Protein 9EYG (pdb70)

Nearest PDB structures (foldseek):
  6sh2-assembly1_AAA  TM=7.013E-01  e=3.018E-40  Homo sapiens
  5v48-assembly1_B  TM=6.958E-01  e=1.040E-39  Oryctolagus cuniculus
  6svy-assembly1_A  TM=6.920E-01  e=9.519E-40  Homo sapiens
  4iuw-assembly1_A  TM=7.191E-01  e=6.473E-34  Lacticaseibacillus rhamnosus HN001
  7k1v-assembly1_A  TM=8.567E-01  e=4.303E-32  Mycobacterium tuberculosis H37Rv

Solvent-accessible surface area: 55045 Å² total; per-residue (Å²): 117,56,14,2,10,100,102,114,24,17,36,90,130,20,80,27,2,69,29,0,8,58,22,4,0,6,10,6,49,169,83,50,97,40,115,49,160,99,46,49,30,7,1,86,47,40,2,26,66,68,7,144,98,30,15,56,44,6,0,68,92,13,11,64,127,151,36,58,116,39,24,26,5,9,7,0,3,18,0,18,51,4,2,66,62,33,110,60,13,72,86,44,20,40,62,27,1,122,95,24,37,66,84,1,71,100,6,127,76,65,64,84,0,2,49,12,4,0,52,0,26,25,1,32,8,44,4,2,10,34,4,110,4,84,34,1,45,109,59,16,104,65,15,10,1,10,0,85,26,12,5,20,17,12,37,84,61,59,50,7,46,86,126,73,128,79,19,59,124,33,25,80,49,0,67,68,2,0,10,96,0,0,74,53,21,61,39,76,32,134,61,0,91,148,22,9,81,10,0,10,100,0,0,27,45,0,0,111,6,14,62,65,113,83,125,33,165,63,67,88,68,18,38,66,86,24,50,24,86,94,0,36,147,50,0,74,53,0,50,0,96,111,4,8,68,31,0,81,7,120,35,175,77,0,1,0,3,8,57,94,3,1,50,31,1,21,95,1,2,57,108,11,69,28,56,0,1,63,6,0,0,17,0,18,0,2,34,46,0,0,47,42,6,10,49,118,4,34,43,36,20,15,79,3,45,6,90,42,44,67,59,120,120,146,65,82,65,53,85,88,44,1,18,44,10,0,50,111,37,0,10,7,0,0,0,49,44,0,8,63,91,75,7,54,26,92,1,30,50,45,0,28,52,5,0,67,60,0,17,82,0,0,5,62,57,0,133,129,12,92,2,10,38,121,74,1,32,65,100,0,23,71,6,0,97,33,15,75,39,13,3,0,10,2,78,66,71,72,79,14,106,97,2,69,1,92,107,59,12,13,5,22,0,2,36,56,1,27,65,28,43,33,67,50,15,1,63,50,13,73,93,100,31,45,28,48,48,20,117,26,36,0,6,45,23,68,19,67,9,36,21,62,19,0,3,0,6,0,0,1,0,9,4,31,75,6,5,3,32,69,107,0,18,38,4,5,0,6,0,0,0,0,2,21,0,0,8,29,0,0,28,0,0,11,82,111,0,39,71,23,37,82,37,7,34,102,93,76,12,16,64,82,52,0,23,124,78,6,128,109,37,3,122,61,0,5,50,49,1,51,112,14,97,20,23,131,68,40,99,16,68,0,156,97,11,37,41,26,2,8,0,3,6,0,0,0,23,0,0,31,43,1,1,76,77,26,29,69,90,116,136,117,105,93,34,81,67,20,44,14,21,35,4,0,0,5,2,0,0,18,2,52,6,4,26,32,93,115,97,15,28,64,100,91,28,121,87,19,63,81,12,26,7,69,46,18,0,9,0,0,0,3,2,0,61,16,0,18,146,12,30,56,17,71,132,130,20,96,20,72,20,24,115,147,122,22,3,70,0,5,187,55,67,70,27,9,13,110,103,109,19,16,38,84,132,21,76,28,1,70,33,0,13,61,22,3,1,5,10,16,50,173,83,53,104,45,175,82,70,52,0,5,75,44,76,2,32,70,53,9,144,100,33,22,57,42,5,2,66,110,12,11,59,157,125,38,40,115,40,41,27,16,8,7,0,2,15,0,17,53,13,2,64,59,36,114,61,12,68,89,41,20,42,61,27,0,121,94,23,37,65,78,1,71,94,4,115,71,60,66,75,0,3,50,12,4,0,53,0,22,26,2,30,5,38,5,2,10,31,4,81,9,83,41,3,57,94,36,26,104,99,21,16,1,7,0,70,24,11,6,22,19,13,61,78,53,44,58,7,39,83,129,72,131,81,18,64,121,29,24,73,52,0,69,70,2,0,11,94,0,0,74,51,20,63,42,83,32,112,54,0,95,120,22,9,84,14,0,13,101,0,0,39,57,1,0,144,25,18,26,62,108,99,112,27,161,66,74,115,55,12,37,64,84,20,56,24,80,90,0,45,155,49,0,76,56,0,54,0,96,110,4,8,68,27,0,85,8,115,35,178,77,0,1,0,1,1,48,107,3,2,46,32,1,21,90,1,2,59,111,9,72,27,71,0,0,68,4,0,0,16,0,18,0,1,34,44,0,0,49,41,6,10,59,117,4,33,39,33,19,16,73,3,47,4,89,42,43,72,57,103,123,146,71,80,66,51,82,92,44,2,16,45,12,0,42,110,39,0,10,17,0,0,0,40,41,1,8,74,89,66,4,42,71,102,1,27,63,38,0,31,81,6,0,91,30,0,19,79,0,0,7,57,53,0,134,123,12,86,3,15,38,122,76,2,32,65,99,0,26,70,6,0,101,34,15,55,43,15,3,0,26,4,77,57,74,62,57,12,71,52,2,70,1,96,126,57,11,14,4,23,0,2,34,62,2,26,67,31,44,34,72,53,34,2,39,52,12,73,51,89,30,61,105,59,60,33,126,23,38,0,6,41,25,73,22,58,10,37,20,60,38,0,2,0,2,0,0,2,0,8,6,27,61,8,6,5,36,55,84,0,14,41,3,4,0,10,0,0,0,0,2,24,0,0,8,29,0,0,15,0,3,11,74,96,0,31,70,25,40,83,62,2,38,122,99,69,14,14,66,84,60,1,16,113,88,6,98,104,45,5,121,58,0,5,59,45,1,48,120,15,103,18,25,133,70,48,87,11,58,0,149,108,9,32,42,25,2,8,1,3,5,0,0,0,21,0,0,28,44,0,1,84,67,28,22,68,90,122,129,120,96,100,30,91,71,16,47,10,28,34,5,0,0,4,2,2,0,18,2,44,2,13,21,56,111,117,118,13,27,74,108,81,11,154,77,23,63,76,10,28,14,82,54,18,0,7,0,0,0,3,2,0,63,16,0,15,158,12,31,56,18,73,137,143,19,98,20,65,35,24,108,144,138,25,2,66,0,6

Sequence (1299 aa):
DDVGIRIENLDTTANPGTDFYQYACGGWIKNHPLTGEYSRRFGSFDKLSEDNREQLKSLIEEIAGKEHEHGTVAQKIGDLYNIAMDSTKLNADGTSPLKPWLDKIATLNDKAELSTFLAEMKLSGMSPFFSVYVDADVMDSKKNIFSTYQGGLSLGQRDYYLEEDESTMKIRNEFKNHVVKMFELFGIPGEQQAQRQMEDVMRIETRLAKSHFDKVKTRDPYANYHKMTVDELQKLVPNIDWTKFLAALNVQIKELSVSQEEPMVEVNKLIAEEPLNAIRSYLSWKAIDHAASYLSDEIYAQNFEFYGKVLSGKTEMQPRWKRAQASVNDCLGEAVGQLYVAKYFPPEAKERMVNLVHNNLQNAYAERIRNLDWMGDSTKAKAIDKLNAFYVKIGYPDKWKDYTSLEIKKDSYFANIERAVQQFAMREMLDKAAKPVDRDEWYMTPQTVNAYYNPTTNEICCFPAGILQYPFFDMNADDAFNYGAIGVVIGHEMMTHGFDDQGRQFDKDGNLKDWWTASDAEKFQERAKVMSDFFDNIEVAPGVHANGKFTLGETLADYGGLQISYQAFKNAIAGKTLENKLGFTPDQRFFLAYAGVWAGNIRDEEILRRTKTDPHALLGKWRVDGELPHIDAWYQAFGITENSPMYIAKEKRVTIWWLTDDVGIRIENLDTTANPGTDFYQYACGGWIKNHPLTSRFGSFDKLSEDNREQLKSLIEEIAGKEHEHGTVAQKIGDLYNIAMDSSTKLNADGTSPLKPWLDKIATLNDKAELSTFLAEMKLSGMSPFFSVYVDADVMDSKKNIFSTYQGGLSLGQRDYYLEEDESTMKIRNEFKNHVVKMFELFGIPGEQAQRQMEDVMRIETRLAKSHFDKVKTRDPYANYHKMTVDELQKLVPNIDWTKFLAALNVQIKELSVSQEEPMVEVNKLIAEEPLNAIRSYLSWKAIDHAASYLSDEIYAQNFEFYGKVLSGKTEMQPRWKRAQASVNDCCLGEAVGQLYVAKYFPPEAKERMVNLVHNLQNAYAERIRNLDWMGDSTKAKAIDKLNAFYVKIGYPDKWKDYTSLEIKKDSYFANIERAVQQFAMREMMLDKAAKPVDRDEWYMTPQTVNAYYNPTTNEICCFPAGILQYPFFDMNADDAFNYGAIGVVIGHEMTHGFDDQGRQFDKDGNLKDWWTASDAEKFQERAKVMSDFFDNIEVAPGVHANGKFTLGETTLADDYGGLQISYQAFKNAIAGKTLENKLGFTPDQRFFLAYAGVWAGNIRDEEILRRTKTDPHALGKWRVDGELPHIDAWYQAFGITENSPMYIAKEKRVTIWW

InterPro domains:
  IPR000718 Peptidase M13 [PS51885] (16-677)
  IPR000718 Peptidase M13 [PTHR11733] (34-668)
  IPR000718 Peptidase M13 [cd08662] (41-675)
  IPR008753 Peptidase M13, N-terminal domain [PF05649] (43-421)
  IPR018497 Peptidase M13, C-terminal domain [PF01431] (473-674)
  IPR018497 Peptidase M13, C-terminal domain [PR00786] (465-477)
  IPR018497 Peptidase M13, C-terminal domain [PR00786] (483-495)
  IPR018497 Peptidase M13, C-terminal domain [PR00786] (504-520)
  IPR018497 Peptidase M13, C-terminal domain [PR00786] (575-586)
  IPR024079 Metallopeptidase, catalytic domain superfamily [G3DSA:3.40.390.10] (38-677)
  IPR042089 Peptidase M13, domain 2 [G3DSA:1.10.1380.10] (69-460)

B-factor: mean 35.59, std 12.57, range [16.6, 119.97]

Structure (mmCIF, N/CA/C/O backbone):
data_9EYG
#
_entry.id   9EYG
#
_cell.length_a   95.414
_cell.length_b   95.414
_cell.length_c   301.900
_cell.angle_alpha   90.000
_cell.angle_beta   90.000
_cell.angle_gamma   120.000
#
_symmetry.space_group_name_H-M   'P 32 2 1'
#
loop_
_entity.id
_entity.type
_entity.pdbx_description
1 polymer 'Peptidase family M13'
2 non-polymer 1,2-ETHANEDIOL
3 non-polymer DI(HYDROXYETHYL)ETHER
4 non-polymer IMIDAZOLE
5 non-polymer '2-(N-MORPHOLINO)-ETHANESULFONIC ACID'
6 non-polymer 'ZINC ION'
7 water water
#
loop_
_atom_site.group_PDB
_atom_site.id
_atom_site.type_symbol
_atom_site.label_atom_id
_atom_site.label_alt_id
_atom_site.label_comp_id
_atom_site.label_asym_id
_atom_site.label_entity_id
_atom_site.label_seq_id
_atom_site.pdbx_PDB_ins_code
_atom_site.Cartn_x
_atom_site.Cartn_y
_atom_site.Cartn_z
_atom_site.occupancy
_atom_site.B_iso_or_equiv
_atom_site.auth_seq_id
_atom_site.auth_comp_id
_atom_site.auth_asym_id
_atom_site.auth_atom_id
_atom_site.pdbx_PDB_model_num
ATOM 1 N N . ASP A 1 3 ? 72.41218 -8.09856 -6.47714 1.000 59.86190 28 ASP A N 1
ATOM 2 C CA . ASP A 1 3 ? 71.09422 -7.56003 -6.15486 1.000 52.52503 28 ASP A CA 1
ATOM 3 C C . ASP A 1 3 ? 70.97907 -7.29180 -4.64365 1.000 46.80308 28 ASP A C 1
ATOM 4 O O . ASP A 1 3 ? 71.81652 -7.74346 -3.85443 1.000 46.42545 28 ASP A O 1
ATOM 9 N N . ASP A 1 4 ? 69.93143 -6.56684 -4.25695 1.000 41.31452 29 ASP A N 1
ATOM 10 C CA . ASP A 1 4 ? 69.70424 -6.21721 -2.85928 1.000 41.60119 29 ASP A CA 1
ATOM 11 C C . ASP A 1 4 ? 69.36728 -7.43739 -2.00432 1.000 38.46038 29 ASP A C 1
ATOM 12 O O . ASP A 1 4 ? 68.79612 -8.42012 -2.48002 1.000 34.12397 29 ASP A O 1
ATOM 17 N N . VAL A 1 5 ? 69.69726 -7.34355 -0.71090 1.000 33.04809 30 VAL A N 1
ATOM 18 C CA . VAL A 1 5 ? 69.46448 -8.44976 0.20927 1.000 33.78705 30 VAL A CA 1
ATOM 19 C C . VAL A 1 5 ? 67.96774 -8.66147 0.47829 1.000 29.65932 30 VAL A C 1
ATOM 20 O O . VAL A 1 5 ? 67.54498 -9.77944 0.83589 1.000 30.62746 30 VAL A O 1
ATOM 24 N N . GLY A 1 6 ? 67.15564 -7.62755 0.30505 1.000 31.35022 31 GLY A N 1
ATOM 25 C CA . GLY A 1 6 ? 65.70217 -7.76468 0.48190 1.000 29.44840 31 GLY A CA 1
ATOM 26 C C . GLY A 1 6 ? 65.29291 -7.73564 1.93513 1.000 29.89141 31 GLY A C 1
ATOM 27 O O . GLY A 1 6 ? 64.43291 -6.93165 2.32667 1.000 28.38789 31 GLY A O 1
ATOM 28 N N . ILE A 1 7 ? 65.89044 -8.59220 2.77156 1.000 28.17819 32 ILE A N 1
ATOM 29 C CA . ILE A 1 7 ? 65.49804 -8.54647 4.17582 1.000 30.53505 32 ILE A CA 1
ATOM 30 C C . ILE A 1 7 ? 66.06890 -7.27844 4.83110 1.000 29.86965 32 ILE A C 1
ATOM 31 O O . ILE A 1 7 ? 66.99314 -6.62790 4.32589 1.000 31.74862 32 ILE A O 1
ATOM 36 N N . ARG A 1 8 ? 65.46207 -6.89002 5.94383 1.000 28.98019 33 ARG A N 1
ATOM 37 C CA . ARG A 1 8 ? 65.80352 -5.62948 6.60039 1.000 31.56416 33 ARG A CA 1
ATOM 38 C C . ARG A 1 8 ? 66.04589 -5.83019 8.08432 1.000 30.06176 33 ARG A C 1
ATOM 39 O O . ARG A 1 8 ? 65.27808 -6.52817 8.75092 1.000 29.78040 33 ARG A O 1
ATOM 47 N N . ILE A 1 9 ? 67.12205 -5.22382 8.59902 1.000 30.80001 34 ILE A N 1
ATOM 48 C CA . ILE A 1 9 ? 67.46619 -5.38211 10.01165 1.000 31.27625 34 ILE A CA 1
ATOM 49 C C . ILE A 1 9 ? 66.31895 -4.93178 10.91666 1.000 31.43075 34 ILE A C 1
ATOM 50 O O . ILE A 1 9 ? 66.04097 -5.56289 11.95153 1.000 31.47830 34 ILE A O 1
ATOM 55 N N . GLU A 1 10 ? 65.58236 -3.88970 10.50761 1.000 31.53277 35 GLU A N 1
ATOM 56 C CA . GLU A 1 10 ? 64.48819 -3.40542 11.34055 1.000 31.80981 35 GLU A CA 1
ATOM 57 C C . GLU A 1 10 ? 63.44703 -4.49337 11.62594 1.000 31.22426 35 GLU A C 1
ATOM 58 O O . GLU A 1 10 ? 62.74010 -4.39636 12.63409 1.000 31.61364 35 GLU A O 1
ATOM 64 N N . ASN A 1 11 ? 63.34373 -5.52401 10.77146 1.000 30.42208 36 ASN A N 1
ATOM 65 C CA . ASN A 1 11 ? 62.36614 -6.60388 10.97219 1.000 29.94791 36 ASN A CA 1
ATOM 66 C C . ASN A 1 11 ? 62.79819 -7.64413 12.01089 1.000 30.09712 36 ASN A C 1
ATOM 67 O O . ASN A 1 11 ? 61.94518 -8.33081 12.58708 1.000 30.03902 36 ASN A O 1
ATOM 72 N N . LEU A 1 12 ? 64.09315 -7.75554 12.28341 1.000 30.36091 37 LEU A N 1
ATOM 73 C CA . LEU A 1 12 ? 64.63528 -8.82685 13.09642 1.000 30.41432 37 LEU A CA 1
ATOM 74 C C . LEU A 1 12 ? 64.49451 -8.51604 14.58487 1.000 31.14824 37 LEU A C 1
ATOM 75 O O . LEU A 1 12 ? 64.29796 -7.36732 14.99478 1.000 32.55756 37 LEU A O 1
ATOM 80 N N . ASP A 1 13 ? 64.58901 -9.57147 15.40288 1.000 33.06042 38 ASP A N 1
ATOM 81 C CA . ASP A 1 13 ? 64.83183 -9.45862 16.84768 1.000 35.10331 38 ASP A CA 1
ATOM 82 C C . ASP A 1 13 ? 65.99527 -10.40248 17.12216 1.000 38.62503 38 ASP A C 1
ATOM 83 O O . ASP A 1 13 ? 65.77681 -11.56502 17.48076 1.000 36.14997 38 ASP A O 1
ATOM 88 N N . THR A 1 14 ? 67.21919 -9.89270 16.99081 1.000 39.61944 39 THR A N 1
ATOM 89 C CA . THR A 1 14 ? 68.39789 -10.74541 17.08901 1.000 47.23866 39 THR A CA 1
ATOM 90 C C . THR A 1 14 ? 68.75906 -11.12008 18.52901 1.000 45.46448 39 THR A C 1
ATOM 91 O O . THR A 1 14 ? 69.78338 -11.77578 18.74249 1.000 47.47967 39 THR A O 1
ATOM 95 N N . THR A 1 15 ? 67.96023 -10.72476 19.52128 1.000 41.54329 40 THR A N 1
ATOM 96 C CA . THR A 1 15 ? 68.13280 -11.29736 20.85145 1.000 42.52055 40 THR A CA 1
ATOM 97 C C . THR A 1 15 ? 67.47468 -12.65810 20.97616 1.000 44.16639 40 THR A C 1
ATOM 98 O O . THR A 1 15 ? 67.73907 -13.37688 21.94686 1.000 42.50112 40 THR A O 1
ATOM 102 N N . ALA A 1 16 ? 66.59142 -12.99269 20.04750 1.000 42.46059 41 ALA A N 1
ATOM 103 C CA . ALA A 1 16 ? 65.99736 -14.31118 19.99162 1.000 40.84614 41 ALA A CA 1
ATOM 104 C C . ALA A 1 16 ? 67.02403 -15.29413 19.43421 1.000 43.15940 41 ALA A C 1
ATOM 105 O O . ALA A 1 16 ? 67.92764 -14.92140 18.67970 1.000 42.73561 41 ALA A O 1
ATOM 107 N N . ASN A 1 17 ? 66.91221 -16.53092 19.85366 1.000 42.98713 42 ASN A N 1
ATOM 108 C CA . ASN A 1 17 ? 67.72844 -17.62110 19.32642 1.000 42.92775 42 ASN A CA 1
ATOM 109 C C . ASN A 1 17 ? 67.00394 -18.23686 18.13044 1.000 40.12740 42 ASN A C 1
ATOM 110 O O . ASN A 1 17 ? 65.82750 -18.59246 18.25325 1.000 36.34633 42 ASN A O 1
ATOM 115 N N . PRO A 1 18 ? 67.63303 -18.34788 16.95645 1.000 40.55822 43 PRO A N 1
ATOM 116 C CA . PRO A 1 18 ? 66.90204 -18.92170 15.80667 1.000 37.91495 43 PRO A CA 1
ATOM 117 C C . PRO A 1 18 ? 66.36031 -20.30825 16.07198 1.000 36.76366 43 PRO A C 1
ATOM 118 O O . PRO A 1 18 ? 65.28476 -20.65574 15.56058 1.000 34.33059 43 PRO A O 1
ATOM 122 N N . GLY A 1 19 ? 67.05564 -21.10964 16.87192 1.000 37.72154 44 GLY A N 1
ATOM 123 C CA . GLY A 1 19 ? 66.56550 -22.43793 17.18057 1.000 38.02489 44 GLY A CA 1
ATOM 124 C C . GLY A 1 19 ? 65.54980 -22.50793 18.29402 1.000 38.27402 44 GLY A C 1
ATOM 125 O O . GLY A 1 19 ? 65.07314 -23.59849 18.60909 1.000 35.70845 44 GLY A O 1
ATOM 126 N N . THR A 1 20 ? 65.20456 -21.37765 18.91106 1.000 38.48432 45 THR A N 1
ATOM 127 C CA . THR A 1 20 ? 64.17488 -21.33754 19.94221 1.000 38.90172 45 THR A CA 1
ATOM 128 C C . THR A 1 20 ? 62.86090 -20.74531 19.44914 1.000 34.15623 45 THR A C 1
ATOM 129 O O . THR A 1 20 ? 61.79301 -21.33764 19.65272 1.000 33.84289 45 THR A O 1
ATOM 133 N N . ASP A 1 21 ? 62.90569 -19.57235 18.81002 1.000 34.83623 46 ASP A N 1
ATOM 134 C CA . ASP A 1 21 ? 61.69762 -18.97435 18.22916 1.000 30.64961 46 ASP A CA 1
ATOM 135 C C . ASP A 1 21 ? 62.15018 -18.25679 16.94481 1.000 31.32354 46 ASP A C 1
ATOM 136 O O . ASP A 1 21 ? 62.56069 -17.10120 16.98434 1.000 30.43181 46 ASP A O 1
ATOM 141 N N . PHE A 1 22 ? 62.12542 -19.00009 15.83027 1.000 31.78926 47 PHE A N 1
ATOM 142 C CA . PHE A 1 22 ? 62.68164 -18.44307 14.59665 1.000 29.06912 47 PHE A CA 1
ATOM 143 C C . PHE A 1 22 ? 61.83406 -17.28303 14.10848 1.000 28.99880 47 PHE A C 1
ATOM 144 O O . PHE A 1 22 ? 62.36432 -16.27398 13.61795 1.000 28.87813 47 PHE A O 1
ATOM 152 N N . TYR A 1 23 ? 60.51493 -17.38769 14.27181 1.000 29.15508 48 TYR A N 1
ATOM 153 C CA . TYR A 1 23 ? 59.63444 -16.28813 13.89720 1.000 29.14922 48 TYR A CA 1
ATOM 154 C C . TYR A 1 23 ? 59.99907 -15.01032 14.64106 1.000 29.55532 48 TYR A C 1
ATOM 155 O O . TYR A 1 23 ? 60.06338 -13.92508 14.05180 1.000 29.42325 48 TYR A O 1
ATOM 164 N N . GLN A 1 24 ? 60.23258 -15.12405 15.94852 1.000 30.13192 49 GLN A N 1
ATOM 165 C CA . GLN A 1 24 ? 60.65210 -13.95395 16.71411 1.000 30.65636 49 GLN A CA 1
ATOM 166 C C . GLN A 1 24 ? 61.98356 -13.42087 16.20118 1.000 30.74009 49 GLN A C 1
ATOM 167 O O . GLN A 1 24 ? 62.18297 -12.19864 16.08782 1.000 30.63006 49 GLN A O 1
ATOM 173 N N . TYR A 1 25 ? 62.90656 -14.32166 15.87737 1.000 30.06154 50 TYR A N 1
ATOM 174 C CA . TYR A 1 25 ? 64.19232 -13.89814 15.35465 1.000 31.42713 50 TYR A CA 1
ATOM 175 C C . TYR A 1 25 ? 64.01405 -13.11038 14.05684 1.000 29.56631 50 TYR A C 1
ATOM 176 O O . TYR A 1 25 ? 64.60051 -12.03727 13.87481 1.000 30.08589 50 TYR A O 1
ATOM 185 N N . ALA A 1 26 ? 63.20441 -13.62998 13.14735 1.000 29.07354 51 ALA A N 1
ATOM 186 C CA . ALA A 1 26 ? 63.10705 -13.03492 11.82644 1.000 28.69708 51 ALA A CA 1
ATOM 187 C C . ALA A 1 26 ? 62.11434 -11.88071 11.74366 1.000 29.71925 51 ALA A C 1
ATOM 188 O O . ALA A 1 26 ? 62.16837 -11.10771 10.78190 1.000 28.61775 51 ALA A O 1
ATOM 190 N N . CYS A 1 27 ? 61.17143 -11.77915 12.67764 1.000 29.16489 52 CYS A N 1
ATOM 191 C CA . CYS A 1 27 ? 60.06756 -10.84263 12.49772 1.000 29.26679 52 CYS A CA 1
ATOM 192 C C . CYS A 1 27 ? 59.73697 -10.03298 13.73708 1.000 30.04034 52 CYS A C 1
ATOM 193 O O . CYS A 1 27 ? 58.83574 -9.18766 13.66434 1.000 30.87797 52 CYS A O 1
ATOM 196 N N . GLY A 1 28 ? 60.40111 -10.27402 14.86644 1.000 30.53682 53 GLY A N 1
ATOM 197 C CA . GLY A 1 28 ? 60.05339 -9.57871 16.09540 1.000 31.40635 53 GLY A CA 1
ATOM 198 C C . GLY A 1 28 ? 60.19781 -8.06897 16.00241 1.000 34.19414 53 GLY A C 1
ATOM 199 O O . GLY A 1 28 ? 59.44977 -7.32318 16.64551 1.000 35.12725 53 GLY A O 1
ATOM 200 N N . GLY A 1 29 ? 61.16825 -7.59667 15.22438 1.000 31.55262 54 GLY A N 1
ATOM 201 C CA . GLY A 1 29 ? 61.28950 -6.16267 15.01105 1.000 31.97657 54 GLY A CA 1
ATOM 202 C C . GLY A 1 29 ? 60.11279 -5.59849 14.23802 1.000 32.55592 54 GLY A C 1
ATOM 203 O O . GLY A 1 29 ? 59.64582 -4.48999 14.52556 1.000 35.52900 54 GLY A O 1
ATOM 204 N N . TRP A 1 30 ? 59.65484 -6.32778 13.21332 1.000 32.59423 55 TRP A N 1
ATOM 205 C CA . TRP A 1 30 ? 58.46291 -5.92197 12.47575 1.000 35.83416 55 TRP A CA 1
ATOM 206 C C . TRP A 1 30 ? 57.28949 -5.74193 13.42695 1.000 36.15930 55 TRP A C 1
ATOM 207 O O . TRP A 1 30 ? 56.58150 -4.72638 13.37949 1.000 37.74427 55 TRP A O 1
ATOM 218 N N . ILE A 1 31 ? 57.09771 -6.70845 14.32213 1.000 34.31011 56 ILE A N 1
ATOM 219 C CA . ILE A 1 31 ? 56.03928 -6.63166 15.32311 1.000 39.82650 56 ILE A CA 1
ATOM 220 C C . ILE A 1 31 ? 56.18747 -5.36660 16.15322 1.000 40.44724 56 ILE A C 1
ATOM 221 O O . ILE A 1 31 ? 55.23784 -4.58958 16.30812 1.000 43.57443 56 ILE A O 1
ATOM 226 N N . LYS A 1 32 ? 57.39427 -5.12239 16.67331 1.000 38.38787 57 LYS A N 1
ATOM 227 C CA . LYS A 1 32 ? 57.61071 -3.94335 17.50506 1.000 40.16007 57 LYS A CA 1
ATOM 228 C C . LYS A 1 32 ? 57.36062 -2.64112 16.74395 1.000 39.97338 57 LYS A C 1
ATOM 229 O O . LYS A 1 32 ? 56.84931 -1.67503 17.31710 1.000 38.36940 57 LYS A O 1
ATOM 235 N N . ASN A 1 33 ? 57.68878 -2.59675 15.45580 1.000 36.07525 58 ASN A N 1
ATOM 236 C CA . ASN A 1 33 ? 57.62037 -1.37216 14.66218 1.000 41.83005 58 ASN A CA 1
ATOM 237 C C . ASN A 1 33 ? 56.26384 -1.13800 14.01257 1.000 46.48401 58 ASN A C 1
ATOM 238 O O . ASN A 1 33 ? 56.06489 -0.08443 13.39400 1.000 42.72259 58 ASN A O 1
ATOM 243 N N . HIS A 1 34 ? 55.32810 -2.07557 14.14693 1.000 45.28139 59 HIS A N 1
ATOM 244 C CA . HIS A 1 34 ? 54.00441 -1.96919 13.53657 1.000 49.59114 59 HIS A CA 1
ATOM 245 C C . HIS A 1 34 ? 52.95522 -2.28008 14.59211 1.000 51.76257 59 HIS A C 1
ATOM 246 O O . HIS A 1 34 ? 52.25738 -3.30156 14.51730 1.000 53.67631 59 HIS A O 1
ATOM 253 N N . PRO A 1 35 ? 52.80984 -1.41848 15.59749 1.000 55.22801 60 PRO A N 1
ATOM 254 C CA . PRO A 1 35 ? 51.76212 -1.63638 16.59821 1.000 59.64282 60 PRO A CA 1
ATOM 255 C C . PRO A 1 35 ? 50.38183 -1.54657 15.96155 1.000 61.13145 60 PRO A C 1
ATOM 256 O O . PRO A 1 35 ? 50.17991 -0.85831 14.95551 1.000 58.27757 60 PRO A O 1
ATOM 260 N N . LEU A 1 36 ? 49.43556 -2.28873 16.53242 1.000 62.03205 61 LEU A N 1
ATOM 261 C CA . LEU A 1 36 ? 48.05624 -2.20072 16.06908 1.000 68.59149 61 LEU A CA 1
ATOM 262 C C . LEU A 1 36 ? 47.47300 -0.83849 16.43285 1.000 70.35773 61 LEU A C 1
ATOM 263 O O . LEU A 1 36 ? 47.70959 -0.31578 17.52826 1.000 65.38893 61 LEU A O 1
ATOM 268 N N . THR A 1 37 ? 46.65550 -0.29169 15.52498 1.000 79.62167 62 THR A N 1
ATOM 269 C CA . THR A 1 37 ? 46.13573 1.06085 15.70795 1.000 83.28628 62 THR A CA 1
ATOM 270 C C . THR A 1 37 ? 44.91413 1.07523 16.61826 1.000 93.20047 62 THR A C 1
ATOM 271 O O . THR A 1 37 ? 44.74289 2.00497 17.41702 1.000 98.32147 62 THR A O 1
ATOM 275 N N . GLY A 1 38 ? 44.07404 0.04887 16.53554 1.000 90.85440 63 GLY A N 1
ATOM 276 C CA . GLY A 1 38 ? 42.88190 -0.01123 17.35503 1.000 91.64439 63 GLY A CA 1
ATOM 277 C C . GLY A 1 38 ? 41.69986 -0.49631 16.54886 1.000 96.16105 63 GLY A C 1
ATOM 278 O O . GLY A 1 38 ? 40.82410 -1.19494 17.06793 1.000 96.57695 63 GLY A O 1
ATOM 279 N N . GLU A 1 39 ? 41.67580 -0.13119 15.26562 1.000 96.95467 64 GLU A N 1
ATOM 280 C CA . GLU A 1 39 ? 40.61313 -0.54989 14.36200 1.000 101.16893 64 GLU A CA 1
ATOM 281 C C . GLU A 1 39 ? 40.83738 -1.94284 13.78591 1.000 98.86075 64 GLU A C 1
ATOM 282 O O . GLU A 1 39 ? 39.92269 -2.48787 13.15753 1.000 94.18147 64 GLU A O 1
ATOM 288 N N . TYR A 1 40 ? 42.01691 -2.53007 13.98361 1.000 96.34635 65 TYR A N 1
ATOM 289 C CA . TYR A 1 40 ? 42.34960 -3.83863 13.43721 1.000 89.52038 65 TYR A CA 1
ATOM 290 C C . TYR A 1 40 ? 42.65453 -4.81681 14.56515 1.000 78.94653 65 TYR A C 1
ATOM 291 O O . TYR A 1 40 ? 43.24945 -4.44121 15.58223 1.000 73.29391 65 TYR A O 1
ATOM 300 N N . SER A 1 41 ? 42.22448 -6.07236 14.38036 1.000 69.05577 66 SER A N 1
ATOM 301 C CA . SER A 1 41 ? 42.59265 -7.17487 15.26606 1.000 62.56292 66 SER A CA 1
ATOM 302 C C . SER A 1 41 ? 43.85073 -7.90936 14.80449 1.000 56.05978 66 SER A C 1
ATOM 303 O O . SER A 1 41 ? 44.52500 -8.54747 15.62618 1.000 53.47673 66 SER A O 1
ATOM 306 N N . ARG A 1 42 ? 44.15917 -7.85020 13.51038 1.000 55.35600 67 ARG A N 1
ATOM 307 C CA A ARG A 1 42 ? 45.35821 -8.45444 12.93812 0.716 51.57153 67 ARG A CA 1
ATOM 308 C CA B ARG A 1 42 ? 45.36190 -8.43967 12.95246 0.284 51.57273 67 ARG A CA 1
ATOM 309 C C . ARG A 1 42 ? 45.88378 -7.51896 11.86093 1.000 52.92651 67 ARG A C 1
ATOM 310 O O . ARG A 1 42 ? 45.10565 -6.98057 11.06755 1.000 53.38315 67 ARG A O 1
ATOM 325 N N . PHE A 1 43 ? 47.19996 -7.32539 11.83544 1.000 50.32555 68 PHE A N 1
ATOM 326 C CA . PHE A 1 43 ? 47.83455 -6.52098 10.79289 1.000 55.63408 68 PHE A CA 1
ATOM 327 C C . PHE A 1 43 ? 49.19615 -7.12729 10.48246 1.000 51.12392 68 PHE A C 1
ATOM 328 O O . PHE A 1 43 ? 50.09246 -7.10926 11.33370 1.000 49.18592 68 PHE A O 1
ATOM 336 N N . GLY A 1 44 ? 49.35178 -7.64709 9.26145 1.000 47.16675 69 GLY A N 1
ATOM 337 C CA . GLY A 1 44 ? 50.59928 -8.23807 8.82736 1.000 47.84575 69 GLY A CA 1
ATOM 338 C C . GLY A 1 44 ? 51.08412 -7.61733 7.52967 1.000 47.74207 69 GLY A C 1
ATOM 339 O O . GLY A 1 44 ? 50.44788 -6.72135 6.96451 1.000 46.26127 69 GLY A O 1
ATOM 340 N N . SER A 1 45 ? 52.20002 -8.15807 7.03725 1.000 44.57027 70 SER A N 1
ATOM 341 C CA . SER A 1 45 ? 52.79020 -7.57881 5.83546 1.000 47.83313 70 SER A CA 1
ATOM 342 C C . SER A 1 45 ? 51.88440 -7.72590 4.60978 1.000 44.30518 70 SER A C 1
ATOM 343 O O . SER A 1 45 ? 51.94748 -6.87462 3.71294 1.000 44.68556 70 SER A O 1
ATOM 346 N N . PHE A 1 46 ? 50.97397 -8.71223 4.58689 1.000 42.96768 71 PHE A N 1
ATOM 347 C CA . PHE A 1 46 ? 49.97957 -8.72806 3.51425 1.000 47.62738 71 PHE A CA 1
ATOM 348 C C . PHE A 1 46 ? 49.03765 -7.53060 3.61120 1.000 48.18100 71 PHE A C 1
ATOM 349 O O . PHE A 1 46 ? 48.67838 -6.93909 2.58641 1.000 45.47506 71 PHE A O 1
ATOM 357 N N . ASP A 1 47 ? 48.62258 -7.16447 4.83017 1.000 47.80862 72 ASP A N 1
ATOM 358 C CA . ASP A 1 47 ? 47.74993 -6.00550 5.00232 1.000 49.13969 72 ASP A CA 1
ATOM 359 C C . ASP A 1 47 ? 48.47453 -4.70910 4.65203 1.000 48.66566 72 ASP A C 1
ATOM 360 O O . ASP A 1 47 ? 47.88874 -3.81020 4.03043 1.000 49.68187 72 ASP A O 1
ATOM 365 N N . LYS A 1 48 ? 49.75499 -4.60477 5.02977 1.000 47.62693 73 LYS A N 1
ATOM 366 C CA . LYS A 1 48 ? 50.54383 -3.42233 4.69126 1.000 48.13836 73 LYS A CA 1
ATOM 367 C C . LYS A 1 48 ? 50.65989 -3.25693 3.18610 1.000 49.36573 73 LYS A C 1
ATOM 368 O O . LYS A 1 48 ? 50.57318 -2.13627 2.66827 1.000 48.59772 73 LYS A O 1
ATOM 374 N N . LEU A 1 49 ? 50.86560 -4.35978 2.46631 1.000 45.62276 74 LEU A N 1
ATOM 375 C CA . LEU A 1 49 ? 50.93428 -4.28171 1.01122 1.000 47.35285 74 LEU A CA 1
ATOM 376 C C . LEU A 1 49 ? 49.59830 -3.83431 0.42044 1.000 46.77309 74 LEU A C 1
ATOM 377 O O . LEU A 1 49 ? 49.56101 -2.97017 -0.46188 1.000 45.63246 74 LEU A O 1
ATOM 382 N N . SER A 1 50 ? 48.48548 -4.41036 0.89772 1.000 45.00880 75 SER A N 1
ATOM 383 C CA . SER A 1 50 ? 47.17213 -4.00908 0.38939 1.000 44.52731 75 SER A CA 1
ATOM 384 C C . SER A 1 50 ? 46.94855 -2.50710 0.54251 1.000 47.65407 75 SER A C 1
ATOM 385 O O . SER A 1 50 ? 46.41010 -1.85382 -0.35915 1.000 44.32511 75 SER A O 1
ATOM 388 N N . GLU A 1 51 ? 47.35625 -1.93969 1.67810 1.000 47.57560 76 GLU A N 1
ATOM 389 C CA . GLU A 1 51 ? 47.21763 -0.49636 1.87059 1.000 50.55660 76 GLU A CA 1
ATOM 390 C C . GLU A 1 51 ? 48.11113 0.26625 0.89673 1.000 46.78470 76 GLU A C 1
ATOM 391 O O . GLU A 1 51 ? 47.66799 1.22331 0.24999 1.000 43.39886 76 GLU A O 1
ATOM 397 N N . ASP A 1 52 ? 49.39220 -0.12381 0.81069 1.000 46.94497 77 ASP A N 1
ATOM 398 C CA . ASP A 1 52 ? 50.31279 0.49046 -0.14619 1.000 47.26963 77 ASP A CA 1
ATOM 399 C C . ASP A 1 52 ? 49.74590 0.45151 -1.56036 1.000 45.91461 77 ASP A C 1
ATOM 400 O O . ASP A 1 52 ? 49.89909 1.40621 -2.33253 1.000 41.79838 77 ASP A O 1
ATOM 405 N N . ASN A 1 53 ? 49.08981 -0.65598 -1.91600 1.000 45.94451 78 ASN A N 1
ATOM 406 C CA . ASN A 1 53 ? 48.58584 -0.82207 -3.27229 1.000 43.03694 78 ASN A CA 1
ATOM 407 C C . ASN A 1 53 ? 47.43703 0.13987 -3.56471 1.000 41.15501 78 ASN A C 1
ATOM 408 O O . ASN A 1 53 ? 47.39180 0.74993 -4.64208 1.000 37.84050 78 ASN A O 1
ATOM 413 N N . ARG A 1 54 ? 46.52798 0.34314 -2.60556 1.000 41.31508 79 ARG A N 1
ATOM 414 C CA . ARG A 1 54 ? 45.43971 1.29196 -2.84323 1.000 40.48772 79 ARG A CA 1
ATOM 415 C C . ARG A 1 54 ? 45.94444 2.72797 -3.01406 1.000 36.64163 79 ARG A C 1
ATOM 416 O O . ARG A 1 54 ? 45.35128 3.50231 -3.77558 1.000 32.57510 79 ARG A O 1
ATOM 424 N N . GLU A 1 55 ? 47.02216 3.11235 -2.32556 1.000 35.51938 80 GLU A N 1
ATOM 425 C CA . GLU A 1 55 ? 47.57522 4.44298 -2.57116 1.000 37.52254 80 GLU A CA 1
ATOM 426 C C . GLU A 1 55 ? 48.23454 4.52431 -3.94999 1.000 36.04600 80 GLU A C 1
ATOM 427 O O . GLU A 1 55 ? 48.21246 5.58246 -4.59761 1.000 31.07090 80 GLU A O 1
ATOM 433 N N . GLN A 1 56 ? 48.83649 3.42786 -4.41188 1.000 32.10370 81 GLN A N 1
ATOM 434 C CA . GLN A 1 56 ? 49.42113 3.41073 -5.75243 1.000 35.10453 81 GLN A CA 1
ATOM 435 C C . GLN A 1 56 ? 48.36906 3.70272 -6.82079 1.000 33.69037 81 GLN A C 1
ATOM 436 O O . GLN A 1 56 ? 48.58782 4.54376 -7.70203 1.000 31.23965 81 GLN A O 1
ATOM 442 N N . LEU A 1 57 ? 47.20608 3.02743 -6.74689 1.000 32.68187 82 LEU A N 1
ATOM 443 C CA . LEU A 1 57 ? 46.13851 3.27496 -7.72320 1.000 31.12084 82 LEU A CA 1
ATOM 444 C C . LEU A 1 57 ? 45.61305 4.70095 -7.63981 1.000 31.75280 82 LEU A C 1
ATOM 445 O O . LEU A 1 57 ? 45.38533 5.35011 -8.67157 1.000 29.58237 82 LEU A O 1
ATOM 450 N N . LYS A 1 58 ? 45.40664 5.21116 -6.42400 1.000 32.38047 83 LYS A N 1
ATOM 451 C CA . LYS A 1 58 ? 44.92395 6.58133 -6.28775 1.000 33.47848 83 LYS A CA 1
ATOM 452 C C . LYS A 1 58 ? 45.88082 7.54860 -6.96282 1.000 33.41359 83 LYS A C 1
ATOM 453 O O . LYS A 1 58 ? 45.47050 8.38746 -7.78020 1.000 32.11695 83 LYS A O 1
ATOM 459 N N . SER A 1 59 ? 47.17927 7.41124 -6.66888 1.000 30.58615 84 SER A N 1
ATOM 460 C CA . SER A 1 59 ? 48.15144 8.32533 -7.24382 1.000 35.22092 84 SER A CA 1
ATOM 461 C C . SER A 1 59 ? 48.22902 8.14703 -8.74890 1.000 33.10539 84 SER A C 1
ATOM 462 O O . SER A 1 59 ? 48.40986 9.11569 -9.49137 1.000 31.89836 84 SER A O 1
ATOM 465 N N . LEU A 1 60 ? 48.09306 6.90982 -9.20898 1.000 29.23231 85 LEU A N 1
ATOM 466 C CA . LEU A 1 60 ? 48.17123 6.63627 -10.63713 1.000 29.15511 85 LEU A CA 1
ATOM 467 C C . LEU A 1 60 ? 47.03330 7.29953 -11.39887 1.000 27.33054 85 LEU A C 1
ATOM 468 O O . LEU A 1 60 ? 47.25141 7.95081 -12.42365 1.000 29.05755 85 LEU A O 1
ATOM 473 N N . ILE A 1 61 ? 45.79812 7.10099 -10.94081 1.000 28.64322 86 ILE A N 1
ATOM 474 C CA . ILE A 1 61 ? 44.65265 7.63448 -11.66487 1.000 26.97119 86 ILE A CA 1
ATOM 475 C C . ILE A 1 61 ? 44.66002 9.16650 -11.66023 1.000 27.26548 86 ILE A C 1
ATOM 476 O O . ILE A 1 61 ? 44.35131 9.79626 -12.67209 1.000 25.03644 86 ILE A O 1
ATOM 481 N N . GLU A 1 62 ? 45.03048 9.78663 -10.53804 1.000 27.21832 87 GLU A N 1
ATOM 482 C CA . GLU A 1 62 ? 45.11499 11.24820 -10.49357 1.000 28.94671 87 GLU A CA 1
ATOM 483 C C . GLU A 1 62 ? 46.17585 11.76936 -11.45112 1.000 28.66462 87 GLU A C 1
ATOM 484 O O . GLU A 1 62 ? 46.00009 12.81583 -12.07693 1.000 27.67117 87 GLU A O 1
ATOM 490 N N . GLU A 1 63 ? 47.30242 11.06947 -11.54267 1.000 26.29616 88 GLU A N 1
ATOM 491 C CA . GLU A 1 63 ? 48.37588 11.48388 -12.43955 1.000 30.61552 88 GLU A CA 1
ATOM 492 C C . GLU A 1 63 ? 47.93414 11.39104 -13.90077 1.000 28.11788 88 GLU A C 1
ATOM 493 O O . GLU A 1 63 ? 48.16093 12.32240 -14.68854 1.000 29.78009 88 GLU A O 1
ATOM 499 N N . ILE A 1 64 ? 47.23938 10.30795 -14.24981 1.000 29.83678 89 ILE A N 1
ATOM 500 C CA . ILE A 1 64 ? 46.68391 10.15414 -15.59493 1.000 27.43537 89 ILE A CA 1
ATOM 501 C C . ILE A 1 64 ? 45.70009 11.27016 -15.88745 1.000 28.35779 89 ILE A C 1
ATOM 502 O O . ILE A 1 64 ? 45.70795 11.85840 -16.97532 1.000 26.74381 89 ILE A O 1
ATOM 507 N N . ALA A 1 65 ? 44.81667 11.56648 -14.92232 1.000 24.46028 90 ALA A N 1
ATOM 508 C CA . ALA A 1 65 ? 43.77113 12.56595 -15.12967 1.000 26.49807 90 ALA A CA 1
ATOM 509 C C . ALA A 1 65 ? 44.30389 13.98221 -15.15228 1.000 27.85565 90 ALA A C 1
ATOM 510 O O . ALA A 1 65 ? 43.60395 14.87470 -15.63329 1.000 29.36874 90 ALA A O 1
ATOM 512 N N . GLY A 1 66 ? 45.52369 14.20402 -14.65825 1.000 27.01289 91 GLY A N 1
ATOM 513 C CA . GLY A 1 66 ? 46.06528 15.54260 -14.61806 1.000 30.45586 91 GLY A CA 1
ATOM 514 C C . GLY A 1 66 ? 46.55688 16.09649 -15.93832 1.000 34.23472 91 GLY A C 1
ATOM 515 O O . GLY A 1 66 ? 46.94364 17.27125 -16.00657 1.000 30.69989 91 GLY A O 1
ATOM 516 N N . LYS A 1 67 ? 46.54021 15.30845 -17.01028 1.000 28.39766 92 LYS A N 1
ATOM 517 C CA . LYS A 1 67 ? 46.94701 15.84606 -18.29898 1.000 34.66692 92 LYS A CA 1
ATOM 518 C C . LYS A 1 67 ? 46.07633 15.23513 -19.37990 1.000 31.13681 92 LYS A C 1
ATOM 519 O O . LYS A 1 67 ? 45.37763 14.24065 -19.15363 1.000 28.57955 92 LYS A O 1
ATOM 525 N N . GLU A 1 68 ? 46.04185 15.89809 -20.53374 1.000 29.11695 93 GLU A N 1
ATOM 526 C CA . GLU A 1 68 ? 45.27084 15.38864 -21.66359 1.000 31.64990 93 GLU A CA 1
ATOM 527 C C . GLU A 1 68 ? 46.06062 14.32217 -22.40470 1.000 29.55854 93 GLU A C 1
ATOM 528 O O . GLU A 1 68 ? 47.29043 14.38314 -22.46519 1.000 30.98149 93 GLU A O 1
ATOM 534 N N . HIS A 1 69 ? 45.36003 13.29714 -22.88678 1.000 28.43026 94 HIS A N 1
ATOM 535 C CA . HIS A 1 69 ? 46.00066 12.19851 -23.59554 1.000 28.13873 94 HIS A CA 1
ATOM 536 C C . HIS A 1 69 ? 45.39049 12.05481 -24.98464 1.000 26.95343 94 HIS A C 1
ATOM 537 O O . HIS A 1 69 ? 44.26500 12.48736 -25.23226 1.000 26.36683 94 HIS A O 1
ATOM 544 N N . GLU A 1 70 ? 46.12504 11.38478 -25.87515 1.000 27.55045 95 GLU A N 1
ATOM 545 C CA . GLU A 1 70 ? 45.64169 11.15002 -27.23515 1.000 26.44946 95 GLU A CA 1
ATOM 546 C C . GLU A 1 70 ? 44.30844 10.42164 -27.21199 1.000 28.32032 95 GLU A C 1
ATOM 547 O O . GLU A 1 70 ? 44.13817 9.45300 -26.46899 1.000 24.01632 95 GLU A O 1
ATOM 553 N N . HIS A 1 71 ? 43.34994 10.90294 -28.01031 1.000 26.75171 96 HIS A N 1
ATOM 554 C CA . HIS A 1 71 ? 42.02343 10.30200 -27.99194 1.000 28.54141 96 HIS A CA 1
ATOM 555 C C . HIS A 1 71 ? 42.08450 8.83382 -28.39071 1.000 28.24754 96 HIS A C 1
ATOM 556 O O . HIS A 1 71 ? 42.77611 8.45440 -29.34388 1.000 28.71246 96 HIS A O 1
ATOM 563 N N . GLY A 1 72 ? 41.39205 7.99072 -27.62673 1.000 27.04614 97 GLY A N 1
ATOM 564 C CA . GLY A 1 72 ? 41.33449 6.58087 -27.92327 1.000 26.74956 97 GLY A CA 1
ATOM 565 C C . GLY A 1 72 ? 42.33027 5.72159 -27.16924 1.000 24.22450 97 GLY A C 1
ATOM 566 O O . GLY A 1 72 ? 42.19715 4.49000 -27.20102 1.000 25.95558 97 GLY A O 1
ATOM 567 N N . THR A 1 73 ? 43.33725 6.31913 -26.52597 1.000 24.06606 98 THR A N 1
ATOM 568 C CA . THR A 1 73 ? 44.26826 5.54996 -25.69686 1.000 24.92565 98 THR A CA 1
ATOM 569 C C . THR A 1 73 ? 43.62247 5.19694 -24.35968 1.000 23.30180 98 THR A C 1
ATOM 570 O O . THR A 1 73 ? 42.63157 5.80677 -23.94982 1.000 21.07253 98 THR A O 1
ATOM 574 N N . VAL A 1 74 ? 44.15833 4.16306 -23.69039 1.000 23.44171 99 VAL A N 1
ATOM 575 C CA . VAL A 1 74 ? 43.56059 3.83123 -22.39829 1.000 22.06072 99 VAL A CA 1
ATOM 576 C C . VAL A 1 74 ? 43.75618 4.97282 -21.40785 1.000 22.13084 99 VAL A C 1
ATOM 577 O O . VAL A 1 74 ? 42.87422 5.22792 -20.58050 1.000 24.01629 99 VAL A O 1
ATOM 581 N N . ALA A 1 75 ? 44.85895 5.73699 -21.52851 1.000 23.10669 100 ALA A N 1
ATOM 582 C CA . ALA A 1 75 ? 45.04254 6.88225 -20.64459 1.000 21.75101 100 ALA A CA 1
ATOM 583 C C . ALA A 1 75 ? 43.93934 7.92048 -20.83222 1.000 25.11764 100 ALA A C 1
ATOM 584 O O . ALA A 1 75 ? 43.46175 8.50077 -19.85160 1.000 23.70593 100 ALA A O 1
ATOM 586 N N . GLN A 1 76 ? 43.54294 8.18253 -22.08502 1.000 21.33127 101 GLN A N 1
ATOM 587 C CA . GLN A 1 76 ? 42.46346 9.14268 -22.31545 1.000 23.38128 101 GLN A CA 1
ATOM 588 C C . GLN A 1 76 ? 41.15486 8.62742 -21.73513 1.000 22.37624 101 GLN A C 1
ATOM 589 O O . GLN A 1 76 ? 40.37829 9.40446 -21.17326 1.000 23.88639 101 GLN A O 1
ATOM 595 N N . LYS A 1 77 ? 40.88964 7.31913 -21.84288 1.000 20.87347 102 LYS A N 1
ATOM 596 C CA . LYS A 1 77 ? 39.64366 6.79602 -21.30142 1.000 21.10873 102 LYS A CA 1
ATOM 597 C C . LYS A 1 77 ? 39.62198 6.90856 -19.77670 1.000 23.34549 102 LYS A C 1
ATOM 598 O O . LYS A 1 77 ? 38.61667 7.32318 -19.19029 1.000 22.70133 102 LYS A O 1
ATOM 604 N N . ILE A 1 78 ? 40.73860 6.57837 -19.13062 1.000 21.55758 103 ILE A N 1
ATOM 605 C CA . ILE A 1 78 ? 40.83472 6.65023 -17.67557 1.000 21.09308 103 ILE A CA 1
ATOM 606 C C . ILE A 1 78 ? 40.72359 8.08419 -17.20306 1.000 23.53764 103 ILE A C 1
ATOM 607 O O . ILE A 1 78 ? 39.91875 8.40993 -16.32138 1.000 24.39512 103 ILE A O 1
ATOM 612 N N . GLY A 1 79 ? 41.55103 8.97269 -17.77666 1.000 21.27248 104 GLY A N 1
ATOM 613 C CA . GLY A 1 79 ? 41.59170 10.35667 -17.31866 1.000 21.63606 104 GLY A CA 1
ATOM 614 C C . GLY A 1 79 ? 40.25891 11.05627 -17.51685 1.000 25.28676 104 GLY A C 1
ATOM 615 O O . GLY A 1 79 ? 39.76277 11.75040 -16.62169 1.000 24.03646 104 GLY A O 1
ATOM 616 N N . ASP A 1 80 ? 39.66740 10.88201 -18.69935 1.000 22.84005 105 ASP A N 1
ATOM 617 C CA . ASP A 1 80 ? 38.38757 11.53275 -18.99207 1.000 24.63431 105 ASP A CA 1
ATOM 618 C C . ASP A 1 80 ? 37.26541 10.98488 -18.11953 1.000 22.90139 105 ASP A C 1
ATOM 619 O O . ASP A 1 80 ? 36.38966 11.74624 -17.68115 1.000 24.28977 105 ASP A O 1
ATOM 624 N N . LEU A 1 81 ? 37.24840 9.66667 -17.87379 1.000 20.83992 106 LEU A N 1
ATOM 625 C CA . LEU A 1 81 ? 36.19020 9.13811 -17.02269 1.000 21.34172 106 LEU A CA 1
ATOM 626 C C . LEU A 1 81 ? 36.34046 9.67191 -15.60981 1.000 22.13246 106 LEU A C 1
ATOM 627 O O . LEU A 1 81 ? 35.35807 10.09395 -14.99802 1.000 24.26114 106 LEU A O 1
ATOM 632 N N . TYR A 1 82 ? 37.57249 9.72097 -15.09793 1.000 22.07449 107 TYR A N 1
ATOM 633 C CA . TYR A 1 82 ? 37.77938 10.28733 -13.76577 1.000 24.93776 107 TYR A CA 1
ATOM 634 C C . TYR A 1 82 ? 37.33751 11.75348 -13.71659 1.000 25.48593 107 TYR A C 1
ATOM 635 O O . TYR A 1 82 ? 36.58677 12.16339 -12.82165 1.000 24.55197 107 TYR A O 1
ATOM 644 N N . ASN A 1 83 ? 37.77770 12.55368 -14.69154 1.000 23.33348 108 ASN A N 1
ATOM 645 C CA . ASN A 1 83 ? 37.47120 13.97667 -14.61842 1.000 25.14883 108 ASN A CA 1
ATOM 646 C C . ASN A 1 83 ? 35.99265 14.25625 -14.82922 1.000 27.89362 108 ASN A C 1
ATOM 647 O O . ASN A 1 83 ? 35.46341 15.19897 -14.22309 1.000 26.30333 108 ASN A O 1
ATOM 652 N N . ILE A 1 84 ? 35.30582 13.46727 -15.65902 1.000 25.77632 109 ILE A N 1
ATOM 653 C CA . ILE A 1 84 ? 33.87221 13.72075 -15.82266 1.000 29.39898 109 ILE A CA 1
ATOM 654 C C . ILE A 1 84 ? 33.11834 13.23307 -14.59837 1.000 24.70811 109 ILE A C 1
ATOM 655 O O . ILE A 1 84 ? 32.10236 13.82190 -14.20632 1.000 26.84807 109 ILE A O 1
ATOM 660 N N . ALA A 1 85 ? 33.61738 12.19043 -13.93902 1.000 24.11077 110 ALA A N 1
ATOM 661 C CA . ALA A 1 85 ? 33.00967 11.80202 -12.67223 1.000 26.23567 110 ALA A CA 1
ATOM 662 C C . ALA A 1 85 ? 33.15964 12.91094 -11.63316 1.000 28.18912 110 ALA A C 1
ATOM 663 O O . ALA A 1 85 ? 32.27143 13.10521 -10.79322 1.000 27.79107 110 ALA A O 1
ATOM 665 N N . MET A 1 86 ? 34.24115 13.69432 -11.71347 1.000 26.13902 111 MET A N 1
ATOM 666 C CA . MET A 1 86 ? 34.51826 14.73001 -10.71919 1.000 27.04862 111 MET A CA 1
ATOM 667 C C . MET A 1 86 ? 33.87730 16.08172 -11.02654 1.000 29.77813 111 MET A C 1
ATOM 668 O O . MET A 1 86 ? 33.91397 16.98193 -10.16949 1.000 30.20629 111 MET A O 1
ATOM 673 N N . ASP A 1 87 ? 33.33870 16.27565 -12.22886 1.000 30.52411 112 ASP A N 1
ATOM 674 C CA . ASP A 1 87 ? 32.87191 17.59699 -12.65741 1.000 31.37356 112 ASP A CA 1
ATOM 675 C C . ASP A 1 87 ? 31.46828 17.81050 -12.08590 1.000 31.96059 112 ASP A C 1
ATOM 676 O O . ASP A 1 87 ? 30.43888 17.63175 -12.74825 1.000 28.88886 112 ASP A O 1
ATOM 681 N N . SER A 1 88 ? 31.43426 18.19212 -10.80589 1.000 31.91957 113 SER A N 1
ATOM 682 C CA . SER A 1 88 ? 30.15460 18.24422 -10.09783 1.000 34.82796 113 SER A CA 1
ATOM 683 C C . SER A 1 88 ? 29.28205 19.40120 -10.56677 1.000 34.17319 113 SER A C 1
ATOM 684 O O . SER A 1 88 ? 28.05017 19.32159 -10.46929 1.000 33.04732 113 SER A O 1
ATOM 687 N N . THR A 1 89 ? 29.88719 20.48583 -11.06256 1.000 35.87540 114 THR A N 1
ATOM 688 C CA . THR A 1 89 ? 29.08128 21.58238 -11.58374 1.000 36.47149 114 THR A CA 1
ATOM 689 C C . THR A 1 89 ? 28.22722 21.11284 -12.74901 1.000 34.76575 114 THR A C 1
ATOM 690 O O . THR A 1 89 ? 27.02141 21.39018 -12.79824 1.000 31.50132 114 THR A O 1
ATOM 694 N N . LYS A 1 90 ? 28.82420 20.34278 -13.66225 1.000 32.04797 115 LYS A N 1
ATOM 695 C CA . LYS A 1 90 ? 28.07232 19.74346 -14.76497 1.000 33.09161 115 LYS A CA 1
ATOM 696 C C . LYS A 1 90 ? 27.07627 18.69097 -14.26574 1.000 30.55156 115 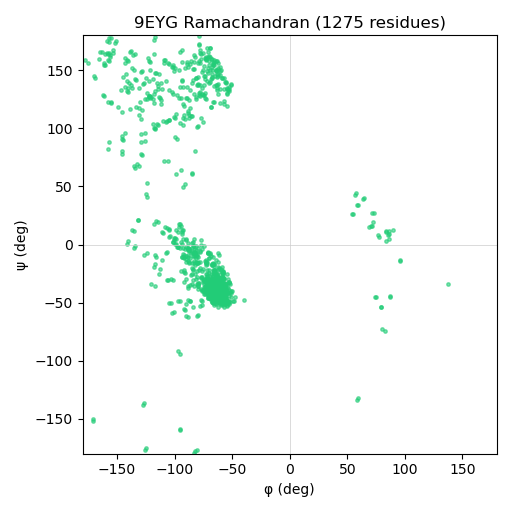LYS A C 1
ATOM 697 O O . LYS A 1 90 ? 25.93756 18.62313 -14.75267 1.000 29.97826 115 LYS A O 1
ATOM 703 N N . LEU A 1 91 ? 27.48176 17.83188 -13.32535 1.000 30.11573 116 LEU A N 1
ATOM 704 C CA . LEU A 1 91 ? 26.53452 16.82187 -12.83989 1.000 27.84026 116 LEU A CA 1
ATOM 705 C C . LEU A 1 91 ? 25.28815 17.47438 -12.26334 1.000 29.52451 116 LEU A C 1
ATOM 706 O O . LEU A 1 91 ? 24.17088 16.96971 -12.43761 1.000 27.56145 116 LEU A O 1
ATOM 711 N N . ASN A 1 92 ? 25.46918 18.57174 -11.54272 1.000 30.39580 117 ASN A N 1
ATOM 712 C CA . ASN A 1 92 ? 24.35125 19.21324 -10.87251 1.000 32.28334 117 ASN A CA 1
ATOM 713 C C . ASN A 1 92 ? 23.51300 20.04532 -11.83900 1.000 35.79704 117 ASN A C 1
ATOM 714 O O . ASN A 1 92 ? 22.29245 20.17317 -11.64324 1.000 33.54078 117 ASN A O 1
ATOM 719 N N . ALA A 1 93 ? 24.15391 20.63830 -12.85887 1.000 31.03949 118 ALA A N 1
ATOM 720 C CA . ALA A 1 93 ? 23.43287 21.37039 -13.89975 1.000 34.55360 118 ALA A CA 1
ATOM 721 C C . ALA A 1 93 ? 22.63137 20.42843 -14.79510 1.000 34.27131 118 ALA A C 1
ATOM 722 O O . ALA A 1 93 ? 21.51700 20.77099 -15.22184 1.000 33.05147 118 ALA A O 1
ATOM 724 N N . ASP A 1 94 ? 23.19316 19.24384 -15.10233 1.000 29.85362 119 ASP A N 1
ATOM 725 C CA . ASP A 1 94 ? 22.50799 18.26023 -15.93625 1.000 31.71520 119 ASP A CA 1
ATOM 726 C C . ASP A 1 94 ? 21.31289 17.63537 -15.21933 1.000 29.35868 119 ASP A C 1
ATOM 727 O O . ASP A 1 94 ? 20.35774 17.20998 -15.87904 1.000 29.71708 119 ASP A O 1
ATOM 732 N N . GLY A 1 95 ? 21.37637 17.50583 -13.89527 1.000 28.83279 120 GLY A N 1
ATOM 733 C CA . GLY A 1 95 ? 20.26838 16.88877 -13.16071 1.000 29.23078 120 GLY A CA 1
ATOM 734 C C . GLY A 1 95 ? 19.99041 15.47422 -13.64742 1.000 29.78936 120 GLY A C 1
ATOM 735 O O . GLY A 1 95 ? 20.90559 14.66744 -13.87806 1.000 24.13247 120 GLY A O 1
ATOM 736 N N . THR A 1 96 ? 18.71183 15.17381 -13.85562 1.000 26.73827 121 THR A N 1
ATOM 737 C CA . THR A 1 96 ? 18.27520 13.85724 -14.29534 1.000 28.01877 121 THR A CA 1
ATOM 738 C C . THR A 1 96 ? 18.27088 13.70151 -15.80630 1.000 28.81660 121 THR A C 1
ATOM 739 O O . THR A 1 96 ? 17.97195 12.60995 -16.29989 1.000 28.62526 121 THR A O 1
ATOM 743 N N . SER A 1 97 ? 18.58013 14.75230 -16.55556 1.000 28.64494 122 SER A N 1
ATOM 744 C CA . SER A 1 97 ? 18.45698 14.69407 -18.00863 1.000 29.45360 122 SER A CA 1
ATOM 745 C C . SER A 1 97 ? 19.21445 13.53894 -18.67349 1.000 28.21841 122 SER A C 1
ATOM 746 O O . SER A 1 97 ? 18.72842 13.02983 -19.68471 1.000 26.64467 122 SER A O 1
ATOM 749 N N . PRO A 1 98 ? 20.38107 13.08415 -18.16868 1.000 25.36971 123 PRO A N 1
ATOM 750 C CA . PRO A 1 98 ? 21.02538 11.94642 -18.85428 1.000 26.63822 123 PRO A CA 1
ATOM 751 C C . PRO A 1 98 ? 20.18586 10.68517 -18.87139 1.000 25.20897 123 PRO A C 1
ATOM 752 O O . PRO A 1 98 ? 20.44617 9.82241 -19.71551 1.000 26.00152 123 PRO A O 1
ATOM 756 N N . LEU A 1 99 ? 19.19883 10.53922 -17.98780 1.000 25.35037 124 LEU A N 1
ATOM 757 C CA . LEU A 1 99 ? 18.37017 9.33118 -17.96008 1.000 25.74991 124 LEU A CA 1
ATOM 758 C C . LEU A 1 99 ? 17.07536 9.50048 -18.74522 1.000 26.27918 124 LEU A C 1
ATOM 759 O O . LEU A 1 99 ? 16.30169 8.54082 -18.87625 1.000 27.81987 124 LEU A O 1
ATOM 764 N N . LYS A 1 100 ? 16.82601 10.68608 -19.28602 1.000 29.58105 125 LYS A N 1
ATOM 765 C CA . LYS A 1 100 ? 15.58649 10.89746 -20.02530 1.000 26.48382 125 LYS A CA 1
ATOM 766 C C . LYS A 1 100 ? 15.40660 9.94944 -21.20567 1.000 29.23159 125 LYS A C 1
ATOM 767 O O . LYS A 1 100 ? 14.27311 9.48186 -21.40397 1.000 28.64215 125 LYS A O 1
ATOM 773 N N . PRO A 1 101 ? 16.43455 9.62368 -22.01149 1.000 29.85142 126 PRO A N 1
ATOM 774 C CA . PRO A 1 101 ? 16.21092 8.63244 -23.08747 1.000 26.70041 126 PRO A CA 1
ATOM 775 C C . PRO A 1 101 ? 15.68341 7.29493 -22.57980 1.000 27.93196 126 PRO A C 1
ATOM 776 O O . PRO A 1 101 ? 14.76176 6.73775 -23.18656 1.000 28.08457 126 PRO A O 1
ATOM 780 N N . TRP A 1 102 ? 16.22870 6.77274 -21.47849 1.000 27.18780 127 TRP A N 1
ATOM 781 C CA . TRP A 1 102 ? 15.73068 5.50576 -20.93471 1.000 26.26175 127 TRP A CA 1
ATOM 782 C C . TRP A 1 102 ? 14.30195 5.63837 -20.42296 1.000 23.74240 127 TRP A C 1
ATOM 783 O O . TRP A 1 102 ? 13.47067 4.75830 -20.65771 1.000 23.46408 127 TRP A O 1
ATOM 794 N N . LEU A 1 103 ? 14.02028 6.69852 -19.66282 1.000 24.36377 128 LEU A N 1
ATOM 795 C CA . LEU A 1 103 ? 12.68007 6.84998 -19.09162 1.000 25.07057 128 LEU A CA 1
ATOM 796 C C . LEU A 1 103 ? 11.64283 7.07908 -20.19343 1.000 27.28604 128 LEU A C 1
ATOM 797 O O . LEU A 1 103 ? 10.52703 6.54131 -20.12736 1.000 25.86732 128 LEU A O 1
ATOM 802 N N . ASP A 1 104 ? 12.00262 7.84194 -21.23702 1.000 25.78884 129 ASP A N 1
ATOM 803 C CA . ASP A 1 104 ? 11.09756 7.99267 -22.37385 1.000 27.63875 129 ASP A CA 1
ATOM 804 C C . ASP A 1 104 ? 10.88380 6.67392 -23.10491 1.000 27.88884 129 ASP A C 1
ATOM 805 O O . ASP A 1 104 ? 9.77426 6.39333 -23.56632 1.000 26.87386 129 ASP A O 1
ATOM 810 N N . LYS A 1 105 ? 11.96420 5.89645 -23.29400 1.000 24.28430 130 LYS A N 1
ATOM 811 C CA . LYS A 1 105 ? 11.86952 4.61381 -23.97834 1.000 27.89818 130 LYS A CA 1
ATOM 812 C C . LYS A 1 105 ? 10.94138 3.65761 -23.23718 1.000 26.50121 130 LYS A C 1
ATOM 813 O O . LYS A 1 105 ? 10.13892 2.94986 -23.85486 1.000 25.80870 130 LYS A O 1
ATOM 819 N N . ILE A 1 106 ? 11.06639 3.59937 -21.91369 1.000 24.53060 131 ILE A N 1
ATOM 820 C CA . ILE A 1 106 ? 10.19259 2.75448 -21.10386 1.000 25.75735 131 ILE A CA 1
ATOM 821 C C . ILE A 1 106 ? 8.74029 3.18656 -21.23890 1.000 26.74825 131 ILE A C 1
ATOM 822 O O . ILE A 1 106 ? 7.82190 2.34819 -21.29743 1.000 25.47048 131 ILE A O 1
ATOM 827 N N . ALA A 1 107 ? 8.50005 4.49722 -21.31474 1.000 23.12490 132 ALA A N 1
ATOM 828 C CA . ALA A 1 107 ? 7.12851 4.96842 -21.44248 1.000 28.45783 132 ALA A CA 1
ATOM 829 C C . ALA A 1 107 ? 6.48282 4.56973 -22.77177 1.000 29.84757 132 ALA A C 1
ATOM 830 O O . ALA A 1 107 ? 5.25093 4.54667 -22.85632 1.000 30.82846 132 ALA A O 1
ATOM 832 N N . THR A 1 108 ? 7.26704 4.26685 -23.81326 1.000 28.29428 133 THR A N 1
ATOM 833 C CA . THR A 1 108 ? 6.66210 3.86321 -25.08407 1.000 30.56780 133 THR A CA 1
ATOM 834 C C . THR A 1 108 ? 6.26170 2.38817 -25.13020 1.000 30.98888 133 THR A C 1
ATOM 835 O O . THR A 1 108 ? 5.61789 1.98290 -26.10256 1.000 30.29571 133 THR A O 1
ATOM 839 N N . LEU A 1 109 ? 6.61400 1.58549 -24.12397 1.000 25.95118 134 LEU A N 1
ATOM 840 C CA . LEU A 1 109 ? 6.18391 0.18067 -24.10164 1.000 29.94249 134 LEU A CA 1
ATOM 841 C C . LEU A 1 109 ? 4.65896 0.11139 -24.16607 1.000 29.91872 134 LEU A C 1
ATOM 842 O O . LEU A 1 109 ? 3.97236 0.77136 -23.38586 1.000 28.79775 134 LEU A O 1
ATOM 847 N N . ASN A 1 110 ? 4.13290 -0.60883 -25.16726 1.000 28.89557 135 ASN A N 1
ATOM 848 C CA . ASN A 1 110 ? 2.69578 -0.70180 -25.38255 1.000 30.54481 135 ASN A CA 1
ATOM 849 C C . ASN A 1 110 ? 2.24834 -2.12662 -25.71115 1.000 28.21009 135 ASN A C 1
ATOM 850 O O . ASN A 1 110 ? 1.13222 -2.31419 -26.21266 1.000 31.23362 135 ASN A O 1
ATOM 855 N N . ASP A 1 111 ? 3.11176 -3.12444 -25.52265 1.000 30.97660 136 ASP A N 1
ATOM 856 C CA . ASP A 1 111 ? 2.79310 -4.52410 -25.82547 1.000 32.36782 136 ASP A CA 1
ATOM 857 C C . ASP A 1 111 ? 3.69447 -5.39414 -24.96363 1.000 31.15604 136 ASP A C 1
ATOM 858 O O . ASP A 1 111 ? 4.92344 -5.24158 -25.00742 1.000 28.67378 136 ASP A O 1
ATOM 863 N N . LYS A 1 112 ? 3.09258 -6.27747 -24.15077 1.000 27.86107 137 LYS A N 1
ATOM 864 C CA . LYS A 1 112 ? 3.89192 -7.12495 -23.26390 1.000 31.25953 137 LYS A CA 1
ATOM 865 C C . LYS A 1 112 ? 4.89372 -7.98271 -24.03182 1.000 31.74308 137 LYS A C 1
ATOM 866 O O . LYS A 1 112 ? 5.93715 -8.37002 -23.47480 1.000 28.76889 137 LYS A O 1
ATOM 872 N N . ALA A 1 113 ? 4.61750 -8.25796 -25.30872 1.000 30.96930 138 ALA A N 1
ATOM 873 C CA . ALA A 1 113 ? 5.56088 -8.99781 -26.14629 1.000 32.60834 138 ALA A CA 1
ATOM 874 C C . ALA A 1 113 ? 6.87173 -8.24252 -26.35899 1.000 31.11237 138 ALA A C 1
ATOM 875 O O . ALA A 1 113 ? 7.92800 -8.87313 -26.48703 1.000 31.94305 138 ALA A O 1
ATOM 877 N N . GLU A 1 114 ? 6.83786 -6.90064 -26.36928 1.000 30.06379 139 GLU A N 1
ATOM 878 C CA . GLU A 1 114 ? 8.05024 -6.11029 -26.55865 1.000 31.35707 139 GLU A CA 1
ATOM 879 C C . GLU A 1 114 ? 9.02495 -6.27323 -25.40021 1.000 30.08278 139 GLU A C 1
ATOM 880 O O . GLU A 1 114 ? 10.19640 -5.91827 -25.53448 1.000 27.52540 139 GLU A O 1
ATOM 886 N N . LEU A 1 115 ? 8.56562 -6.78611 -24.26081 1.000 28.91531 140 LEU A N 1
ATOM 887 C CA . LEU A 1 115 ? 9.44537 -6.93940 -23.11831 1.000 29.30965 140 LEU A CA 1
ATOM 888 C C . LEU A 1 115 ? 10.59686 -7.88852 -23.41978 1.000 27.27512 140 LEU A C 1
ATOM 889 O O . LEU A 1 115 ? 11.65811 -7.77476 -22.80447 1.000 33.89104 140 LEU A O 1
ATOM 894 N N . SER A 1 116 ? 10.40365 -8.83700 -24.34638 1.000 29.05682 141 SER A N 1
ATOM 895 C CA . SER A 1 116 ? 11.44627 -9.82375 -24.63422 1.000 28.97344 141 SER A CA 1
ATOM 896 C C . SER A 1 116 ? 12.70820 -9.13188 -25.13950 1.000 33.23214 141 SER A C 1
ATOM 897 O O . SER A 1 116 ? 13.82293 -9.41516 -24.68277 1.000 32.57450 141 SER A O 1
ATOM 900 N N . THR A 1 117 ? 12.53664 -8.19021 -26.06155 1.000 29.37219 142 THR A N 1
ATOM 901 C CA . THR A 1 117 ? 13.66547 -7.39948 -26.54482 1.000 30.09348 142 THR A CA 1
ATOM 902 C C . THR A 1 117 ? 14.09611 -6.34737 -25.52923 1.000 30.09550 142 THR A C 1
ATOM 903 O O . THR A 1 117 ? 15.30133 -6.09956 -25.34522 1.000 26.73389 142 THR A O 1
ATOM 907 N N . PHE A 1 118 ? 13.12877 -5.72702 -24.85459 1.000 26.24501 143 PHE A N 1
ATOM 908 C CA . PHE A 1 118 ? 13.41936 -4.59894 -23.97566 1.000 28.81973 143 PHE A CA 1
ATOM 909 C C . PHE A 1 118 ? 14.22703 -5.03134 -22.75319 1.000 26.51865 143 PHE A C 1
ATOM 910 O O . PHE A 1 118 ? 15.17341 -4.34275 -22.34232 1.000 24.59494 143 PHE A O 1
ATOM 918 N N . LEU A 1 119 ? 13.86869 -6.16712 -22.15061 1.000 23.30199 144 LEU A N 1
ATOM 919 C CA . LEU A 1 119 ? 14.61069 -6.64993 -20.99016 1.000 24.49175 144 LEU A CA 1
ATOM 920 C C . LEU A 1 119 ? 16.06110 -6.96435 -21.35767 1.000 23.01413 144 LEU A C 1
ATOM 921 O O . LEU A 1 119 ? 16.97637 -6.73249 -20.56125 1.000 19.93002 144 LEU A O 1
ATOM 926 N N . ALA A 1 120 ? 16.28240 -7.47736 -22.56978 1.000 23.41819 145 ALA A N 1
ATOM 927 C CA . ALA A 1 120 ? 17.64295 -7.73201 -23.04716 1.000 21.99101 145 ALA A CA 1
ATOM 928 C C . ALA A 1 120 ? 18.39483 -6.42450 -23.23527 1.000 25.44955 145 ALA A C 1
ATOM 929 O O . ALA A 1 120 ? 19.59041 -6.33591 -22.91147 1.000 25.35675 145 ALA A O 1
ATOM 931 N N . GLU A 1 121 ? 17.71100 -5.39432 -23.73995 1.000 21.57631 146 GLU A N 1
ATOM 932 C CA . GLU A 1 121 ? 18.36569 -4.09426 -23.90308 1.000 26.02430 146 GLU A CA 1
ATOM 933 C C . GLU A 1 121 ? 18.75162 -3.49692 -22.55273 1.000 25.29847 146 GLU A C 1
ATOM 934 O O . GLU A 1 121 ? 19.84374 -2.91661 -22.40351 1.000 24.42500 146 GLU A O 1
ATOM 940 N N . MET A 1 122 ? 17.88837 -3.66198 -21.54298 1.000 21.67451 147 MET A N 1
ATOM 941 C CA . MET A 1 122 ? 18.23572 -3.18488 -20.20940 1.000 22.09347 147 MET A CA 1
ATOM 942 C C . MET A 1 122 ? 19.41467 -3.94609 -19.63163 1.000 24.71361 147 MET A C 1
ATOM 943 O O . MET A 1 122 ? 20.26812 -3.36764 -18.95688 1.000 24.50033 147 MET A O 1
ATOM 948 N N . LYS A 1 123 ? 19.47140 -5.26112 -19.87942 1.000 19.10114 148 LYS A N 1
ATOM 949 C CA . LYS A 1 123 ? 20.59888 -6.06311 -19.42016 1.000 24.22840 148 LYS A CA 1
ATOM 950 C C . LYS A 1 123 ? 21.91368 -5.53828 -19.99175 1.000 25.28141 148 LYS A C 1
ATOM 951 O O . LYS A 1 123 ? 22.90855 -5.40886 -19.26706 1.000 25.84566 148 LYS A O 1
ATOM 957 N N . LEU A 1 124 ? 21.91726 -5.16193 -21.27747 1.000 22.75547 149 LEU A N 1
ATOM 958 C CA . LEU A 1 124 ? 23.15365 -4.69382 -21.90040 1.000 25.60160 149 LEU A CA 1
ATOM 959 C C . LEU A 1 124 ? 23.64347 -3.40259 -21.27253 1.000 25.45964 149 LEU A C 1
ATOM 960 O O . LEU A 1 124 ? 24.84342 -3.10366 -21.32990 1.000 24.27799 149 LEU A O 1
ATOM 965 N N . SER A 1 125 ? 22.73436 -2.61714 -20.68694 1.000 23.57460 150 SER A N 1
ATOM 966 C CA . SER A 1 125 ? 23.11110 -1.38967 -20.00264 1.000 25.86594 150 SER A CA 1
ATOM 967 C C . SER A 1 125 ? 23.26574 -1.58942 -18.50901 1.000 27.39260 150 SER A C 1
ATOM 968 O O . SER A 1 125 ? 23.35248 -0.60589 -17.76367 1.000 30.63907 150 SER A O 1
ATOM 971 N N . GLY A 1 126 ? 23.35537 -2.83148 -18.06674 1.000 23.48972 151 GLY A N 1
ATOM 972 C CA . GLY A 1 126 ? 23.71297 -3.10939 -16.69364 1.000 27.98886 151 GLY A CA 1
ATOM 973 C C . GLY A 1 126 ? 22.57364 -3.19519 -15.72260 1.000 32.23061 151 GLY A C 1
ATOM 974 O O . GLY A 1 126 ? 22.82180 -3.20532 -14.51476 1.000 33.07984 151 GLY A O 1
ATOM 975 N N . MET A 1 127 ? 21.33655 -3.26546 -16.20179 1.000 27.78581 152 MET A N 1
ATOM 976 C CA . MET A 1 127 ? 20.18325 -3.47075 -15.33759 1.000 29.46759 152 MET A CA 1
ATOM 977 C C . MET A 1 127 ? 19.74166 -4.92837 -15.40306 1.000 30.88131 152 MET A C 1
ATOM 978 O O . MET A 1 127 ? 20.00312 -5.63034 -16.37881 1.000 33.33983 152 MET A O 1
ATOM 983 N N . SER A 1 128 ? 19.11601 -5.40686 -14.33621 1.000 31.36277 153 SER A N 1
ATOM 984 C CA . SER A 1 128 ? 18.64133 -6.78536 -14.29929 1.000 28.13712 153 SER A CA 1
ATOM 985 C C . SER A 1 128 ? 17.21492 -6.82502 -13.75164 1.000 29.96548 153 SER A C 1
ATOM 986 O O . SER A 1 128 ? 16.95393 -7.40108 -12.69026 1.000 26.68845 153 SER A O 1
ATOM 989 N N . PRO A 1 129 ? 16.26142 -6.25424 -14.48406 1.000 26.00625 154 PRO A N 1
ATOM 990 C CA . PRO A 1 129 ? 14.86191 -6.42699 -14.06330 1.000 23.69613 154 PRO A CA 1
ATOM 991 C C . PRO A 1 129 ? 14.47854 -7.90259 -14.10793 1.000 23.40461 154 PRO A C 1
ATOM 992 O O . PRO A 1 129 ? 14.85320 -8.63244 -15.02787 1.000 22.95119 154 PRO A O 1
ATOM 996 N N . PHE A 1 130 ? 13.74455 -8.33105 -13.07472 1.000 22.91558 155 PHE A N 1
ATOM 997 C CA . PHE A 1 130 ? 13.12139 -9.65033 -12.94781 1.000 20.85045 155 PHE A CA 1
ATOM 998 C C . PHE A 1 130 ? 14.07190 -10.80581 -12.64654 1.000 24.54197 155 PHE A C 1
ATOM 999 O O . PHE A 1 130 ? 13.73836 -11.65707 -11.80867 1.000 26.33320 155 PHE A O 1
ATOM 1007 N N . PHE A 1 131 ? 15.21056 -10.87241 -13.34457 1.000 23.88109 156 PHE A N 1
ATOM 1008 C CA . PHE A 1 131 ? 16.18005 -11.96713 -13.20907 1.000 24.45067 156 PHE A CA 1
ATOM 1009 C C . PHE A 1 131 ? 17.51171 -11.52847 -13.81341 1.000 25.34319 156 PHE A C 1
ATOM 1010 O O . PHE A 1 131 ? 17.58858 -10.53904 -14.54763 1.000 24.06350 156 PHE A O 1
ATOM 1018 N N . SER A 1 132 ? 18.55923 -12.28847 -13.49975 1.000 23.59461 157 SER A N 1
ATOM 1019 C CA . SER A 1 132 ? 19.91421 -12.04788 -13.99623 1.000 25.32916 157 SER A CA 1
ATOM 1020 C C . SER A 1 132 ? 20.29838 -13.12242 -14.99845 1.000 25.54255 157 SER A C 1
ATOM 1021 O O . SER A 1 132 ? 19.71073 -14.19902 -15.01519 1.000 21.11715 157 SER A O 1
ATOM 1024 N N . VAL A 1 133 ? 21.29016 -12.81763 -15.84869 1.000 24.07185 158 VAL A N 1
ATOM 1025 C CA . VAL A 1 133 ? 21.88206 -13.81371 -16.73398 1.000 25.37639 158 VAL A CA 1
ATOM 1026 C C . VAL A 1 133 ? 23.39032 -13.63289 -16.72064 1.000 27.43838 158 VAL A C 1
ATOM 1027 O O . VAL A 1 133 ? 23.90106 -12.53538 -16.45804 1.000 27.20698 158 VAL A O 1
ATOM 1031 N N . TYR A 1 134 ? 24.11180 -14.72561 -16.96994 1.000 24.85265 159 TYR A N 1
ATOM 1032 C CA . TYR A 1 134 ? 25.56884 -14.68064 -16.98212 1.000 30.48495 159 TYR A CA 1
ATOM 1033 C C . TYR A 1 134 ? 26.09519 -15.83848 -17.82439 1.000 27.50777 159 TYR A C 1
ATOM 1034 O O . TYR A 1 134 ? 25.40941 -16.83764 -18.03662 1.000 27.14829 159 TYR A O 1
ATOM 1043 N N . VAL A 1 135 ? 27.32436 -15.69135 -18.30931 1.000 30.17807 160 VAL A N 1
ATOM 1044 C CA . VAL A 1 135 ? 27.99067 -16.72683 -19.08938 1.000 27.07204 160 VAL A CA 1
ATOM 1045 C C . VAL A 1 135 ? 29.29182 -17.07503 -18.37921 1.000 30.81533 160 VAL A C 1
ATOM 1046 O O . VAL A 1 135 ? 30.08216 -16.18694 -18.04799 1.000 28.58662 160 VAL A O 1
ATOM 1050 N N . ASP A 1 136 ? 29.49684 -18.35423 -18.11970 1.000 29.27253 161 ASP A N 1
ATOM 1051 C CA . ASP A 1 136 ? 30.72581 -18.80212 -17.46645 1.000 31.72730 161 ASP A CA 1
ATOM 1052 C C . ASP A 1 136 ? 30.91678 -20.26250 -17.82083 1.000 31.07132 161 ASP A C 1
ATOM 1053 O O . ASP A 1 136 ? 30.04928 -20.88254 -18.43411 1.000 29.59530 161 ASP A O 1
ATOM 1058 N N . ALA A 1 137 ? 32.06212 -20.80773 -17.40714 1.000 33.61308 162 ALA A N 1
ATOM 1059 C CA . ALA A 1 137 ? 32.36812 -22.21247 -17.63422 1.000 33.09438 162 ALA A CA 1
ATOM 1060 C C . ALA A 1 137 ? 31.24634 -23.09479 -17.09955 1.000 33.72938 162 ALA A C 1
ATOM 1061 O O . ALA A 1 137 ? 30.72242 -22.87008 -16.00367 1.000 33.05724 162 ALA A O 1
ATOM 1063 N N . ASP A 1 138 ? 30.83544 -24.05279 -17.91860 1.000 33.91601 163 ASP A N 1
ATOM 1064 C CA . ASP A 1 138 ? 29.82274 -25.03072 -17.54070 1.000 36.18735 163 ASP A CA 1
ATOM 1065 C C . ASP A 1 138 ? 30.37262 -25.90999 -16.42099 1.000 39.77518 163 ASP A C 1
ATOM 1066 O O . ASP A 1 138 ? 31.41847 -26.54433 -16.58964 1.000 40.22632 163 ASP A O 1
ATOM 1071 N N . VAL A 1 139 ? 29.68626 -25.95272 -15.27429 1.000 38.97347 164 VAL A N 1
ATOM 1072 C CA . VAL A 1 139 ? 30.22658 -26.75894 -14.18207 1.000 42.81366 164 VAL A CA 1
ATOM 1073 C C . VAL A 1 139 ? 30.18764 -28.25198 -14.49681 1.000 43.10391 164 VAL A C 1
ATOM 1074 O O . VAL A 1 139 ? 30.91116 -29.03025 -13.85459 1.000 46.52207 164 VAL A O 1
ATOM 1078 N N . MET A 1 140 ? 29.40380 -28.68067 -15.49704 1.000 42.57921 165 MET A N 1
ATOM 1079 C CA . MET A 1 140 ? 29.39968 -30.08362 -15.91231 1.000 44.98607 165 MET A CA 1
ATOM 1080 C C . MET A 1 140 ? 30.38251 -30.37065 -17.04165 1.000 49.66140 165 MET A C 1
ATOM 1081 O O . MET A 1 140 ? 30.57722 -31.53974 -17.39359 1.000 50.29188 165 MET A O 1
ATOM 1086 N N . ASP A 1 141 ? 30.98660 -29.34108 -17.62980 1.000 46.03013 166 ASP A N 1
ATOM 1087 C CA . ASP A 1 141 ? 31.83249 -29.50512 -18.80988 1.000 45.17239 166 ASP A CA 1
ATOM 1088 C C . ASP A 1 141 ? 32.76557 -28.30638 -18.88132 1.000 46.39528 166 ASP A C 1
ATOM 1089 O O . ASP A 1 141 ? 32.49777 -27.35814 -19.62388 1.000 45.54975 166 ASP A O 1
ATOM 1094 N N . SER A 1 142 ? 33.86664 -28.35182 -18.12241 1.000 46.33155 167 SER A N 1
ATOM 1095 C CA . SER A 1 142 ? 34.68319 -27.16795 -17.86396 1.000 45.17405 167 SER A CA 1
ATOM 1096 C C . SER A 1 142 ? 35.33368 -26.57748 -19.11324 1.000 44.56479 167 SER A C 1
ATOM 1097 O O . SER A 1 142 ? 35.80724 -25.43645 -19.05180 1.000 43.07899 167 SER A O 1
ATOM 1100 N N . LYS A 1 143 ? 35.35502 -27.28443 -20.24268 1.000 42.23563 168 LYS A N 1
ATOM 1101 C CA . LYS A 1 143 ? 35.96515 -26.70171 -21.43347 1.000 45.01638 168 LYS A CA 1
ATOM 1102 C C . LYS A 1 143 ? 34.98595 -25.86897 -22.26043 1.000 43.24662 168 LYS A C 1
ATOM 1103 O O . LYS A 1 143 ? 35.40942 -25.19706 -23.21320 1.000 39.29920 168 LYS A O 1
ATOM 1109 N N . LYS A 1 144 ? 33.70658 -25.85057 -21.88891 1.000 39.75818 169 LYS A N 1
ATOM 1110 C CA . LYS A 1 144 ? 32.67993 -25.10930 -22.61152 1.000 40.52437 169 LYS A CA 1
ATOM 1111 C C . LYS A 1 144 ? 31.99941 -24.09473 -21.69373 1.000 37.90059 169 LYS A C 1
ATOM 1112 O O . LYS A 1 144 ? 31.92567 -24.28222 -20.47412 1.000 35.47903 169 LYS A O 1
ATOM 1118 N N . ASN A 1 145 ? 31.53433 -22.99869 -22.29038 1.000 33.66224 170 ASN A N 1
ATOM 1119 C CA . ASN A 1 145 ? 30.72741 -22.00474 -21.59798 1.000 32.58904 170 ASN A CA 1
ATOM 1120 C C . ASN A 1 145 ? 29.24796 -22.38284 -21.63693 1.000 32.31265 170 ASN A C 1
ATOM 1121 O O . ASN A 1 145 ? 28.78784 -23.08812 -22.53356 1.000 33.83204 170 ASN A O 1
ATOM 1126 N N . ILE A 1 146 ? 28.49317 -21.87990 -20.66456 1.000 29.56541 171 ILE A N 1
ATOM 1127 C CA . ILE A 1 146 ? 27.04167 -22.01877 -20.68686 1.000 30.44719 171 ILE A CA 1
ATOM 1128 C C . ILE A 1 146 ? 26.40614 -20.71208 -20.21701 1.000 27.96842 171 ILE A C 1
ATOM 1129 O O . ILE A 1 146 ? 26.89875 -20.05150 -19.30047 1.000 25.74916 171 ILE A O 1
ATOM 1134 N N . PHE A 1 147 ? 25.32636 -20.33063 -20.89364 1.000 28.76140 172 PHE A N 1
ATOM 1135 C CA . PHE A 1 147 ? 24.48756 -19.19797 -20.52086 1.000 25.51376 172 PHE A CA 1
ATOM 1136 C C . PHE A 1 147 ? 23.53154 -19.64397 -19.41972 1.000 26.90533 172 PHE A C 1
ATOM 1137 O O . PHE A 1 147 ? 22.80564 -20.63567 -19.58640 1.000 27.61641 172 PHE A O 1
ATOM 1145 N N . SER A 1 148 ? 23.52804 -18.92285 -18.29430 1.000 23.51534 173 SER A N 1
ATOM 1146 C CA . SER A 1 148 ? 22.69629 -19.27196 -17.14428 1.000 26.11985 173 SER A CA 1
ATOM 1147 C C . SER A 1 148 ? 21.76845 -18.11985 -16.79362 1.000 26.21129 173 SER A C 1
ATOM 1148 O O . SER A 1 148 ? 22.17243 -16.95697 -16.85974 1.000 25.74844 173 SER A O 1
ATOM 1151 N N . THR A 1 149 ? 20.52708 -18.44263 -16.41819 1.000 20.93892 174 THR A N 1
ATOM 1152 C CA . THR A 1 149 ? 19.70514 -17.46199 -15.71891 1.000 25.23494 174 THR A CA 1
ATOM 1153 C C . THR A 1 149 ? 19.85611 -17.66914 -14.21308 1.000 25.99586 174 THR A C 1
ATOM 1154 O O . THR A 1 149 ? 20.18588 -18.75679 -13.75792 1.000 24.59489 174 THR A O 1
ATOM 1158 N N . TYR A 1 150 ? 19.58567 -16.60881 -13.43907 1.000 23.53609 175 TYR A N 1
ATOM 1159 C CA . TYR A 1 150 ? 19.66776 -16.62285 -11.97783 1.000 25.42976 175 TYR A CA 1
ATOM 1160 C C . TYR A 1 150 ? 18.53342 -15.78403 -11.42334 1.000 25.78216 175 TYR A C 1
ATOM 1161 O O . TYR A 1 150 ? 18.15364 -14.78535 -12.03078 1.000 26.77955 175 TYR A O 1
ATOM 1170 N N . GLN A 1 151 ? 18.01686 -16.18465 -10.26217 1.000 25.28600 176 GLN A N 1
ATOM 1171 C CA . GLN A 1 151 ? 17.00812 -15.37449 -9.59363 1.000 22.70597 176 GLN A CA 1
ATOM 1172 C C . GLN A 1 151 ? 17.55086 -13.97189 -9.35288 1.000 26.46885 176 GLN A C 1
ATOM 1173 O O . GLN A 1 151 ? 18.73868 -13.78950 -9.09655 1.000 26.79106 176 GLN A O 1
ATOM 1179 N N . GLY A 1 152 ? 16.68529 -12.96421 -9.47579 1.000 25.39664 177 GLY A N 1
ATOM 1180 C CA . GLY A 1 152 ? 17.16826 -11.60819 -9.30816 1.000 26.90309 177 GLY A CA 1
ATOM 1181 C C . GLY A 1 152 ? 16.02361 -10.61272 -9.25288 1.000 25.10348 177 GLY A C 1
ATOM 1182 O O . GLY A 1 152 ? 14.91647 -10.96072 -8.81385 1.000 23.34103 177 GLY A O 1
ATOM 1183 N N . GLY A 1 153 ? 16.28244 -9.37501 -9.68150 1.000 25.81193 178 GLY A N 1
ATOM 1184 C CA . GLY A 1 153 ? 15.24304 -8.35384 -9.78226 1.000 21.46193 178 GLY A CA 1
ATOM 1185 C C . GLY A 1 153 ? 14.93012 -7.60609 -8.50211 1.000 23.22900 178 GLY A C 1
ATOM 1186 O O . GLY A 1 153 ? 14.01652 -6.75726 -8.50607 1.000 21.79316 178 GLY A O 1
ATOM 1187 N N . LEU A 1 154 ? 15.64425 -7.87718 -7.40697 1.000 22.74471 179 LEU A N 1
ATOM 1188 C CA . LEU A 1 154 ? 15.36466 -7.23426 -6.11998 1.000 20.07921 179 LEU A CA 1
ATOM 1189 C C . LEU A 1 154 ? 16.30135 -6.05089 -5.90087 1.000 22.90938 179 LEU A C 1
ATOM 1190 O O . LEU A 1 154 ? 17.52769 -6.20207 -5.95581 1.000 22.13994 179 LEU A O 1
ATOM 1195 N N . SER A 1 155 ? 15.72368 -4.89329 -5.58036 1.000 21.53967 180 SER A N 1
ATOM 1196 C CA . SER A 1 155 ? 16.55502 -3.73599 -5.25645 1.000 21.70927 180 SER A CA 1
ATOM 1197 C C . SER A 1 155 ? 17.33316 -3.93648 -3.96967 1.000 24.27251 180 SER A C 1
ATOM 1198 O O . SER A 1 155 ? 18.41497 -3.34885 -3.79496 1.000 24.51766 180 SER A O 1
ATOM 1201 N N . LEU A 1 156 ? 16.78062 -4.70184 -3.03685 1.000 21.13233 181 LEU A N 1
ATOM 1202 C CA . LEU A 1 156 ? 17.41047 -4.87518 -1.74341 1.000 25.19009 181 LEU A CA 1
ATOM 1203 C C . LEU A 1 156 ? 18.32832 -6.08059 -1.73207 1.000 31.50895 181 LEU A C 1
ATOM 1204 O O . LEU A 1 156 ? 19.09520 -6.24571 -0.78071 1.000 31.30747 181 LEU A O 1
ATOM 1209 N N . GLY A 1 157 ? 18.27578 -6.90680 -2.76866 1.000 29.22814 182 GLY A N 1
ATOM 1210 C CA . GLY A 1 157 ? 19.21939 -8.00100 -2.93601 1.000 36.08538 182 GLY A CA 1
ATOM 1211 C C . GLY A 1 157 ? 18.79903 -9.28154 -2.21975 1.000 45.19754 182 GLY A C 1
ATOM 1212 O O . GLY A 1 157 ? 18.87443 -10.36675 -2.79572 1.000 50.21834 182 GLY A O 1
ATOM 1213 N N . GLN A 1 158 ? 18.33934 -9.16995 -0.97975 1.000 38.29944 183 GLN A N 1
ATOM 1214 C CA . GLN A 1 158 ? 18.05537 -10.31462 -0.12331 1.000 42.30356 183 GLN A CA 1
ATOM 1215 C C . GLN A 1 158 ? 16.55544 -10.42816 0.09099 1.000 37.71925 183 GLN A C 1
ATOM 1216 O O . GLN A 1 158 ? 15.90261 -9.43306 0.42328 1.000 35.57482 183 GLN A O 1
ATOM 1222 N N . ARG A 1 159 ? 16.02112 -11.65006 -0.04419 1.000 32.82790 184 ARG A N 1
ATOM 1223 C CA . ARG A 1 159 ? 14.57118 -11.81835 0.02517 1.000 32.22088 184 ARG A CA 1
ATOM 1224 C C . ARG A 1 159 ? 14.01428 -11.47749 1.39978 1.000 32.09551 184 ARG A C 1
ATOM 1225 O O . ARG A 1 159 ? 12.86256 -11.02545 1.49884 1.000 28.18726 184 ARG A O 1
ATOM 1233 N N . ASP A 1 160 ? 14.80323 -11.67160 2.46356 1.000 32.95584 185 ASP A N 1
ATOM 1234 C CA . ASP A 1 160 ? 14.26554 -11.54131 3.81563 1.000 35.81984 185 ASP A CA 1
ATOM 1235 C C . ASP A 1 160 ? 13.74264 -10.14340 4.10997 1.000 33.79414 185 ASP A C 1
ATOM 1236 O O . ASP A 1 160 ? 12.78399 -10.00432 4.87668 1.000 34.26225 185 ASP A O 1
ATOM 1241 N N . TYR A 1 161 ? 14.33753 -9.10062 3.50317 1.000 32.83908 186 TYR A N 1
ATOM 1242 C CA . TYR A 1 161 ? 13.85814 -7.73710 3.72484 1.000 30.37422 186 TYR A CA 1
ATOM 1243 C C . TYR A 1 161 ? 12.40714 -7.56186 3.30313 1.000 30.25214 186 TYR A C 1
ATOM 1244 O O . TYR A 1 161 ? 11.71474 -6.68958 3.82663 1.000 29.55441 186 TYR A O 1
ATOM 1253 N N . TYR A 1 162 ? 11.93819 -8.33613 2.32834 1.000 27.81693 187 TYR A N 1
ATOM 1254 C CA . TYR A 1 162 ? 10.58045 -8.15446 1.83123 1.000 28.37120 187 TYR A CA 1
ATOM 1255 C C . TYR A 1 162 ? 9.54681 -8.96642 2.59178 1.000 31.08650 187 TYR A C 1
ATOM 1256 O O . TYR A 1 162 ? 8.34801 -8.71832 2.41760 1.000 31.25304 187 TYR A O 1
ATOM 1265 N N . LEU A 1 163 ? 9.97235 -9.94094 3.38694 1.000 33.04115 188 LEU A N 1
ATOM 1266 C CA . LEU A 1 163 ? 9.08840 -10.98281 3.90288 1.000 36.64571 188 LEU A CA 1
ATOM 1267 C C . LEU A 1 163 ? 9.01080 -11.06486 5.42611 1.000 42.29427 188 LEU A C 1
ATOM 1268 O O . LEU A 1 163 ? 7.94761 -11.40943 5.95254 1.000 42.89013 188 LEU A O 1
ATOM 1273 N N . GLU A 1 164 ? 10.09882 -10.77894 6.13913 1.000 43.73785 189 GLU A N 1
ATOM 1274 C CA . GLU A 1 164 ? 10.10948 -10.87762 7.59652 1.000 48.02220 189 GLU A CA 1
ATOM 1275 C C . GLU A 1 164 ? 9.24600 -9.78955 8.22751 1.000 51.67250 189 GLU A C 1
ATOM 1276 O O . GLU A 1 164 ? 9.26093 -8.63371 7.79665 1.000 48.41061 189 GLU A O 1
ATOM 1282 N N . GLU A 1 165 ? 8.50248 -10.15748 9.27349 1.000 55.41795 190 GLU A N 1
ATOM 1283 C CA . GLU A 1 165 ? 7.52820 -9.25839 9.87866 1.000 53.50276 190 GLU A CA 1
ATOM 1284 C C . GLU A 1 165 ? 8.00141 -8.60601 11.17478 1.000 54.42064 190 GLU A C 1
ATOM 1285 O O . GLU A 1 165 ? 7.23934 -7.83956 11.77485 1.000 55.49915 190 GLU A O 1
ATOM 1291 N N . ASP A 1 166 ? 9.23116 -8.85943 11.61452 1.000 50.04641 191 ASP A N 1
ATOM 1292 C CA . ASP A 1 166 ? 9.70697 -8.19445 12.81800 1.000 49.20655 191 ASP A CA 1
ATOM 1293 C C . ASP A 1 166 ? 9.77738 -6.68833 12.58490 1.000 49.99722 191 ASP A C 1
ATOM 1294 O O . ASP A 1 166 ? 9.86316 -6.20681 11.45171 1.000 47.32479 191 ASP A O 1
ATOM 1299 N N . GLU A 1 167 ? 9.74435 -5.93919 13.68254 1.000 51.34569 192 GLU A N 1
ATOM 1300 C CA . GLU A 1 167 ? 9.63971 -4.48740 13.58532 1.000 53.20802 192 GLU A CA 1
ATOM 1301 C C . GLU A 1 167 ? 10.88966 -3.86774 12.97163 1.000 47.53868 192 GLU A C 1
ATOM 1302 O O . GLU A 1 167 ? 10.80317 -2.83330 12.29206 1.000 44.28612 192 GLU A O 1
ATOM 1308 N N . SER A 1 168 ? 12.04842 -4.49738 13.15537 1.000 40.80404 193 SER A N 1
ATOM 1309 C CA . SER A 1 168 ? 13.26871 -3.95918 12.56128 1.000 41.05651 193 SER A CA 1
ATOM 1310 C C . SER A 1 168 ? 13.23764 -4.06956 11.03672 1.000 38.66129 193 SER A C 1
ATOM 1311 O O . SER A 1 168 ? 13.57284 -3.11026 10.33256 1.000 36.86560 193 SER A O 1
ATOM 1314 N N . THR A 1 169 ? 12.82851 -5.22859 10.50721 1.000 37.88943 194 THR A N 1
ATOM 1315 C CA . THR A 1 169 ? 12.76288 -5.38345 9.05438 1.000 36.23089 194 THR A CA 1
ATOM 1316 C C . THR A 1 169 ? 11.63248 -4.53566 8.47156 1.000 36.09318 194 THR A C 1
ATOM 1317 O O . THR A 1 169 ? 11.77489 -3.96018 7.38306 1.000 30.72196 194 THR A O 1
ATOM 1321 N N . MET A 1 170 ? 10.50991 -4.42077 9.19156 1.000 35.62477 195 MET A N 1
ATOM 1322 C CA . MET A 1 170 ? 9.41920 -3.58154 8.70159 1.000 36.96536 195 MET A CA 1
ATOM 1323 C C . MET A 1 170 ? 9.88824 -2.14833 8.54831 1.000 32.10845 195 MET A C 1
ATOM 1324 O O . MET A 1 170 ? 9.47880 -1.44510 7.61832 1.000 30.09538 195 MET A O 1
ATOM 1329 N N . LYS A 1 171 ? 10.75048 -1.69271 9.45836 1.000 33.06790 196 LYS A N 1
ATOM 1330 C CA . LYS A 1 171 ? 11.29609 -0.34937 9.33106 1.000 32.55763 196 LYS A CA 1
ATOM 1331 C C . LYS A 1 171 ? 12.11121 -0.21354 8.05395 1.000 30.59947 196 LYS A C 1
ATOM 1332 O O . LYS A 1 171 ? 11.97896 0.77229 7.32131 1.000 28.52947 196 LYS A O 1
ATOM 1338 N N . ILE A 1 172 ? 12.94189 -1.20955 7.75427 1.000 29.42959 197 ILE A N 1
ATOM 1339 C CA . ILE A 1 172 ? 13.72059 -1.16361 6.52073 1.000 29.35037 197 ILE A CA 1
ATOM 1340 C C . ILE A 1 172 ? 12.81211 -1.14770 5.29617 1.000 25.00613 197 ILE A C 1
ATOM 1341 O O . ILE A 1 172 ? 13.08191 -0.43534 4.31665 1.000 24.90869 197 ILE A O 1
ATOM 1346 N N . ARG A 1 173 ? 11.76689 -1.97039 5.29158 1.000 26.65096 198 ARG A N 1
ATOM 1347 C CA . ARG A 1 173 ? 10.83289 -1.96190 4.17361 1.000 26.43416 198 ARG A CA 1
ATOM 1348 C C . ARG A 1 173 ? 10.20652 -0.58603 4.00290 1.000 25.71726 198 ARG A C 1
ATOM 1349 O O . ARG A 1 173 ? 10.10489 -0.07209 2.88769 1.000 24.50569 198 ARG A O 1
ATOM 1357 N N . ASN A 1 174 ? 9.73497 0.00451 5.10442 1.000 26.00212 199 ASN A N 1
ATOM 1358 C CA . ASN A 1 174 ? 9.09861 1.31401 4.99293 1.000 26.04165 199 ASN A CA 1
ATOM 1359 C C . ASN A 1 174 ? 10.10307 2.40488 4.64442 1.000 23.44966 199 ASN A C 1
ATOM 1360 O O . ASN A 1 174 ? 9.73951 3.37386 3.95530 1.000 24.85191 199 ASN A O 1
ATOM 1365 N N . GLU A 1 175 ? 11.36831 2.26316 5.06075 1.000 22.55160 200 GLU A N 1
ATOM 1366 C CA . GLU A 1 175 ? 12.39088 3.19099 4.56358 1.000 25.30071 200 GLU A CA 1
ATOM 1367 C C . GLU A 1 175 ? 12.56551 3.03708 3.06092 1.000 23.20503 200 GLU A C 1
ATOM 1368 O O . GLU A 1 175 ? 12.77748 4.02574 2.34599 1.000 22.78854 200 GLU A O 1
ATOM 1374 N N . PHE A 1 176 ? 12.50003 1.79598 2.56339 1.000 21.44378 201 PHE A N 1
ATOM 1375 C CA . PHE A 1 176 ? 12.62347 1.57513 1.12534 1.000 21.23857 201 PHE A CA 1
ATOM 1376 C C . PHE A 1 176 ? 11.44305 2.18569 0.37714 1.000 19.78094 201 PHE 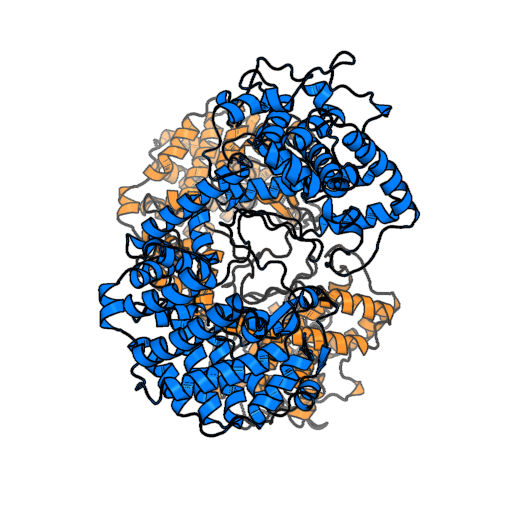A C 1
ATOM 1377 O O . PHE A 1 176 ? 11.62701 2.83328 -0.65861 1.000 23.36792 201 PHE A O 1
ATOM 1385 N N . LYS A 1 177 ? 10.22342 2.00513 0.91051 1.000 23.06867 202 LYS A N 1
ATOM 1386 C CA . LYS A 1 177 ? 9.04096 2.59062 0.28783 1.000 20.90597 202 LYS A CA 1
ATOM 1387 C C . LYS A 1 177 ? 9.18263 4.10231 0.20709 1.000 22.56180 202 LYS A C 1
ATOM 1388 O O . LYS A 1 177 ? 9.04731 4.69543 -0.86743 1.000 21.79501 202 LYS A O 1
ATOM 1394 N N . ASN A 1 178 ? 9.55746 4.73252 1.31865 1.000 20.43497 203 ASN A N 1
ATOM 1395 C CA . ASN A 1 178 ? 9.78184 6.17927 1.29622 1.000 23.29889 203 ASN A CA 1
ATOM 1396 C C . ASN A 1 178 ? 10.89092 6.54438 0.31131 1.000 23.05547 203 ASN A C 1
ATOM 1397 O O . ASN A 1 178 ? 10.78115 7.52931 -0.43116 1.000 22.03537 203 ASN A O 1
ATOM 1402 N N . HIS A 1 179 ? 11.95622 5.73518 0.26366 1.000 19.72514 204 HIS A N 1
ATOM 1403 C CA . HIS A 1 179 ? 13.05312 6.03136 -0.64626 1.000 21.40168 204 HIS A CA 1
ATOM 1404 C C . HIS A 1 179 ? 12.58912 6.00496 -2.09703 1.000 20.83219 204 HIS A C 1
ATOM 1405 O O . HIS A 1 179 ? 12.96505 6.86961 -2.89044 1.000 19.78703 204 HIS A O 1
ATOM 1412 N N . VAL A 1 180 ? 11.78782 5.00453 -2.47064 1.000 18.72871 205 VAL A N 1
ATOM 1413 C CA . VAL A 1 180 ? 11.36405 4.88599 -3.86756 1.000 18.88671 205 VAL A CA 1
ATOM 1414 C C . VAL A 1 180 ? 10.49270 6.07461 -4.25780 1.000 19.20939 205 VAL A C 1
ATOM 1415 O O . VAL A 1 180 ? 10.64811 6.63493 -5.35325 1.000 19.37759 205 VAL A O 1
ATOM 1419 N N . VAL A 1 181 ? 9.58730 6.48947 -3.36328 1.000 21.42955 206 VAL A N 1
ATOM 1420 C CA . VAL A 1 181 ? 8.74531 7.65058 -3.64985 1.000 21.42204 206 VAL A CA 1
ATOM 1421 C C . VAL A 1 181 ? 9.60092 8.89942 -3.81706 1.000 21.75303 206 VAL A C 1
ATOM 1422 O O . VAL A 1 181 ? 9.42354 9.66362 -4.77991 1.000 22.30412 206 VAL A O 1
ATOM 1426 N N . LYS A 1 182 ? 10.53561 9.13778 -2.88295 1.000 20.68447 207 LYS A N 1
ATOM 1427 C CA . LYS A 1 182 ? 11.39294 10.32423 -2.96094 1.000 22.76936 207 LYS A CA 1
ATOM 1428 C C . LYS A 1 182 ? 12.20036 10.34998 -4.26185 1.000 23.74975 207 LYS A C 1
ATOM 1429 O O . LYS A 1 182 ? 12.38306 11.41590 -4.85736 1.000 25.29037 207 LYS A O 1
ATOM 1435 N N . MET A 1 183 ? 12.71215 9.19158 -4.69281 1.000 23.74482 208 MET A N 1
ATOM 1436 C CA . MET A 1 183 ? 13.51234 9.13743 -5.91824 1.000 20.18874 208 MET A CA 1
ATOM 1437 C C . MET A 1 183 ? 12.66619 9.42922 -7.14406 1.000 22.14998 208 MET A C 1
ATOM 1438 O O . MET A 1 183 ? 13.10239 10.16520 -8.04158 1.000 22.49715 208 MET A O 1
ATOM 1443 N N . PHE A 1 184 ? 11.48932 8.82145 -7.23916 1.000 19.56833 209 PHE A N 1
ATOM 1444 C CA . PHE A 1 184 ? 10.60604 9.15776 -8.34900 1.000 21.39091 209 PHE A CA 1
ATOM 1445 C C . PHE A 1 184 ? 10.33036 10.65513 -8.37887 1.000 23.74558 209 PHE A C 1
ATOM 1446 O O . PHE A 1 184 ? 10.29694 11.27381 -9.45292 1.000 21.79545 209 PHE A O 1
ATOM 1454 N N . GLU A 1 185 ? 10.09709 11.24517 -7.20698 1.000 21.99093 210 GLU A N 1
ATOM 1455 C CA . GLU A 1 185 ? 9.81103 12.67379 -7.16668 1.000 23.30604 210 GLU A CA 1
ATOM 1456 C C . GLU A 1 185 ? 11.01715 13.48729 -7.59588 1.000 25.51080 210 GLU A C 1
ATOM 1457 O O . GLU A 1 185 ? 10.85627 14.53395 -8.23438 1.000 24.64578 210 GLU A O 1
ATOM 1463 N N . LEU A 1 186 ? 12.23069 13.01486 -7.27755 1.000 23.41738 211 LEU A N 1
ATOM 1464 C CA . LEU A 1 186 ? 13.43100 13.70303 -7.75800 1.000 23.58313 211 LEU A CA 1
ATOM 1465 C C . LEU A 1 186 ? 13.55651 13.63749 -9.27621 1.000 27.04554 211 LEU A C 1
ATOM 1466 O O . LEU A 1 186 ? 14.18569 14.51488 -9.87345 1.000 26.75432 211 LEU A O 1
ATOM 1471 N N . PHE A 1 187 ? 12.91835 12.66268 -9.91737 1.000 25.17877 212 PHE A N 1
ATOM 1472 C CA . PHE A 1 187 ? 12.91265 12.56214 -11.37116 1.000 24.87323 212 PHE A CA 1
ATOM 1473 C C . PHE A 1 187 ? 11.69222 13.22184 -11.99663 1.000 28.98453 212 PHE A C 1
ATOM 1474 O O . PHE A 1 187 ? 11.41372 12.99797 -13.17929 1.000 30.41178 212 PHE A O 1
ATOM 1482 N N . GLY A 1 188 ? 10.98743 14.05929 -11.23797 1.000 27.37779 213 GLY A N 1
ATOM 1483 C CA . GLY A 1 188 ? 9.89725 14.84377 -11.76595 1.000 30.27546 213 GLY A CA 1
ATOM 1484 C C . GLY A 1 188 ? 8.57772 14.11646 -11.79523 1.000 30.03106 213 GLY A C 1
ATOM 1485 O O . GLY A 1 188 ? 7.62490 14.61672 -12.40386 1.000 28.81047 213 GLY A O 1
ATOM 1486 N N . ILE A 1 189 ? 8.49810 12.93912 -11.19497 1.000 28.45790 214 ILE A N 1
ATOM 1487 C CA . ILE A 1 189 ? 7.20786 12.24784 -11.11391 1.000 28.84185 214 ILE A CA 1
ATOM 1488 C C . ILE A 1 189 ? 6.36275 12.93052 -10.06584 1.000 27.35856 214 ILE A C 1
ATOM 1489 O O . ILE A 1 189 ? 6.83092 13.13485 -8.92568 1.000 29.76734 214 ILE A O 1
ATOM 1494 N N . PRO A 1 190 ? 5.12125 13.30628 -10.37268 1.000 27.82371 215 PRO A N 1
ATOM 1495 C CA . PRO A 1 190 ? 4.25702 13.92799 -9.35980 1.000 29.06851 215 PRO A CA 1
ATOM 1496 C C . PRO A 1 190 ? 3.99568 12.97463 -8.19786 1.000 25.68316 215 PRO A C 1
ATOM 1497 O O . PRO A 1 190 ? 3.95428 11.74634 -8.36086 1.000 25.30559 215 PRO A O 1
ATOM 1501 N N . GLY A 1 191 ? 3.78598 13.56400 -7.01444 1.000 26.39401 216 GLY A N 1
ATOM 1502 C CA . GLY A 1 191 ? 3.61679 12.75552 -5.80917 1.000 27.88760 216 GLY A CA 1
ATOM 1503 C C . GLY A 1 191 ? 2.57593 11.64694 -5.93052 1.000 26.57799 216 GLY A C 1
ATOM 1504 O O . GLY A 1 191 ? 2.81990 10.51101 -5.51442 1.000 26.36886 216 GLY A O 1
ATOM 1505 N N . GLU A 1 192 ? 1.40192 11.94940 -6.50381 1.000 26.55124 217 GLU A N 1
ATOM 1506 C CA . GLU A 1 192 ? 0.38056 10.90536 -6.59586 1.000 26.13595 217 GLU A CA 1
ATOM 1507 C C . GLU A 1 192 ? 0.84136 9.76293 -7.48318 1.000 26.69837 217 GLU A C 1
ATOM 1508 O O . GLU A 1 192 ? 0.53131 8.59159 -7.21645 1.000 28.30877 217 GLU A O 1
ATOM 1514 N N . GLN A 1 193 ? 1.56101 10.07929 -8.55917 1.000 27.00701 218 GLN A N 1
ATOM 1515 C CA A GLN A 1 193 ? 2.08333 9.03713 -9.43348 0.601 26.06897 218 GLN A CA 1
ATOM 1516 C CA B GLN A 1 193 ? 2.06518 9.01540 -9.41307 0.399 26.10021 218 GLN A CA 1
ATOM 1517 C C . GLN A 1 193 ? 3.26723 8.31647 -8.78529 1.000 26.77818 218 GLN A C 1
ATOM 1518 O O . GLN A 1 193 ? 3.43035 7.10380 -8.96134 1.000 23.56700 218 GLN A O 1
ATOM 1529 N N . ALA A 1 194 ? 4.09582 9.05425 -8.02994 1.000 24.89070 219 ALA A N 1
ATOM 1530 C CA . ALA A 1 194 ? 5.21331 8.42008 -7.31827 1.000 24.27359 219 ALA A CA 1
ATOM 1531 C C . ALA A 1 194 ? 4.70153 7.41563 -6.28109 1.000 23.14653 219 ALA A C 1
ATOM 1532 O O . ALA A 1 194 ? 5.26766 6.32165 -6.13906 1.000 23.08759 219 ALA A O 1
ATOM 1534 N N . GLN A 1 195 ? 3.60121 7.74230 -5.57843 1.000 22.44041 220 GLN A N 1
ATOM 1535 C CA . GLN A 1 195 ? 3.01049 6.78028 -4.64617 1.000 23.60553 220 GLN A CA 1
ATOM 1536 C C . GLN A 1 195 ? 2.55282 5.52778 -5.38123 1.000 25.47774 220 GLN A C 1
ATOM 1537 O O . GLN A 1 195 ? 2.81371 4.40004 -4.94506 1.000 23.32729 220 GLN A O 1
ATOM 1543 N N . ARG A 1 196 ? 1.78961 5.71193 -6.46440 1.000 24.01584 221 ARG A N 1
ATOM 1544 C CA . ARG A 1 196 ? 1.25023 4.56327 -7.18211 1.000 24.11330 221 ARG A CA 1
ATOM 1545 C C . ARG A 1 196 ? 2.37428 3.67936 -7.73634 1.000 23.06304 221 ARG A C 1
ATOM 1546 O O . ARG A 1 196 ? 2.28188 2.44298 -7.70072 1.000 24.22133 221 ARG A O 1
ATOM 1554 N N . GLN A 1 197 ? 3.42428 4.30175 -8.26715 1.000 20.73918 222 GLN A N 1
ATOM 1555 C CA . GLN A 1 197 ? 4.52568 3.54340 -8.88554 1.000 21.34086 222 GLN A CA 1
ATOM 1556 C C . GLN A 1 197 ? 5.37703 2.84294 -7.83612 1.000 21.76051 222 GLN A C 1
ATOM 1557 O O . GLN A 1 197 ? 5.86063 1.71327 -8.05913 1.000 22.30336 222 GLN A O 1
ATOM 1563 N N . MET A 1 198 ? 5.57512 3.47888 -6.67551 1.000 19.64752 223 MET A N 1
ATOM 1564 C CA . MET A 1 198 ? 6.22950 2.78774 -5.57196 1.000 20.72652 223 MET A CA 1
ATOM 1565 C C . MET A 1 198 ? 5.45579 1.52349 -5.19037 1.000 22.56370 223 MET A C 1
ATOM 1566 O O . MET A 1 198 ? 6.05251 0.46786 -4.91165 1.000 19.31523 223 MET A O 1
ATOM 1571 N N . GLU A 1 199 ? 4.11354 1.60238 -5.15499 1.000 21.21253 224 GLU A N 1
ATOM 1572 C CA . GLU A 1 199 ? 3.35596 0.41306 -4.77629 1.000 24.11668 224 GLU A CA 1
ATOM 1573 C C . GLU A 1 199 ? 3.53252 -0.70779 -5.79513 1.000 24.04080 224 GLU A C 1
ATOM 1574 O O . GLU A 1 199 ? 3.56502 -1.89377 -5.42235 1.000 23.77747 224 GLU A O 1
ATOM 1580 N N . ASP A 1 200 ? 3.59497 -0.35274 -7.08680 1.000 20.51288 225 ASP A N 1
ATOM 1581 C CA . ASP A 1 200 ? 3.89018 -1.33526 -8.12988 1.000 22.09187 225 ASP A CA 1
ATOM 1582 C C . ASP A 1 200 ? 5.24611 -1.97922 -7.87800 1.000 23.10930 225 ASP A C 1
ATOM 1583 O O . ASP A 1 200 ? 5.39160 -3.21238 -7.94716 1.000 20.03536 225 ASP A O 1
ATOM 1588 N N . VAL A 1 201 ? 6.25685 -1.14974 -7.59654 1.000 20.34673 226 VAL A N 1
ATOM 1589 C CA . VAL A 1 201 ? 7.59546 -1.67638 -7.37086 1.000 19.42228 226 VAL A CA 1
ATOM 1590 C C . VAL A 1 201 ? 7.59138 -2.66243 -6.20760 1.000 23.15334 226 VAL A C 1
ATOM 1591 O O . VAL A 1 201 ? 8.09951 -3.78633 -6.32573 1.000 23.17194 226 VAL A O 1
ATOM 1595 N N . MET A 1 202 ? 7.01062 -2.25017 -5.06784 1.000 21.20384 227 MET A N 1
ATOM 1596 C CA . MET A 1 202 ? 7.01111 -3.10916 -3.88683 1.000 23.80176 227 MET A CA 1
ATOM 1597 C C . MET A 1 202 ? 6.22276 -4.38343 -4.13414 1.000 22.88421 227 MET A C 1
ATOM 1598 O O . MET A 1 202 ? 6.61149 -5.46258 -3.67272 1.000 25.86632 227 MET A O 1
ATOM 1603 N N . ARG A 1 203 ? 5.07892 -4.27068 -4.79801 1.000 23.04359 228 ARG A N 1
ATOM 1604 C CA . ARG A 1 203 ? 4.28571 -5.46593 -5.04830 1.000 24.80392 228 ARG A CA 1
ATOM 1605 C C . ARG A 1 203 ? 5.07693 -6.46095 -5.89367 1.000 23.37718 228 ARG A C 1
ATOM 1606 O O . ARG A 1 203 ? 5.14452 -7.65506 -5.57754 1.000 26.29615 228 ARG A O 1
ATOM 1614 N N . ILE A 1 204 ? 5.68099 -5.96627 -6.97443 1.000 21.62649 229 ILE A N 1
ATOM 1615 C CA . ILE A 1 204 ? 6.41194 -6.84036 -7.88841 1.000 21.92557 229 ILE A CA 1
ATOM 1616 C C . ILE A 1 204 ? 7.63204 -7.42731 -7.20617 1.000 22.33457 229 ILE A C 1
ATOM 1617 O O . ILE A 1 204 ? 7.85784 -8.64472 -7.25709 1.000 21.98185 229 ILE A O 1
ATOM 1622 N N . GLU A 1 205 ? 8.44180 -6.58928 -6.53815 1.000 21.35873 230 GLU A N 1
ATOM 1623 C CA . GLU A 1 205 ? 9.65811 -7.12178 -5.91522 1.000 21.54427 230 GLU A CA 1
ATOM 1624 C C . GLU A 1 205 ? 9.32952 -8.04449 -4.74850 1.000 22.82343 230 GLU A C 1
ATOM 1625 O O . GLU A 1 205 ? 10.05662 -9.00898 -4.50308 1.000 19.14107 230 GLU A O 1
ATOM 1631 N N . THR A 1 206 ? 8.22096 -7.79276 -4.03667 1.000 20.49384 231 THR A N 1
ATOM 1632 C CA . THR A 1 206 ? 7.84734 -8.69749 -2.95580 1.000 24.77147 231 THR A CA 1
ATOM 1633 C C . THR A 1 206 ? 7.46220 -10.06382 -3.50299 1.000 24.56648 231 THR A C 1
ATOM 1634 O O . THR A 1 206 ? 7.87422 -11.08984 -2.94851 1.000 24.65591 231 THR A O 1
ATOM 1638 N N . ARG A 1 207 ? 6.70612 -10.09699 -4.61433 1.000 25.75624 232 ARG A N 1
ATOM 1639 C CA . ARG A 1 207 ? 6.38415 -11.37927 -5.25284 1.000 26.22512 232 ARG A CA 1
ATOM 1640 C C . ARG A 1 207 ? 7.64338 -12.10660 -5.71956 1.000 25.99641 232 ARG A C 1
ATOM 1641 O O . ARG A 1 207 ? 7.75126 -13.33405 -5.56541 1.000 26.64170 232 ARG A O 1
ATOM 1649 N N . LEU A 1 208 ? 8.56922 -11.38405 -6.35078 1.000 25.92380 233 LEU A N 1
ATOM 1650 C CA . LEU A 1 208 ? 9.83637 -12.01456 -6.73933 1.000 22.89678 233 LEU A CA 1
ATOM 1651 C C . LEU A 1 208 ? 10.52993 -12.57824 -5.51334 1.000 24.77834 233 LEU A C 1
ATOM 1652 O O . LEU A 1 208 ? 10.96186 -13.74120 -5.50060 1.000 24.31671 233 LEU A O 1
ATOM 1657 N N . ALA A 1 209 ? 10.63882 -11.76221 -4.45846 1.000 23.26299 234 ALA A N 1
ATOM 1658 C CA . ALA A 1 209 ? 11.34553 -12.19790 -3.25939 1.000 24.99173 234 ALA A CA 1
ATOM 1659 C C . ALA A 1 209 ? 10.74755 -13.49137 -2.70429 1.000 26.61178 234 ALA A C 1
ATOM 1660 O O . ALA A 1 209 ? 11.48946 -14.40859 -2.34616 1.000 25.80570 234 ALA A O 1
ATOM 1662 N N . LYS A 1 210 ? 9.40876 -13.59461 -2.64582 1.000 23.98058 235 LYS A N 1
ATOM 1663 C CA . LYS A 1 210 ? 8.77881 -14.81934 -2.13842 1.000 29.00886 235 LYS A CA 1
ATOM 1664 C C . LYS A 1 210 ? 9.24327 -16.05285 -2.91175 1.000 29.79180 235 LYS A C 1
ATOM 1665 O O . LYS A 1 210 ? 9.41864 -17.13611 -2.33051 1.000 31.87725 235 LYS A O 1
ATOM 1671 N N . SER A 1 211 ? 9.46590 -15.90710 -4.21825 1.000 25.72742 236 SER A N 1
ATOM 1672 C CA . SER A 1 211 ? 9.84798 -17.04879 -5.03512 1.000 29.23504 236 SER A CA 1
ATOM 1673 C C . SER A 1 211 ? 11.34312 -17.35189 -4.97585 1.000 29.43752 236 SER A C 1
ATOM 1674 O O . SER A 1 211 ? 11.74575 -18.41526 -5.44314 1.000 26.95255 236 SER A O 1
ATOM 1677 N N . HIS A 1 212 ? 12.17447 -16.43476 -4.47114 1.000 25.11473 237 HIS A N 1
ATOM 1678 C CA . HIS A 1 212 ? 13.60958 -16.69354 -4.39110 1.000 25.96550 237 HIS A CA 1
ATOM 1679 C C . HIS A 1 212 ? 13.95964 -17.74717 -3.33786 1.000 30.09183 237 HIS A C 1
ATOM 1680 O O . HIS A 1 212 ? 13.21451 -17.99456 -2.37844 1.000 28.54972 237 HIS A O 1
ATOM 1687 N N . PHE A 1 213 ? 15.09908 -18.39963 -3.55713 1.000 28.96922 238 PHE A N 1
ATOM 1688 C CA . PHE A 1 213 ? 15.73715 -19.24467 -2.55493 1.000 32.57556 238 PHE A CA 1
ATOM 1689 C C . PHE A 1 213 ? 16.68639 -18.43061 -1.68516 1.000 32.48514 238 PHE A C 1
ATOM 1690 O O . PHE A 1 213 ? 17.22987 -17.41474 -2.11789 1.000 28.86792 238 PHE A O 1
ATOM 1698 N N . ASP A 1 214 ? 16.88092 -18.89486 -0.45256 1.000 35.71632 239 ASP A N 1
ATOM 1699 C CA . ASP A 1 214 ? 17.85909 -18.28351 0.43322 1.000 43.87147 239 ASP A CA 1
ATOM 1700 C C . ASP A 1 214 ? 19.25935 -18.40877 -0.16837 1.000 46.16954 239 ASP A C 1
ATOM 1701 O O . ASP A 1 214 ? 19.57880 -19.37580 -0.86904 1.000 43.64397 239 ASP A O 1
ATOM 1706 N N . LYS A 1 215 ? 20.12177 -17.44392 0.17989 1.000 47.81933 240 LYS A N 1
ATOM 1707 C CA . LYS A 1 215 ? 21.48806 -17.41635 -0.33378 1.000 50.70311 240 LYS A CA 1
ATOM 1708 C C . LYS A 1 215 ? 22.23820 -18.68545 0.03628 1.000 53.30464 240 LYS A C 1
ATOM 1709 O O . LYS A 1 215 ? 23.16005 -19.10126 -0.67583 1.000 53.14424 240 LYS A O 1
ATOM 1715 N N . VAL A 1 216 ? 21.84213 -19.31689 1.13890 1.000 55.38554 241 VAL A N 1
ATOM 1716 C CA . VAL A 1 216 ? 22.44818 -20.57877 1.54604 1.000 60.84253 241 VAL A CA 1
ATOM 1717 C C . VAL A 1 216 ? 22.23544 -21.63552 0.47075 1.000 57.97443 241 VAL A C 1
ATOM 1718 O O . VAL A 1 216 ? 23.15815 -22.37148 0.10180 1.000 56.48025 241 VAL A O 1
ATOM 1722 N N . LYS A 1 217 ? 21.01820 -21.71694 -0.05949 1.000 50.30243 242 LYS A N 1
ATOM 1723 C CA . LYS A 1 217 ? 20.69908 -22.75908 -1.02170 1.000 45.94952 242 LYS A CA 1
ATOM 1724 C C . LYS A 1 217 ? 21.23529 -22.47677 -2.42599 1.000 42.47706 242 LYS A C 1
ATOM 1725 O O . LYS A 1 217 ? 21.38075 -23.42136 -3.20518 1.000 39.97634 242 LYS A O 1
ATOM 1731 N N . THR A 1 218 ? 21.54623 -21.22050 -2.77586 1.000 40.77002 243 THR A N 1
ATOM 1732 C CA . THR A 1 218 ? 21.95572 -20.92389 -4.14906 1.000 38.96063 243 THR A CA 1
ATOM 1733 C C . THR A 1 218 ? 23.45905 -21.01871 -4.38794 1.000 42.15378 243 THR A C 1
ATOM 1734 O O . THR A 1 218 ? 23.90138 -20.80422 -5.52308 1.000 38.33349 243 THR A O 1
ATOM 1738 N N . ARG A 1 219 ? 24.25550 -21.30693 -3.36148 1.000 42.73368 244 ARG A N 1
ATOM 1739 C CA . ARG A 1 219 ? 25.70304 -21.25677 -3.52818 1.000 48.08471 244 ARG A CA 1
ATOM 1740 C C . ARG A 1 219 ? 26.24753 -22.46984 -4.27976 1.000 45.39018 244 ARG A C 1
ATOM 1741 O O . ARG A 1 219 ? 27.26869 -22.35186 -4.96590 1.000 46.46474 244 ARG A O 1
ATOM 1749 N N . ASP A 1 220 ? 25.57806 -23.62554 -4.20065 1.000 44.69695 245 ASP A N 1
ATOM 1750 C CA . ASP A 1 220 ? 26.06814 -24.81397 -4.89578 1.000 43.22747 245 ASP A CA 1
ATOM 1751 C C . ASP A 1 220 ? 25.75889 -24.74022 -6.38825 1.000 40.64544 245 ASP A C 1
ATOM 1752 O O . ASP A 1 220 ? 24.59361 -24.87743 -6.78940 1.000 37.56578 245 ASP A O 1
ATOM 1757 N N . PRO A 1 221 ? 26.77534 -24.54023 -7.23766 1.000 40.96494 246 PRO A N 1
ATOM 1758 C CA . PRO A 1 221 ? 26.51637 -24.39895 -8.67797 1.000 39.07831 246 PRO A CA 1
ATOM 1759 C C . PRO A 1 221 ? 26.14181 -25.70005 -9.35420 1.000 37.69529 246 PRO A C 1
ATOM 1760 O O . PRO A 1 221 ? 25.67434 -25.66027 -10.50113 1.000 34.70893 246 PRO A O 1
ATOM 1764 N N . TYR A 1 222 ? 26.34612 -26.84950 -8.70019 1.000 37.29356 247 TYR A N 1
ATOM 1765 C CA . TYR A 1 222 ? 25.94954 -28.11032 -9.31225 1.000 37.86044 247 TYR A CA 1
ATOM 1766 C C . TYR A 1 222 ? 24.48101 -28.41066 -9.07080 1.000 34.99931 247 TYR A C 1
ATOM 1767 O O . TYR A 1 222 ? 23.82980 -29.01786 -9.92756 1.000 33.80931 247 TYR A O 1
ATOM 1776 N N . ALA A 1 223 ? 23.93262 -27.95850 -7.93805 1.000 36.26921 248 ALA A N 1
ATOM 1777 C CA . ALA A 1 223 ? 22.50570 -28.13925 -7.68882 1.000 35.74859 248 ALA A CA 1
ATOM 1778 C C . ALA A 1 223 ? 21.67684 -27.02607 -8.30747 1.000 35.88170 248 ALA A C 1
ATOM 1779 O O . ALA A 1 223 ? 20.51566 -27.25410 -8.67327 1.000 35.21001 248 ALA A O 1
ATOM 1781 N N . ASN A 1 224 ? 22.27633 -25.84550 -8.47622 1.000 34.34359 249 ASN A N 1
ATOM 1782 C CA . ASN A 1 224 ? 21.61891 -24.67799 -9.06679 1.000 31.98525 249 ASN A CA 1
ATOM 1783 C C . ASN A 1 224 ? 21.92610 -24.61969 -10.56236 1.000 30.52172 249 ASN A C 1
ATOM 1784 O O . ASN A 1 224 ? 22.57425 -23.70568 -11.08218 1.000 30.62139 249 ASN A O 1
ATOM 1789 N N . TYR A 1 225 ? 21.43875 -25.65470 -11.23952 1.000 29.76987 250 TYR A N 1
ATOM 1790 C CA . TYR A 1 225 ? 21.82052 -25.95872 -12.60909 1.000 30.76961 250 TYR A CA 1
ATOM 1791 C C . TYR A 1 225 ? 20.70803 -26.80380 -13.20385 1.000 30.99850 250 TYR A C 1
ATOM 1792 O O . TYR A 1 225 ? 20.39066 -27.87604 -12.66382 1.000 28.39075 250 TYR A O 1
ATOM 1801 N N . HIS A 1 226 ? 20.12574 -26.33681 -14.30866 1.000 27.63343 251 HIS A N 1
ATOM 1802 C CA . HIS A 1 226 ? 19.05803 -27.05874 -15.00940 1.000 30.72149 251 HIS A CA 1
ATOM 1803 C C . HIS A 1 226 ? 19.27894 -26.82920 -16.49857 1.000 29.38519 251 HIS A C 1
ATOM 1804 O O . HIS A 1 226 ? 18.89584 -25.78832 -17.04138 1.000 28.96578 251 HIS A O 1
ATOM 1811 N N . LYS A 1 227 ? 19.94797 -27.78230 -17.13756 1.000 28.54608 252 LYS A N 1
ATOM 1812 C CA . LYS A 1 227 ? 20.30547 -27.65956 -18.54400 1.000 33.20087 252 LYS A CA 1
ATOM 1813 C C . LYS A 1 227 ? 19.10092 -27.98018 -19.40928 1.000 31.87665 252 LYS A C 1
ATOM 1814 O O . LYS A 1 227 ? 18.44811 -29.00970 -19.21943 1.000 28.66402 252 LYS A O 1
ATOM 1820 N N . MET A 1 228 ? 18.80415 -27.10783 -20.36273 1.000 31.00543 253 MET A N 1
ATOM 1821 C CA . MET A 1 228 ? 17.65593 -27.35132 -21.23159 1.000 31.73458 253 MET A CA 1
ATOM 1822 C C . MET A 1 228 ? 17.83352 -26.57449 -22.53083 1.000 33.73076 253 MET A C 1
ATOM 1823 O O . MET A 1 228 ? 18.65881 -25.66794 -22.62596 1.000 34.75959 253 MET A O 1
ATOM 1828 N N . THR A 1 229 ? 17.05189 -26.94604 -23.53433 1.000 33.51287 254 THR A N 1
ATOM 1829 C CA . THR A 1 229 ? 17.13087 -26.22305 -24.79044 1.000 33.23400 254 THR A CA 1
ATOM 1830 C C . THR A 1 229 ? 16.40235 -24.88722 -24.69157 1.000 34.53581 254 THR A C 1
ATOM 1831 O O . THR A 1 229 ? 15.59445 -24.64338 -23.78397 1.000 31.76852 254 THR A O 1
ATOM 1835 N N . VAL A 1 230 ? 16.68872 -24.01167 -25.65462 1.000 33.45965 255 VAL A N 1
ATOM 1836 C CA . VAL A 1 230 ? 15.94180 -22.76289 -25.73855 1.000 31.96998 255 VAL A CA 1
ATOM 1837 C C . VAL A 1 230 ? 14.45062 -23.04071 -25.87089 1.000 33.79857 255 VAL A C 1
ATOM 1838 O O . VAL A 1 230 ? 13.62752 -22.38608 -25.22570 1.000 32.86045 255 VAL A O 1
ATOM 1842 N N . ASP A 1 231 ? 14.06674 -24.01670 -26.69504 1.000 34.32818 256 ASP A N 1
ATOM 1843 C CA . ASP A 1 231 ? 12.63129 -24.23612 -26.82840 1.000 37.13161 256 ASP A CA 1
ATOM 1844 C C . ASP A 1 231 ? 12.02666 -24.81845 -25.55849 1.000 36.37813 256 ASP A C 1
ATOM 1845 O O . ASP A 1 231 ? 10.85498 -24.55649 -25.26424 1.000 38.20181 256 ASP A O 1
ATOM 1850 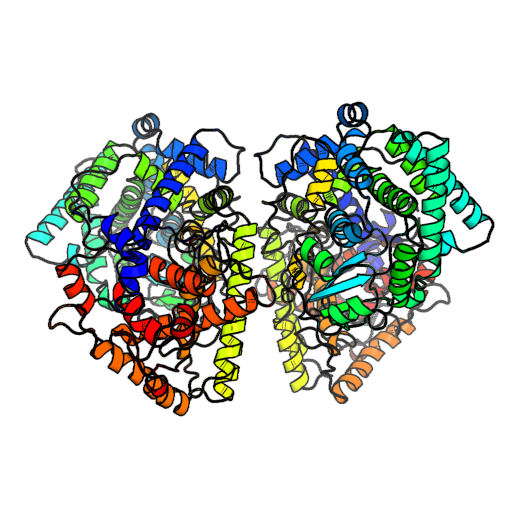N N . GLU A 1 232 ? 12.80356 -25.56658 -24.77252 1.000 35.28861 257 GLU A N 1
ATOM 1851 C CA . GLU A 1 232 ? 12.28420 -26.03165 -23.48773 1.000 36.32131 257 GLU A CA 1
ATOM 1852 C C . GLU A 1 232 ? 12.07257 -24.87387 -22.51470 1.000 31.85991 257 GLU A C 1
ATOM 1853 O O . GLU A 1 232 ? 11.07190 -24.84875 -21.78890 1.000 32.65756 257 GLU A O 1
ATOM 1859 N N . LEU A 1 233 ? 12.99147 -23.90085 -22.48560 1.000 30.39141 258 LEU A N 1
ATOM 1860 C CA . LEU A 1 233 ? 12.74448 -22.70468 -21.68365 1.000 30.96455 258 LEU A CA 1
ATOM 1861 C C . LEU A 1 233 ? 11.52857 -21.94701 -22.19874 1.000 31.20470 258 LEU A C 1
ATOM 1862 O O . LEU A 1 233 ? 10.77835 -21.33578 -21.41532 1.000 26.62114 258 LEU A O 1
ATOM 1867 N N . GLN A 1 234 ? 11.32318 -21.97800 -23.51519 1.000 29.00037 259 GLN A N 1
ATOM 1868 C CA . GLN A 1 234 ? 10.18039 -21.29955 -24.10454 1.000 30.74991 259 GLN A CA 1
ATOM 1869 C C . GLN A 1 234 ? 8.87241 -21.89255 -23.60385 1.000 32.74577 259 GLN A C 1
ATOM 1870 O O . GLN A 1 234 ? 7.88108 -21.17189 -23.46109 1.000 32.88311 259 GLN A O 1
ATOM 1876 N N . LYS A 1 235 ? 8.87259 -23.18843 -23.27221 1.000 33.70392 260 LYS A N 1
ATOM 1877 C CA . LYS A 1 235 ? 7.69783 -23.83468 -22.70352 1.000 35.28366 260 LYS A CA 1
ATOM 1878 C C . LYS A 1 235 ? 7.56469 -23.59432 -21.20214 1.000 33.92807 260 LYS A C 1
ATOM 1879 O O . LYS A 1 235 ? 6.43785 -23.51701 -20.69622 1.000 31.95738 260 LYS A O 1
ATOM 1885 N N . LEU A 1 236 ? 8.68576 -23.41840 -20.50178 1.000 28.97005 261 LEU A N 1
ATOM 1886 C CA . LEU A 1 236 ? 8.70259 -23.14205 -19.06222 1.000 31.21880 261 LEU A CA 1
ATOM 1887 C C . LEU A 1 236 ? 8.28843 -21.70991 -18.75210 1.000 30.34770 261 LEU A C 1
ATOM 1888 O O . LEU A 1 236 ? 7.56972 -21.46251 -17.77470 1.000 32.59607 261 LEU A O 1
ATOM 1893 N N . VAL A 1 237 ? 8.75719 -20.75247 -19.54938 1.000 29.08281 262 VAL A N 1
ATOM 1894 C CA . VAL A 1 237 ? 8.48008 -19.33118 -19.32850 1.000 28.04885 262 VAL A CA 1
ATOM 1895 C C . VAL A 1 237 ? 7.94480 -18.78085 -20.64594 1.000 29.68916 262 VAL A C 1
ATOM 1896 O O . VAL A 1 237 ? 8.68767 -18.12174 -21.38953 1.000 28.13328 262 VAL A O 1
ATOM 1900 N N . PRO A 1 238 ? 6.67898 -19.04538 -20.98126 1.000 28.77075 263 PRO A N 1
ATOM 1901 C CA . PRO A 1 238 ? 6.18658 -18.69414 -22.32481 1.000 30.47144 263 PRO A CA 1
ATOM 1902 C C . PRO A 1 238 ? 5.97311 -17.20972 -22.53754 1.000 32.26685 263 PRO A C 1
ATOM 1903 O O . PRO A 1 238 ? 5.90946 -16.78360 -23.70082 1.000 30.02591 263 PRO A O 1
ATOM 1907 N N . ASN A 1 239 ? 5.92218 -16.40818 -21.47455 1.000 29.22379 264 ASN A N 1
ATOM 1908 C CA . ASN A 1 239 ? 5.61482 -14.98607 -21.62799 1.000 31.42636 264 ASN A CA 1
ATOM 1909 C C . ASN A 1 239 ? 6.83249 -14.13661 -21.97225 1.000 30.04796 264 ASN A C 1
ATOM 1910 O O . ASN A 1 239 ? 6.70889 -12.90978 -22.05779 1.000 31.71557 264 ASN A O 1
ATOM 1915 N N . ILE A 1 240 ? 8.00086 -14.74017 -22.14251 1.000 29.28513 265 ILE A N 1
ATOM 1916 C CA . ILE A 1 240 ? 9.13914 -14.07956 -22.76331 1.000 29.53418 265 ILE A CA 1
ATOM 1917 C C . ILE A 1 240 ? 9.44330 -14.85335 -24.03594 1.000 29.68177 265 ILE A C 1
ATOM 1918 O O . ILE A 1 240 ? 9.42317 -16.08873 -24.02354 1.000 28.79025 265 ILE A O 1
ATOM 1923 N N . ASP A 1 241 ? 9.61804 -14.13964 -25.15078 1.000 30.96777 266 ASP A N 1
ATOM 1924 C CA . ASP A 1 241 ? 10.09583 -14.74949 -26.39857 1.000 31.16193 266 ASP A CA 1
ATOM 1925 C C . ASP A 1 241 ? 11.60954 -14.88950 -26.27593 1.000 31.52497 266 ASP A C 1
ATOM 1926 O O . ASP A 1 241 ? 12.35115 -13.91126 -26.43449 1.000 30.37872 266 ASP A O 1
ATOM 1931 N N . TRP A 1 242 ? 12.06888 -16.10623 -25.97950 1.000 30.14574 267 TRP A N 1
ATOM 1932 C CA . TRP A 1 242 ? 13.48178 -16.30637 -25.68689 1.000 29.95949 267 TRP A CA 1
ATOM 1933 C C . TRP A 1 242 ? 14.32182 -16.19567 -26.94394 1.000 32.03957 267 TRP A C 1
ATOM 1934 O O . TRP A 1 242 ? 15.46697 -15.74567 -26.87856 1.000 31.41905 267 TRP A O 1
ATOM 1945 N N . THR A 1 243 ? 13.75600 -16.53947 -28.10149 1.000 31.11154 268 THR A N 1
ATOM 1946 C CA . THR A 1 243 ? 14.48333 -16.31523 -29.34362 1.000 34.05084 268 THR A CA 1
ATOM 1947 C C . THR A 1 243 ? 14.78521 -14.83679 -29.53964 1.000 32.85916 268 THR A C 1
ATOM 1948 O O . THR A 1 243 ? 15.92344 -14.47314 -29.85271 1.000 35.28821 268 THR A O 1
ATOM 1952 N N . LYS A 1 244 ? 13.80490 -13.95843 -29.30060 1.000 31.06850 269 LYS A N 1
ATOM 1953 C CA . LYS A 1 244 ? 14.08131 -12.52507 -29.42869 1.000 30.95249 269 LYS A CA 1
ATOM 1954 C C . LYS A 1 244 ? 14.99322 -12.02620 -28.31797 1.000 30.73976 269 LYS A C 1
ATOM 1955 O O . LYS A 1 244 ? 15.83942 -11.15113 -28.54810 1.000 32.04970 269 LYS A O 1
ATOM 1961 N N . PHE A 1 245 ? 14.77769 -12.50028 -27.08781 1.000 26.53862 270 PHE A N 1
ATOM 1962 C CA . PHE A 1 245 ? 15.61212 -12.05582 -25.97184 1.000 29.04965 270 PHE A CA 1
ATOM 1963 C C . PHE A 1 245 ? 17.07384 -12.38427 -26.24639 1.000 29.02271 270 PHE A C 1
ATOM 1964 O O . PHE A 1 245 ? 17.96205 -11.53779 -26.07991 1.000 27.00746 270 PHE A O 1
ATOM 1972 N N . LEU A 1 246 ? 17.33078 -13.60984 -26.68999 1.000 28.68419 271 LEU A N 1
ATOM 1973 C CA . LEU A 1 246 ? 18.70612 -14.01673 -26.95470 1.000 29.70043 271 LEU A CA 1
ATOM 1974 C C . LEU A 1 246 ? 19.27325 -13.30661 -28.18042 1.000 30.18426 271 LEU A C 1
ATOM 1975 O O . LEU A 1 246 ? 20.44610 -12.91004 -28.18997 1.000 31.14501 271 LEU A O 1
ATOM 1980 N N . ALA A 1 247 ? 18.45662 -13.09607 -29.20891 1.000 30.02869 272 ALA A N 1
ATOM 1981 C CA . ALA A 1 247 ? 18.94840 -12.35825 -30.36851 1.000 31.72387 272 ALA A CA 1
ATOM 1982 C C . ALA A 1 247 ? 19.32867 -10.92999 -29.98740 1.000 33.76142 272 ALA A C 1
ATOM 1983 O O . ALA A 1 247 ? 20.33760 -10.40237 -30.46493 1.000 33.45980 272 ALA A O 1
ATOM 1985 N N . ALA A 1 248 ? 18.54876 -10.29251 -29.11260 1.000 30.22663 273 ALA A N 1
ATOM 1986 C CA . ALA A 1 248 ? 18.88816 -8.94530 -28.67795 1.000 30.06471 273 ALA A CA 1
ATOM 1987 C C . ALA A 1 248 ? 20.17229 -8.92267 -27.86235 1.000 31.11141 273 ALA A C 1
ATOM 1988 O O . ALA A 1 248 ? 20.86708 -7.90146 -27.83562 1.000 30.17502 273 ALA A O 1
ATOM 1990 N N . LEU A 1 249 ? 20.51340 -10.03294 -27.21257 1.000 29.62882 274 LEU A N 1
ATOM 1991 C CA . LEU A 1 249 ? 21.78193 -10.14962 -26.51447 1.000 30.09885 274 LEU A CA 1
ATOM 1992 C C . LEU A 1 249 ? 22.91063 -10.57647 -27.43589 1.000 31.52587 274 LEU A C 1
ATOM 1993 O O . LEU A 1 249 ? 24.05929 -10.66947 -26.97882 1.000 33.14268 274 LEU A O 1
ATOM 1998 N N . ASN A 1 250 ? 22.61252 -10.84708 -28.70766 1.000 32.18862 275 ASN A N 1
ATOM 1999 C CA . ASN A 1 250 ? 23.59525 -11.37446 -29.65475 1.000 36.04506 275 ASN A CA 1
ATOM 2000 C C . ASN A 1 250 ? 24.20680 -12.67953 -29.13564 1.000 34.68957 275 ASN A C 1
ATOM 2001 O O . ASN A 1 250 ? 25.41282 -12.90712 -29.23745 1.000 36.40517 275 ASN A O 1
ATOM 2006 N N . VAL A 1 251 ? 23.35956 -13.54693 -28.58685 1.000 32.78698 276 VAL A N 1
ATOM 2007 C CA . VAL A 1 251 ? 23.74891 -14.84664 -28.04921 1.000 31.94436 276 VAL A CA 1
ATOM 2008 C C . VAL A 1 251 ? 23.15112 -15.92464 -28.95124 1.000 35.92067 276 VAL A C 1
ATOM 2009 O O . VAL A 1 251 ? 21.92650 -15.99856 -29.09712 1.000 30.82646 276 VAL A O 1
ATOM 2013 N N . GLN A 1 252 ? 23.99861 -16.77417 -29.54361 1.000 32.47781 277 GLN A N 1
ATOM 2014 C CA . GLN A 1 252 ? 23.53897 -17.86587 -30.40798 1.000 38.06736 277 GLN A CA 1
ATOM 2015 C C . GLN A 1 252 ? 23.89786 -19.19215 -29.74390 1.000 38.52316 277 GLN A C 1
ATOM 2016 O O . GLN A 1 252 ? 25.05835 -19.61494 -29.77706 1.000 39.93723 277 GLN A O 1
ATOM 2022 N N . ILE A 1 253 ? 22.89355 -19.85118 -29.15475 1.000 37.47775 278 ILE A N 1
ATOM 2023 C CA . ILE A 1 253 ? 23.08638 -21.05096 -28.34958 1.000 39.31545 278 ILE A CA 1
ATOM 2024 C C . ILE A 1 253 ? 21.95769 -22.03783 -28.62298 1.000 39.25187 278 ILE A C 1
ATOM 2025 O O . ILE A 1 253 ? 20.86900 -21.66804 -29.06409 1.000 40.50057 278 ILE A O 1
ATOM 2030 N N . LYS A 1 254 ? 22.21687 -23.30712 -28.31962 1.000 39.80599 279 LYS A N 1
ATOM 2031 C CA . LYS A 1 254 ? 21.17760 -24.31840 -28.40960 1.000 40.83855 279 LYS A CA 1
ATOM 2032 C C . LYS A 1 254 ? 20.62317 -24.69541 -27.04537 1.000 40.48574 279 LYS A C 1
ATOM 2033 O O . LYS A 1 254 ? 19.45889 -25.11238 -26.94310 1.000 37.22396 279 LYS A O 1
ATOM 2039 N N . GLU A 1 255 ? 21.45036 -24.59119 -26.00475 1.000 36.20231 280 GLU A N 1
ATOM 2040 C CA . GLU A 1 255 ? 21.06544 -24.96054 -24.65185 1.000 35.69732 280 GLU A CA 1
ATOM 2041 C C . GLU A 1 255 ? 21.55909 -23.89746 -23.68844 1.000 34.75636 280 GLU A C 1
ATOM 2042 O O . GLU A 1 255 ? 22.45708 -23.10867 -23.99941 1.000 32.54816 280 GLU A O 1
ATOM 2048 N N . LEU A 1 256 ? 20.98805 -23.92123 -22.49342 1.000 32.89150 281 LEU A N 1
ATOM 2049 C CA . LEU A 1 256 ? 21.31913 -22.96466 -21.44853 1.000 29.62548 281 LEU A CA 1
ATOM 2050 C C . LEU A 1 256 ? 20.98677 -23.62419 -20.11873 1.000 30.12920 281 LEU A C 1
ATOM 2051 O O . LEU A 1 256 ? 20.48379 -24.75192 -20.07797 1.000 30.50433 281 LEU A O 1
ATOM 2056 N N . SER A 1 257 ? 21.26374 -22.92410 -19.02601 1.000 29.66185 282 SER A N 1
ATOM 2057 C CA . SER A 1 257 ? 20.93222 -23.43736 -17.70656 1.000 28.11913 282 SER A CA 1
ATOM 2058 C C . SER A 1 257 ? 20.01262 -22.46480 -16.99658 1.000 25.92539 282 SER A C 1
ATOM 2059 O O . SER A 1 257 ? 20.32209 -21.27366 -16.89841 1.000 30.11989 282 SER A O 1
ATOM 2062 N N . VAL A 1 258 ? 18.88399 -22.95986 -16.49671 1.000 25.57150 283 VAL A N 1
ATOM 2063 C CA . VAL A 1 258 ? 18.03222 -22.17969 -15.60752 1.000 25.36187 283 VAL A CA 1
ATOM 2064 C C . VAL A 1 258 ? 18.43954 -22.57197 -14.19515 1.000 26.10717 283 VAL A C 1
ATOM 2065 O O . VAL A 1 258 ? 18.12967 -23.67508 -13.74215 1.000 27.85110 283 VAL A O 1
ATOM 2069 N N . SER A 1 259 ? 19.18085 -21.69482 -13.50890 1.000 25.20027 284 SER A N 1
ATOM 2070 C CA . SER A 1 259 ? 19.76777 -22.06381 -12.21637 1.000 25.19851 284 SER A CA 1
ATOM 2071 C C . SER A 1 259 ? 18.69287 -22.33982 -11.16789 1.000 25.85901 284 SER A C 1
ATOM 2072 O O . SER A 1 259 ? 18.81768 -23.29094 -10.38010 1.000 29.08917 284 SER A O 1
ATOM 2075 N N . GLN A 1 260 ? 17.65113 -21.50451 -11.11909 1.000 23.39135 285 GLN A N 1
ATOM 2076 C CA . GLN A 1 260 ? 16.50902 -21.73037 -10.23707 1.000 27.18816 285 GLN A CA 1
ATOM 2077 C C . GLN A 1 260 ? 15.23945 -21.58620 -11.06714 1.000 27.48073 285 GLN A C 1
ATOM 2078 O O . GLN A 1 260 ? 14.96003 -20.50205 -11.59310 1.000 24.98923 285 GLN A O 1
ATOM 2084 N N . GLU A 1 261 ? 14.46051 -22.66122 -11.18055 1.000 25.19121 286 GLU A N 1
ATOM 2085 C CA . GLU A 1 261 ? 13.31409 -22.59553 -12.07539 1.000 26.77941 286 GLU A CA 1
ATOM 2086 C C . GLU A 1 261 ? 12.13195 -21.87449 -11.44529 1.000 25.87293 286 GLU A C 1
ATOM 2087 O O . GLU A 1 261 ? 11.38004 -21.20823 -12.15315 1.000 25.85812 286 GLU A O 1
ATOM 2093 N N . GLU A 1 262 ? 11.91086 -22.03421 -10.14049 1.000 24.99219 287 GLU A N 1
ATOM 2094 C CA . GLU A 1 262 ? 10.73801 -21.42274 -9.52424 1.000 27.30328 287 GLU A CA 1
ATOM 2095 C C . GLU A 1 262 ? 10.71325 -19.89220 -9.61465 1.000 27.72487 287 GLU A C 1
ATOM 2096 O O . GLU A 1 262 ? 9.64222 -19.32528 -9.90174 1.000 26.36125 287 GLU A O 1
ATOM 2102 N N . PRO A 1 263 ? 11.81950 -19.18345 -9.38254 1.000 25.34134 288 PRO A N 1
ATOM 2103 C CA . PRO A 1 263 ? 11.77409 -17.73572 -9.60600 1.000 24.47299 288 PRO A CA 1
ATOM 2104 C C . PRO A 1 263 ? 11.47762 -17.38351 -11.04619 1.000 27.14997 288 PRO A C 1
ATOM 2105 O O . PRO A 1 263 ? 10.83140 -16.36105 -11.30261 1.000 25.59077 288 PRO A O 1
ATOM 2109 N N . MET A 1 264 ? 11.92654 -18.18961 -12.00301 1.000 23.67771 289 MET A N 1
ATOM 2110 C CA . MET A 1 264 ? 11.62405 -17.88761 -13.40110 1.000 23.96341 289 MET A CA 1
ATOM 2111 C C . MET A 1 264 ? 10.14784 -18.10266 -13.70077 1.000 27.67844 289 MET A C 1
ATOM 2112 O O . MET A 1 264 ? 9.53003 -17.32810 -14.44567 1.000 24.05492 289 MET A O 1
ATOM 2117 N N . VAL A 1 265 ? 9.56156 -19.15749 -13.11989 1.000 22.45723 290 VAL A N 1
ATOM 2118 C CA . VAL A 1 265 ? 8.11991 -19.34660 -13.27810 1.000 28.07946 290 VAL A CA 1
ATOM 2119 C C . VAL A 1 265 ? 7.34745 -18.18477 -12.66119 1.000 29.12380 290 VAL A C 1
ATOM 2120 O O . VAL A 1 265 ? 6.29066 -17.78424 -13.16502 1.000 27.60582 290 VAL A O 1
ATOM 2124 N N . GLU A 1 266 ? 7.86142 -17.62179 -11.56242 1.000 26.53226 291 GLU A N 1
ATOM 2125 C CA . GLU A 1 266 ? 7.20131 -16.46973 -10.96847 1.000 30.36998 291 GLU A CA 1
ATOM 2126 C C . GLU A 1 266 ? 7.31377 -15.24612 -11.87524 1.000 28.11904 291 GLU A C 1
ATOM 2127 O O . GLU A 1 266 ? 6.37529 -14.44714 -11.96014 1.000 27.76307 291 GLU A O 1
ATOM 2133 N N . VAL A 1 267 ? 8.46489 -15.05985 -12.52670 1.000 24.04743 292 VAL A N 1
ATOM 2134 C CA . VAL A 1 267 ? 8.56793 -13.98288 -13.51723 1.000 26.72706 292 VAL A CA 1
ATOM 2135 C C . VAL A 1 267 ? 7.53079 -14.17353 -14.61531 1.000 26.75880 292 VAL A C 1
ATOM 2136 O O . VAL A 1 267 ? 6.88849 -13.21164 -15.05745 1.000 25.43878 292 VAL A O 1
ATOM 2140 N N . ASN A 1 268 ? 7.33057 -15.42048 -15.06075 1.000 26.34115 293 ASN A N 1
ATOM 2141 C CA . ASN A 1 268 ? 6.33880 -15.67398 -16.10065 1.000 27.17770 293 ASN A CA 1
ATOM 2142 C C . ASN A 1 268 ? 4.95940 -15.23576 -15.63479 1.000 28.46250 293 ASN A C 1
ATOM 2143 O O . ASN A 1 268 ? 4.20435 -14.60335 -16.38580 1.000 27.29185 293 ASN A O 1
ATOM 2148 N N . LYS A 1 269 ? 4.63032 -15.54442 -14.37751 1.000 25.54992 294 LYS A N 1
ATOM 2149 C CA . LYS A 1 269 ? 3.31276 -15.20279 -13.84840 1.000 28.81527 294 LYS A CA 1
ATOM 2150 C C . LYS A 1 269 ? 3.15049 -13.70997 -13.64286 1.000 30.07680 294 LYS A C 1
ATOM 2151 O O . LYS A 1 269 ? 2.05844 -13.16901 -13.87364 1.000 27.18561 294 LYS A O 1
ATOM 2157 N N . LEU A 1 270 ? 4.20596 -13.05510 -13.15231 1.000 26.93420 295 LEU A N 1
ATOM 2158 C CA . LEU A 1 270 ? 4.20323 -11.60458 -12.98375 1.000 30.19608 295 LEU A CA 1
ATOM 2159 C C . LEU A 1 270 ? 3.94731 -10.89648 -14.30688 1.000 28.47969 295 LEU A C 1
ATOM 2160 O O . LEU A 1 270 ? 3.12394 -9.97709 -14.38123 1.000 28.15004 295 LEU A O 1
ATOM 2165 N N . ILE A 1 271 ? 4.66491 -11.29969 -15.36244 1.000 26.91996 296 ILE A N 1
ATOM 2166 C CA . ILE A 1 271 ? 4.45937 -10.68353 -16.67235 1.000 29.69650 296 ILE A CA 1
ATOM 2167 C C . ILE A 1 271 ? 3.02191 -10.90665 -17.14303 1.000 29.23138 296 ILE A C 1
ATOM 2168 O O . ILE A 1 271 ? 2.39332 -10.01500 -17.72170 1.000 29.68083 296 ILE A O 1
ATOM 2173 N N . ALA A 1 272 ? 2.46377 -12.09288 -16.86791 1.000 26.57708 297 ALA A N 1
ATOM 2174 C CA . ALA A 1 272 ? 1.08256 -12.34715 -17.27402 1.000 30.36829 297 ALA A CA 1
ATOM 2175 C C . ALA A 1 272 ? 0.09186 -11.52523 -16.45907 1.000 30.38773 297 ALA A C 1
ATOM 2176 O O . ALA A 1 272 ? -0.85131 -10.96049 -17.01773 1.000 27.29943 297 ALA A O 1
ATOM 2178 N N . GLU A 1 273 ? 0.28582 -11.43871 -15.13692 1.000 28.33518 298 GLU A N 1
ATOM 2179 C CA . GLU A 1 273 ? -0.75412 -10.91136 -14.25866 1.000 29.01499 298 GLU A CA 1
ATOM 2180 C C . GLU A 1 273 ? -0.66389 -9.41308 -14.01326 1.000 28.53541 298 GLU A C 1
ATOM 2181 O O . GLU A 1 273 ? -1.70117 -8.76024 -13.86321 1.000 28.03570 298 GLU A O 1
ATOM 2187 N N . GLU A 1 274 ? 0.50946 -8.85506 -13.99971 1.000 25.80464 299 GLU A N 1
ATOM 2188 C CA . GLU A 1 274 ? 0.60259 -7.41737 -13.75104 1.000 27.74450 299 GLU A CA 1
ATOM 2189 C C . GLU A 1 274 ? 0.23687 -6.65094 -15.01668 1.000 27.72956 299 GLU A C 1
ATOM 2190 O O . GLU A 1 274 ? 0.67557 -7.02397 -16.10723 1.000 25.02078 299 GLU A O 1
ATOM 2196 N N . PRO A 1 275 ? -0.53699 -5.57466 -14.91383 1.000 28.04225 300 PRO A N 1
ATOM 2197 C CA . PRO A 1 275 ? -0.79680 -4.74475 -16.09651 1.000 27.39832 300 PRO A CA 1
ATOM 2198 C C . PRO A 1 275 ? 0.48571 -4.06349 -16.55250 1.000 26.76492 300 PRO A C 1
ATOM 2199 O O . PRO A 1 275 ? 1.41533 -3.84020 -15.77455 1.000 24.13350 300 PRO A O 1
ATOM 2203 N N . LEU A 1 276 ? 0.52349 -3.71501 -17.83890 1.000 24.71946 301 LEU A N 1
ATOM 2204 C CA . LEU A 1 276 ? 1.76087 -3.16885 -18.38141 1.000 25.37305 301 LEU A CA 1
ATOM 2205 C C . LEU A 1 276 ? 2.17326 -1.87945 -17.67566 1.000 22.34486 301 LEU A C 1
ATOM 2206 O O . LEU A 1 276 ? 3.36472 -1.58799 -17.56911 1.000 22.37189 301 LEU A O 1
ATOM 2211 N N . ASN A 1 277 ? 1.21824 -1.07394 -17.19385 1.000 25.58847 302 ASN A N 1
ATOM 2212 C CA . ASN A 1 277 ? 1.64207 0.16076 -16.52188 1.000 26.58818 302 ASN A CA 1
ATOM 2213 C C . ASN A 1 277 ? 2.41866 -0.12533 -15.23458 1.000 24.16485 302 ASN A C 1
ATOM 2214 O O . ASN A 1 277 ? 3.36771 0.59322 -14.92040 1.000 22.73890 302 ASN A O 1
ATOM 2219 N N . ALA A 1 278 ? 2.08089 -1.19062 -14.51660 1.000 22.35189 303 ALA A N 1
ATOM 2220 C CA . ALA A 1 278 ? 2.84722 -1.55907 -13.32228 1.000 23.09416 303 ALA A CA 1
ATOM 2221 C C . ALA A 1 278 ? 4.23575 -2.08616 -13.69852 1.000 22.01685 303 ALA A C 1
ATOM 2222 O O . ALA A 1 278 ? 5.22387 -1.83224 -12.98882 1.000 21.99782 303 ALA A O 1
ATOM 2224 N N . ILE A 1 279 ? 4.32606 -2.81294 -14.81426 1.000 22.62924 304 ILE A N 1
ATOM 2225 C CA . ILE A 1 279 ? 5.63218 -3.25409 -15.30595 1.000 20.04917 304 ILE A CA 1
ATOM 2226 C C . ILE A 1 279 ? 6.48471 -2.04738 -15.67788 1.000 20.72530 304 ILE A C 1
ATOM 2227 O O . ILE A 1 279 ? 7.68328 -1.99372 -15.35687 1.000 19.54011 304 ILE A O 1
ATOM 2232 N N . ARG A 1 280 ? 5.88029 -1.02832 -16.30637 1.000 22.29771 305 ARG A N 1
ATOM 2233 C CA . ARG A 1 280 ? 6.63604 0.19060 -16.62020 1.000 21.18941 305 ARG A CA 1
ATOM 2234 C C . ARG A 1 280 ? 7.15334 0.88898 -15.35580 1.000 23.35446 305 ARG A C 1
ATOM 2235 O O . ARG A 1 280 ? 8.28797 1.39764 -15.34686 1.000 21.99661 305 ARG A O 1
ATOM 2243 N N . SER A 1 281 ? 6.35074 0.91748 -14.27910 1.000 19.44208 306 SER A N 1
ATOM 2244 C CA . SER A 1 281 ? 6.82120 1.44663 -12.99717 1.000 19.49562 306 SER A CA 1
ATOM 2245 C C . SER A 1 281 ? 8.09012 0.73356 -12.54095 1.000 19.75712 306 SER A C 1
ATOM 2246 O O . SER A 1 281 ? 9.05938 1.36204 -12.10026 1.000 18.52949 306 SER A O 1
ATOM 2249 N N . TYR A 1 282 ? 8.06079 -0.59894 -12.58808 1.000 18.27183 307 TYR A N 1
ATOM 2250 C CA . TYR A 1 282 ? 9.18194 -1.40677 -12.14615 1.000 18.26288 307 TYR A CA 1
ATOM 2251 C C . TYR A 1 282 ? 10.41650 -1.17005 -13.01678 1.000 21.21751 307 TYR A C 1
ATOM 2252 O O . TYR A 1 282 ? 11.53333 -1.02867 -12.50156 1.000 21.19274 307 TYR A O 1
ATOM 2261 N N . LEU A 1 283 ? 10.23400 -1.14413 -14.34614 1.000 18.25846 308 LEU A N 1
ATOM 2262 C CA . LEU A 1 283 ? 11.39520 -0.90677 -15.22279 1.000 19.54061 308 LEU A CA 1
ATOM 2263 C C . LEU A 1 283 ? 11.95102 0.50083 -15.02952 1.000 20.95781 308 LEU A C 1
ATOM 2264 O O . LEU A 1 283 ? 13.17343 0.69753 -15.05581 1.000 21.24357 308 LEU A O 1
ATOM 2269 N N . SER A 1 284 ? 11.06495 1.49532 -14.85319 1.000 19.81428 309 SER A N 1
ATOM 2270 C CA . SER A 1 284 ? 11.52988 2.86252 -14.58237 1.000 19.48422 309 SER A CA 1
ATOM 2271 C C . SER A 1 284 ? 12.31992 2.92888 -13.28152 1.000 21.64787 309 SER A C 1
ATOM 2272 O O . SER A 1 284 ? 13.37294 3.59535 -13.20340 1.000 22.30287 309 SER A O 1
ATOM 2275 N N . TRP A 1 285 ? 11.83265 2.24179 -12.24841 1.000 19.12338 310 TRP A N 1
ATOM 2276 C CA . TRP A 1 285 ? 12.58638 2.14679 -11.01496 1.000 20.10763 310 TRP A CA 1
ATOM 2277 C C . TRP A 1 285 ? 13.94745 1.47421 -11.25301 1.000 21.93942 310 TRP A C 1
ATOM 2278 O O . TRP A 1 285 ? 14.96846 1.94623 -10.74294 1.000 19.74983 310 TRP A O 1
ATOM 2289 N N . LYS A 1 286 ? 13.99574 0.38447 -12.03807 1.000 18.68680 311 LYS A N 1
ATOM 2290 C CA . LYS A 1 286 ? 15.30222 -0.25353 -12.25620 1.000 21.99378 311 LYS A CA 1
ATOM 2291 C C . LYS A 1 286 ? 16.27457 0.72054 -12.90811 1.000 21.78988 311 LYS A C 1
ATOM 2292 O O . LYS A 1 286 ? 17.46146 0.76526 -12.55272 1.000 22.25590 311 LYS A O 1
ATOM 2298 N N . ALA A 1 287 ? 15.77770 1.55088 -13.82517 1.000 22.83077 312 ALA A N 1
ATOM 2299 C CA . ALA A 1 287 ? 16.66209 2.50459 -14.49399 1.000 23.14280 312 ALA A CA 1
ATOM 2300 C C . ALA A 1 287 ? 17.13883 3.57906 -13.53431 1.000 22.41685 312 ALA A C 1
ATOM 2301 O O . ALA A 1 287 ? 18.32621 3.91828 -13.51224 1.000 19.95627 312 ALA A O 1
ATOM 2303 N N . ILE A 1 288 ? 16.22305 4.13723 -12.75272 1.000 21.62005 313 ILE A N 1
ATOM 2304 C CA . ILE A 1 288 ? 16.57392 5.18540 -11.78320 1.000 22.05981 313 ILE A CA 1
ATOM 2305 C C . ILE A 1 288 ? 17.54271 4.64579 -10.73669 1.000 23.80092 313 ILE A C 1
ATOM 2306 O O . ILE A 1 288 ? 18.57653 5.26694 -10.43261 1.000 22.02474 313 ILE A O 1
ATOM 2311 N N . ASP A 1 289 ? 17.23437 3.46661 -10.18669 1.000 20.76452 314 ASP A N 1
ATOM 2312 C CA . ASP A 1 289 ? 18.07014 2.89110 -9.14122 1.000 22.12143 314 ASP A CA 1
ATOM 2313 C C . ASP A 1 289 ? 19.47314 2.60851 -9.65521 1.000 24.06038 314 ASP A C 1
ATOM 2314 O O . ASP A 1 289 ? 20.44859 2.76069 -8.91016 1.000 22.98310 314 ASP A O 1
ATOM 2319 N N . HIS A 1 290 ? 19.59880 2.22416 -10.92424 1.000 23.49915 315 HIS A N 1
ATOM 2320 C CA . HIS A 1 290 ? 20.92141 1.95506 -11.48491 1.000 23.40702 315 HIS A CA 1
ATOM 2321 C C . HIS A 1 290 ? 21.69130 3.24119 -11.75635 1.000 24.35881 315 HIS A C 1
ATOM 2322 O O . HIS A 1 290 ? 22.92683 3.27211 -11.63332 1.000 25.16725 315 HIS A O 1
ATOM 2329 N N . ALA A 1 291 ? 20.99145 4.30200 -12.12965 1.000 21.84496 316 ALA A N 1
ATOM 2330 C CA . ALA A 1 291 ? 21.62242 5.56489 -12.49874 1.000 21.07047 316 ALA A CA 1
ATOM 2331 C C . ALA A 1 291 ? 21.93538 6.46405 -11.30278 1.000 21.84898 316 ALA A C 1
ATOM 2332 O O . ALA A 1 291 ? 22.63279 7.48097 -11.48253 1.000 20.82082 316 ALA A O 1
ATOM 2334 N N . ALA A 1 292 ? 21.50047 6.07946 -10.10285 1.000 20.44226 317 ALA A N 1
ATOM 2335 C CA . ALA A 1 292 ? 21.41178 7.00896 -8.97169 1.000 23.42117 317 ALA A CA 1
ATOM 2336 C C . ALA A 1 292 ? 22.76898 7.51838 -8.50362 1.000 23.77194 317 ALA A C 1
ATOM 2337 O O . ALA A 1 292 ? 22.83836 8.59498 -7.90082 1.000 24.15542 317 ALA A O 1
ATOM 2339 N N . SER A 1 293 ? 23.83977 6.75755 -8.73421 1.000 23.71300 318 SER A N 1
ATOM 2340 C CA . SER A 1 293 ? 25.18127 7.18528 -8.34102 1.000 25.51732 318 SER A CA 1
ATOM 2341 C C . SER A 1 293 ? 25.85617 8.09509 -9.35813 1.000 26.60273 318 SER A C 1
ATOM 2342 O O . SER A 1 293 ? 26.91185 8.65575 -9.05097 1.000 24.65504 318 SER A O 1
ATOM 2345 N N . TYR A 1 294 ? 25.28402 8.25619 -10.54741 1.000 23.22181 319 TYR A N 1
ATOM 2346 C CA . TYR A 1 294 ? 26.00286 8.84109 -11.67089 1.000 21.51462 319 TYR A CA 1
ATOM 2347 C C . TYR A 1 294 ? 25.40023 10.16056 -12.13724 1.000 24.17342 319 TYR A C 1
ATOM 2348 O O . TYR A 1 294 ? 25.59052 10.54297 -13.29849 1.000 23.49487 319 TYR A O 1
ATOM 2357 N N . LEU A 1 295 ? 24.62484 10.82359 -11.27671 1.000 22.22280 320 LEU A N 1
ATOM 2358 C CA . LEU A 1 295 ? 23.91078 12.02736 -11.68044 1.000 25.24420 320 LEU A CA 1
ATOM 2359 C C . LEU A 1 295 ? 24.26168 13.12917 -10.69260 1.000 24.76158 320 LEU A C 1
ATOM 2360 O O . LEU A 1 295 ? 25.42738 13.27223 -10.32962 1.000 24.29432 320 LEU A O 1
ATOM 2365 N N . SER A 1 296 ? 23.28603 13.90918 -10.25268 1.000 25.33511 321 SER A N 1
ATOM 2366 C CA . SER A 1 296 ? 23.55376 15.05562 -9.39453 1.000 28.08401 321 SER A CA 1
ATOM 2367 C C . SER A 1 296 ? 23.80510 14.62921 -7.94431 1.000 26.69019 321 SER A C 1
ATOM 2368 O O . SER A 1 296 ? 23.48270 13.50699 -7.52785 1.000 25.13827 321 SER A O 1
ATOM 2371 N N . ASP A 1 297 ? 24.36673 15.57470 -7.16967 1.000 27.85935 322 ASP A N 1
ATOM 2372 C CA . ASP A 1 297 ? 24.62292 15.36318 -5.74130 1.000 28.75590 322 ASP A CA 1
ATOM 2373 C C . ASP A 1 297 ? 23.34327 15.09946 -4.95790 1.000 29.10210 322 ASP A C 1
ATOM 2374 O O . ASP A 1 297 ? 23.34155 14.27409 -4.04104 1.000 27.24918 322 ASP A O 1
ATOM 2379 N N . GLU A 1 298 ? 22.25611 15.81540 -5.28185 1.000 27.10302 323 GLU A N 1
ATOM 2380 C CA . GLU A 1 298 ? 20.98656 15.60046 -4.59802 1.000 31.29647 323 GLU A CA 1
ATOM 2381 C C . GLU A 1 298 ? 20.51064 14.15938 -4.76381 1.000 27.05402 323 GLU A C 1
ATOM 2382 O O . GLU A 1 298 ? 20.00715 13.54794 -3.81405 1.000 25.40574 323 GLU A O 1
ATOM 2388 N N . ILE A 1 299 ? 20.64441 13.61455 -5.97040 1.000 25.65338 324 ILE A N 1
ATOM 2389 C CA . ILE A 1 299 ? 20.20208 12.24969 -6.23289 1.000 25.14571 324 ILE A CA 1
ATOM 2390 C C . ILE A 1 299 ? 21.13001 11.25192 -5.55991 1.000 26.85841 324 ILE A C 1
ATOM 2391 O O . ILE A 1 299 ? 20.68343 10.25890 -4.96728 1.000 22.71952 324 ILE A O 1
ATOM 2396 N N . TYR A 1 300 ? 22.43209 11.50508 -5.60558 1.000 23.28315 325 TYR A N 1
ATOM 2397 C CA . TYR A 1 300 ? 23.34241 10.63755 -4.88030 1.000 25.66584 325 TYR A CA 1
ATOM 2398 C C . TYR A 1 300 ? 23.06089 10.67122 -3.38950 1.000 25.57376 325 TYR A C 1
ATOM 2399 O O . TYR A 1 300 ? 23.09073 9.62754 -2.72635 1.000 27.44877 325 TYR A O 1
ATOM 2408 N N . ALA A 1 301 ? 22.80069 11.86147 -2.83980 1.000 23.60240 326 ALA A N 1
ATOM 2409 C CA . ALA A 1 301 ? 22.58758 11.97507 -1.39801 1.000 24.79042 326 ALA A CA 1
ATOM 2410 C C . ALA A 1 301 ? 21.37762 11.16062 -0.96336 1.000 25.93292 326 ALA A C 1
ATOM 2411 O O . ALA A 1 301 ? 21.39365 10.52115 0.09292 1.000 28.72489 326 ALA A O 1
ATOM 2413 N N . GLN A 1 302 ? 20.31305 11.19082 -1.76432 1.000 23.23541 327 GLN A N 1
ATOM 2414 C CA . GLN A 1 302 ? 19.13065 10.40413 -1.43423 1.000 24.88280 327 GLN A CA 1
ATOM 2415 C C . GLN A 1 302 ? 19.42303 8.91098 -1.54409 1.000 24.84477 327 GLN A C 1
ATOM 2416 O O . GLN A 1 302 ? 19.03670 8.12615 -0.66232 1.000 27.03465 327 GLN A O 1
ATOM 2422 N N . ASN A 1 303 ? 20.12940 8.50771 -2.60282 1.000 23.52119 328 ASN A N 1
ATOM 2423 C CA . ASN A 1 303 ? 20.58324 7.12782 -2.72424 1.000 26.15892 328 ASN A CA 1
ATOM 2424 C C . ASN A 1 303 ? 21.35217 6.68594 -1.48359 1.000 25.69930 328 ASN A C 1
ATOM 2425 O O . ASN A 1 303 ? 21.08734 5.61650 -0.91831 1.000 23.33286 328 ASN A O 1
ATOM 2430 N N . PHE A 1 304 ? 22.31030 7.50082 -1.04599 1.000 25.40429 329 PHE A N 1
ATOM 2431 C CA . PHE A 1 304 ? 23.09752 7.15059 0.12752 1.000 26.54322 329 PHE A CA 1
ATOM 2432 C C . PHE A 1 304 ? 22.24016 7.09996 1.38077 1.000 25.54710 329 PHE A C 1
ATOM 2433 O O . PHE A 1 304 ? 22.50198 6.29780 2.28235 1.000 28.74953 329 PHE A O 1
ATOM 2441 N N . GLU A 1 305 ? 21.25086 7.98851 1.48304 1.000 26.77198 330 GLU A N 1
ATOM 2442 C CA . GLU A 1 305 ? 20.41923 8.00626 2.68073 1.000 28.09599 330 GLU A CA 1
ATOM 2443 C C . GLU A 1 305 ? 19.80191 6.64045 2.91646 1.000 26.31657 330 GLU A C 1
ATOM 2444 O O . GLU A 1 305 ? 19.71585 6.17644 4.06152 1.000 26.67225 330 GLU A O 1
ATOM 2450 N N . PHE A 1 306 ? 19.40768 5.96327 1.84002 1.000 22.83585 331 PHE A N 1
ATOM 2451 C CA . PHE A 1 306 ? 18.81804 4.64545 2.01701 1.000 23.87733 331 PHE A CA 1
ATOM 2452 C C . PHE A 1 306 ? 19.86881 3.53376 2.02204 1.000 23.22144 331 PHE A C 1
ATOM 2453 O O . PHE A 1 306 ? 20.00706 2.80832 3.01152 1.000 26.16193 331 PHE A O 1
ATOM 2461 N N . TYR A 1 307 ? 20.59427 3.35995 0.91632 1.000 22.32493 332 TYR A N 1
ATOM 2462 C CA . TYR A 1 307 ? 21.50414 2.21502 0.83570 1.000 24.73535 332 TYR A CA 1
ATOM 2463 C C . TYR A 1 307 ? 22.69007 2.34203 1.78783 1.000 27.11574 332 TYR A C 1
ATOM 2464 O O . TYR A 1 307 ? 23.16535 1.33034 2.32202 1.000 26.18997 332 TYR A O 1
ATOM 2473 N N . GLY A 1 308 ? 23.18088 3.55553 2.00479 1.000 25.33505 333 GLY A N 1
ATOM 2474 C CA . GLY A 1 308 ? 24.26966 3.78648 2.92662 1.000 27.03075 333 GLY A CA 1
ATOM 2475 C C . GLY A 1 308 ? 23.82995 3.82529 4.37586 1.000 29.11914 333 GLY A C 1
ATOM 2476 O O . GLY A 1 308 ? 24.29201 3.00019 5.16568 1.000 30.94794 333 GLY A O 1
ATOM 2477 N N . LYS A 1 309 ? 22.94468 4.76890 4.74407 1.000 26.05437 334 LYS A N 1
ATOM 2478 C CA . LYS A 1 309 ? 22.60950 4.97406 6.15926 1.000 29.12639 334 LYS A CA 1
ATOM 2479 C C . LYS A 1 309 ? 21.64740 3.90257 6.66459 1.000 30.03121 334 LYS A C 1
ATOM 2480 O O . LYS A 1 309 ? 21.84688 3.34689 7.75318 1.000 30.79274 334 LYS A O 1
ATOM 2486 N N . VAL A 1 310 ? 20.57413 3.62902 5.91907 1.000 26.49977 335 VAL A N 1
ATOM 2487 C CA . VAL A 1 310 ? 19.58563 2.67787 6.42010 1.000 30.37877 335 VAL A CA 1
ATOM 2488 C C . VAL A 1 310 ? 20.07858 1.24427 6.23747 1.000 31.24089 335 VAL A C 1
ATOM 2489 O O . VAL A 1 310 ? 20.12922 0.46163 7.18943 1.000 33.30121 335 VAL A O 1
ATOM 2493 N N . LEU A 1 311 ? 20.48549 0.88255 5.01825 1.000 29.11584 336 LEU A N 1
ATOM 2494 C CA . LEU A 1 311 ? 20.72729 -0.53082 4.74874 1.000 31.90611 336 LEU A CA 1
ATOM 2495 C C . LEU A 1 311 ? 22.09049 -0.98758 5.25621 1.000 37.56219 336 LEU A C 1
ATOM 2496 O O . LEU A 1 311 ? 22.21344 -2.12241 5.72806 1.000 39.24110 336 LEU A O 1
ATOM 2501 N N . SER A 1 312 ? 23.10615 -0.11693 5.21394 1.000 34.97527 337 SER A N 1
ATOM 2502 C CA . SER A 1 312 ? 24.47923 -0.48524 5.54301 1.000 37.55967 337 SER A CA 1
ATOM 2503 C C . SER A 1 312 ? 24.96815 0.05877 6.88190 1.000 37.10809 337 SER A C 1
ATOM 2504 O O . SER A 1 312 ? 26.06917 -0.30414 7.31073 1.000 41.35994 337 SER A O 1
ATOM 2507 N N . GLY A 1 313 ? 24.20126 0.92067 7.54400 1.000 36.65618 338 GLY A N 1
ATOM 2508 C CA . GLY A 1 313 ? 24.62933 1.48585 8.80720 1.000 35.56813 338 GLY A CA 1
ATOM 2509 C C . GLY A 1 313 ? 25.78790 2.45101 8.68945 1.000 37.73113 338 GLY A C 1
ATOM 2510 O O . GLY A 1 313 ? 26.40229 2.79592 9.69941 1.000 39.34194 338 GLY A O 1
ATOM 2511 N N . LYS A 1 314 ? 26.08931 2.91160 7.48547 1.000 34.83531 339 LYS A N 1
ATOM 2512 C CA . LYS A 1 314 ? 27.11173 3.91903 7.29643 1.000 35.81978 339 LYS A CA 1
ATOM 2513 C C . LYS A 1 314 ? 26.61382 5.25703 7.83409 1.000 36.68033 339 LYS A C 1
ATOM 2514 O O . LYS A 1 314 ? 25.41028 5.52058 7.90600 1.000 35.88776 339 LYS A O 1
ATOM 2520 N N . THR A 1 315 ? 27.54517 6.09143 8.26818 1.000 36.27241 340 THR A N 1
ATOM 2521 C CA . THR A 1 315 ? 27.17775 7.40927 8.75603 1.000 36.32010 340 THR A CA 1
ATOM 2522 C C . THR A 1 315 ? 27.53463 8.53099 7.79147 1.000 38.98011 340 THR A C 1
ATOM 2523 O O . THR A 1 315 ? 26.83317 9.54450 7.75592 1.000 37.81198 340 THR A O 1
ATOM 2527 N N . GLU A 1 316 ? 28.58953 8.37664 7.00533 1.000 37.43419 341 GLU A N 1
ATOM 2528 C CA . GLU A 1 316 ? 29.04995 9.43293 6.11493 1.000 36.24750 341 GLU A CA 1
ATOM 2529 C C . GLU A 1 316 ? 29.34610 8.85199 4.74153 1.000 31.12188 341 GLU A C 1
ATOM 2530 O O . GLU A 1 316 ? 29.88332 7.74578 4.63235 1.000 33.09129 341 GLU A O 1
ATOM 2536 N N . MET A 1 317 ? 29.02634 9.60433 3.69909 1.000 30.02275 342 MET A N 1
ATOM 2537 C CA . MET A 1 317 ? 29.34203 9.11500 2.36837 1.000 34.35456 342 MET A CA 1
ATOM 2538 C C . MET A 1 317 ? 30.81642 9.35196 2.06570 1.000 35.15672 342 MET A C 1
ATOM 2539 O O . MET A 1 317 ? 31.47298 10.18761 2.68907 1.000 33.81209 342 MET A O 1
ATOM 2544 N N . GLN A 1 318 ? 31.34489 8.54834 1.14695 1.000 34.87571 343 GLN A N 1
ATOM 2545 C CA . GLN A 1 318 ? 32.71268 8.72827 0.71582 1.000 36.23550 343 GLN A CA 1
ATOM 2546 C C . GLN A 1 318 ? 32.81219 10.00512 -0.11576 1.000 35.08076 343 GLN A C 1
ATOM 2547 O O . GLN A 1 318 ? 31.86797 10.37136 -0.82123 1.000 34.22888 343 GLN A O 1
ATOM 2553 N N . PRO A 1 319 ? 33.94276 10.69880 -0.05982 1.000 34.59815 344 PRO A N 1
ATOM 2554 C CA . PRO A 1 319 ? 34.12599 11.85715 -0.94007 1.000 33.61196 344 PRO A CA 1
ATOM 2555 C C . PRO A 1 319 ? 34.06180 11.45036 -2.40777 1.000 29.55143 344 PRO A C 1
ATOM 2556 O O . PRO A 1 319 ? 34.39142 10.32420 -2.77090 1.000 27.98617 344 PRO A O 1
ATOM 2560 N N . ARG A 1 320 ? 33.66064 12.40150 -3.25463 1.000 27.59332 345 ARG A N 1
ATOM 2561 C CA . ARG A 1 320 ? 33.48812 12.12229 -4.67631 1.000 29.39817 345 ARG A CA 1
ATOM 2562 C C . ARG A 1 320 ? 34.72987 11.49610 -5.29386 1.000 28.76589 345 ARG A C 1
ATOM 2563 O O . ARG A 1 320 ? 34.61232 10.56537 -6.09426 1.000 25.91077 345 ARG A O 1
ATOM 2571 N N . TRP A 1 321 ? 35.93198 11.98395 -4.93877 1.000 30.44372 346 TRP A N 1
ATOM 2572 C CA . TRP A 1 321 ? 37.14094 11.45696 -5.57831 1.000 28.99708 346 TRP A CA 1
ATOM 2573 C C . TRP A 1 321 ? 37.27722 9.96286 -5.35426 1.000 30.06594 346 TRP A C 1
ATOM 2574 O O . TRP A 1 321 ? 37.76440 9.23933 -6.22853 1.000 29.19803 346 TRP A O 1
ATOM 2585 N N . LYS A 1 322 ? 36.87649 9.48157 -4.18460 1.000 31.18303 347 LYS A N 1
ATOM 2586 C CA . LYS A 1 322 ? 36.93455 8.04520 -3.92610 1.000 30.66450 347 LYS A CA 1
ATOM 2587 C C . LYS A 1 322 ? 35.91305 7.30409 -4.76554 1.000 29.90284 347 LYS A C 1
ATOM 2588 O O . LYS A 1 322 ? 36.17385 6.19117 -5.23581 1.000 30.25630 347 LYS A O 1
ATOM 2594 N N . ARG A 1 323 ? 34.73194 7.90071 -4.94689 1.000 26.35074 348 ARG A N 1
ATOM 2595 C CA . ARG A 1 323 ? 33.72415 7.26154 -5.78254 1.000 29.62502 348 ARG A CA 1
ATOM 2596 C C . ARG A 1 323 ? 34.11009 7.32887 -7.26186 1.000 27.31290 348 ARG A C 1
ATOM 2597 O O . ARG A 1 323 ? 33.85160 6.38466 -8.01415 1.000 27.60131 348 ARG A O 1
ATOM 2605 N N . ALA A 1 324 ? 34.74423 8.42248 -7.69057 1.000 24.90545 349 ALA A N 1
ATOM 2606 C CA . ALA A 1 324 ? 35.22162 8.50622 -9.06760 1.000 24.84991 349 ALA A CA 1
ATOM 2607 C C . ALA A 1 324 ? 36.31912 7.47916 -9.33155 1.000 28.44153 349 ALA A C 1
ATOM 2608 O O . ALA A 1 324 ? 36.32392 6.82625 -10.37684 1.000 28.02030 349 ALA A O 1
ATOM 2610 N N . GLN A 1 325 ? 37.25548 7.31760 -8.38999 1.000 25.15665 350 GLN A N 1
ATOM 2611 C CA . GLN A 1 325 ? 38.28250 6.29312 -8.55694 1.000 26.49213 350 GLN A CA 1
ATOM 2612 C C . GLN A 1 325 ? 37.70141 4.89061 -8.59006 1.000 27.80603 350 GLN A C 1
ATOM 2613 O O . GLN A 1 325 ? 38.18063 4.04556 -9.34978 1.000 29.54924 350 GLN A O 1
ATOM 2619 N N . ALA A 1 326 ? 36.69683 4.61411 -7.76545 1.000 28.06947 351 ALA A N 1
ATOM 2620 C CA . ALA A 1 326 ? 36.04786 3.30521 -7.82484 1.000 28.34564 351 ALA A CA 1
ATOM 2621 C C . ALA A 1 326 ? 35.44228 3.06157 -9.19852 1.000 28.43010 351 ALA A C 1
ATOM 2622 O O . ALA A 1 326 ? 35.60461 1.97887 -9.77442 1.000 25.83882 351 ALA A O 1
ATOM 2624 N N . SER A 1 327 ? 34.75479 4.06264 -9.75196 1.000 25.47848 352 SER A N 1
ATOM 2625 C CA . SER A 1 327 ? 34.16420 3.91474 -11.08151 1.000 27.80627 352 SER A CA 1
ATOM 2626 C C . SER A 1 327 ? 35.20751 3.56155 -12.11213 1.000 28.11190 352 SER A C 1
ATOM 2627 O O . SER A 1 327 ? 34.98940 2.67417 -12.94644 1.000 27.25867 352 SER A O 1
ATOM 2630 N N . VAL A 1 328 ? 36.33111 4.29344 -12.09213 1.000 26.61185 353 VAL A N 1
ATOM 2631 C CA . VAL A 1 328 ? 37.38960 4.06041 -13.05632 1.000 24.77577 353 VAL A CA 1
ATOM 2632 C C . VAL A 1 328 ? 37.97365 2.68078 -12.83655 1.000 27.76254 353 VAL A C 1
ATOM 2633 O O . VAL A 1 328 ? 38.08273 1.87915 -13.76915 1.000 23.71903 353 VAL A O 1
ATOM 2637 N N . ASN A 1 329 ? 38.28319 2.34920 -11.58628 1.000 24.00406 354 ASN A N 1
ATOM 2638 C CA . ASN A 1 329 ? 38.92294 1.05798 -11.33209 1.000 29.27372 354 ASN A CA 1
ATOM 2639 C C . ASN A 1 329 ? 37.94993 -0.09815 -11.55450 1.000 28.89884 354 ASN A C 1
ATOM 2640 O O . ASN A 1 329 ? 38.35169 -1.17422 -12.01631 1.000 31.80764 354 ASN A O 1
ATOM 2645 N N . ASP A 1 330 ? 36.67553 0.09624 -11.24672 1.000 30.47960 355 ASP A N 1
ATOM 2646 C CA . ASP A 1 330 ? 35.72342 -1.00238 -11.39661 1.000 32.04475 355 ASP A CA 1
ATOM 2647 C C . ASP A 1 330 ? 35.24522 -1.19387 -12.83786 1.000 37.83481 355 ASP A C 1
ATOM 2648 O O . ASP A 1 330 ? 34.87249 -2.31533 -13.20820 1.000 37.18643 355 ASP A O 1
ATOM 2653 N N . CYS A 1 331 ? 35.22538 -0.13767 -13.66161 1.000 26.15097 356 CYS A N 1
ATOM 2654 C CA . CYS A 1 331 ? 34.66225 -0.25002 -15.00839 1.000 29.18777 356 CYS A CA 1
ATOM 2655 C C . CYS A 1 331 ? 35.69503 -0.15039 -16.12271 1.000 29.12082 356 CYS A C 1
ATOM 2656 O O . CYS A 1 331 ? 35.37355 -0.47340 -17.27694 1.000 30.35212 356 CYS A O 1
ATOM 2659 N N . LEU A 1 332 ? 36.91501 0.28332 -15.82142 1.000 24.58454 357 LEU A N 1
ATOM 2660 C CA . LEU A 1 332 ? 38.04173 0.24438 -16.73833 1.000 23.69091 357 LEU A CA 1
ATOM 2661 C C . LEU A 1 332 ? 39.21566 -0.51148 -16.12135 1.000 25.05553 357 LEU A C 1
ATOM 2662 O O . LEU A 1 332 ? 40.37757 -0.12210 -16.26720 1.000 25.51857 357 LEU A O 1
ATOM 2667 N N . GLY A 1 333 ? 38.90379 -1.62042 -15.43646 1.000 26.93961 358 GLY A N 1
ATOM 2668 C CA . GLY A 1 333 ? 39.88319 -2.26065 -14.56825 1.000 25.56194 358 GLY A CA 1
ATOM 2669 C C . GLY A 1 333 ? 41.15267 -2.66714 -15.28700 1.000 24.55414 358 GLY A C 1
ATOM 2670 O O . GLY A 1 333 ? 42.26123 -2.35131 -14.84283 1.000 23.26131 358 GLY A O 1
ATOM 2671 N N . GLU A 1 334 ? 41.01199 -3.40077 -16.39101 1.000 23.27157 359 GLU A N 1
ATOM 2672 C CA . GLU A 1 334 ? 42.20071 -3.90016 -17.06513 1.000 25.57886 359 GLU A CA 1
ATOM 2673 C C . GLU A 1 334 ? 42.94024 -2.77970 -17.78384 1.000 23.96136 359 GLU A C 1
ATOM 2674 O O . GLU A 1 334 ? 44.16937 -2.83053 -17.90457 1.000 24.14055 359 GLU A O 1
ATOM 2680 N N . ALA A 1 335 ? 42.21843 -1.75603 -18.24784 1.000 23.56678 360 ALA A N 1
ATOM 2681 C CA . ALA A 1 335 ? 42.87809 -0.58400 -18.81916 1.000 23.21451 360 ALA A CA 1
ATOM 2682 C C . ALA A 1 335 ? 43.75061 0.10171 -17.77575 1.000 22.44198 360 ALA A C 1
ATOM 2683 O O . ALA A 1 335 ? 44.86156 0.55048 -18.07777 1.000 23.49084 360 ALA A O 1
ATOM 2685 N N . VAL A 1 336 ? 43.22626 0.27859 -16.55941 1.000 22.04076 361 VAL A N 1
ATOM 2686 C CA . VAL A 1 336 ? 44.06180 0.79580 -15.47412 1.000 24.44137 361 VAL A CA 1
ATOM 2687 C C . VAL A 1 336 ? 45.25633 -0.12503 -15.25467 1.000 22.98361 361 VAL A C 1
ATOM 2688 O O . VAL A 1 336 ? 46.38697 0.33391 -15.02416 1.000 23.12941 361 VAL A O 1
ATOM 2692 N N . GLY A 1 337 ? 45.00823 -1.44226 -15.28347 1.000 21.55674 362 GLY A N 1
ATOM 2693 C CA . GLY A 1 337 ? 46.08887 -2.41246 -15.18174 1.000 23.10555 362 GLY A CA 1
ATOM 2694 C C . GLY A 1 337 ? 47.23886 -2.17229 -16.14639 1.000 23.92318 362 GLY A C 1
ATOM 2695 O O . GLY A 1 337 ? 48.40027 -2.31729 -15.76945 1.000 23.57291 362 GLY A O 1
ATOM 2696 N N . GLN A 1 338 ? 46.93336 -1.78909 -17.39352 1.000 24.12750 363 GLN A N 1
ATOM 2697 C CA . GLN A 1 338 ? 48.00945 -1.48641 -18.34403 1.000 22.70754 363 GLN A CA 1
ATOM 2698 C C . GLN A 1 338 ? 48.91752 -0.37849 -17.81316 1.000 25.15580 363 GLN A C 1
ATOM 2699 O O . GLN A 1 338 ? 50.15226 -0.49346 -17.82560 1.000 24.24114 363 GLN A O 1
ATOM 2705 N N . LEU A 1 339 ? 48.32644 0.71829 -17.34684 1.000 24.22293 364 LEU A N 1
ATOM 2706 C CA . LEU A 1 339 ? 49.15445 1.82329 -16.89222 1.000 23.67886 364 LEU A CA 1
ATOM 2707 C C . LEU A 1 339 ? 49.75439 1.54580 -15.51206 1.000 24.76838 364 LEU A C 1
ATOM 2708 O O . LEU A 1 339 ? 50.85739 2.02869 -15.21314 1.000 24.90101 364 LEU A O 1
ATOM 2713 N N . TYR A 1 340 ? 49.07465 0.73408 -14.69732 1.000 23.37129 365 TYR A N 1
ATOM 2714 C CA . TYR A 1 340 ? 49.63280 0.30752 -13.40925 1.000 24.73068 365 TYR A CA 1
ATOM 2715 C C . TYR A 1 340 ? 50.94585 -0.45326 -13.59482 1.000 24.96696 365 TYR A C 1
ATOM 2716 O O . TYR A 1 340 ? 51.96788 -0.12559 -12.97030 1.000 26.14061 365 TYR A O 1
ATOM 2725 N N . VAL A 1 341 ? 50.94999 -1.47002 -14.46644 1.000 21.38963 366 VAL A N 1
ATOM 2726 C CA . VAL A 1 341 ? 52.16488 -2.25003 -14.63391 1.000 23.67068 366 VAL A CA 1
ATOM 2727 C C . VAL A 1 341 ? 53.21971 -1.45278 -15.40438 1.000 26.55442 366 VAL A C 1
ATOM 2728 O O . VAL A 1 341 ? 54.41775 -1.64616 -15.18787 1.000 25.60838 366 VAL A O 1
ATOM 2732 N N . ALA A 1 342 ? 52.81681 -0.53531 -16.29438 1.000 25.63146 367 ALA A N 1
ATOM 2733 C CA . ALA A 1 342 ? 53.83421 0.27939 -16.95428 1.000 27.45486 367 ALA A CA 1
ATOM 2734 C C . ALA A 1 342 ? 54.63241 1.07533 -15.92665 1.000 28.45319 367 ALA A C 1
ATOM 2735 O O . ALA A 1 342 ? 55.84111 1.29735 -16.09776 1.000 28.06243 367 ALA A O 1
ATOM 2737 N N . LYS A 1 343 ? 53.99663 1.45258 -14.82824 1.000 25.56175 368 LYS A N 1
ATOM 2738 C CA . LYS A 1 343 ? 54.66291 2.24511 -13.79670 1.000 29.90311 368 LYS A CA 1
ATOM 2739 C C . LYS A 1 343 ? 55.37384 1.37515 -12.76777 1.000 30.91867 368 LYS A C 1
ATOM 2740 O O . LYS A 1 343 ? 56.45333 1.73969 -12.29694 1.000 31.49449 368 LYS A O 1
ATOM 2746 N N . TYR A 1 344 ? 54.80352 0.21670 -12.42928 1.000 29.41059 369 TYR A N 1
ATOM 2747 C CA . TYR A 1 344 ? 55.23267 -0.56210 -11.28089 1.000 27.41786 369 TYR A CA 1
ATOM 2748 C C . TYR A 1 344 ? 55.78023 -1.95148 -11.56672 1.000 30.72818 369 TYR A C 1
ATOM 2749 O O . TYR A 1 344 ? 56.44789 -2.51169 -10.69004 1.000 30.90817 369 TYR A O 1
ATOM 2758 N N . PHE A 1 345 ? 55.50913 -2.54790 -12.71964 1.000 25.82993 370 PHE A N 1
ATOM 2759 C CA . PHE A 1 345 ? 55.82358 -3.96098 -12.93462 1.000 24.01433 370 PHE A CA 1
ATOM 2760 C C . PHE A 1 345 ? 56.22978 -4.15009 -14.38366 1.000 26.00041 370 PHE A C 1
ATOM 2761 O O . PHE A 1 345 ? 55.43286 -4.59413 -15.22402 1.000 26.55944 370 PHE A O 1
ATOM 2769 N N . PRO A 1 346 ? 57.48080 -3.82477 -14.71432 1.000 24.73254 371 PRO A N 1
ATOM 2770 C CA . PRO A 1 346 ? 57.94289 -3.84234 -16.11233 1.000 25.38046 371 PRO A CA 1
ATOM 2771 C C . PRO A 1 346 ? 58.06450 -5.25401 -16.65314 1.000 27.13887 371 PRO A C 1
ATOM 2772 O O . PRO A 1 346 ? 58.07330 -6.22951 -15.88504 1.000 22.92475 371 PRO A O 1
ATOM 2776 N N . PRO A 1 347 ? 58.19360 -5.40016 -17.97977 1.000 22.69671 372 PRO A N 1
ATOM 2777 C CA . PRO A 1 347 ? 58.29474 -6.74009 -18.58513 1.000 26.72420 372 PRO A CA 1
ATOM 2778 C C . PRO A 1 347 ? 59.41675 -7.57948 -18.03447 1.000 25.21723 372 PRO A C 1
ATOM 2779 O O . PRO A 1 347 ? 59.29154 -8.81485 -17.99673 1.000 26.35963 372 PRO A O 1
ATOM 2783 N N . GLU A 1 348 ? 60.54495 -6.95235 -17.66485 1.000 25.78492 373 GLU A N 1
ATOM 2784 C CA . GLU A 1 348 ? 61.63803 -7.70921 -17.06133 1.000 27.07916 373 GLU A CA 1
ATOM 2785 C C . GLU A 1 348 ? 61.23874 -8.30454 -15.72158 1.000 27.38504 373 GLU A C 1
ATOM 2786 O O . GLU A 1 348 ? 61.74505 -9.37099 -15.34484 1.000 25.33932 373 GLU A O 1
ATOM 2792 N N . ALA A 1 349 ? 60.35734 -7.63092 -14.97732 1.000 27.05898 374 ALA A N 1
ATOM 2793 C CA . ALA A 1 349 ? 59.87479 -8.21572 -13.73626 1.000 24.12274 374 ALA A CA 1
ATOM 2794 C C . ALA A 1 349 ? 58.93865 -9.37684 -14.02296 1.000 26.02920 374 ALA A C 1
ATOM 2795 O O . ALA A 1 349 ? 59.01038 -10.41022 -13.35575 1.000 26.14359 374 ALA A O 1
ATOM 2797 N N . LYS A 1 350 ? 58.04130 -9.21774 -15.00773 1.000 25.03258 375 LYS A N 1
ATOM 2798 C CA . LYS A 1 350 ? 57.18293 -10.33378 -15.39808 1.000 25.08365 375 LYS A CA 1
ATOM 2799 C C . LYS A 1 350 ? 58.01459 -11.50795 -15.89060 1.000 25.54143 375 LYS A C 1
ATOM 2800 O O . LYS A 1 350 ? 57.76487 -12.65867 -15.51365 1.000 25.62111 375 LYS A O 1
ATOM 2806 N N . GLU A 1 351 ? 59.03122 -11.23464 -16.70835 1.000 24.43515 376 GLU A N 1
ATOM 2807 C CA . GLU A 1 351 ? 59.85909 -12.31684 -17.23473 1.000 27.65771 376 GLU A CA 1
ATOM 2808 C C . GLU A 1 351 ? 60.61082 -13.04838 -16.11458 1.000 28.23520 376 GLU A C 1
ATOM 2809 O O . GLU A 1 351 ? 60.68033 -14.28596 -16.10692 1.000 26.55953 376 GLU A O 1
ATOM 2815 N N . ARG A 1 352 ? 61.16634 -12.30895 -15.14778 1.000 26.34639 377 ARG A N 1
ATOM 2816 C CA . ARG A 1 352 ? 61.80370 -12.97277 -14.00590 1.000 28.92504 377 ARG A CA 1
ATOM 2817 C C . ARG A 1 352 ? 60.82099 -13.85629 -13.23741 1.000 24.22796 377 ARG A C 1
ATOM 2818 O O . ARG A 1 352 ? 61.15437 -14.98770 -12.84375 1.000 24.83031 377 ARG A O 1
ATOM 2826 N N . MET A 1 353 ? 59.60750 -13.36172 -12.99576 1.000 24.41177 378 MET A N 1
ATOM 2827 C CA . MET A 1 353 ? 58.63725 -14.16840 -12.24925 1.000 23.42756 378 MET A CA 1
ATOM 2828 C C . MET A 1 353 ? 58.14291 -15.35377 -13.06749 1.000 27.09870 378 MET A C 1
ATOM 2829 O O . MET A 1 353 ? 57.93892 -16.43787 -12.51832 1.000 24.68016 378 MET A O 1
ATOM 2834 N N . VAL A 1 354 ? 57.94709 -15.18840 -14.37542 1.000 24.60386 379 VAL A N 1
ATOM 2835 C CA . VAL A 1 354 ? 57.53326 -16.34519 -15.17234 1.000 25.28463 379 VAL A CA 1
ATOM 2836 C C . VAL A 1 354 ? 58.62951 -17.41233 -15.15320 1.000 28.90100 379 VAL A C 1
ATOM 2837 O O . VAL A 1 354 ? 58.34722 -18.60910 -15.02915 1.000 24.75379 379 VAL A O 1
ATOM 2841 N N . ASN A 1 355 ? 59.89035 -16.99959 -15.24350 1.000 23.08551 380 ASN A N 1
ATOM 2842 C CA . ASN A 1 355 ? 60.97540 -17.98246 -15.16044 1.000 27.15919 380 ASN A CA 1
ATOM 2843 C C . ASN A 1 355 ? 61.01236 -18.64317 -13.79513 1.000 27.26545 380 ASN A C 1
ATOM 2844 O O . ASN A 1 355 ? 61.29493 -19.85194 -13.68384 1.000 24.35594 380 ASN A O 1
ATOM 2849 N N . LEU A 1 356 ? 60.75124 -17.87114 -12.73553 1.000 25.69213 381 LEU A N 1
ATOM 2850 C CA . LEU A 1 356 ? 60.75203 -18.44524 -11.39091 1.000 25.87130 381 LEU A CA 1
ATOM 2851 C C . LEU A 1 356 ? 59.66075 -19.50049 -11.26032 1.000 25.43678 381 LEU A C 1
ATOM 2852 O O . LEU A 1 356 ? 59.89906 -20.60806 -10.74809 1.000 26.17065 381 LEU A O 1
ATOM 2857 N N . VAL A 1 357 ? 58.45464 -19.18419 -11.74945 1.000 23.52740 382 VAL A N 1
ATOM 2858 C CA . VAL A 1 357 ? 57.37017 -20.16353 -11.69013 1.000 25.67057 382 VAL A CA 1
ATOM 2859 C C . VAL A 1 357 ? 57.74781 -21.42983 -12.45178 1.000 26.13549 382 VAL A C 1
ATOM 2860 O O . VAL A 1 357 ? 57.49361 -22.54457 -11.98302 1.000 24.45621 382 VAL A O 1
ATOM 2864 N N . HIS A 1 358 ? 58.35853 -21.28997 -13.63086 1.000 27.33459 383 HIS A N 1
ATOM 2865 C CA . HIS A 1 358 ? 58.77501 -22.47545 -14.38064 1.000 26.79447 383 HIS A CA 1
ATOM 2866 C C . HIS A 1 358 ? 59.83872 -23.27518 -13.63154 1.000 27.61104 383 HIS A C 1
ATOM 2867 O O . HIS A 1 358 ? 59.85028 -24.51414 -13.69452 1.000 24.30857 383 HIS A O 1
ATOM 2874 N N . ASN A 1 359 ? 60.74824 -22.60122 -12.91945 1.000 26.15298 384 ASN A N 1
ATOM 2875 C CA A ASN A 1 359 ? 61.71937 -23.32680 -12.10072 0.501 27.05363 384 ASN A CA 1
ATOM 2876 C CA B ASN A 1 359 ? 61.71838 -23.32189 -12.10107 0.499 27.06791 384 ASN A CA 1
ATOM 2877 C C . ASN A 1 359 ? 61.03650 -24.06570 -10.95166 1.000 26.87987 384 ASN A C 1
ATOM 2878 O O . ASN A 1 359 ? 61.42607 -25.19483 -10.60607 1.000 23.98674 384 ASN A O 1
ATOM 2887 N N . LEU A 1 360 ? 60.01649 -23.45410 -10.34488 1.000 24.46669 385 LEU A N 1
ATOM 2888 C CA . LEU A 1 360 ? 59.25892 -24.14465 -9.30348 1.000 25.99716 385 LEU A CA 1
ATOM 2889 C C . LEU A 1 360 ? 58.54890 -25.36631 -9.87179 1.000 23.49695 385 LEU A C 1
ATOM 2890 O O . LEU A 1 360 ? 58.47805 -26.41989 -9.21313 1.000 24.10560 385 LEU A O 1
ATOM 2895 N N . GLN A 1 361 ? 57.96986 -25.23123 -11.07183 1.000 24.94647 386 GLN A N 1
ATOM 2896 C CA . GLN A 1 361 ? 57.33559 -26.38644 -11.70667 1.000 25.62844 386 GLN A CA 1
ATOM 2897 C C . GLN A 1 361 ? 58.32716 -27.51075 -11.93252 1.000 26.44233 386 GLN A C 1
ATOM 2898 O O . GLN A 1 361 ? 58.00082 -28.68643 -11.72845 1.000 25.81525 386 GLN A O 1
ATOM 2904 N N . ASN A 1 362 ? 59.53279 -27.17160 -12.40724 1.000 27.63457 387 ASN A N 1
ATOM 2905 C CA . ASN A 1 362 ? 60.53423 -28.20360 -12.64397 1.000 27.42969 387 ASN A CA 1
ATOM 2906 C C . ASN A 1 362 ? 60.98492 -28.85566 -11.33807 1.000 28.67443 387 ASN A C 1
ATOM 2907 O O . ASN A 1 362 ? 61.16914 -30.07840 -11.26915 1.000 30.47363 387 ASN A O 1
ATOM 2912 N N . ALA A 1 363 ? 61.17648 -28.05827 -10.28554 1.000 27.32289 388 ALA A N 1
ATOM 2913 C CA . ALA A 1 363 ? 61.55345 -28.64145 -9.00654 1.000 27.54414 388 ALA A CA 1
ATOM 2914 C C . ALA A 1 363 ? 60.43021 -29.51050 -8.45149 1.000 27.46809 388 ALA A C 1
ATOM 2915 O O . ALA A 1 363 ? 60.68799 -30.59199 -7.92186 1.000 25.88148 388 ALA A O 1
ATOM 2917 N N . TYR A 1 364 ? 59.17282 -29.06413 -8.57949 1.000 22.33794 389 TYR A N 1
ATOM 2918 C CA . TYR A 1 364 ? 58.05471 -29.86198 -8.07034 1.000 24.58339 389 TYR A CA 1
ATOM 2919 C C . TYR A 1 364 ? 57.95469 -31.18867 -8.80637 1.000 25.85986 389 TYR A C 1
ATOM 2920 O O . TYR A 1 364 ? 57.78152 -32.23863 -8.17860 1.000 26.51089 389 TYR A O 1
ATOM 2929 N N . ALA A 1 365 ? 58.11660 -31.16948 -10.13756 1.000 25.32329 390 ALA A N 1
ATOM 2930 C CA . ALA A 1 365 ? 58.11402 -32.41969 -10.89356 1.000 29.37030 390 ALA A CA 1
ATOM 2931 C C . ALA A 1 365 ? 59.19622 -33.37315 -10.39071 1.000 31.30259 390 ALA A C 1
ATOM 2932 O O . ALA A 1 365 ? 58.94345 -34.57129 -10.21755 1.000 30.69325 390 ALA A O 1
ATOM 2934 N N . GLU A 1 366 ? 60.39814 -32.84814 -10.12316 1.000 29.55497 391 GLU A N 1
ATOM 2935 C CA . GLU A 1 366 ? 61.46995 -33.66337 -9.55465 1.000 32.23160 391 GLU A CA 1
ATOM 2936 C C . GLU A 1 366 ? 61.04453 -34.26913 -8.22502 1.000 32.20295 391 GLU A C 1
ATOM 2937 O O . GLU A 1 366 ? 61.30563 -35.45055 -7.96322 1.000 31.38942 391 GLU A O 1
ATOM 2943 N N . ARG A 1 367 ? 60.38585 -33.47955 -7.36267 1.000 27.35311 392 ARG A N 1
ATOM 2944 C CA . ARG A 1 367 ? 59.99639 -34.03273 -6.06490 1.000 28.19213 392 ARG A CA 1
ATOM 2945 C C . ARG A 1 367 ? 58.86318 -35.04057 -6.21018 1.000 29.76195 392 ARG A C 1
ATOM 2946 O O . ARG A 1 367 ? 58.84232 -36.05876 -5.50125 1.000 30.11563 392 ARG A O 1
ATOM 2954 N N . ILE A 1 368 ? 57.93702 -34.80505 -7.14950 1.000 28.28747 393 ILE A N 1
ATOM 2955 C CA . ILE A 1 368 ? 56.85443 -35.77346 -7.37207 1.000 28.93641 393 ILE A CA 1
ATOM 2956 C C . ILE A 1 368 ? 57.42261 -37.13984 -7.74683 1.000 31.09650 393 ILE A C 1
ATOM 2957 O O . ILE A 1 368 ? 56.96955 -38.17399 -7.24076 1.000 29.56982 393 ILE A O 1
ATOM 2962 N N . ARG A 1 369 ? 58.45877 -37.17159 -8.59977 1.000 30.24423 394 ARG A N 1
ATOM 2963 C CA . ARG A 1 369 ? 59.07872 -38.44766 -8.95974 1.000 33.23472 394 ARG A CA 1
ATOM 2964 C C . ARG A 1 369 ? 59.60520 -39.21317 -7.74704 1.000 33.73137 394 ARG A C 1
ATOM 2965 O O . ARG A 1 369 ? 59.71512 -40.44851 -7.78458 1.000 32.15245 394 ARG A O 1
ATOM 2973 N N . ASN A 1 370 ? 59.93405 -38.52138 -6.66119 1.000 32.52017 395 ASN A N 1
ATOM 2974 C CA . ASN A 1 370 ? 60.50285 -39.18536 -5.49344 1.000 34.27429 395 ASN A CA 1
ATOM 2975 C C . ASN A 1 370 ? 59.51766 -39.44566 -4.36534 1.000 33.57776 395 ASN A C 1
ATOM 2976 O O . ASN A 1 370 ? 59.94049 -39.91869 -3.30968 1.000 36.19511 395 ASN A O 1
ATOM 2981 N N . LEU A 1 371 ? 58.23172 -39.17168 -4.55204 1.000 31.02913 396 LEU A N 1
ATOM 2982 C CA . LEU A 1 371 ? 57.28529 -39.38894 -3.46873 1.000 31.35812 396 LEU A CA 1
ATOM 2983 C C . LEU A 1 371 ? 57.19893 -40.87331 -3.14915 1.000 35.67258 396 LEU A C 1
ATOM 2984 O O . LEU A 1 371 ? 57.31958 -41.72369 -4.03718 1.000 34.68412 396 LEU A O 1
ATOM 2989 N N . ASP A 1 372 ? 57.01406 -41.18601 -1.86547 1.000 35.46394 397 ASP A N 1
ATOM 2990 C CA . ASP A 1 372 ? 56.84893 -42.57249 -1.44998 1.000 38.59645 397 ASP A CA 1
ATOM 2991 C C . ASP A 1 372 ? 55.41166 -42.88787 -1.06118 1.000 38.04472 397 ASP A C 1
ATOM 2992 O O . ASP A 1 372 ? 55.15597 -43.92375 -0.43478 1.000 40.35958 397 ASP A O 1
ATOM 2997 N N . TRP A 1 373 ? 54.46357 -42.02531 -1.40807 1.000 33.02813 398 TRP A N 1
ATOM 2998 C CA . TRP A 1 373 ? 53.06541 -42.35783 -1.20082 1.000 34.50818 398 TRP A CA 1
ATOM 2999 C C . TRP A 1 373 ? 52.27666 -42.45711 -2.49657 1.000 33.98225 398 TRP A C 1
ATOM 3000 O O . TRP A 1 373 ? 51.16556 -43.00263 -2.48119 1.000 34.38222 398 TRP A O 1
ATOM 3011 N N . MET A 1 374 ? 52.84895 -42.02890 -3.61991 1.000 35.20279 399 MET A N 1
ATOM 3012 C CA . MET A 1 374 ? 52.20057 -42.02382 -4.92564 1.000 34.42210 399 MET A CA 1
ATOM 3013 C C . MET A 1 374 ? 52.72921 -43.19638 -5.72704 1.000 34.83937 399 MET A C 1
ATOM 3014 O O . MET A 1 374 ? 53.94585 -43.38373 -5.80083 1.000 32.87650 399 MET A O 1
ATOM 3019 N N . GLY A 1 375 ? 51.82172 -43.97178 -6.32946 1.000 35.30065 400 GLY A N 1
ATOM 3020 C CA . GLY A 1 375 ? 52.22536 -44.98281 -7.28634 1.000 36.40334 400 GLY A CA 1
ATOM 3021 C C . GLY A 1 375 ? 52.74699 -44.36528 -8.57609 1.000 36.92899 400 GLY A C 1
ATOM 3022 O O . GLY A 1 375 ? 52.58953 -43.17388 -8.84104 1.000 34.60489 400 GLY A O 1
ATOM 3023 N N . ASP A 1 376 ? 53.35254 -45.21290 -9.42014 1.000 36.38735 401 ASP A N 1
ATOM 3024 C CA . ASP A 1 376 ? 53.98438 -44.71830 -10.64958 1.000 38.60461 401 ASP A CA 1
ATOM 3025 C C . ASP A 1 376 ? 52.97350 -44.10252 -11.61759 1.000 38.08694 401 ASP A C 1
ATOM 3026 O O . ASP A 1 376 ? 53.23488 -43.04617 -12.21171 1.000 37.48490 401 ASP A O 1
ATOM 3031 N N . SER A 1 377 ? 51.81225 -44.74433 -11.79986 1.000 35.99602 402 SER A N 1
ATOM 3032 C CA . SER A 1 377 ? 50.83348 -44.19108 -12.73576 1.000 36.03223 402 SER A CA 1
ATOM 3033 C C . SER A 1 377 ? 50.31196 -42.85220 -12.23821 1.000 36.43662 402 SER A C 1
ATOM 3034 O O . SER A 1 377 ? 50.03809 -41.95136 -13.04354 1.000 32.56771 402 SER A O 1
ATOM 3037 N N . THR A 1 378 ? 50.21539 -42.68748 -10.91463 1.000 35.55925 403 THR A N 1
ATOM 3038 C CA . THR A 1 378 ? 49.75680 -41.42732 -10.36952 1.000 34.07845 403 THR A CA 1
ATOM 3039 C C . THR A 1 378 ? 50.81706 -40.36043 -10.51444 1.000 31.98115 403 THR A C 1
ATOM 3040 O O . THR A 1 378 ? 50.48614 -39.22118 -10.83494 1.000 30.50040 403 THR A O 1
ATOM 3044 N N . LYS A 1 379 ? 52.09058 -40.72048 -10.33526 1.000 30.64206 404 LYS A N 1
ATOM 3045 C CA . LYS A 1 379 ? 53.16282 -39.76565 -10.57358 1.000 31.30268 404 LYS A CA 1
ATOM 3046 C C . LYS A 1 379 ? 53.10794 -39.23795 -11.99663 1.000 33.14519 404 LYS A C 1
ATOM 3047 O O . LYS A 1 379 ? 53.18211 -38.02314 -12.22115 1.000 30.14807 404 LYS A O 1
ATOM 3053 N N . ALA A 1 380 ? 52.91225 -40.12942 -12.96811 1.000 32.54466 405 ALA A N 1
ATOM 3054 C CA . ALA A 1 380 ? 52.82672 -39.68430 -14.35781 1.000 32.20451 405 ALA A CA 1
ATOM 3055 C C . ALA A 1 380 ? 51.64276 -38.73996 -14.56323 1.000 34.64465 405 ALA A C 1
ATOM 3056 O O . ALA A 1 380 ? 51.79704 -37.66522 -15.15843 1.000 31.50970 405 ALA A O 1
ATOM 3058 N N . LYS A 1 381 ? 50.45758 -39.09149 -14.02957 1.000 31.97003 406 LYS A N 1
ATOM 3059 C CA . LYS A 1 381 ? 49.30808 -38.18179 -14.14108 1.000 31.62021 406 LYS A CA 1
ATOM 3060 C C . LYS A 1 381 ? 49.58342 -36.84011 -13.47394 1.000 31.54415 406 LYS A C 1
ATOM 3061 O O . LYS A 1 381 ? 49.17116 -35.78721 -13.98488 1.000 31.03947 406 LYS A O 1
ATOM 3067 N N . ALA A 1 382 ? 50.24450 -36.84847 -12.31223 1.000 30.43811 407 ALA A N 1
ATOM 3068 C CA . ALA A 1 382 ? 50.51187 -35.59491 -11.61481 1.000 30.63107 407 ALA A CA 1
ATOM 3069 C C . ALA A 1 382 ? 51.44030 -34.68973 -12.42500 1.000 28.08224 407 ALA A C 1
ATOM 3070 O O . ALA A 1 382 ? 51.17895 -33.49018 -12.58232 1.000 27.36014 407 ALA A O 1
ATOM 3072 N N . ILE A 1 383 ? 52.54904 -35.25043 -12.92140 1.000 31.50730 408 ILE A N 1
ATOM 3073 C CA . ILE A 1 383 ? 53.50721 -34.46208 -13.70338 1.000 30.53575 408 ILE A CA 1
ATOM 3074 C C . ILE A 1 383 ? 52.84036 -33.87548 -14.94252 1.000 32.59137 408 ILE A C 1
ATOM 3075 O O . ILE A 1 383 ? 53.05421 -32.70560 -15.29481 1.000 31.79954 408 ILE A O 1
ATOM 3080 N N . ASP A 1 384 ? 52.00712 -34.66652 -15.61426 1.000 31.88904 409 ASP A N 1
ATOM 3081 C CA . ASP A 1 384 ? 51.30072 -34.16983 -16.79073 1.000 33.42348 409 ASP A CA 1
ATOM 3082 C C . ASP A 1 384 ? 50.35068 -33.03497 -16.42486 1.000 32.66714 409 ASP A C 1
ATOM 3083 O O . ASP A 1 384 ? 50.26418 -32.03281 -17.14118 1.000 30.22244 409 ASP A O 1
ATOM 3088 N N . LYS A 1 385 ? 49.63145 -33.16694 -15.30884 1.000 29.36755 410 LYS A N 1
ATOM 3089 C CA . LYS A 1 385 ? 48.75388 -32.08505 -14.87671 1.000 30.54132 410 LYS A CA 1
ATOM 3090 C C . LYS A 1 385 ? 49.55596 -30.83894 -14.51021 1.000 29.31916 410 LYS A C 1
ATOM 3091 O O . LYS A 1 385 ? 49.13182 -29.71094 -14.79022 1.000 27.72429 410 LYS A O 1
ATOM 3097 N N . LEU A 1 386 ? 50.70840 -31.02782 -13.85308 1.000 26.93449 411 LEU A N 1
ATOM 3098 C CA . LEU A 1 386 ? 51.51301 -29.87838 -13.43948 1.000 28.74995 411 LEU A CA 1
ATOM 3099 C C . LEU A 1 386 ? 52.05464 -29.13113 -14.65183 1.000 29.82138 411 LEU A C 1
ATOM 3100 O O . LEU A 1 386 ? 52.01136 -27.89082 -14.71973 1.000 29.03929 411 LEU A O 1
ATOM 3105 N N . ASN A 1 387 ? 52.57700 -29.87220 -15.62276 1.000 30.85323 412 ASN A N 1
ATOM 3106 C CA . ASN A 1 387 ? 53.10555 -29.18734 -16.79837 1.000 30.86307 412 ASN A CA 1
ATOM 3107 C C . ASN A 1 387 ? 52.00416 -28.52449 -17.60709 1.000 33.15566 412 ASN A C 1
ATOM 3108 O O . ASN A 1 387 ? 52.29563 -27.60878 -18.38304 1.000 33.26837 412 ASN A O 1
ATOM 3113 N N . ALA A 1 388 ? 50.74430 -28.91081 -17.39322 1.000 32.76281 413 ALA A N 1
ATOM 3114 C CA . ALA A 1 388 ? 49.61835 -28.29102 -18.07703 1.000 33.01446 413 ALA A CA 1
ATOM 3115 C C . ALA A 1 388 ? 49.02945 -27.10158 -17.33164 1.000 29.90982 413 ALA A C 1
ATOM 3116 O O . ALA A 1 388 ? 48.00501 -26.57767 -17.77746 1.000 30.38159 413 ALA A O 1
ATOM 3118 N N . PHE A 1 389 ? 49.62761 -26.67398 -16.21028 1.000 29.08731 414 PHE A N 1
ATOM 3119 C CA . PHE A 1 389 ? 49.18081 -25.46314 -15.51674 1.000 29.24132 414 PHE A CA 1
ATOM 3120 C C . PHE A 1 389 ? 49.08360 -24.29065 -16.48698 1.000 28.98426 414 PHE A C 1
ATOM 3121 O O . PHE A 1 389 ? 49.98027 -24.07712 -17.29900 1.000 31.81959 414 PHE A O 1
ATOM 3129 N N . TYR A 1 390 ? 48.01464 -23.51376 -16.35784 1.000 29.21798 415 TYR A N 1
ATOM 3130 C CA . TYR A 1 390 ? 47.89294 -22.20474 -16.99133 1.000 33.84193 415 TYR A CA 1
ATOM 3131 C C . TYR A 1 390 ? 48.50764 -21.18631 -16.03667 1.000 30.57885 415 TYR A C 1
ATOM 3132 O O . TYR A 1 390 ? 47.98766 -20.95576 -14.94127 1.000 31.24354 415 TYR A O 1
ATOM 3141 N N . VAL A 1 391 ? 49.64228 -20.61856 -16.43367 1.000 30.02485 416 VAL A N 1
ATOM 3142 C CA . VAL A 1 391 ? 50.46483 -19.76789 -15.58656 1.000 28.60913 416 VAL A CA 1
ATOM 3143 C C . VAL A 1 391 ? 50.16039 -18.32641 -15.95761 1.000 29.93191 416 VAL A C 1
ATOM 3144 O O . VAL A 1 391 ? 50.52737 -17.88280 -17.04708 1.000 26.72807 416 VAL A O 1
ATOM 3148 N N . LYS A 1 392 ? 49.49322 -17.60596 -15.06837 1.000 25.44704 417 LYS A N 1
ATOM 3149 C CA . LYS A 1 392 ? 49.07487 -16.21812 -15.28619 1.000 29.92451 417 LYS A CA 1
ATOM 3150 C C . LYS A 1 392 ? 49.78119 -15.36443 -14.24212 1.000 26.08477 417 LYS A C 1
ATOM 3151 O O . LYS A 1 392 ? 49.33087 -15.27133 -13.09319 1.000 27.33415 417 LYS A O 1
ATOM 3157 N N . ILE A 1 393 ? 50.86004 -14.70507 -14.65910 1.000 26.58984 418 ILE A N 1
ATOM 3158 C CA . ILE A 1 393 ? 51.80073 -14.03602 -13.76890 1.000 24.30945 418 ILE A CA 1
ATOM 3159 C C . ILE A 1 393 ? 51.95537 -12.57610 -14.18336 1.000 25.15481 418 ILE A C 1
ATOM 3160 O O . ILE A 1 393 ? 52.33658 -12.29416 -15.32387 1.000 24.23601 418 ILE A O 1
ATOM 3165 N N . GLY A 1 394 ? 51.73560 -11.67144 -13.23742 1.000 22.44717 419 GLY A N 1
ATOM 3166 C CA . GLY A 1 394 ? 52.02247 -10.24996 -13.43534 1.000 24.09854 419 GLY A CA 1
ATOM 3167 C C . GLY A 1 394 ? 50.90736 -9.53236 -14.15827 1.000 24.17244 419 GLY A C 1
ATOM 3168 O O . GLY A 1 394 ? 50.12663 -8.79933 -13.53343 1.000 25.00430 419 GLY A O 1
ATOM 3169 N N . TYR A 1 395 ? 50.78840 -9.76639 -15.46827 1.000 23.57402 420 TYR A N 1
ATOM 3170 C CA . TYR A 1 395 ? 49.72821 -9.15863 -16.24694 1.000 24.32101 420 TYR A CA 1
ATOM 3171 C C . TYR A 1 395 ? 49.49921 -10.02159 -17.50224 1.000 25.70556 420 TYR A C 1
ATOM 3172 O O . TYR A 1 395 ? 50.31799 -10.88858 -17.81344 1.000 26.10271 420 TYR A O 1
ATOM 3181 N N . PRO A 1 396 ? 48.37002 -9.81051 -18.19473 1.000 25.41356 421 PRO A N 1
ATOM 3182 C CA . PRO A 1 396 ? 48.00500 -10.72591 -19.29760 1.000 27.93298 421 PRO A CA 1
ATOM 3183 C C . PRO A 1 396 ? 48.98183 -10.76760 -20.45464 1.000 26.52206 421 PRO A C 1
ATOM 3184 O O . PRO A 1 396 ? 49.59474 -9.77094 -20.81677 1.000 26.92675 421 PRO A O 1
ATOM 3188 N N . ASP A 1 397 ? 49.08756 -11.95704 -21.06394 1.000 25.10166 422 ASP A N 1
ATOM 3189 C CA . ASP A 1 397 ? 49.64477 -12.08210 -22.41525 1.000 28.59293 422 ASP A CA 1
ATOM 3190 C C . ASP A 1 397 ? 48.65008 -11.59560 -23.45711 1.000 28.85125 422 ASP A C 1
ATOM 3191 O O . ASP A 1 397 ? 49.05875 -11.07721 -24.50283 1.000 26.66657 422 ASP A O 1
ATOM 3196 N N . LYS A 1 398 ? 47.34446 -11.75097 -23.17283 1.000 29.87879 423 LYS A N 1
ATOM 3197 C CA . LYS A 1 398 ? 46.23558 -11.31495 -24.02855 1.000 30.62756 423 LYS A CA 1
ATOM 3198 C C . LYS A 1 398 ? 45.43539 -10.25238 -23.26799 1.000 29.95687 423 LYS A C 1
ATOM 3199 O O . LYS A 1 398 ? 44.68020 -10.58760 -22.35209 1.000 31.11233 423 LYS A O 1
ATOM 3205 N N . TRP A 1 399 ? 45.68587 -8.98084 -23.57699 1.000 28.43073 424 TRP A N 1
ATOM 3206 C CA . TRP A 1 399 ? 44.94243 -7.86043 -22.99380 1.000 31.00950 424 TRP A CA 1
ATOM 3207 C C . TRP A 1 399 ? 43.59453 -7.68203 -23.69246 1.000 29.51295 424 TRP A C 1
ATOM 3208 O O . TRP A 1 399 ? 43.48953 -7.85195 -24.91316 1.000 31.74135 424 TRP A O 1
ATOM 3219 N N . LYS A 1 400 ? 42.57128 -7.29755 -22.92510 1.000 27.05476 425 LYS A N 1
ATOM 3220 C CA . LYS A 1 400 ? 41.30753 -6.85727 -23.52656 1.000 30.68613 425 LYS A CA 1
ATOM 3221 C C . LYS A 1 400 ? 41.54656 -5.71316 -24.50524 1.000 30.25105 425 LYS A C 1
ATOM 3222 O O . LYS A 1 400 ? 42.32313 -4.79320 -24.22966 1.000 27.91831 425 LYS A O 1
ATOM 3228 N N . ASP A 1 401 ? 40.85160 -5.75204 -25.64825 1.000 29.36833 426 ASP A N 1
ATOM 3229 C CA . ASP A 1 401 ? 40.89036 -4.67422 -26.63181 1.000 29.69427 426 ASP A CA 1
ATOM 3230 C C . ASP A 1 401 ? 39.80743 -3.63899 -26.29618 1.000 28.83314 426 ASP A C 1
ATOM 3231 O O . ASP A 1 401 ? 38.61241 -3.93758 -26.39774 1.000 25.90739 426 ASP A O 1
ATOM 3236 N N . TYR A 1 402 ? 40.21825 -2.41525 -25.94425 1.000 28.46548 427 TYR A N 1
ATOM 3237 C CA . TYR A 1 402 ? 39.26224 -1.38981 -25.52607 1.000 29.26783 427 TYR A CA 1
ATOM 3238 C C . TYR A 1 402 ? 38.86868 -0.44292 -26.64423 1.000 29.47122 427 TYR A C 1
ATOM 3239 O O . TYR A 1 402 ? 38.21076 0.56037 -26.37177 1.000 26.53428 427 TYR A O 1
ATOM 3248 N N . THR A 1 403 ? 39.22098 -0.74725 -27.89417 1.000 28.05422 428 THR A N 1
ATOM 3249 C CA . THR A 1 403 ? 38.94782 0.20574 -28.97198 1.000 30.52035 428 THR A CA 1
ATOM 3250 C C . THR A 1 403 ? 37.45610 0.52878 -29.08929 1.000 28.82907 428 THR A C 1
ATOM 3251 O O . THR A 1 403 ? 37.09293 1.67391 -29.37814 1.000 28.93147 428 THR A O 1
ATOM 3255 N N . SER A 1 404 ? 36.57252 -0.46349 -28.89793 1.000 29.09669 429 SER A N 1
ATOM 3256 C CA . SER A 1 404 ? 35.14220 -0.21564 -29.10960 1.000 26.88108 429 SER A CA 1
ATOM 3257 C C . SER A 1 404 ? 34.49549 0.52071 -27.95050 1.000 27.52129 429 SER A C 1
ATOM 3258 O O . SER A 1 404 ? 33.31866 0.88385 -28.04915 1.000 29.79578 429 SER A O 1
ATOM 3261 N N . LEU A 1 405 ? 35.21598 0.74588 -26.85672 1.000 26.90476 430 LEU A N 1
ATOM 3262 C CA . LEU A 1 405 ? 34.67724 1.48132 -25.71901 1.000 25.41176 430 LEU A CA 1
ATOM 3263 C C . LEU A 1 405 ? 35.04787 2.95602 -25.87397 1.000 26.59663 430 LEU A C 1
ATOM 3264 O O . LEU A 1 405 ? 36.20506 3.32775 -25.68416 1.000 30.07140 430 LEU A O 1
ATOM 3269 N N . GLU A 1 406 ? 34.06296 3.79660 -26.17134 1.000 25.27837 431 GLU A N 1
ATOM 3270 C CA . GLU A 1 406 ? 34.30437 5.22403 -26.37624 1.000 29.82349 431 GLU A CA 1
ATOM 3271 C C . GLU A 1 406 ? 34.05761 6.00138 -25.08229 1.000 29.50715 431 GLU A C 1
ATOM 3272 O O . GLU A 1 406 ? 32.97039 5.93179 -24.50511 1.000 27.30246 431 GLU A O 1
ATOM 3278 N N . ILE A 1 407 ? 35.03948 6.77722 -24.64212 1.000 23.92436 432 ILE A N 1
ATOM 3279 C CA . ILE A 1 407 ? 34.85819 7.66084 -23.49152 1.000 25.28479 432 ILE A CA 1
ATOM 3280 C C . ILE A 1 407 ? 34.92072 9.08873 -24.01733 1.000 29.49235 432 ILE A C 1
ATOM 3281 O O . ILE A 1 407 ? 35.86153 9.44910 -24.72906 1.000 25.82454 432 ILE A O 1
ATOM 3286 N N . LYS A 1 408 ? 33.90675 9.89391 -23.72201 1.000 27.85053 433 LYS A N 1
ATOM 3287 C CA . LYS A 1 408 ? 33.90904 11.26003 -24.24040 1.000 32.17124 433 LYS A CA 1
ATOM 3288 C C . LYS A 1 408 ? 33.14914 12.15780 -23.27413 1.000 32.80788 433 LYS A C 1
ATOM 3289 O O . LYS A 1 408 ? 32.60648 11.70021 -22.26714 1.000 31.40076 433 LYS A O 1
ATOM 3295 N N . LYS A 1 409 ? 33.14903 13.45810 -23.54794 1.000 33.08557 434 LYS A N 1
ATOM 3296 C CA . LYS A 1 409 ? 32.66795 14.36439 -22.50298 1.000 37.68583 434 LYS A CA 1
ATOM 3297 C C . LYS A 1 409 ? 31.17240 14.67334 -22.64264 1.000 38.26723 434 LYS A C 1
ATOM 3298 O O . LYS A 1 409 ? 30.77695 15.83390 -22.56247 1.000 43.05499 434 LYS A O 1
ATOM 3304 N N . ASP A 1 410 ? 30.30240 13.66687 -22.80173 1.000 32.12311 435 ASP A N 1
ATOM 3305 C CA . ASP A 1 410 ? 28.87151 13.96300 -22.88761 1.000 34.94650 435 ASP A CA 1
ATOM 3306 C C . ASP A 1 410 ? 28.20538 13.92625 -21.51307 1.000 33.78934 435 ASP A C 1
ATOM 3307 O O . ASP A 1 410 ? 27.62377 14.92278 -21.07706 1.000 34.22340 435 ASP A O 1
ATOM 3312 N N . SER A 1 411 ? 28.31714 12.81240 -20.80095 1.000 27.88873 436 SER A N 1
ATOM 3313 C CA . SER A 1 411 ? 27.87786 12.79648 -19.41073 1.000 27.85988 436 SER A CA 1
ATOM 3314 C C . SER A 1 411 ? 28.52523 11.62916 -18.69297 1.000 27.05819 436 SER A C 1
ATOM 3315 O O . SER A 1 411 ? 28.89106 10.62467 -19.30852 1.000 26.51084 436 SER A O 1
ATOM 3318 N N . TYR A 1 412 ? 28.66767 11.77706 -17.37196 1.000 22.03075 437 TYR A N 1
ATOM 3319 C CA . TYR A 1 412 ? 29.19332 10.69346 -16.55695 1.000 25.19894 437 TYR A CA 1
ATOM 3320 C C . TYR A 1 412 ? 28.37819 9.43892 -16.79238 1.000 23.58023 437 TYR A C 1
ATOM 3321 O O . TYR A 1 412 ? 28.92178 8.36255 -17.06515 1.000 21.60909 437 TYR A O 1
ATOM 3330 N N . PHE A 1 413 ? 27.05298 9.57874 -16.72439 1.000 20.88426 438 PHE A N 1
ATOM 3331 C CA . PHE A 1 413 ? 26.16474 8.43073 -16.87115 1.000 20.69727 438 PHE A CA 1
ATOM 3332 C C . PHE A 1 413 ? 26.29853 7.75631 -18.24546 1.000 23.70961 438 PHE A C 1
ATOM 3333 O O . PHE A 1 413 ? 26.35463 6.52616 -18.34161 1.000 22.83851 438 PHE A O 1
ATOM 3341 N N . ALA A 1 414 ? 26.37154 8.54782 -19.32015 1.000 21.53058 439 ALA A N 1
ATOM 3342 C CA . ALA A 1 414 ? 26.51544 7.96809 -20.65329 1.000 23.74234 439 ALA A CA 1
ATOM 3343 C C . ALA A 1 414 ? 27.82574 7.19671 -20.79512 1.000 24.25677 439 ALA A C 1
ATOM 3344 O O . ALA A 1 414 ? 27.85935 6.16501 -21.47951 1.000 24.41713 439 ALA A O 1
ATOM 3346 N N . ASN A 1 415 ? 28.90225 7.65746 -20.14781 1.000 20.42976 440 ASN A N 1
ATOM 3347 C CA . ASN A 1 415 ? 30.16257 6.90910 -20.20686 1.000 23.28003 440 ASN A CA 1
ATOM 3348 C C . ASN A 1 415 ? 30.08805 5.61284 -19.40854 1.000 22.35152 440 ASN A C 1
ATOM 3349 O O . ASN A 1 415 ? 30.57344 4.56615 -19.86302 1.000 22.23924 440 ASN A O 1
ATOM 3354 N N . ILE A 1 416 ? 29.55156 5.67010 -18.18540 1.000 21.22987 441 ILE A N 1
ATOM 3355 C CA . ILE A 1 416 ? 29.32834 4.45553 -17.40548 1.000 23.31940 441 ILE A CA 1
ATOM 3356 C C . ILE A 1 416 ? 28.51942 3.45741 -18.21856 1.000 23.82615 441 ILE A C 1
ATOM 3357 O O . ILE A 1 416 ? 28.78559 2.24647 -18.21135 1.000 22.99687 441 ILE A O 1
ATOM 3362 N N . GLU A 1 417 ? 27.51898 3.95679 -18.93096 1.000 22.46255 442 GLU A N 1
ATOM 3363 C CA . GLU A 1 417 ? 26.67777 3.07529 -19.72762 1.000 24.53784 442 GLU A CA 1
ATOM 3364 C C . GLU A 1 417 ? 27.46858 2.39642 -20.83959 1.000 23.15388 442 GLU A C 1
ATOM 3365 O O . GLU A 1 417 ? 27.30419 1.18914 -21.08803 1.000 21.13397 442 GLU A O 1
ATOM 3371 N N . ARG A 1 418 ? 28.30005 3.16586 -21.55767 1.000 20.72042 443 ARG A N 1
ATOM 3372 C CA . ARG A 1 418 ? 29.11938 2.57704 -22.60860 1.000 21.33332 443 ARG A CA 1
ATOM 3373 C C . ARG A 1 418 ? 30.09768 1.55994 -22.02428 1.000 22.30559 443 ARG A C 1
ATOM 3374 O O . ARG A 1 418 ? 30.37190 0.51612 -22.63762 1.000 21.07854 443 ARG A O 1
ATOM 3382 N N . ALA A 1 419 ? 30.60377 1.82112 -20.80982 1.000 20.81924 444 ALA A N 1
ATOM 3383 C CA . ALA A 1 419 ? 31.57020 0.89798 -20.22434 1.000 21.78298 444 ALA A CA 1
ATOM 3384 C C . ALA A 1 419 ? 30.88745 -0.40346 -19.82259 1.000 21.62208 444 ALA A C 1
ATOM 3385 O O . ALA A 1 419 ? 31.45441 -1.49573 -20.00517 1.000 21.78665 444 ALA A O 1
ATOM 3387 N N . VAL A 1 420 ? 29.66699 -0.31171 -19.28721 1.000 20.93131 445 VAL A N 1
ATOM 3388 C CA . VAL A 1 420 ? 28.92886 -1.52239 -18.93376 1.000 21.42619 445 VAL A CA 1
ATOM 3389 C C . VAL A 1 420 ? 28.53140 -2.29130 -20.18591 1.000 21.41170 445 VAL A C 1
ATOM 3390 O O . VAL A 1 420 ? 28.60972 -3.52591 -20.20946 1.000 23.55906 445 VAL A O 1
ATOM 3394 N N . GLN A 1 421 ? 28.09578 -1.58265 -21.24338 1.000 21.29250 446 GLN A N 1
ATOM 3395 C CA A GLN A 1 421 ? 27.76014 -2.25072 -22.50028 0.558 22.80677 446 GLN A CA 1
ATOM 3396 C CA B GLN A 1 421 ? 27.75589 -2.26478 -22.48845 0.442 22.83575 446 GLN A CA 1
ATOM 3397 C C . GLN A 1 421 ? 28.95727 -3.00837 -23.04842 1.000 23.60956 446 GLN A C 1
ATOM 3398 O O . GLN A 1 421 ? 28.81743 -4.13076 -23.56140 1.000 22.75350 446 GLN A O 1
ATOM 3409 N N . PHE A 1 422 ? 30.13386 -2.39630 -22.96155 1.000 21.47598 447 PHE A N 1
ATOM 3410 C CA . PHE A 1 422 ? 31.36399 -3.04814 -23.38656 1.000 21.83296 447 PHE A CA 1
ATOM 3411 C C . PHE A 1 422 ? 31.60085 -4.33208 -22.59729 1.000 25.08551 447 PHE A C 1
ATOM 3412 O O . PHE A 1 422 ? 31.92940 -5.38512 -23.16256 1.000 24.07977 447 PHE A O 1
ATOM 3420 N N . ALA A 1 423 ? 31.48006 -4.24756 -21.27542 1.000 22.19298 448 ALA A N 1
ATOM 3421 C CA . ALA A 1 423 ? 31.70965 -5.41472 -20.42993 1.000 23.33733 448 ALA A CA 1
ATOM 3422 C C . ALA A 1 423 ? 30.65102 -6.48595 -20.66915 1.000 24.57566 448 ALA A C 1
ATOM 3423 O O . ALA A 1 423 ? 30.95714 -7.68757 -20.65466 1.000 21.94712 448 ALA A O 1
ATOM 3425 N N . MET A 1 424 ? 29.38214 -6.07716 -20.85717 1.000 21.87364 449 MET A N 1
ATOM 3426 C CA . MET A 1 424 ? 28.35270 -7.09063 -21.07052 1.000 22.23400 449 MET A CA 1
ATOM 3427 C C . MET A 1 424 ? 28.53849 -7.79451 -22.40953 1.000 24.72542 449 MET A C 1
ATOM 3428 O O . MET A 1 424 ? 28.40474 -9.02958 -22.49372 1.000 25.36364 449 MET A O 1
ATOM 3433 N N . ARG A 1 425 ? 28.85758 -7.02610 -23.46322 1.000 23.70027 450 ARG A N 1
ATOM 3434 C CA . ARG A 1 425 ? 29.11066 -7.61294 -24.77520 1.000 28.66111 450 ARG A CA 1
ATOM 3435 C C . ARG A 1 425 ? 30.24659 -8.62488 -24.70352 1.000 29.06119 450 ARG A C 1
ATOM 3436 O O . ARG A 1 425 ? 30.14760 -9.73281 -25.25244 1.000 26.58942 450 ARG A O 1
ATOM 3444 N N . GLU A 1 426 ? 31.30642 -8.28456 -23.97436 1.000 26.45313 451 GLU A N 1
ATOM 3445 C CA . GLU A 1 426 ? 32.46049 -9.17700 -23.87192 1.000 29.25008 451 GLU A CA 1
ATOM 3446 C C . GLU A 1 426 ? 32.10032 -10.47223 -23.14397 1.000 31.22509 451 GLU A C 1
ATOM 3447 O O . GLU A 1 426 ? 32.57400 -11.55689 -23.51038 1.000 30.70054 451 GLU A O 1
ATOM 3453 N N . MET A 1 427 ? 31.26328 -10.37472 -22.11200 1.000 26.16007 452 MET A N 1
ATOM 3454 C CA . MET A 1 427 ? 30.82970 -11.56555 -21.39438 1.000 27.55244 452 MET A CA 1
ATOM 3455 C C . MET A 1 427 ? 29.92517 -12.43107 -22.26561 1.000 29.06093 452 MET A C 1
ATOM 3456 O O . MET A 1 427 ? 30.11130 -13.65903 -22.35502 1.000 25.47694 452 MET A O 1
ATOM 3461 N N . LEU A 1 428 ? 28.93515 -11.81547 -22.91616 1.000 26.88858 453 LEU A N 1
ATOM 3462 C CA . LEU A 1 428 ? 27.93220 -12.58432 -23.64703 1.000 27.96918 453 LEU A CA 1
ATOM 3463 C C . LEU A 1 428 ? 28.52134 -13.21921 -24.89888 1.000 29.15380 453 LEU A C 1
ATOM 3464 O O . LEU A 1 428 ? 28.05288 -14.28046 -25.33408 1.000 25.53355 453 LEU A O 1
ATOM 3469 N N . ASP A 1 429 ? 29.53159 -12.57735 -25.49169 1.000 28.70506 454 ASP A N 1
ATOM 3470 C CA . ASP A 1 429 ? 30.21654 -13.15603 -26.64734 1.000 31.73363 454 ASP A CA 1
ATOM 3471 C C . ASP A 1 429 ? 30.80359 -14.53048 -26.33485 1.000 31.36068 454 ASP A C 1
ATOM 3472 O O . ASP A 1 429 ? 31.03002 -15.31885 -27.25461 1.000 33.62900 454 ASP A O 1
ATOM 3477 N N . LYS A 1 430 ? 31.06782 -14.83564 -25.06842 1.000 29.19298 455 LYS A N 1
ATOM 3478 C CA . LYS A 1 430 ? 31.69650 -16.11650 -24.74665 1.000 32.15419 455 LYS A CA 1
ATOM 3479 C C . LYS A 1 430 ? 30.73611 -17.28835 -24.90826 1.000 32.73633 455 LYS A C 1
ATOM 3480 O O . LYS A 1 430 ? 31.18213 -18.44236 -24.91320 1.000 33.20765 455 LYS A O 1
ATOM 3486 N N . ALA A 1 431 ? 29.42433 -17.02684 -24.98735 1.000 27.86438 456 ALA A N 1
ATOM 3487 C CA . ALA A 1 431 ? 28.46792 -18.12993 -24.99435 1.000 32.02439 456 ALA A CA 1
ATOM 3488 C C . ALA A 1 431 ? 28.73167 -19.06898 -26.16652 1.000 37.35179 456 ALA A C 1
ATOM 3489 O O . ALA A 1 431 ? 28.58920 -20.29211 -26.03732 1.000 39.97667 456 ALA A O 1
ATOM 3491 N N . ALA A 1 432 ? 29.14467 -18.51086 -27.31063 1.000 35.70074 457 ALA A N 1
ATOM 3492 C CA . ALA A 1 432 ? 29.36990 -19.29905 -28.51828 1.000 51.62440 457 ALA A CA 1
ATOM 3493 C C . ALA A 1 432 ? 30.70644 -20.03838 -28.51099 1.000 49.57624 457 ALA A C 1
ATOM 3494 O O . ALA A 1 432 ? 30.90183 -20.94731 -29.32437 1.000 53.01680 457 ALA A O 1
ATOM 3496 N N . LYS A 1 433 ? 31.62889 -19.66646 -27.63805 1.000 42.52524 458 LYS A N 1
ATOM 3497 C CA . LYS A 1 433 ? 33.00924 -20.10243 -27.75431 1.000 38.17675 458 LYS A CA 1
ATOM 3498 C C . LYS A 1 433 ? 33.41129 -21.09850 -26.67734 1.000 40.21905 458 LYS A C 1
ATOM 3499 O O . LYS A 1 433 ? 32.80896 -21.15302 -25.59890 1.000 34.63689 458 LYS A O 1
ATOM 3505 N N . PRO A 1 434 ? 34.43529 -21.91062 -26.93273 1.000 37.20017 459 PRO A N 1
ATOM 3506 C CA . PRO A 1 434 ? 35.02330 -22.70945 -25.85561 1.000 37.42114 459 PRO A CA 1
ATOM 3507 C C . PRO A 1 434 ? 35.71265 -21.81273 -24.84096 1.000 37.05652 459 PRO A C 1
ATOM 3508 O O . PRO A 1 434 ? 36.04678 -20.66067 -25.11468 1.000 36.31489 459 PRO A O 1
ATOM 3512 N N . VAL A 1 435 ? 35.90248 -22.35612 -23.63875 1.000 37.01172 460 VAL A N 1
ATOM 3513 C CA . VAL A 1 435 ? 36.52493 -21.59500 -22.56950 1.000 38.67547 460 VAL A CA 1
ATOM 3514 C C . VAL A 1 435 ? 37.94826 -21.21688 -22.96424 1.000 41.76745 460 VAL A C 1
ATOM 3515 O O . VAL A 1 435 ? 38.71988 -22.05324 -23.44575 1.000 42.83299 460 VAL A O 1
ATOM 3519 N N . ASP A 1 436 ? 38.27921 -19.93303 -22.81868 1.000 45.43380 461 ASP A N 1
ATOM 3520 C CA . ASP A 1 436 ? 39.60829 -19.40991 -23.13035 1.000 48.98310 461 ASP A CA 1
ATOM 3521 C C . ASP A 1 436 ? 40.36069 -19.14263 -21.82679 1.000 50.30187 461 ASP A C 1
ATOM 3522 O O . ASP A 1 436 ? 40.10038 -18.14242 -21.15197 1.000 48.75897 461 ASP A O 1
ATOM 3527 N N . ARG A 1 437 ? 41.34516 -19.98267 -21.51041 1.000 51.84379 462 ARG A N 1
ATOM 3528 C CA . ARG A 1 437 ? 42.04393 -19.81555 -20.23794 1.000 58.04741 462 ARG A CA 1
ATOM 3529 C C . ARG A 1 437 ? 43.16055 -18.77494 -20.28743 1.000 56.07448 462 ARG A C 1
ATOM 3530 O O . ARG A 1 437 ? 43.88230 -18.62696 -19.30022 1.000 57.80241 462 ARG A O 1
ATOM 3538 N N . ASP A 1 438 ? 43.34007 -18.06388 -21.40015 1.000 55.67975 463 ASP A N 1
ATOM 3539 C CA . ASP A 1 438 ? 44.25274 -16.92299 -21.42103 1.000 56.35407 463 ASP A CA 1
ATOM 3540 C C . ASP A 1 438 ? 43.57756 -15.61790 -21.02070 1.000 53.21433 463 ASP A C 1
ATOM 3541 O O . ASP A 1 438 ? 44.26860 -14.60212 -20.86955 1.000 47.42515 463 ASP A O 1
ATOM 3546 N N . GLU A 1 439 ? 42.25202 -15.60976 -20.88858 1.000 50.45407 464 GLU A N 1
ATOM 3547 C CA . GLU A 1 439 ? 41.54363 -14.43761 -20.39578 1.000 49.08881 464 GLU A CA 1
ATOM 3548 C C . GLU A 1 439 ? 41.72911 -14.35017 -18.88551 1.000 45.42352 464 GLU A C 1
ATOM 3549 O O . GLU A 1 439 ? 41.62211 -15.35974 -18.18339 1.000 47.50768 464 GLU A O 1
ATOM 3555 N N . TRP A 1 440 ? 42.04067 -13.15452 -18.39001 1.000 42.01619 465 TRP A N 1
ATOM 3556 C CA . TRP A 1 440 ? 42.20777 -12.95032 -16.95552 1.000 41.93361 465 TRP A CA 1
ATOM 3557 C C . TRP A 1 440 ? 40.87514 -12.58764 -16.32196 1.000 46.52088 465 TRP A C 1
ATOM 3558 O O . TRP A 1 440 ? 40.14566 -11.74245 -16.84309 1.000 45.09151 465 TRP A O 1
ATOM 3569 N N . TYR A 1 441 ? 40.57883 -13.20528 -15.17849 1.000 50.25419 466 TYR A N 1
ATOM 3570 C CA . TYR A 1 441 ? 39.40429 -12.81347 -14.41521 1.000 54.02048 466 TYR A CA 1
ATOM 3571 C C . TYR A 1 441 ? 39.73868 -11.75366 -13.37307 1.000 47.95281 466 TYR A C 1
ATOM 3572 O O . TYR A 1 441 ? 38.85742 -10.97796 -12.98608 1.000 54.64422 466 TYR A O 1
ATOM 3581 N N . MET A 1 442 ? 40.99092 -11.67436 -12.94958 1.000 42.61962 467 MET A N 1
ATOM 3582 C CA . MET A 1 442 ? 41.46228 -10.60606 -12.08269 1.000 39.62840 467 MET A CA 1
ATOM 3583 C C . MET A 1 442 ? 42.22695 -9.55997 -12.88497 1.000 34.59101 467 MET A C 1
ATOM 3584 O O . MET A 1 442 ? 42.80483 -9.84591 -13.92801 1.000 34.26248 467 MET A O 1
ATOM 3589 N N . THR A 1 443 ? 42.24957 -8.34926 -12.36650 1.000 30.60050 468 THR A N 1
ATOM 3590 C CA . THR A 1 443 ? 43.06986 -7.31132 -12.97691 1.000 27.22052 468 THR A CA 1
ATOM 3591 C C . THR A 1 443 ? 44.49023 -7.37500 -12.44520 1.000 28.27235 468 THR A C 1
ATOM 3592 O O . THR A 1 443 ? 44.73129 -7.86566 -11.33151 1.000 26.63674 468 THR A O 1
ATOM 3596 N N . PRO A 1 444 ? 45.44574 -6.82223 -13.19642 1.000 23.52458 469 PRO A N 1
ATOM 3597 C CA . PRO A 1 444 ? 46.84765 -6.85919 -12.75856 1.000 25.40552 469 PRO A CA 1
ATOM 3598 C C . PRO A 1 444 ? 47.10277 -6.16276 -11.43816 1.000 26.42730 469 PRO A C 1
ATOM 3599 O O . PRO A 1 444 ? 48.03063 -6.55782 -10.73056 1.000 28.72664 469 PRO A O 1
ATOM 3603 N N . GLN A 1 445 ? 46.33397 -5.12181 -11.09724 1.000 24.69552 470 GLN A N 1
ATOM 3604 C CA . GLN A 1 445 ? 46.60480 -4.36324 -9.87915 1.000 27.04457 470 GLN A CA 1
ATOM 3605 C C . GLN A 1 445 ? 46.01562 -5.00876 -8.62722 1.000 28.24301 470 GLN A C 1
ATOM 3606 O O . GLN A 1 445 ? 46.26319 -4.50688 -7.52591 1.000 28.43696 470 GLN A O 1
ATOM 3612 N N . THR A 1 446 ? 45.27780 -6.10778 -8.76994 1.000 27.51148 471 THR A N 1
ATOM 3613 C CA . THR A 1 446 ? 44.66797 -6.78836 -7.63215 1.000 31.48099 471 THR A CA 1
ATOM 3614 C C . THR A 1 446 ? 45.72589 -7.41225 -6.71825 1.000 32.90978 471 THR A C 1
ATOM 3615 O O . THR A 1 446 ? 46.74937 -7.93595 -7.17935 1.000 28.21605 471 THR A O 1
ATOM 3619 N N . VAL A 1 447 ? 45.45957 -7.36951 -5.40561 1.000 34.07421 472 VAL A N 1
ATOM 3620 C CA . VAL A 1 447 ? 46.35526 -7.94452 -4.40127 1.000 36.91254 472 VAL A CA 1
ATOM 3621 C C . VAL A 1 447 ? 45.73237 -9.22599 -3.88498 1.000 48.25614 472 VAL A C 1
ATOM 3622 O O . VAL A 1 447 ? 45.24674 -9.29202 -2.74944 1.000 50.08807 472 VAL A O 1
ATOM 3626 N N . ASN A 1 448 ? 45.73879 -10.24304 -4.72090 1.000 40.85642 473 ASN A N 1
ATOM 3627 C CA . ASN A 1 448 ? 45.20139 -11.54407 -4.39672 1.000 44.98955 473 ASN A CA 1
ATOM 3628 C C . ASN A 1 448 ? 45.96962 -12.49786 -5.28485 1.000 47.23038 473 ASN A C 1
ATOM 3629 O O . ASN A 1 448 ? 46.65762 -12.06827 -6.20858 1.000 45.91808 473 ASN A O 1
ATOM 3634 N N . ALA A 1 449 ? 45.89028 -13.78235 -4.97591 1.000 39.49998 474 ALA A N 1
ATOM 3635 C CA . ALA A 1 449 ? 46.61328 -14.76200 -5.76589 1.000 34.60480 474 ALA A CA 1
ATOM 3636 C C . ALA A 1 449 ? 46.11770 -16.13077 -5.35300 1.000 36.25079 474 ALA A C 1
ATOM 3637 O O . ALA A 1 449 ? 45.81369 -16.33890 -4.17808 1.000 36.24720 474 ALA A O 1
ATOM 3639 N N . TYR A 1 450 ? 46.01750 -17.04639 -6.31133 1.000 28.25448 475 TYR A N 1
ATOM 3640 C CA . TYR A 1 450 ? 45.57521 -18.39628 -5.96489 1.000 31.99403 475 TYR A CA 1
ATOM 3641 C C . TYR A 1 450 ? 45.87264 -19.34436 -7.10645 1.000 29.24403 475 TYR A C 1
ATOM 3642 O O . TYR A 1 450 ? 45.99707 -18.94036 -8.26464 1.000 29.54682 475 TYR A O 1
ATOM 3651 N N . TYR A 1 451 ? 45.92047 -20.62086 -6.76389 1.000 28.47073 476 TYR A N 1
ATOM 3652 C CA . TYR A 1 451 ? 45.70637 -21.68314 -7.71946 1.000 27.38000 476 TYR A CA 1
ATOM 3653 C C . TYR A 1 451 ? 44.22584 -22.04308 -7.69162 1.000 29.91241 476 TYR A C 1
ATOM 3654 O O . TYR A 1 451 ? 43.62500 -22.15834 -6.61251 1.000 27.62280 476 TYR A O 1
ATOM 3663 N N . ASN A 1 452 ? 43.63615 -22.20170 -8.87833 1.000 27.67785 477 ASN A N 1
ATOM 3664 C CA . ASN A 1 452 ? 42.21462 -22.53176 -9.01994 1.000 32.97983 477 ASN A CA 1
ATOM 3665 C C . ASN A 1 452 ? 42.05059 -23.99426 -9.41592 1.000 29.12700 477 ASN A C 1
ATOM 3666 O O . ASN A 1 452 ? 42.33711 -24.35518 -10.57116 1.000 32.90102 477 ASN A O 1
ATOM 3671 N N . PRO A 1 453 ? 41.59345 -24.85948 -8.50866 1.000 30.56062 478 PRO A N 1
ATOM 3672 C CA . PRO A 1 453 ? 41.45335 -26.28129 -8.85365 1.000 33.84153 478 PRO A CA 1
ATOM 3673 C C . PRO A 1 453 ? 40.50104 -26.54594 -10.00514 1.000 33.56249 478 PRO A C 1
ATOM 3674 O O . PRO A 1 453 ? 40.69530 -27.51447 -10.74944 1.000 37.71474 478 PRO A O 1
ATOM 3678 N N . THR A 1 454 ? 39.46980 -25.71684 -10.18187 1.000 34.97840 479 THR A N 1
ATOM 3679 C CA . THR A 1 454 ? 38.48493 -25.97778 -11.22399 1.000 39.47411 479 THR A CA 1
ATOM 3680 C C . THR A 1 454 ? 38.94548 -25.52751 -12.60650 1.000 39.28350 479 THR A C 1
ATOM 3681 O O . THR A 1 454 ? 38.23829 -25.77698 -13.58493 1.000 41.33998 479 THR A O 1
ATOM 3685 N N . THR A 1 455 ? 40.07349 -24.82080 -12.71613 1.000 35.16402 480 THR A N 1
ATOM 3686 C CA . THR A 1 455 ? 40.59819 -24.43995 -14.01679 1.000 35.36519 480 THR A CA 1
ATOM 3687 C C . THR A 1 455 ? 42.04656 -24.84612 -14.24899 1.000 35.10786 480 THR A C 1
ATOM 3688 O O . THR A 1 455 ? 42.52782 -24.71078 -15.38097 1.000 35.13263 480 THR A O 1
ATOM 3692 N N . ASN A 1 456 ? 42.74989 -25.33532 -13.22703 1.000 30.78094 481 ASN A N 1
ATOM 3693 C CA . ASN A 1 456 ? 44.17286 -25.68216 -13.31693 1.000 30.03031 481 ASN A CA 1
ATOM 3694 C C . ASN A 1 456 ? 45.02456 -24.48096 -13.70079 1.000 30.87219 481 ASN A C 1
ATOM 3695 O O . ASN A 1 456 ? 46.01957 -24.61149 -14.41578 1.000 30.10528 481 ASN A O 1
ATOM 3700 N N . GLU A 1 457 ? 44.63553 -23.30458 -13.24339 1.000 29.89983 482 GLU A N 1
ATOM 3701 C CA . GLU A 1 457 ? 45.40254 -22.10271 -13.49258 1.000 32.81218 482 GLU A CA 1
ATOM 3702 C C . GLU A 1 457 ? 45.92588 -21.53244 -12.17991 1.000 31.01033 482 GLU A C 1
ATOM 3703 O O . GLU A 1 457 ? 45.31352 -21.66439 -11.11865 1.000 28.81464 482 GLU A O 1
ATOM 3709 N N . ILE A 1 458 ? 47.09717 -20.92621 -12.25583 1.000 28.93479 483 ILE A N 1
ATOM 3710 C CA . ILE A 1 458 ? 47.69150 -20.26546 -11.10902 1.000 27.59158 483 ILE A CA 1
ATOM 3711 C C . ILE A 1 458 ? 47.84221 -18.79582 -11.47370 1.000 27.49876 483 ILE A C 1
ATOM 3712 O O . ILE A 1 458 ? 48.41024 -18.47109 -12.52095 1.000 28.32336 483 ILE A O 1
ATOM 3717 N N . CYS A 1 459 ? 47.28749 -17.91095 -10.65030 1.000 24.52380 484 CYS A N 1
ATOM 3718 C CA A CYS A 1 459 ? 47.20463 -16.50068 -11.00213 0.532 29.46013 484 CYS A CA 1
ATOM 3719 C CA B CYS A 1 459 ? 47.15843 -16.49705 -10.98717 0.468 29.52146 484 CYS A CA 1
ATOM 3720 C C . CYS A 1 459 ? 47.82579 -15.66251 -9.89546 1.000 25.95790 484 CYS A C 1
ATOM 3721 O O . CYS A 1 459 ? 47.33307 -15.65908 -8.76366 1.000 27.07473 484 CYS A O 1
ATOM 3726 N N . PHE A 1 460 ? 48.90294 -14.98107 -10.24323 1.000 26.37849 485 PHE A N 1
ATOM 3727 C CA . PHE A 1 460 ? 49.62664 -14.11486 -9.31348 1.000 26.77932 485 PHE A CA 1
ATOM 3728 C C . PHE A 1 460 ? 49.77539 -12.78077 -10.01866 1.000 23.37493 485 PHE A C 1
ATOM 3729 O O . PHE A 1 460 ? 50.69107 -12.58903 -10.82588 1.000 23.55757 485 PHE A O 1
ATOM 3737 N N . PRO A 1 461 ? 48.86070 -11.84206 -9.76121 1.000 23.69709 486 PRO A N 1
ATOM 3738 C CA . PRO A 1 461 ? 48.91792 -10.52979 -10.42326 1.000 23.08001 486 PRO A CA 1
ATOM 3739 C C . PRO A 1 461 ? 50.02686 -9.64453 -9.89164 1.000 21.67357 486 PRO A C 1
ATOM 3740 O O . PRO A 1 461 ? 50.48996 -9.79295 -8.75651 1.000 23.84624 486 PRO A O 1
ATOM 3744 N N . ALA A 1 462 ? 50.38614 -8.64609 -10.70742 1.000 21.90136 487 ALA A N 1
ATOM 3745 C CA . ALA A 1 462 ? 51.42496 -7.70026 -10.30182 1.000 24.92203 487 ALA A CA 1
ATOM 3746 C C . ALA A 1 462 ? 51.13875 -7.08573 -8.93691 1.000 25.20762 487 ALA A C 1
ATOM 3747 O O . ALA A 1 462 ? 52.07720 -6.75526 -8.20063 1.000 24.88809 487 ALA A O 1
ATOM 3749 N N . GLY A 1 463 ? 49.85612 -6.90562 -8.59365 1.000 23.18823 488 GLY A N 1
ATOM 3750 C CA . GLY A 1 463 ? 49.52808 -6.24966 -7.33287 1.000 27.66210 488 GLY A CA 1
ATOM 3751 C C . GLY A 1 463 ? 50.12950 -6.94098 -6.11951 1.000 30.58934 488 GLY A C 1
ATOM 3752 O O . GLY A 1 463 ? 50.56552 -6.28014 -5.17229 1.000 30.36099 488 GLY A O 1
ATOM 3753 N N . ILE A 1 464 ? 50.17667 -8.28026 -6.12957 1.000 26.07988 489 ILE A N 1
ATOM 3754 C CA . ILE A 1 464 ? 50.77947 -8.99161 -4.99524 1.000 29.04624 489 ILE A CA 1
ATOM 3755 C C . ILE A 1 464 ? 52.28185 -9.17081 -5.16092 1.000 27.88504 489 ILE A C 1
ATOM 3756 O O . ILE A 1 464 ? 52.98001 -9.48421 -4.17696 1.000 28.86709 489 ILE A O 1
ATOM 3761 N N . LEU A 1 465 ? 52.81807 -8.97119 -6.36841 1.000 24.53416 490 LEU A N 1
ATOM 3762 C CA . LEU A 1 465 ? 54.24948 -9.18541 -6.61413 1.000 27.15232 490 LEU A CA 1
ATOM 3763 C C . LEU A 1 465 ? 55.06795 -7.94293 -6.24346 1.000 28.42067 490 LEU A C 1
ATOM 3764 O O . LEU A 1 465 ? 55.77445 -7.35449 -7.06019 1.000 26.36856 490 LEU A O 1
ATOM 3769 N N . GLN A 1 466 ? 54.98316 -7.57622 -4.96063 1.000 25.49130 491 GLN A N 1
ATOM 3770 C CA . GLN A 1 466 ? 55.68925 -6.43818 -4.39844 1.000 31.04530 491 GLN A CA 1
ATOM 3771 C C . GLN A 1 466 ? 56.23668 -6.82570 -3.03488 1.000 30.05267 491 GLN A C 1
ATOM 3772 O O . GLN A 1 466 ? 55.84561 -7.84319 -2.45392 1.000 31.09389 491 GLN A O 1
ATOM 3778 N N . TYR A 1 467 ? 57.14917 -5.99380 -2.53115 1.000 30.17874 492 TYR A N 1
ATOM 3779 C CA . TYR A 1 467 ? 57.70671 -6.19799 -1.20718 1.000 32.46401 492 TYR A CA 1
ATOM 3780 C C . TYR A 1 467 ? 56.59148 -6.33596 -0.18553 1.000 33.97910 492 TYR A C 1
ATOM 3781 O O . TYR A 1 467 ? 55.65310 -5.51355 -0.18608 1.000 32.81647 492 TYR A O 1
ATOM 3790 N N . PRO A 1 468 ? 56.63656 -7.32592 0.74079 1.000 33.70080 493 PRO A N 1
ATOM 3791 C CA . PRO A 1 468 ? 57.72327 -8.26956 1.04976 1.000 33.17299 493 PRO A CA 1
ATOM 3792 C C . PRO A 1 468 ? 57.63547 -9.61466 0.32567 1.000 30.63894 493 PRO A C 1
ATOM 3793 O O . PRO A 1 468 ? 58.35024 -10.54433 0.70427 1.000 28.22538 493 PRO A O 1
ATOM 3797 N N . PHE A 1 469 ? 56.78472 -9.76057 -0.68851 1.000 27.61574 494 PHE A N 1
ATOM 3798 C CA . PHE A 1 469 ? 56.65957 -11.02793 -1.40131 1.000 27.44196 494 PHE A CA 1
ATOM 3799 C C . PHE A 1 469 ? 57.66938 -11.14170 -2.53822 1.000 27.24541 494 PHE A C 1
ATOM 3800 O O . PHE A 1 469 ? 58.33850 -12.16549 -2.68299 1.000 23.87949 494 PHE A O 1
ATOM 3808 N N . PHE A 1 470 ? 57.76086 -10.11317 -3.36762 1.000 25.69272 495 PHE A N 1
ATOM 3809 C CA . PHE A 1 470 ? 58.63162 -10.10393 -4.53236 1.000 27.28603 495 PHE A CA 1
ATOM 3810 C C . PHE A 1 470 ? 59.24341 -8.72237 -4.65603 1.000 29.77702 495 PHE A C 1
ATOM 3811 O O . PHE A 1 470 ? 58.52490 -7.73110 -4.57686 1.000 26.36106 495 PHE A O 1
ATOM 3819 N N . ASP A 1 471 ? 60.55715 -8.65221 -4.83932 1.000 28.59355 496 ASP A N 1
ATOM 3820 C CA . ASP A 1 471 ? 61.23688 -7.38340 -5.06664 1.000 33.41445 496 ASP A CA 1
ATOM 3821 C C . ASP A 1 471 ? 62.13138 -7.58243 -6.27649 1.000 32.94374 496 ASP A C 1
ATOM 3822 O O . ASP A 1 471 ? 63.09641 -8.36107 -6.20866 1.000 32.56516 496 ASP A O 1
ATOM 3827 N N . MET A 1 472 ? 61.79164 -6.91528 -7.38918 1.000 33.95116 497 MET A N 1
ATOM 3828 C CA . MET A 1 472 ? 62.59093 -7.05351 -8.59836 1.000 34.84138 497 MET A CA 1
ATOM 3829 C C . MET A 1 472 ? 64.04626 -6.67857 -8.34458 1.000 36.71405 497 MET A C 1
ATOM 3830 O O . MET A 1 472 ? 64.95799 -7.25239 -8.95608 1.000 36.55751 497 MET A O 1
ATOM 3835 N N . ASN A 1 473 ? 64.28491 -5.77333 -7.39523 1.000 38.96580 498 ASN A N 1
ATOM 3836 C CA . ASN A 1 473 ? 65.63019 -5.33619 -7.03991 1.000 40.64152 498 ASN A CA 1
ATOM 3837 C C . ASN A 1 473 ? 66.35174 -6.29642 -6.10844 1.000 44.82906 498 ASN A C 1
ATOM 3838 O O . ASN A 1 473 ? 67.54228 -6.09016 -5.85668 1.000 41.22024 498 ASN A O 1
ATOM 3843 N N . ALA A 1 474 ? 65.66614 -7.29856 -5.55250 1.000 34.59406 499 ALA A N 1
ATOM 3844 C CA . ALA A 1 474 ? 66.29413 -8.20425 -4.60026 1.000 35.61310 499 ALA A CA 1
ATOM 3845 C C . ALA A 1 474 ? 66.80185 -9.45781 -5.30715 1.000 33.44989 499 ALA A C 1
ATOM 3846 O O . ALA A 1 474 ? 66.39837 -9.76753 -6.43576 1.000 33.77265 499 ALA A O 1
ATOM 3848 N N . ASP A 1 475 ? 67.65179 -10.21447 -4.60364 1.000 31.13536 500 ASP A N 1
ATOM 3849 C CA . ASP A 1 475 ? 68.31342 -11.38049 -5.16645 1.000 32.88564 500 ASP A CA 1
ATOM 3850 C C . ASP A 1 475 ? 67.40436 -12.61385 -5.09478 1.000 30.44491 500 ASP A C 1
ATOM 3851 O O . ASP A 1 475 ? 66.26304 -12.56152 -4.61545 1.000 28.47754 500 ASP A O 1
ATOM 3856 N N . ASP A 1 476 ? 67.92215 -13.74553 -5.58051 1.000 31.46816 501 ASP A N 1
ATOM 3857 C CA . ASP A 1 476 ? 67.10127 -14.95377 -5.67229 1.000 29.10991 501 ASP A CA 1
ATOM 3858 C C . ASP A 1 476 ? 66.79617 -15.55745 -4.30951 1.000 27.92880 501 ASP A C 1
ATOM 3859 O O . ASP A 1 476 ? 65.72717 -16.15797 -4.12364 1.000 28.07079 501 ASP A O 1
ATOM 3864 N N . ALA A 1 477 ? 67.72024 -15.44106 -3.35965 1.000 28.38569 502 ALA A N 1
ATOM 3865 C CA . ALA A 1 477 ? 67.44645 -15.90476 -2.01172 1.000 26.50078 502 ALA A CA 1
ATOM 3866 C C . ALA A 1 477 ? 66.19060 -15.25300 -1.46530 1.000 24.26569 502 ALA A C 1
ATOM 3867 O O . ALA A 1 477 ? 65.32713 -15.92896 -0.89878 1.000 24.77129 502 ALA A O 1
ATOM 3869 N N . PHE A 1 478 ? 66.07327 -13.93958 -1.62261 1.000 24.75889 503 PHE A N 1
ATOM 3870 C CA . PHE A 1 478 ? 64.89290 -13.26392 -1.08777 1.000 25.09277 503 PHE A CA 1
ATOM 3871 C C . PHE A 1 478 ? 63.63883 -13.70946 -1.82154 1.000 26.87086 503 PHE A C 1
ATOM 3872 O O . PHE A 1 478 ? 62.63294 -14.07807 -1.20065 1.000 25.47509 503 PHE A O 1
ATOM 3880 N N . ASN A 1 479 ? 63.68027 -13.68707 -3.15360 1.000 23.96436 504 ASN A N 1
ATOM 3881 C CA . ASN A 1 479 ? 62.45435 -13.89009 -3.91186 1.000 25.47154 504 ASN A CA 1
ATOM 3882 C C . ASN A 1 479 ? 61.99175 -15.34971 -3.87131 1.000 23.71396 504 ASN A C 1
ATOM 3883 O O . ASN A 1 479 ? 60.77862 -15.61685 -3.82213 1.000 23.24598 504 ASN A O 1
ATOM 3888 N N . TYR A 1 480 ? 62.91929 -16.31490 -3.86895 1.000 23.23933 505 TYR A N 1
ATOM 3889 C CA . TYR A 1 480 ? 62.47725 -17.70124 -3.72778 1.000 22.23436 505 TYR A CA 1
ATOM 3890 C C . TYR A 1 480 ? 61.94423 -17.95483 -2.33078 1.000 22.23583 505 TYR A C 1
ATOM 3891 O O . TYR A 1 480 ? 60.95526 -18.67329 -2.15648 1.000 22.46886 505 TYR A O 1
ATOM 3900 N N . GLY A 1 481 ? 62.58208 -17.36867 -1.31839 1.000 22.96152 506 GLY A N 1
ATOM 3901 C CA . GLY A 1 481 ? 62.12998 -17.59877 0.03950 1.000 22.47198 506 GLY A CA 1
ATOM 3902 C C . GLY A 1 481 ? 60.76547 -16.99955 0.30698 1.000 24.23812 506 GLY A C 1
ATOM 3903 O O . GLY A 1 481 ? 60.00006 -17.53372 1.11230 1.000 23.16576 506 GLY A O 1
ATOM 3904 N N . ALA A 1 482 ? 60.44324 -15.90146 -0.36861 1.000 22.63097 507 ALA A N 1
ATOM 3905 C CA . ALA A 1 482 ? 59.17758 -15.21481 -0.14933 1.000 23.44108 507 ALA A CA 1
ATOM 3906 C C . ALA A 1 482 ? 58.14975 -15.68244 -1.18427 1.000 22.16770 507 ALA A C 1
ATOM 3907 O O . ALA A 1 482 ? 57.52393 -16.72649 -0.98994 1.000 21.80415 507 ALA A O 1
ATOM 3909 N N . ILE A 1 483 ? 57.99825 -14.96744 -2.31053 1.000 22.22276 508 ILE A N 1
ATOM 3910 C CA . ILE A 1 483 ? 56.96105 -15.34902 -3.28701 1.000 21.85256 508 ILE A CA 1
ATOM 3911 C C . ILE A 1 483 ? 57.15576 -16.77804 -3.78926 1.000 21.80002 508 ILE A C 1
ATOM 3912 O O . ILE A 1 483 ? 56.17848 -17.48392 -4.08404 1.000 21.18652 508 ILE A O 1
ATOM 3917 N N . GLY A 1 484 ? 58.39162 -17.25148 -3.87789 1.000 21.56267 509 GLY A N 1
ATOM 3918 C CA . GLY A 1 484 ? 58.59543 -18.61721 -4.35907 1.000 21.82547 509 GLY A CA 1
ATOM 3919 C C . GLY A 1 484 ? 57.90396 -19.67349 -3.50109 1.000 22.22392 509 GLY A C 1
ATOM 3920 O O . GLY A 1 484 ? 57.26049 -20.58809 -4.02648 1.000 20.74747 509 GLY A O 1
ATOM 3921 N N . VAL A 1 485 ? 57.99830 -19.54590 -2.16911 1.000 21.05503 510 VAL A N 1
ATOM 3922 C CA . VAL A 1 485 ? 57.29983 -20.48129 -1.27800 1.000 20.84377 510 VAL A CA 1
ATOM 3923 C C . VAL A 1 485 ? 55.78002 -20.31552 -1.40312 1.000 21.98963 510 VAL A C 1
ATOM 3924 O O . VAL A 1 485 ? 55.03435 -21.30316 -1.41764 1.000 20.53930 510 VAL A O 1
ATOM 3928 N N . VAL A 1 486 ? 55.29706 -19.06627 -1.48536 1.000 20.96590 511 VAL A N 1
ATOM 3929 C CA . VAL A 1 486 ? 53.86073 -18.79340 -1.59944 1.000 20.91957 511 VAL A CA 1
ATOM 3930 C C . VAL A 1 486 ? 53.29489 -19.44734 -2.85849 1.000 22.23837 511 VAL A C 1
ATOM 3931 O O . VAL A 1 486 ? 52.24551 -20.11952 -2.82565 1.000 21.78312 511 VAL A O 1
ATOM 3935 N N . ILE A 1 487 ? 53.99522 -19.30203 -3.98547 1.000 20.65988 512 ILE A N 1
ATOM 3936 C CA . ILE A 1 487 ? 53.52700 -19.92774 -5.21538 1.000 20.74674 512 ILE A CA 1
ATOM 3937 C C . ILE A 1 487 ? 53.61454 -21.44870 -5.10931 1.000 21.87535 512 ILE A C 1
ATOM 3938 O O . ILE A 1 487 ? 52.67835 -22.16742 -5.48645 1.000 21.10174 512 ILE A O 1
ATOM 3943 N N . GLY A 1 488 ? 54.73559 -21.98319 -4.61406 1.000 22.60646 513 GLY A N 1
ATOM 3944 C CA . GLY A 1 488 ? 54.81925 -23.43795 -4.46513 1.000 20.16021 513 GLY A CA 1
ATOM 3945 C C . GLY A 1 488 ? 53.73768 -24.01303 -3.57252 1.000 20.03649 513 GLY A C 1
ATOM 3946 O O . GLY A 1 488 ? 53.21941 -25.10389 -3.82490 1.000 23.71923 513 GLY A O 1
ATOM 3947 N N . HIS A 1 489 ? 53.39845 -23.30284 -2.49026 1.000 20.97440 514 HIS A N 1
ATOM 3948 C CA . HIS A 1 489 ? 52.25932 -23.69421 -1.66655 1.000 20.87345 514 HIS A CA 1
ATOM 3949 C C . HIS A 1 489 ? 50.98823 -23.81680 -2.51003 1.000 24.76034 514 HIS A C 1
ATOM 3950 O O . HIS A 1 489 ? 50.28614 -24.83639 -2.45694 1.000 22.85586 514 HIS A O 1
ATOM 3957 N N . GLU A 1 490 ? 50.66682 -22.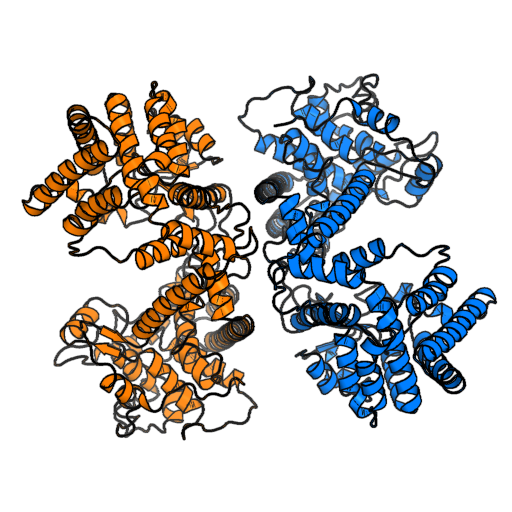77779 -3.29175 1.000 23.64261 515 GLU A N 1
ATOM 3958 C CA . GLU A 1 490 ? 49.47265 -22.84106 -4.14231 1.000 25.28050 515 GLU A CA 1
ATOM 3959 C C . GLU A 1 490 ? 49.55653 -23.98932 -5.13516 1.000 23.87467 515 GLU A C 1
ATOM 3960 O O . GLU A 1 490 ? 48.54159 -24.63524 -5.43226 1.000 22.09866 515 GLU A O 1
ATOM 3966 N N . MET A 1 491 ? 50.76168 -24.26621 -5.65501 1.000 21.49677 516 MET A N 1
ATOM 3967 C CA A MET A 1 491 ? 50.91732 -25.33452 -6.62993 0.266 23.58704 516 MET A CA 1
ATOM 3968 C CA B MET A 1 491 ? 50.94090 -25.34355 -6.62228 0.734 23.54319 516 MET A CA 1
ATOM 3969 C C . MET A 1 491 ? 50.47963 -26.68352 -6.06169 1.000 23.64641 516 MET A C 1
ATOM 3970 O O . MET A 1 491 ? 49.94185 -27.51228 -6.79738 1.000 23.06676 516 MET A O 1
ATOM 3979 N N . THR A 1 492 ? 50.71593 -26.92544 -4.76149 1.000 21.44914 517 THR A N 1
ATOM 3980 C CA . THR A 1 492 ? 50.36885 -28.23758 -4.20973 1.000 20.44110 517 THR A CA 1
ATOM 3981 C C . THR A 1 492 ? 48.86125 -28.45596 -4.18502 1.000 23.44920 517 THR A C 1
ATOM 3982 O O . THR A 1 492 ? 48.41447 -29.60296 -4.08917 1.000 24.26491 517 THR A O 1
ATOM 3986 N N . HIS A 1 493 ? 48.06225 -27.38863 -4.29486 1.000 22.17220 518 HIS A N 1
ATOM 3987 C CA . HIS A 1 493 ? 46.62365 -27.59366 -4.33151 1.000 24.57369 518 HIS A CA 1
ATOM 3988 C C . HIS A 1 493 ? 46.13602 -28.22426 -5.62579 1.000 23.55952 518 HIS A C 1
ATOM 3989 O O . HIS A 1 493 ? 44.94853 -28.53306 -5.72443 1.000 26.32887 518 HIS A O 1
ATOM 3996 N N . GLY A 1 494 ? 47.00133 -28.39892 -6.61747 1.000 24.42524 519 GLY A N 1
ATOM 3997 C CA . GLY A 1 494 ? 46.58385 -29.19242 -7.74861 1.000 23.77327 519 GLY A CA 1
ATOM 3998 C C . GLY A 1 494 ? 46.69885 -30.68392 -7.51449 1.000 24.53478 519 GLY A C 1
ATOM 3999 O O . GLY A 1 494 ? 46.27488 -31.47395 -8.35345 1.000 23.94697 519 GLY A O 1
ATOM 4000 N N . PHE A 1 495 ? 47.24466 -31.08822 -6.35872 1.000 23.90153 520 PHE A N 1
ATOM 4001 C CA . PHE A 1 495 ? 47.71459 -32.45387 -6.17840 1.000 25.54268 520 PHE A CA 1
ATOM 4002 C C . PHE A 1 495 ? 47.44479 -33.02279 -4.80188 1.000 26.07609 520 PHE A C 1
ATOM 4003 O O . PHE A 1 495 ? 47.83401 -34.17167 -4.55190 1.000 23.94498 520 PHE A O 1
ATOM 4011 N N . ASP A 1 496 ? 46.82451 -32.26167 -3.90772 1.000 24.50704 521 ASP A N 1
ATOM 4012 C CA . ASP A 1 496 ? 46.58852 -32.66232 -2.54038 1.000 26.67225 521 ASP A CA 1
ATOM 4013 C C . ASP A 1 496 ? 45.18078 -33.25530 -2.43537 1.000 30.31837 521 ASP A C 1
ATOM 4014 O O . ASP A 1 496 ? 44.59364 -33.67616 -3.44009 1.000 29.29566 521 ASP A O 1
ATOM 4019 N N . ASP A 1 497 ? 44.62812 -33.27657 -1.22468 1.000 33.21930 522 ASP A N 1
ATOM 4020 C CA . ASP A 1 497 ? 43.32451 -33.90938 -1.02856 1.000 35.82103 522 ASP A CA 1
ATOM 4021 C C . ASP A 1 497 ? 42.21249 -33.16273 -1.76646 1.000 37.08780 522 ASP A C 1
ATOM 4022 O O . ASP A 1 497 ? 41.20131 -33.77275 -2.12892 1.000 40.17331 522 ASP A O 1
ATOM 4027 N N . GLN A 1 498 ? 42.38638 -31.87270 -2.03531 1.000 34.62978 523 GLN A N 1
ATOM 4028 C CA . GLN A 1 498 ? 41.43819 -31.15527 -2.87639 1.000 36.51951 523 GLN A CA 1
ATOM 4029 C C . GLN A 1 498 ? 41.78244 -31.29404 -4.36398 1.000 35.77777 523 GLN A C 1
ATOM 4030 O O . GLN A 1 498 ? 40.91228 -31.61679 -5.17694 1.000 33.24647 523 GLN A O 1
ATOM 4036 N N . GLY A 1 499 ? 43.04349 -31.07074 -4.74307 1.000 26.38543 524 GLY A N 1
ATOM 4037 C CA . GLY A 1 499 ? 43.37287 -31.09633 -6.16353 1.000 29.19795 524 GLY A CA 1
ATOM 4038 C C . GLY A 1 499 ? 43.20088 -32.44751 -6.83261 1.000 30.71310 524 GLY A C 1
ATOM 4039 O O . GLY A 1 499 ? 43.01552 -32.50661 -8.05194 1.000 27.83819 524 GLY A O 1
ATOM 4040 N N . ARG A 1 500 ? 43.23985 -33.53671 -6.06471 1.000 27.93308 525 ARG A N 1
ATOM 4041 C CA . ARG A 1 500 ? 43.08375 -34.86941 -6.63373 1.000 31.58159 525 ARG A CA 1
ATOM 4042 C C . ARG A 1 500 ? 41.67793 -35.15246 -7.14269 1.000 33.80764 525 ARG A C 1
ATOM 4043 O O . ARG A 1 500 ? 41.46288 -36.21259 -7.74245 1.000 34.19046 525 ARG A O 1
ATOM 4051 N N . GLN A 1 501 ? 40.71711 -34.26004 -6.89589 1.000 33.18195 526 GLN A N 1
ATOM 4052 C CA . GLN A 1 501 ? 39.35874 -34.42593 -7.39182 1.000 35.46733 526 GLN A CA 1
ATOM 4053 C C . GLN A 1 501 ? 39.15237 -33.83602 -8.78145 1.000 35.75031 526 GLN A C 1
ATOM 4054 O O . GLN A 1 501 ? 38.05423 -33.97157 -9.32163 1.000 34.51196 526 GLN A O 1
ATOM 4060 N N . PHE A 1 502 ? 40.17012 -33.18814 -9.36618 1.000 33.45145 527 PHE A N 1
ATOM 4061 C CA . PHE A 1 502 ? 40.05494 -32.49383 -10.64814 1.000 34.24685 527 PHE A CA 1
ATOM 4062 C C . PHE A 1 502 ? 41.15179 -32.96950 -11.59393 1.000 33.77717 527 PHE A C 1
ATOM 4063 O O . PHE A 1 502 ? 42.30681 -33.12587 -11.17814 1.000 32.64933 527 PHE A O 1
ATOM 4071 N N . ASP A 1 503 ? 40.79858 -33.18520 -12.86984 1.000 36.01662 528 ASP A N 1
ATOM 4072 C CA . ASP A 1 503 ? 41.81349 -33.46630 -13.88334 1.000 35.90735 528 ASP A CA 1
ATOM 4073 C C . ASP A 1 503 ? 42.44944 -32.16042 -14.34750 1.000 35.59510 528 ASP A C 1
ATOM 4074 O O . ASP A 1 503 ? 42.10645 -31.07756 -13.87823 1.000 37.71838 528 ASP A O 1
ATOM 4079 N N . LYS A 1 504 ? 43.35930 -32.25305 -15.32064 1.000 36.00372 529 LYS A N 1
ATOM 4080 C CA . LYS A 1 504 ? 44.08040 -31.06328 -15.77151 1.000 35.87915 529 LYS A CA 1
ATOM 4081 C C . LYS A 1 504 ? 43.20915 -30.07781 -16.53732 1.000 39.53121 529 LYS A C 1
ATOM 4082 O O . LYS A 1 504 ? 43.64884 -28.94780 -16.76656 1.000 39.91601 529 LYS A O 1
ATOM 4088 N N . ASP A 1 505 ? 41.99401 -30.45268 -16.93014 1.000 41.97197 530 ASP A N 1
ATOM 4089 C CA . ASP A 1 505 ? 41.07688 -29.49422 -17.53502 1.000 43.81000 530 ASP A CA 1
ATOM 4090 C C . ASP A 1 505 ? 40.13488 -28.84148 -16.53347 1.000 48.69149 530 ASP A C 1
ATOM 4091 O O . ASP A 1 505 ? 39.33388 -27.98754 -16.92765 1.000 47.59147 530 ASP A O 1
ATOM 4096 N N . GLY A 1 506 ? 40.22915 -29.18482 -15.25397 1.000 48.02311 531 GLY A N 1
ATOM 4097 C CA . GLY A 1 506 ? 39.30753 -28.64413 -14.27749 1.000 52.52226 531 GLY A CA 1
ATOM 4098 C C . GLY A 1 506 ? 37.99324 -29.38788 -14.18546 1.000 51.06770 531 GLY A C 1
ATOM 4099 O O . GLY A 1 506 ? 37.05574 -28.89605 -13.53993 1.000 49.62331 531 GLY A O 1
ATOM 4100 N N . ASN A 1 507 ? 37.89764 -30.56305 -14.79395 1.000 43.52095 532 ASN A N 1
ATOM 4101 C CA . ASN A 1 507 ? 36.69939 -31.37169 -14.69023 1.000 43.18733 532 ASN A CA 1
ATOM 4102 C C . ASN A 1 507 ? 36.80733 -32.33025 -13.51240 1.000 42.23033 532 ASN A C 1
ATOM 4103 O O . ASN A 1 507 ? 37.90412 -32.70645 -13.08182 1.000 40.33071 532 ASN A O 1
ATOM 4108 N N . LEU A 1 508 ? 35.65035 -32.68322 -12.95882 1.000 42.25504 533 LEU A N 1
ATOM 4109 C CA . LEU A 1 508 ? 35.61332 -33.55148 -11.78952 1.000 43.42344 533 LEU A CA 1
ATOM 4110 C C . LEU A 1 508 ? 36.07749 -34.94338 -12.17480 1.000 43.02719 533 LEU A C 1
ATOM 4111 O O . LEU A 1 508 ? 35.45635 -35.59295 -13.02192 1.000 44.15135 533 LEU A O 1
ATOM 4116 N N . LYS A 1 509 ? 37.16690 -35.39840 -11.56211 1.000 41.18731 534 LYS A N 1
ATOM 4117 C CA . LYS A 1 509 ? 37.63434 -36.76771 -11.73030 1.000 41.60387 534 LYS A CA 1
ATOM 4118 C C . LYS A 1 509 ? 38.56393 -37.08318 -10.57485 1.000 44.36616 534 LYS A C 1
ATOM 4119 O O . LYS A 1 509 ? 39.51154 -36.33167 -10.33662 1.000 39.71807 534 LYS A O 1
ATOM 4125 N N . ASP A 1 510 ? 38.31294 -38.18087 -9.86576 1.000 42.30096 535 ASP A N 1
ATOM 4126 C CA . ASP A 1 510 ? 39.20650 -38.59906 -8.78657 1.000 43.02829 535 ASP A CA 1
ATOM 4127 C C . ASP A 1 510 ? 40.30813 -39.46282 -9.39403 1.000 41.11282 535 ASP A C 1
ATOM 4128 O O . ASP A 1 510 ? 40.05479 -40.60342 -9.78941 1.000 42.04160 535 ASP A O 1
ATOM 4133 N N . TRP A 1 511 ? 41.53054 -38.93948 -9.45760 1.000 36.98950 536 TRP A N 1
ATOM 4134 C CA . TRP A 1 511 ? 42.62611 -39.65471 -10.10575 1.000 39.47266 536 TRP A CA 1
ATOM 4135 C C . TRP A 1 511 ? 43.63233 -40.27079 -9.12679 1.000 36.64878 536 TRP A C 1
ATOM 4136 O O . TRP A 1 511 ? 44.66050 -40.80673 -9.56273 1.000 36.30665 536 TRP A O 1
ATOM 4147 N N . TRP A 1 512 ? 43.36352 -40.22142 -7.82301 1.000 35.18247 537 TRP A N 1
ATOM 4148 C CA . TRP A 1 512 ? 44.14790 -40.99049 -6.87116 1.000 34.75365 537 TRP A CA 1
ATOM 4149 C C . TRP A 1 512 ? 43.66482 -42.43201 -6.82764 1.000 31.91680 537 TRP A C 1
ATOM 4150 O O . TRP A 1 512 ? 42.46736 -42.69885 -6.93948 1.000 36.10029 537 TRP A O 1
ATOM 4161 N N . THR A 1 513 ? 44.60255 -43.35815 -6.66254 1.000 29.94771 538 THR A N 1
ATOM 4162 C CA . THR A 1 513 ? 44.22878 -44.73476 -6.36269 1.000 32.95259 538 THR A CA 1
ATOM 4163 C C . THR A 1 513 ? 43.87130 -44.86325 -4.87942 1.000 34.81092 538 THR A C 1
ATOM 4164 O O . THR A 1 513 ? 44.07708 -43.94366 -4.09146 1.000 33.03594 538 THR A O 1
ATOM 4168 N N . ALA A 1 514 ? 43.34772 -46.03187 -4.49108 1.000 36.29181 539 ALA A N 1
ATOM 4169 C CA . ALA A 1 514 ? 43.08729 -46.26085 -3.06754 1.000 36.42715 539 ALA A CA 1
ATOM 4170 C C . ALA A 1 514 ? 44.38630 -46.26861 -2.27034 1.000 36.97964 539 ALA A C 1
ATOM 4171 O O . ALA A 1 514 ? 44.42828 -45.80135 -1.12632 1.000 36.04329 539 ALA A O 1
ATOM 4173 N N . SER A 1 515 ? 45.45343 -46.82213 -2.84817 1.000 37.33215 540 SER A N 1
ATOM 4174 C CA . SER A 1 515 ? 46.75375 -46.78629 -2.19026 1.000 36.59774 540 SER A CA 1
ATOM 4175 C C . SER A 1 515 ? 47.24165 -45.35386 -2.01944 1.000 33.34606 540 SER A C 1
ATOM 4176 O O . SER A 1 515 ? 47.72442 -44.98744 -0.94213 1.000 31.42337 540 SER A O 1
ATOM 4179 N N . ASP A 1 516 ? 47.12439 -44.53261 -3.06625 1.000 31.48188 541 ASP A N 1
ATOM 4180 C CA . ASP A 1 516 ? 47.51513 -43.12797 -2.95116 1.000 31.25220 541 ASP A CA 1
ATOM 4181 C C . ASP A 1 516 ? 46.81341 -42.46275 -1.76139 1.000 30.60646 541 ASP A C 1
ATOM 4182 O O . ASP A 1 516 ? 47.42803 -41.73895 -0.97128 1.000 29.35459 541 ASP A O 1
ATOM 4187 N N . ALA A 1 517 ? 45.49989 -42.65610 -1.67596 1.000 28.82210 542 ALA A N 1
ATOM 4188 C CA . ALA A 1 517 ? 44.71791 -42.02002 -0.63028 1.000 32.39364 542 ALA A CA 1
ATOM 4189 C C . ALA A 1 517 ? 45.15334 -42.49027 0.76022 1.000 34.03378 542 ALA A C 1
ATOM 4190 O O . ALA A 1 517 ? 45.36927 -41.66512 1.65329 1.000 35.31525 542 ALA A O 1
ATOM 4192 N N . GLU A 1 518 ? 45.34123 -43.80382 0.95058 1.000 32.90555 543 GLU A N 1
ATOM 4193 C CA . GLU A 1 518 ? 45.74326 -44.30776 2.27210 1.000 33.28956 543 GLU A CA 1
ATOM 4194 C C . GLU A 1 518 ? 47.09945 -43.77277 2.67972 1.000 31.62818 543 GLU A C 1
ATOM 4195 O O . GLU A 1 518 ? 47.31145 -43.41580 3.84564 1.000 32.75242 543 GLU A O 1
ATOM 4201 N N . LYS A 1 519 ? 48.06461 -43.82047 1.76406 1.000 30.86924 544 LYS A N 1
ATOM 4202 C CA . LYS A 1 519 ? 49.41928 -43.42275 2.11608 1.000 30.88697 544 LYS A CA 1
ATOM 4203 C C . LYS A 1 519 ? 49.52170 -41.91871 2.29323 1.000 29.37924 544 LYS A C 1
ATOM 4204 O O . LYS A 1 519 ? 50.27351 -41.45760 3.15670 1.000 30.43623 544 LYS A O 1
ATOM 4210 N N . PHE A 1 520 ? 48.75298 -41.14812 1.51865 1.000 27.11559 545 PHE A N 1
ATOM 4211 C CA . PHE A 1 520 ? 48.73182 -39.69686 1.73857 1.000 29.46224 545 PHE A CA 1
ATOM 4212 C C . PHE A 1 520 ? 48.27957 -39.38008 3.15569 1.000 28.51833 545 PHE A C 1
ATOM 4213 O O . PHE A 1 520 ? 48.89675 -38.56195 3.84477 1.000 27.02816 545 PHE A O 1
ATOM 4221 N N . GLN A 1 521 ? 47.18825 -40.00906 3.60153 1.000 28.93097 546 GLN A N 1
ATOM 4222 C CA . GLN A 1 521 ? 46.70348 -39.72627 4.94850 1.000 30.49196 546 GLN A CA 1
ATOM 4223 C C . GLN A 1 521 ? 47.69679 -40.17719 6.00984 1.000 29.34244 546 GLN A C 1
ATOM 4224 O O . GLN A 1 521 ? 47.80936 -39.53441 7.06506 1.000 29.41679 546 GLN A O 1
ATOM 4230 N N . GLU A 1 522 ? 48.40477 -41.28212 5.75580 1.000 30.55958 547 GLU A N 1
ATOM 4231 C CA . GLU A 1 522 ? 49.47769 -41.71374 6.64799 1.000 31.36415 547 GLU A CA 1
ATOM 4232 C C . GLU A 1 522 ? 50.54171 -40.62454 6.80641 1.000 30.40268 547 GLU A C 1
ATOM 4233 O O . GLU A 1 522 ? 50.94819 -40.29676 7.93201 1.000 30.25347 547 GLU A O 1
ATOM 4239 N N . ARG A 1 523 ? 51.02613 -40.06885 5.68783 1.000 26.89715 548 ARG A N 1
ATOM 4240 C CA . ARG A 1 523 ? 51.99559 -38.97252 5.76089 1.000 29.74316 548 ARG A CA 1
ATOM 4241 C C . ARG A 1 523 ? 51.38766 -37.72706 6.38277 1.000 26.58924 548 ARG A C 1
ATOM 4242 O O . ARG A 1 523 ? 52.06163 -37.01099 7.13070 1.000 28.10030 548 ARG A O 1
ATOM 4250 N N . ALA A 1 524 ? 50.13232 -37.42718 6.04143 1.000 26.43151 549 ALA A N 1
ATOM 4251 C CA . ALA A 1 524 ? 49.51149 -36.19679 6.53192 1.000 26.38755 549 ALA A CA 1
ATOM 4252 C C . ALA A 1 524 ? 49.30554 -36.24526 8.04110 1.000 27.43981 549 ALA A C 1
ATOM 4253 O O . ALA A 1 524 ? 49.39494 -35.20991 8.71194 1.000 26.01720 549 ALA A O 1
ATOM 4255 N N . LYS A 1 525 ? 49.04092 -37.42943 8.58531 1.000 26.03126 550 LYS A N 1
ATOM 4256 C CA . LYS A 1 525 ? 48.84454 -37.55568 10.03016 1.000 29.28651 550 LYS A CA 1
ATOM 4257 C C . LYS A 1 525 ? 50.07074 -37.10858 10.82490 1.000 27.62015 550 LYS A C 1
ATOM 4258 O O . LYS A 1 525 ? 49.93293 -36.58371 11.94307 1.000 28.56643 550 LYS A O 1
ATOM 4264 N N . VAL A 1 526 ? 51.27155 -37.29031 10.27086 1.000 27.28297 551 VAL A N 1
ATOM 4265 C CA . VAL A 1 526 ? 52.47498 -36.78640 10.92898 1.000 26.53059 551 VAL A CA 1
ATOM 4266 C C . VAL A 1 526 ? 52.35339 -35.28636 11.16515 1.000 28.44306 551 VAL A C 1
ATOM 4267 O O . VAL A 1 526 ? 52.71090 -34.78079 12.24011 1.000 25.45248 551 VAL A O 1
ATOM 4271 N N . MET A 1 527 ? 51.82762 -34.55728 10.17275 1.000 24.86644 552 MET A N 1
ATOM 4272 C CA . MET A 1 527 ? 51.70321 -33.10219 10.30295 1.000 25.95222 552 MET A CA 1
ATOM 4273 C C . MET A 1 527 ? 50.57034 -32.71434 11.24757 1.000 28.52027 552 MET A C 1
ATOM 4274 O O . MET A 1 527 ? 50.72131 -31.78087 12.04554 1.000 25.95227 552 MET A O 1
ATOM 4279 N N . SER A 1 528 ? 49.41747 -33.39125 11.15595 1.000 25.72309 553 SER A N 1
ATOM 4280 C CA . SER A 1 528 ? 48.28858 -33.00884 11.99589 1.000 26.93048 553 SER A CA 1
ATOM 4281 C C . SER A 1 528 ? 48.58048 -33.29955 13.45772 1.000 29.22336 553 SER A C 1
ATOM 4282 O O . SER A 1 528 ? 48.22113 -32.50460 14.33382 1.000 30.18780 553 SER A O 1
ATOM 4285 N N . ASP A 1 529 ? 49.24254 -34.42579 13.74522 1.000 28.94224 554 ASP A N 1
ATOM 4286 C CA . ASP A 1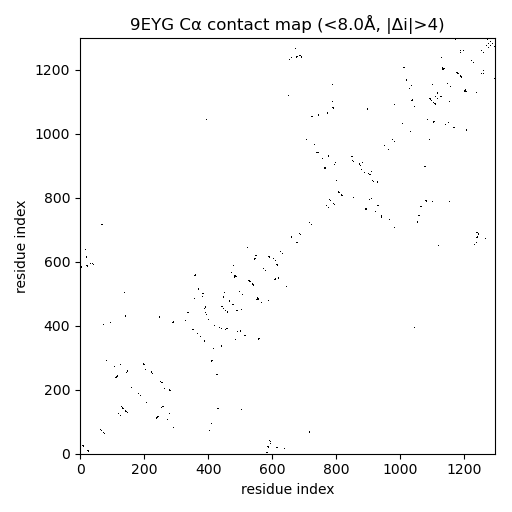 529 ? 49.64900 -34.70756 15.12431 1.000 31.55704 554 ASP A CA 1
ATOM 4287 C C . ASP A 1 529 ? 50.61170 -33.64372 15.64595 1.000 32.84200 554 ASP A C 1
ATOM 4288 O O . ASP A 1 529 ? 50.51795 -33.21215 16.80713 1.000 32.74738 554 ASP A O 1
ATOM 4293 N N . PHE A 1 530 ? 51.56563 -33.24173 14.80733 1.000 28.52948 555 PHE A N 1
ATOM 4294 C CA . PHE A 1 530 ? 52.54599 -32.24222 15.20761 1.000 30.33263 555 PHE A CA 1
ATOM 4295 C C . PHE A 1 530 ? 51.86765 -30.93285 15.57846 1.000 31.10683 555 PHE A C 1
ATOM 4296 O O . PHE A 1 530 ? 52.13321 -30.36286 16.64203 1.000 30.32516 555 PHE A O 1
ATOM 4304 N N . PHE A 1 531 ? 50.97846 -30.44615 14.71743 1.000 27.33546 556 PHE A N 1
ATOM 4305 C CA . PHE A 1 531 ? 50.32011 -29.17836 15.01264 1.000 27.78585 556 PHE A CA 1
ATOM 4306 C C . PHE A 1 531 ? 49.35961 -29.30492 16.18860 1.000 31.33010 556 PHE A C 1
ATOM 4307 O O . PHE A 1 531 ? 49.20440 -28.34581 16.95029 1.000 28.66358 556 PHE A O 1
ATOM 4315 N N . ASP A 1 532 ? 48.73503 -30.48050 16.37327 1.000 30.06538 557 ASP A N 1
ATOM 4316 C CA . ASP A 1 532 ? 47.92347 -30.69665 17.57031 1.000 32.65474 557 ASP A CA 1
ATOM 4317 C C . ASP A 1 532 ? 48.68870 -30.35706 18.84097 1.000 35.61701 557 ASP A C 1
ATOM 4318 O O . ASP A 1 532 ? 48.10213 -29.87204 19.81216 1.000 34.42421 557 ASP A O 1
ATOM 4323 N N . ASN A 1 533 ? 49.99212 -30.58863 18.85593 1.000 34.39989 558 ASN A N 1
ATOM 4324 C CA . ASN A 1 533 ? 50.75537 -30.43468 20.08671 1.000 35.91124 558 ASN A CA 1
ATOM 4325 C C . ASN A 1 533 ? 51.37090 -29.04757 20.26620 1.000 35.84664 558 ASN A C 1
ATOM 4326 O O . ASN A 1 533 ? 52.05379 -28.81472 21.26018 1.000 35.43050 558 ASN A O 1
ATOM 4331 N N . ILE A 1 534 ? 51.08297 -28.11577 19.37375 1.000 33.57818 559 ILE A N 1
ATOM 4332 C CA . ILE A 1 534 ? 51.56706 -26.74532 19.49174 1.000 32.79332 559 ILE A CA 1
ATOM 4333 C C . ILE A 1 534 ? 50.62612 -25.98412 20.41679 1.000 34.50029 559 ILE A C 1
ATOM 4334 O O . ILE A 1 534 ? 49.40264 -26.03455 20.23952 1.000 34.31138 559 ILE A O 1
ATOM 4339 N N . GLU A 1 535 ? 51.17665 -25.29696 21.42563 1.000 34.61059 560 GLU A N 1
ATOM 4340 C CA . GLU A 1 535 ? 50.37896 -24.35020 22.20634 1.000 35.41798 560 GLU A CA 1
ATOM 4341 C C . GLU A 1 535 ? 50.47719 -22.96648 21.57117 1.000 35.32007 560 GLU A C 1
ATOM 4342 O O . GLU A 1 535 ? 51.48357 -22.27005 21.74059 1.000 35.74218 560 GLU A O 1
ATOM 4348 N N . VAL A 1 536 ? 49.39658 -22.51897 20.93503 1.000 34.57972 561 VAL A N 1
ATOM 4349 C CA . VAL A 1 536 ? 49.39247 -21.19301 20.32971 1.000 35.43544 561 VAL A CA 1
ATOM 4350 C C . VAL A 1 536 ? 49.20351 -20.11339 21.37383 1.000 36.25589 561 VAL A C 1
ATOM 4351 O O . VAL A 1 536 ? 49.41757 -18.92556 21.09440 1.000 35.18527 561 VAL A O 1
ATOM 4355 N N . ALA A 1 537 ? 48.76573 -20.51075 22.55527 1.000 34.84191 562 ALA A N 1
ATOM 4356 C CA . ALA A 1 537 ? 48.63133 -19.65951 23.72292 1.000 35.80752 562 ALA A CA 1
ATOM 4357 C C . ALA A 1 537 ? 48.68497 -20.57986 24.92256 1.000 33.62283 562 ALA A C 1
ATOM 4358 O O . ALA A 1 537 ? 48.53592 -21.79737 24.76629 1.000 36.63630 562 ALA A O 1
ATOM 4360 N N . PRO A 1 538 ? 48.96323 -20.05451 26.11425 1.000 35.02300 563 PRO A N 1
ATOM 4361 C CA . PRO A 1 538 ? 49.08595 -20.94470 27.27282 1.000 36.51065 563 PRO A CA 1
ATOM 4362 C C . PRO A 1 538 ? 47.81828 -21.75833 27.45107 1.000 37.67264 563 PRO A C 1
ATOM 4363 O O . PRO A 1 538 ? 46.72616 -21.20804 27.59545 1.000 38.78559 563 PRO A O 1
ATOM 4367 N N . GLY A 1 539 ? 47.96935 -23.08139 27.41412 1.000 37.54420 564 GLY A N 1
ATOM 4368 C CA . GLY A 1 539 ? 46.81465 -23.94546 27.58977 1.000 38.78812 564 GLY A CA 1
ATOM 4369 C C . GLY A 1 539 ? 45.85696 -23.98263 26.42031 1.000 37.90358 564 GLY A C 1
ATOM 4370 O O . GLY A 1 539 ? 44.68965 -24.33240 26.60974 1.000 39.68428 564 GLY A O 1
ATOM 4371 N N . VAL A 1 540 ? 46.29690 -23.58030 25.22938 1.000 37.47780 565 VAL A N 1
ATOM 4372 C CA . VAL A 1 540 ? 45.46648 -23.58174 24.02430 1.000 38.45560 565 VAL A CA 1
ATOM 4373 C C . VAL A 1 540 ? 46.26289 -24.20155 22.88033 1.000 36.85162 565 VAL A C 1
ATOM 4374 O O . VAL A 1 540 ? 47.29433 -23.65405 22.47997 1.000 35.26545 565 VAL A O 1
ATOM 4378 N N . HIS A 1 541 ? 45.76477 -25.31553 22.32953 1.000 35.16459 566 HIS A N 1
ATOM 4379 C CA . HIS A 1 541 ? 46.46919 -26.03668 21.27517 1.000 35.14153 566 HIS A CA 1
ATOM 4380 C C . HIS A 1 541 ? 45.88326 -25.71852 19.90722 1.000 36.32155 566 HIS A C 1
ATOM 4381 O O . HIS A 1 541 ? 44.68376 -25.45951 19.76740 1.000 33.47761 566 HIS A O 1
ATOM 4388 N N . ALA A 1 542 ? 46.75159 -25.76638 18.89561 1.000 31.11967 567 ALA A N 1
ATOM 4389 C CA . ALA A 1 542 ? 46.36110 -25.63509 17.49926 1.000 33.19186 567 ALA A CA 1
ATOM 4390 C C . ALA A 1 542 ? 45.49359 -26.81813 17.07558 1.000 33.05843 567 ALA A C 1
ATOM 4391 O O . ALA A 1 542 ? 45.48862 -27.88205 17.70177 1.000 31.75783 567 ALA A O 1
ATOM 4393 N N . ASN A 1 543 ? 44.72960 -26.59632 16.01437 1.000 33.68466 568 ASN A N 1
ATOM 4394 C CA . ASN A 1 543 ? 43.83192 -27.60434 15.46471 1.000 35.72746 568 ASN A CA 1
ATOM 4395 C C . ASN A 1 543 ? 44.54047 -28.21461 14.26449 1.000 30.12590 568 ASN A C 1
ATOM 4396 O O . ASN A 1 543 ? 44.46721 -27.70099 13.14824 1.000 29.97966 568 ASN A O 1
ATOM 4401 N N . GLY A 1 544 ? 45.27053 -29.30390 14.51109 1.000 32.15386 569 GLY A N 1
ATOM 4402 C CA . GLY A 1 544 ? 46.11322 -29.86392 13.47097 1.000 28.28429 569 GLY A CA 1
ATOM 4403 C C . GLY A 1 544 ? 45.31458 -30.43604 12.31734 1.000 31.60794 569 GLY A C 1
ATOM 4404 O O . GLY A 1 544 ? 45.74717 -30.37583 11.16782 1.000 27.74455 569 GLY A O 1
ATOM 4405 N N . LYS A 1 545 ? 44.14421 -31.01474 12.59744 1.000 31.39886 570 LYS A N 1
ATOM 4406 C CA . LYS A 1 545 ? 43.35219 -31.54403 11.49352 1.000 34.77535 570 LYS A CA 1
ATOM 4407 C C . LYS A 1 545 ? 42.68050 -30.42602 10.69569 1.000 32.53198 570 LYS A C 1
ATOM 4408 O O . LYS A 1 545 ? 42.64516 -30.48348 9.45618 1.000 30.97229 570 LYS A O 1
ATOM 4414 N N . PHE A 1 546 ? 42.17119 -29.38471 11.37211 1.000 33.71603 571 PHE A N 1
ATOM 4415 C CA . PHE A 1 546 ? 41.45279 -28.32662 10.65596 1.000 33.33307 571 PHE A CA 1
ATOM 4416 C C . PHE A 1 546 ? 42.37111 -27.51585 9.74520 1.000 34.65009 571 PHE A C 1
ATOM 4417 O O . PHE A 1 546 ? 41.95654 -27.09670 8.65588 1.000 32.67563 571 PHE A O 1
ATOM 4425 N N . THR A 1 547 ? 43.61492 -27.28105 10.15605 1.000 28.33333 572 THR A N 1
ATOM 4426 C CA . THR A 1 547 ? 44.52659 -26.50676 9.33925 1.000 30.51769 572 THR A CA 1
ATOM 4427 C C . THR A 1 547 ? 45.39388 -27.37647 8.42766 1.000 27.66761 572 THR A C 1
ATOM 4428 O O . THR A 1 547 ? 46.31611 -26.85553 7.80172 1.000 26.37808 572 THR A O 1
ATOM 4432 N N . LEU A 1 548 ? 45.09273 -28.67508 8.30474 1.000 26.82004 573 LEU A N 1
ATOM 4433 C CA . LEU A 1 548 ? 45.99441 -29.58732 7.60333 1.000 27.18390 573 LEU A CA 1
ATOM 4434 C C . LEU A 1 548 ? 46.17791 -29.21066 6.13096 1.000 22.74565 573 LEU A C 1
ATOM 4435 O O . LEU A 1 548 ? 47.28603 -29.29840 5.59901 1.000 24.28847 573 LEU A O 1
ATOM 4440 N N . GLY A 1 549 ? 45.10585 -28.82477 5.44457 1.000 25.76796 574 GLY A N 1
ATOM 4441 C CA . GLY A 1 549 ? 45.25043 -28.45782 4.04498 1.000 25.50535 574 GLY A CA 1
ATOM 4442 C C . GLY A 1 549 ? 46.28197 -27.35736 3.85470 1.000 25.86283 574 GLY A C 1
ATOM 4443 O O . GLY A 1 549 ? 47.07512 -27.39112 2.91448 1.000 25.77546 574 GLY A O 1
ATOM 4444 N N . GLU A 1 550 ? 46.33718 -26.41822 4.79618 1.000 25.12396 575 GLU A N 1
ATOM 4445 C CA . GLU A 1 550 ? 47.26544 -25.29805 4.66487 1.000 24.51123 575 GLU A CA 1
ATOM 4446 C C . GLU A 1 550 ? 48.66985 -25.62482 5.17989 1.000 24.82981 575 GLU A C 1
ATOM 4447 O O . GLU A 1 550 ? 49.65691 -25.12097 4.61942 1.000 23.06130 575 GLU A O 1
ATOM 4453 N N . THR A 1 551 ? 48.79434 -26.45493 6.23259 1.000 23.66101 576 THR A N 1
ATOM 4454 C CA . THR A 1 551 ? 50.13190 -26.75532 6.74607 1.000 21.20460 576 THR A CA 1
ATOM 4455 C C . THR A 1 551 ? 50.87982 -27.71168 5.80763 1.000 21.64116 576 THR A C 1
ATOM 4456 O O . THR A 1 551 ? 52.10498 -27.59268 5.64244 1.000 21.91958 576 THR A O 1
ATOM 4460 N N . LEU A 1 552 ? 50.17469 -28.67148 5.18939 1.000 21.78784 577 LEU A N 1
ATOM 4461 C CA . LEU A 1 552 ? 50.82858 -29.50898 4.18864 1.000 19.52918 577 LEU A CA 1
ATOM 4462 C C . LEU A 1 552 ? 51.29497 -28.67476 3.00541 1.000 22.10005 577 LEU A C 1
ATOM 4463 O O . LEU A 1 552 ? 52.38260 -28.90724 2.45067 1.000 20.11535 577 LEU A O 1
ATOM 4468 N N . ALA A 1 553 ? 50.48648 -27.68413 2.61213 1.000 20.99710 578 ALA A N 1
ATOM 4469 C CA . ALA A 1 553 ? 50.84225 -26.85540 1.45771 1.000 21.14755 578 ALA A CA 1
ATOM 4470 C C . ALA A 1 553 ? 52.02959 -25.93827 1.76231 1.000 21.50507 578 ALA A C 1
ATOM 4471 O O . ALA A 1 553 ? 52.87788 -25.71810 0.88955 1.000 20.00119 578 ALA A O 1
ATOM 4473 N N . ASP A 1 554 ? 52.12701 -25.39343 2.99135 1.000 20.55337 579 ASP A N 1
ATOM 4474 C CA . ASP A 1 554 ? 53.32078 -24.59357 3.31089 1.000 20.46501 579 ASP A CA 1
ATOM 4475 C C . ASP A 1 554 ? 54.55825 -25.46360 3.29695 1.000 22.27656 579 ASP A C 1
ATOM 4476 O O . ASP A 1 554 ? 55.63213 -25.03068 2.84841 1.000 20.83847 579 ASP A O 1
ATOM 4481 N N . TYR A 1 555 ? 54.43106 -26.67276 3.85211 1.000 19.25981 580 TYR A N 1
ATOM 4482 C CA . TYR A 1 555 ? 55.52296 -27.62972 3.81625 1.000 20.13292 580 TYR A CA 1
ATOM 4483 C C . TYR A 1 555 ? 55.97804 -27.85678 2.38205 1.000 20.43766 580 TYR A C 1
ATOM 4484 O O . TYR A 1 555 ? 57.17416 -27.78512 2.06839 1.000 22.11870 580 TYR A O 1
ATOM 4493 N N . GLY A 1 556 ? 55.02079 -28.11984 1.49559 1.000 20.66872 581 GLY A N 1
ATOM 4494 C CA . GLY A 1 556 ? 55.34538 -28.33773 0.09624 1.000 17.83541 581 GLY A CA 1
ATOM 4495 C C . GLY A 1 556 ? 55.98683 -27.12333 -0.53859 1.000 20.73209 581 GLY A C 1
ATOM 4496 O O . GLY A 1 556 ? 56.98796 -27.23914 -1.25243 1.000 22.85607 581 GLY A O 1
ATOM 4497 N N . GLY A 1 557 ? 55.42439 -25.93607 -0.29900 1.000 18.36044 582 GLY A N 1
ATOM 4498 C CA . GLY A 1 557 ? 56.01157 -24.73581 -0.87556 1.000 21.08914 582 GLY A CA 1
ATOM 4499 C C . GLY A 1 557 ? 57.44647 -24.51674 -0.43776 1.000 19.09900 582 GLY A C 1
ATOM 4500 O O . GLY A 1 557 ? 58.29604 -24.09689 -1.23154 1.000 21.59506 582 GLY A O 1
ATOM 4501 N N . LEU A 1 558 ? 57.72314 -24.74441 0.84948 1.000 19.76826 583 LEU A N 1
ATOM 4502 C CA . LEU A 1 558 ? 59.09338 -24.65619 1.35405 1.000 20.39597 583 LEU A CA 1
ATOM 4503 C C . LEU A 1 558 ? 60.03121 -25.61947 0.62022 1.000 23.18212 583 LEU A C 1
ATOM 4504 O O . LEU A 1 558 ? 61.11153 -25.21440 0.17228 1.000 19.84173 583 LEU A O 1
ATOM 4509 N N . GLN A 1 559 ? 59.65229 -26.90409 0.49884 1.000 19.42953 584 GLN A N 1
ATOM 4510 C CA . GLN A 1 559 ? 60.57350 -27.86199 -0.13207 1.000 20.13051 584 GLN A CA 1
ATOM 4511 C C . GLN A 1 559 ? 60.70300 -27.58085 -1.62197 1.000 21.26282 584 GLN A C 1
ATOM 4512 O O . GLN A 1 559 ? 61.79177 -27.71585 -2.19567 1.000 23.96623 584 GLN A O 1
ATOM 4518 N N . ILE A 1 560 ? 59.59540 -27.17725 -2.26932 1.000 20.04348 585 ILE A N 1
ATOM 4519 C CA . ILE A 1 560 ? 59.63542 -26.92186 -3.70987 1.000 19.36015 585 ILE A CA 1
ATOM 4520 C C . ILE A 1 560 ? 60.48988 -25.70782 -4.00404 1.000 21.04612 585 ILE A C 1
ATOM 4521 O O . ILE A 1 560 ? 61.37891 -25.73291 -4.87739 1.000 21.51626 585 ILE A O 1
ATOM 4526 N N . SER A 1 561 ? 60.22708 -24.60586 -3.28911 1.000 20.06553 586 SER A N 1
ATOM 4527 C CA . SER A 1 561 ? 60.94927 -23.38775 -3.62682 1.000 20.75485 586 SER A CA 1
ATOM 4528 C C . SER A 1 561 ? 62.41694 -23.49455 -3.24089 1.000 21.52361 586 SER A C 1
ATOM 4529 O O . SER A 1 561 ? 63.28564 -23.05266 -3.98809 1.000 24.59576 586 SER A O 1
ATOM 4532 N N . TYR A 1 562 ? 62.70994 -24.07689 -2.08317 1.000 21.95238 587 TYR A N 1
ATOM 4533 C CA . TYR A 1 562 ? 64.11207 -24.25270 -1.71000 1.000 24.61657 587 TYR A CA 1
ATOM 4534 C C . TYR A 1 562 ? 64.86610 -25.06705 -2.75519 1.000 26.02511 587 TYR A C 1
ATOM 4535 O O . TYR A 1 562 ? 65.98329 -24.71107 -3.13849 1.000 25.46330 587 TYR A O 1
ATOM 4544 N N . GLN A 1 563 ? 64.26337 -26.15213 -3.25019 1.000 21.83630 588 GLN A N 1
ATOM 4545 C CA . GLN A 1 563 ? 64.94206 -26.95897 -4.25497 1.000 25.89911 588 GLN A CA 1
ATOM 4546 C C . GLN A 1 563 ? 65.15810 -26.17843 -5.55016 1.000 28.85692 588 GLN A C 1
ATOM 4547 O O . GLN A 1 563 ? 66.24838 -26.21208 -6.13488 1.000 25.45109 588 GLN A O 1
ATOM 4553 N N . ALA A 1 564 ? 64.13736 -25.44969 -5.99855 1.000 25.15846 589 ALA A N 1
ATOM 4554 C CA . ALA A 1 564 ? 64.28331 -24.60781 -7.17738 1.000 25.46910 589 ALA A CA 1
ATOM 4555 C C . ALA A 1 564 ? 65.35131 -23.53423 -6.97009 1.000 27.32569 589 ALA A C 1
ATOM 4556 O O . ALA A 1 564 ? 66.09428 -23.18333 -7.90249 1.000 25.36241 589 ALA A O 1
ATOM 4558 N N . PHE A 1 565 ? 65.40690 -22.97231 -5.75994 1.000 24.55113 590 PHE A N 1
ATOM 4559 C CA . PHE A 1 565 ? 66.38252 -21.93549 -5.43351 1.000 26.58028 590 PHE A CA 1
ATOM 4560 C C . PHE A 1 565 ? 67.79591 -22.45725 -5.58093 1.000 29.80904 590 PHE A C 1
ATOM 4561 O O . PHE A 1 565 ? 68.64119 -21.82196 -6.22272 1.000 28.56827 590 PHE A O 1
ATOM 4569 N N . LYS A 1 566 ? 68.06480 -23.62953 -4.98888 1.000 28.11632 591 LYS A N 1
ATOM 4570 C CA . LYS A 1 566 ? 69.39178 -24.23418 -5.08914 1.000 31.37771 591 LYS A CA 1
ATOM 4571 C C . LYS A 1 566 ? 69.73413 -24.57585 -6.53365 1.000 32.90997 591 LYS A C 1
ATOM 4572 O O . LYS A 1 566 ? 70.90576 -24.48680 -6.93250 1.000 33.30529 591 LYS A O 1
ATOM 4578 N N . ASN A 1 567 ? 68.74008 -24.98947 -7.32924 1.000 28.92290 592 ASN A N 1
ATOM 4579 C CA . ASN A 1 567 ? 68.97636 -25.19662 -8.75871 1.000 33.41935 592 ASN A CA 1
ATOM 4580 C C . ASN A 1 567 ? 69.29408 -23.88676 -9.47140 1.000 33.57358 592 ASN A C 1
ATOM 4581 O O . ASN A 1 567 ? 70.17815 -23.84420 -10.32997 1.000 33.91016 592 ASN A O 1
ATOM 4586 N N . ALA A 1 568 ? 68.58711 -22.80745 -9.13083 1.000 29.08946 593 ALA A N 1
ATOM 4587 C CA . ALA A 1 568 ? 68.79020 -21.53844 -9.82398 1.000 32.22173 593 ALA A CA 1
ATOM 4588 C C . ALA A 1 568 ? 70.15120 -20.91676 -9.51979 1.000 36.43248 593 ALA A C 1
ATOM 4589 O O . ALA A 1 568 ? 70.70447 -20.21704 -10.37156 1.000 36.31457 593 ALA A O 1
ATOM 4591 N N . ILE A 1 569 ? 70.69290 -21.11087 -8.31733 1.000 35.58452 594 ILE A N 1
ATOM 4592 C CA . ILE A 1 569 ? 71.97446 -20.50388 -7.96204 1.000 39.03836 594 ILE A CA 1
ATOM 4593 C C . ILE A 1 569 ? 73.13123 -21.48245 -8.09345 1.000 43.81746 594 ILE A C 1
ATOM 4594 O O . ILE A 1 569 ? 74.26466 -21.14528 -7.72424 1.000 45.29064 594 ILE A O 1
ATOM 4599 N N . ALA A 1 570 ? 72.87701 -22.68475 -8.60559 1.000 39.00090 595 ALA A N 1
ATOM 4600 C CA . ALA A 1 570 ? 73.93278 -23.66759 -8.79136 1.000 47.74073 595 ALA A CA 1
ATOM 4601 C C . ALA A 1 570 ? 75.08014 -23.06234 -9.59243 1.000 52.15603 595 ALA A C 1
ATOM 4602 O O . ALA A 1 570 ? 74.86136 -22.36797 -10.58995 1.000 50.00521 595 ALA A O 1
ATOM 4604 N N . GLY A 1 571 ? 76.29771 -23.26108 -9.09724 1.000 55.22426 596 GLY A N 1
ATOM 4605 C CA . GLY A 1 571 ? 77.47631 -22.79847 -9.80403 1.000 60.72195 596 GLY A CA 1
ATOM 4606 C C . GLY A 1 571 ? 77.66470 -21.29960 -9.79845 1.000 65.74088 596 GLY A C 1
ATOM 4607 O O . GLY A 1 571 ? 78.27336 -20.75804 -10.72498 1.000 73.02325 596 GLY A O 1
ATOM 4608 N N . LYS A 1 572 ? 77.15503 -20.60692 -8.78400 1.000 63.27549 597 LYS A N 1
ATOM 4609 C CA . LYS A 1 572 ? 77.41378 -19.18539 -8.62157 1.000 64.99390 597 LYS A CA 1
ATOM 4610 C C . LYS A 1 572 ? 78.06170 -18.92253 -7.27130 1.000 67.04415 597 LYS A C 1
ATOM 4611 O O . LYS A 1 572 ? 77.96835 -19.72750 -6.34069 1.000 67.66013 597 LYS A O 1
ATOM 4617 N N . THR A 1 573 ? 78.74865 -17.78749 -7.18717 1.000 71.76497 598 THR A N 1
ATOM 4618 C CA . THR A 1 573 ? 79.47054 -17.44941 -5.97053 1.000 73.97021 598 THR A CA 1
ATOM 4619 C C . THR A 1 573 ? 78.50057 -17.02318 -4.87448 1.000 76.95935 598 THR A C 1
ATOM 4620 O O . THR A 1 573 ? 77.66761 -16.13244 -5.06818 1.000 72.02682 598 THR A O 1
ATOM 4624 N N . LEU A 1 574 ? 78.60122 -17.68394 -3.72835 1.000 87.76846 599 LEU A N 1
ATOM 4625 C CA . LEU A 1 574 ? 77.84739 -17.28465 -2.55071 1.000 81.63089 599 LEU A CA 1
ATOM 4626 C C . LEU A 1 574 ? 78.45358 -16.02296 -1.94716 1.000 80.71452 599 LEU A C 1
ATOM 4627 O O . LEU A 1 574 ? 79.66313 -15.96799 -1.70133 1.000 86.63255 599 LEU A O 1
ATOM 4632 N N . GLU A 1 575 ? 77.62929 -15.00377 -1.70836 1.000 67.50075 600 GLU A N 1
ATOM 4633 C CA . GLU A 1 575 ? 78.06926 -13.84438 -0.93842 1.000 65.00708 600 GLU A CA 1
ATOM 4634 C C . GLU A 1 575 ? 77.12527 -13.66788 0.24090 1.000 51.74205 600 GLU A C 1
ATOM 4635 O O . GLU A 1 575 ? 75.90119 -13.73593 0.08147 1.000 49.41800 600 GLU A O 1
ATOM 4641 N N . ASN A 1 576 ? 77.69630 -13.51307 1.42651 1.000 44.83866 601 ASN A N 1
ATOM 4642 C CA . ASN A 1 576 ? 76.89358 -13.19058 2.59133 1.000 41.97719 601 ASN A CA 1
ATOM 4643 C C . ASN A 1 576 ? 76.44825 -11.73842 2.49659 1.000 41.56292 601 ASN A C 1
ATOM 4644 O O . ASN A 1 576 ? 77.17572 -10.88388 1.97975 1.000 39.74642 601 ASN A O 1
ATOM 4649 N N . LYS A 1 577 ? 75.23964 -11.46006 2.98093 1.000 36.10318 602 LYS A N 1
ATOM 4650 C CA . LYS A 1 577 ? 74.70825 -10.09911 3.01010 1.000 37.33116 602 LYS A CA 1
ATOM 4651 C C . LYS A 1 577 ? 74.03964 -9.87781 4.35405 1.000 36.09725 602 LYS A C 1
ATOM 4652 O O . LYS A 1 577 ? 73.28569 -10.74221 4.81215 1.000 32.83225 602 LYS A O 1
ATOM 4658 N N . LEU A 1 578 ? 74.30691 -8.72217 4.97859 1.000 38.16465 603 LEU A N 1
ATOM 4659 C CA . LEU A 1 578 ? 73.90539 -8.47934 6.36768 1.000 38.22471 603 LEU A CA 1
ATOM 4660 C C . LEU A 1 578 ? 74.44041 -9.56720 7.30405 1.000 39.58193 603 LEU A C 1
ATOM 4661 O O . LEU A 1 578 ? 73.83604 -9.85546 8.33848 1.000 39.06253 603 LEU A O 1
ATOM 4666 N N . GLY A 1 579 ? 75.55665 -10.20667 6.93406 1.000 38.25832 604 GLY A N 1
ATOM 4667 C CA . GLY A 1 579 ? 76.11713 -11.31361 7.69816 1.000 37.27858 604 GLY A CA 1
ATOM 4668 C C . GLY A 1 579 ? 75.42312 -12.65310 7.53898 1.000 36.64405 604 GLY A C 1
ATOM 4669 O O . GLY A 1 579 ? 75.80209 -13.61386 8.22670 1.000 34.89440 604 GLY A O 1
ATOM 4670 N N . PHE A 1 580 ? 74.44977 -12.77000 6.62952 1.000 33.24420 605 PHE A N 1
ATOM 4671 C CA . PHE A 1 580 ? 73.68660 -13.99033 6.43482 1.000 33.13268 605 PHE A CA 1
ATOM 4672 C C . PHE A 1 580 ? 74.07338 -14.68350 5.13414 1.000 33.55514 605 PHE A C 1
ATOM 4673 O O . PHE A 1 580 ? 74.26469 -14.02945 4.10885 1.000 34.18335 605 PHE A O 1
ATOM 4681 N N . THR A 1 581 ? 74.14955 -16.01510 5.16717 1.000 31.27118 606 THR A N 1
ATOM 4682 C CA . THR A 1 581 ? 74.35604 -16.77110 3.93817 1.000 35.05969 606 THR A CA 1
ATOM 4683 C C . THR A 1 581 ? 73.09345 -16.73899 3.07419 1.000 33.42057 606 THR A C 1
ATOM 4684 O O . THR A 1 581 ? 72.00889 -16.43696 3.56766 1.000 31.58063 606 THR A O 1
ATOM 4688 N N . PRO A 1 582 ? 73.21089 -17.04460 1.77326 1.000 33.22984 607 PRO A N 1
ATOM 4689 C CA . PRO A 1 582 ? 71.99670 -17.08476 0.93260 1.000 33.80094 607 PRO A CA 1
ATOM 4690 C C . PRO A 1 582 ? 70.93490 -18.03702 1.46719 1.000 33.12786 607 PRO A C 1
ATOM 4691 O O . PRO A 1 582 ? 69.73730 -17.72028 1.41649 1.000 30.00678 607 PRO A O 1
ATOM 4695 N N . ASP A 1 583 ? 71.33347 -19.20436 1.98001 1.000 31.19993 608 ASP A N 1
ATOM 4696 C CA . ASP A 1 583 ? 70.34991 -20.12635 2.54209 1.000 31.46039 608 ASP A CA 1
ATOM 4697 C C . ASP A 1 583 ? 69.63919 -19.53093 3.75529 1.000 29.81989 608 ASP A C 1
ATOM 4698 O O . ASP A 1 583 ? 68.43592 -19.75913 3.95530 1.000 25.14784 608 ASP A O 1
ATOM 4703 N N . GLN A 1 584 ? 70.37588 -18.81450 4.61017 1.000 29.67464 609 GLN A N 1
ATOM 4704 C CA . GLN A 1 584 ? 69.74474 -18.16358 5.75856 1.000 28.66982 609 GLN A CA 1
ATOM 4705 C C . GLN A 1 584 ? 68.77070 -17.07451 5.30868 1.000 27.61633 609 GLN A C 1
ATOM 4706 O O . GLN A 1 584 ? 67.68373 -16.91908 5.89354 1.000 26.26180 609 GLN A O 1
ATOM 4712 N N . ARG A 1 585 ? 69.14074 -16.29941 4.27824 1.000 26.13149 610 ARG A N 1
ATOM 4713 C CA . ARG A 1 585 ? 68.23547 -15.25563 3.81213 1.000 27.43693 610 ARG A CA 1
ATOM 4714 C C . ARG A 1 585 ? 66.94150 -15.84464 3.25598 1.000 27.09386 610 ARG A C 1
ATOM 4715 O O . ARG A 1 585 ? 65.87467 -15.25104 3.42103 1.000 24.27869 610 ARG A O 1
ATOM 4723 N N . PHE A 1 586 ? 67.03109 -17.00131 2.57697 1.000 21.89776 611 PHE A N 1
ATOM 4724 C CA . PHE A 1 586 ? 65.83319 -17.67967 2.07448 1.000 24.19001 611 PHE A CA 1
ATOM 4725 C C . PHE A 1 586 ? 64.82408 -17.86504 3.19735 1.000 24.47655 611 PHE A C 1
ATOM 4726 O O . PHE A 1 586 ? 63.63581 -17.57837 3.03552 1.000 21.77406 611 PHE A O 1
ATOM 4734 N N . PHE A 1 587 ? 65.27490 -18.39315 4.34322 1.000 24.39889 612 PHE A N 1
ATOM 4735 C CA . PHE A 1 587 ? 64.32607 -18.64546 5.42426 1.000 23.39231 612 PHE A CA 1
ATOM 4736 C C . PHE A 1 587 ? 63.91243 -17.36635 6.14499 1.000 24.88647 612 PHE A C 1
ATOM 4737 O O . PHE A 1 587 ? 62.76631 -17.26383 6.59858 1.000 22.85935 612 PHE A O 1
ATOM 4745 N N . LEU A 1 588 ? 64.78999 -16.36111 6.22029 1.000 20.71310 613 LEU A N 1
ATOM 4746 C CA . LEU A 1 588 ? 64.35175 -15.07530 6.76599 1.000 23.61869 613 LEU A CA 1
ATOM 4747 C C . LEU A 1 588 ? 63.30091 -14.41108 5.87315 1.000 23.53187 613 LEU A C 1
ATOM 4748 O O . LEU A 1 588 ? 62.34979 -13.79298 6.38007 1.000 25.57340 613 LEU A O 1
ATOM 4753 N N . ALA A 1 589 ? 63.42871 -14.54857 4.53756 1.000 20.85104 614 ALA A N 1
ATOM 4754 C CA . ALA A 1 589 ? 62.44388 -13.94419 3.63911 1.000 24.36522 614 ALA A CA 1
ATOM 4755 C C . ALA A 1 589 ? 61.10495 -14.67213 3.72878 1.000 24.11696 614 ALA A C 1
ATOM 4756 O O . ALA A 1 589 ? 60.04066 -14.03937 3.74361 1.000 23.02699 614 ALA A O 1
ATOM 4758 N N . TYR A 1 590 ? 61.15128 -16.00093 3.83128 1.000 21.40020 615 TYR A N 1
ATOM 4759 C CA . TYR A 1 590 ? 59.94217 -16.79278 4.06910 1.000 20.92243 615 TYR A CA 1
ATOM 4760 C C . TYR A 1 590 ? 59.20417 -16.30930 5.30447 1.000 24.79493 615 TYR A C 1
ATOM 4761 O O . TYR A 1 590 ? 57.98875 -16.07073 5.26386 1.000 24.83651 615 TYR A O 1
ATOM 4770 N N . ALA A 1 591 ? 59.91826 -16.15626 6.42344 1.000 22.39289 616 ALA A N 1
ATOM 4771 C CA . ALA A 1 591 ? 59.24524 -15.75064 7.65200 1.000 25.02711 616 ALA A CA 1
ATOM 4772 C C . ALA A 1 591 ? 58.58869 -14.39050 7.48996 1.000 27.12134 616 ALA A C 1
ATOM 4773 O O . ALA A 1 591 ? 57.48944 -14.15913 8.01123 1.000 29.05793 616 ALA A O 1
ATOM 4775 N N . GLY A 1 592 ? 59.23844 -13.49068 6.73589 1.000 28.32969 617 GLY A N 1
ATOM 4776 C CA . GLY A 1 592 ? 58.72552 -12.14670 6.54002 1.000 31.04993 617 GLY A CA 1
ATOM 4777 C C . GLY A 1 592 ? 57.40666 -12.09104 5.79068 1.000 32.24175 617 GLY A C 1
ATOM 4778 O O . GLY A 1 592 ? 56.65262 -11.13523 5.94186 1.000 34.07252 617 GLY A O 1
ATOM 4779 N N . VAL A 1 593 ? 57.11529 -13.10285 4.97179 1.000 30.61213 618 VAL A N 1
ATOM 4780 C CA . VAL A 1 593 ? 55.82897 -13.14341 4.28077 1.000 34.96607 618 VAL A CA 1
ATOM 4781 C C . VAL A 1 593 ? 54.69687 -13.22556 5.28224 1.000 39.97274 618 VAL A C 1
ATOM 4782 O O . VAL A 1 593 ? 53.60801 -12.68496 5.05204 1.000 37.61244 618 VAL A O 1
ATOM 4786 N N . TRP A 1 594 ? 54.95447 -13.84583 6.42809 1.000 38.29724 619 TRP A N 1
ATOM 4787 C CA . TRP A 1 594 ? 53.96524 -14.04543 7.47029 1.000 42.32460 619 TRP A CA 1
ATOM 4788 C C . TRP A 1 594 ? 54.15068 -13.11176 8.65208 1.000 43.44417 619 TRP A C 1
ATOM 4789 O O . TRP A 1 594 ? 53.55879 -13.34931 9.71132 1.000 47.29748 619 TRP A O 1
ATOM 4800 N N . ALA A 1 595 ? 54.97487 -12.07464 8.51494 1.000 41.84727 620 ALA A N 1
ATOM 4801 C CA . ALA A 1 595 ? 55.07275 -11.09149 9.58134 1.000 43.70083 620 ALA A CA 1
ATOM 4802 C C . ALA A 1 595 ? 53.68360 -10.55034 9.87963 1.000 47.18114 620 ALA A C 1
ATOM 4803 O O . ALA A 1 595 ? 52.87329 -10.35485 8.97370 1.000 44.28913 620 ALA A O 1
ATOM 4805 N N . GLY A 1 596 ? 53.39357 -10.36070 11.16196 1.000 49.92794 621 GLY A N 1
ATOM 4806 C CA . GLY A 1 596 ? 52.08206 -9.89370 11.54067 1.000 49.40245 621 GLY A CA 1
ATOM 4807 C C . GLY A 1 596 ? 51.99290 -9.62912 13.03945 1.000 54.28523 621 GLY A C 1
ATOM 4808 O O . GLY A 1 596 ? 52.74124 -10.19258 13.83366 1.000 49.82433 621 GLY A O 1
ATOM 4809 N N . ASN A 1 597 ? 51.05174 -8.76091 13.36645 1.000 48.42871 622 ASN A N 1
ATOM 4810 C CA . ASN A 1 597 ? 50.65342 -8.45376 14.73250 1.000 53.09844 622 ASN A CA 1
ATOM 4811 C C . ASN A 1 597 ? 49.21532 -8.92959 14.88525 1.000 54.46878 622 ASN A C 1
ATOM 4812 O O . ASN A 1 597 ? 48.39911 -8.74334 13.97723 1.000 53.26340 622 ASN A O 1
ATOM 4817 N N . ILE A 1 598 ? 48.90841 -9.57579 16.00830 1.000 52.74629 623 ILE A N 1
ATOM 4818 C CA . ILE A 1 598 ? 47.58271 -10.14958 16.22834 1.000 50.77488 623 ILE A CA 1
ATOM 4819 C C . ILE A 1 598 ? 47.19541 -9.98128 17.69447 1.000 52.11776 623 ILE A C 1
ATOM 4820 O O . ILE A 1 598 ? 48.01070 -10.19819 18.59860 1.000 51.71522 623 ILE A O 1
ATOM 4825 N N . ARG A 1 599 ? 45.95184 -9.57295 17.92730 1.000 52.45767 624 ARG A N 1
ATOM 4826 C CA . ARG A 1 599 ? 45.47120 -9.43947 19.29050 1.000 54.30827 624 ARG A CA 1
ATOM 4827 C C . ARG A 1 599 ? 45.24963 -10.81601 19.91498 1.000 53.10748 624 ARG A C 1
ATOM 4828 O O . ARG A 1 599 ? 45.07088 -11.82646 19.22322 1.000 52.65618 624 ARG A O 1
ATOM 4836 N N . ASP A 1 600 ? 45.25231 -10.83436 21.25291 1.000 56.02406 625 ASP A N 1
ATOM 4837 C CA . ASP A 1 600 ? 45.06488 -12.07751 21.99457 1.000 54.30860 625 ASP A CA 1
ATOM 4838 C C . ASP A 1 600 ? 43.71755 -12.70691 21.66921 1.000 53.86341 625 ASP A C 1
ATOM 4839 O O . ASP A 1 600 ? 43.63737 -13.89895 21.34577 1.000 51.23258 625 ASP A O 1
ATOM 4844 N N . GLU A 1 601 ? 42.64227 -11.91542 21.74057 1.000 52.55254 626 GLU A N 1
ATOM 4845 C CA . GLU A 1 601 ? 41.33749 -12.44955 21.37765 1.000 56.01022 626 GLU A CA 1
ATOM 4846 C C . GLU A 1 601 ? 41.30786 -12.88115 19.91387 1.000 57.50763 626 GLU A C 1
ATOM 4847 O O . GLU A 1 601 ? 40.63891 -13.86495 19.56869 1.000 57.10846 626 GLU A O 1
ATOM 4853 N N . GLU A 1 602 ? 42.07145 -12.20555 19.04551 1.000 56.64427 627 GLU A N 1
ATOM 4854 C CA . GLU A 1 602 ? 42.08791 -12.61504 17.64206 1.000 54.37324 627 GLU A CA 1
ATOM 4855 C C . GLU A 1 602 ? 42.82171 -13.93741 17.46360 1.000 52.18015 627 GLU A C 1
ATOM 4856 O O . GLU A 1 602 ? 42.47624 -14.71876 16.56758 1.000 50.91377 627 GLU A O 1
ATOM 4862 N N . ILE A 1 603 ? 43.80830 -14.22194 18.32299 1.000 51.48631 628 ILE A N 1
ATOM 4863 C CA . ILE A 1 603 ? 44.46559 -15.52721 18.28429 1.000 50.70338 628 ILE A CA 1
ATOM 4864 C C . ILE A 1 603 ? 43.45787 -16.61641 18.59686 1.000 53.03158 628 ILE A C 1
ATOM 4865 O O . ILE A 1 603 ? 43.41241 -17.65465 17.92369 1.000 51.20992 628 ILE A O 1
ATOM 4870 N N . LEU A 1 604 ? 42.60513 -16.38403 19.60038 1.000 51.11346 629 LEU A N 1
ATOM 4871 C CA . LEU A 1 604 ? 41.63817 -17.40428 19.98317 1.000 52.89839 629 LEU A CA 1
ATOM 4872 C C . LEU A 1 604 ? 40.61429 -17.64227 18.87296 1.000 56.23930 629 LEU A C 1
ATOM 4873 O O . LEU A 1 604 ? 40.38718 -18.78343 18.46521 1.000 54.56117 629 LEU A O 1
ATOM 4878 N N . ARG A 1 605 ? 40.02749 -16.57204 18.32721 1.000 57.11312 630 ARG A N 1
ATOM 4879 C CA . ARG A 1 605 ? 38.98944 -16.73589 17.30733 1.000 58.93723 630 ARG A CA 1
ATOM 4880 C C . ARG A 1 605 ? 39.52660 -17.38173 16.03045 1.000 58.95950 630 ARG A C 1
ATOM 4881 O O . ARG A 1 605 ? 38.88492 -18.27482 15.46065 1.000 59.41834 630 ARG A O 1
ATOM 4889 N N . ARG A 1 606 ? 40.70242 -16.95404 15.56276 1.000 53.40250 631 ARG A N 1
ATOM 4890 C CA . ARG A 1 606 ? 41.22397 -17.54195 14.33412 1.000 52.06412 631 ARG A CA 1
ATOM 4891 C C . ARG A 1 606 ? 41.49962 -19.02060 14.52344 1.000 52.58313 631 ARG A C 1
ATOM 4892 O O . ARG A 1 606 ? 41.30257 -19.81783 13.59833 1.000 50.00314 631 ARG A O 1
ATOM 4900 N N . THR A 1 607 ? 41.90938 -19.40297 15.73009 1.000 52.83969 632 THR A N 1
ATOM 4901 C CA . THR A 1 607 ? 42.06526 -20.81530 16.04768 1.000 51.42670 632 THR A CA 1
ATOM 4902 C C . THR A 1 607 ? 40.74449 -21.57116 15.92361 1.000 51.85352 632 THR A C 1
ATOM 4903 O O . THR A 1 607 ? 40.72760 -22.71269 15.44725 1.000 46.95465 632 THR A O 1
ATOM 4907 N N . LYS A 1 608 ? 39.62797 -20.93400 16.27407 1.000 50.99357 633 LYS A N 1
ATOM 4908 C CA . LYS A 1 608 ? 38.31584 -21.56153 16.11910 1.000 54.49277 633 LYS A CA 1
ATOM 4909 C C . LYS A 1 608 ? 37.91278 -21.67511 14.64512 1.000 53.54574 633 LYS A C 1
ATOM 4910 O O . LYS A 1 608 ? 37.38086 -22.70267 14.20125 1.000 52.47148 633 LYS A O 1
ATOM 4916 N N . THR A 1 609 ? 38.13358 -20.59692 13.87681 1.000 55.99548 634 THR A N 1
ATOM 4917 C CA . THR A 1 609 ? 37.44974 -20.37520 12.60636 1.000 57.08163 634 THR A CA 1
ATOM 4918 C C . THR A 1 609 ? 38.32852 -20.40865 11.35513 1.000 57.91634 634 THR A C 1
ATOM 4919 O O . THR A 1 609 ? 37.80634 -20.70615 10.27200 1.000 50.28222 634 THR A O 1
ATOM 4923 N N . ASP A 1 610 ? 39.63408 -20.12790 11.46902 1.000 50.99580 635 ASP A N 1
ATOM 4924 C CA . ASP A 1 610 ? 40.48972 -19.88856 10.30259 1.000 48.97946 635 ASP A CA 1
ATOM 4925 C C . ASP A 1 610 ? 41.17305 -21.17652 9.84384 1.000 47.40848 635 ASP A C 1
ATOM 4926 O O . ASP A 1 610 ? 41.93347 -21.77242 10.62508 1.000 46.24560 635 ASP A O 1
ATOM 4931 N N . PRO A 1 611 ? 40.96202 -21.62464 8.59727 1.000 47.68731 636 PRO A N 1
ATOM 4932 C CA . PRO A 1 611 ? 41.65560 -22.83488 8.10717 1.000 44.84753 636 PRO A CA 1
ATOM 4933 C C . PRO A 1 611 ? 43.15438 -22.65141 7.85074 1.000 41.79213 636 PRO A C 1
ATOM 4934 O O . PRO A 1 611 ? 43.83547 -23.64210 7.53957 1.000 36.07923 636 PRO A O 1
ATOM 4938 N N . HIS A 1 612 ? 43.68016 -21.43040 7.94261 1.000 42.50785 637 HIS A N 1
ATOM 4939 C CA . HIS A 1 612 ? 45.11809 -21.18716 7.84821 1.000 43.79054 637 HIS A CA 1
ATOM 4940 C C . HIS A 1 612 ? 45.73113 -21.17338 9.24096 1.000 41.98436 637 HIS A C 1
ATOM 4941 O O . HIS A 1 612 ? 45.14220 -20.64163 10.18622 1.000 39.90829 637 HIS A O 1
ATOM 4948 N N . ALA A 1 613 ? 46.92355 -21.74021 9.36569 1.000 40.19061 638 ALA A N 1
ATOM 4949 C CA . ALA A 1 613 ? 47.59734 -21.58481 10.64255 1.000 40.49351 638 ALA A CA 1
ATOM 4950 C C . ALA A 1 613 ? 47.96811 -20.11492 10.82913 1.000 38.77314 638 ALA A C 1
ATOM 4951 O O . ALA A 1 613 ? 48.04372 -19.34446 9.86589 1.000 39.01630 638 ALA A O 1
ATOM 4953 N N . LEU A 1 614 ? 48.12302 -19.71037 12.09387 1.000 39.51751 639 LEU A N 1
ATOM 4954 C CA A LEU A 1 614 ? 48.48994 -18.32671 12.32377 0.339 38.71174 639 LEU A CA 1
ATOM 4955 C CA B LEU A 1 614 ? 48.55046 -18.35427 12.43386 0.661 38.67957 639 LEU A CA 1
ATOM 4956 C C . LEU A 1 614 ? 49.91161 -18.06292 11.81525 1.000 39.00876 639 LEU A C 1
ATOM 4957 O O . LEU A 1 614 ? 50.73196 -18.97303 11.64594 1.000 40.43508 639 LEU A O 1
ATOM 4966 N N . GLY A 1 615 ? 50.17657 -16.77974 11.51936 1.000 37.56800 640 GLY A N 1
ATOM 4967 C CA . GLY A 1 615 ? 51.46189 -16.40708 10.92853 1.000 37.81920 640 GLY A CA 1
ATOM 4968 C C . GLY A 1 615 ? 52.65901 -17.01102 11.64896 1.000 38.75517 640 GLY A C 1
ATOM 4969 O O . GLY A 1 615 ? 53.57134 -17.56420 11.02002 1.000 35.09467 640 GLY A O 1
ATOM 4970 N N . LYS A 1 616 ? 52.65504 -16.94596 12.98846 1.000 36.94423 641 LYS A N 1
ATOM 4971 C CA . LYS A 1 616 ? 53.81137 -17.40979 13.75980 1.000 32.63449 641 LYS A CA 1
ATOM 4972 C C . LYS A 1 616 ? 54.04325 -18.90638 13.59539 1.000 30.50144 641 LYS A C 1
ATOM 4973 O O . LYS A 1 616 ? 55.18520 -19.34395 13.45487 1.000 27.55784 641 LYS A O 1
ATOM 4979 N N . TRP A 1 617 ? 52.97788 -19.71823 13.65633 1.000 39.32331 642 TRP A N 1
ATOM 4980 C CA . TRP A 1 617 ? 53.16723 -21.15950 13.53632 1.000 32.40780 642 TRP A CA 1
ATOM 4981 C C . TRP A 1 617 ? 53.27574 -21.62163 12.09690 1.000 32.24532 642 TRP A C 1
ATOM 4982 O O . TRP A 1 617 ? 53.83476 -22.69718 11.85897 1.000 31.91633 642 TRP A O 1
ATOM 4993 N N . ARG A 1 618 ? 52.84013 -20.80839 11.12482 1.000 32.89071 643 ARG A N 1
ATOM 4994 C CA . ARG A 1 618 ? 53.23078 -21.06904 9.74922 1.000 33.18047 643 ARG A CA 1
ATOM 4995 C C . ARG A 1 618 ? 54.73471 -21.03290 9.60199 1.000 31.35038 643 ARG A C 1
ATOM 4996 O O . ARG A 1 618 ? 55.27810 -21.59034 8.63837 1.000 30.97004 643 ARG A O 1
ATOM 5004 N N . VAL A 1 619 ? 55.42514 -20.37504 10.53204 1.000 26.25936 644 VAL A N 1
ATOM 5005 C CA . VAL A 1 619 ? 56.87706 -20.38024 10.48591 1.000 26.26846 644 VAL A CA 1
ATOM 5006 C C . VAL A 1 619 ? 57.39442 -21.39138 11.49583 1.000 25.00221 644 VAL A C 1
ATOM 5007 O O . VAL A 1 619 ? 58.12069 -22.32442 11.13235 1.000 24.73782 644 VAL A O 1
ATOM 5011 N N . ASP A 1 620 ? 57.03914 -21.21612 12.77162 1.000 21.94913 645 ASP A N 1
ATOM 5012 C CA . ASP A 1 620 ? 57.68432 -22.04239 13.79550 1.000 24.60246 645 ASP A CA 1
ATOM 5013 C C . ASP A 1 620 ? 57.22576 -23.50763 13.76097 1.000 23.92583 645 ASP A C 1
ATOM 5014 O O . ASP A 1 620 ? 57.94118 -24.37613 14.26331 1.000 25.34497 645 ASP A O 1
ATOM 5019 N N . GLY A 1 621 ? 56.06519 -23.79954 13.19939 1.000 24.82983 646 GLY A N 1
ATOM 5020 C CA . GLY A 1 621 ? 55.63800 -25.18550 13.09106 1.000 25.99379 646 GLY A CA 1
ATOM 5021 C C . GLY A 1 621 ? 56.03138 -25.86836 11.79149 1.000 24.99073 646 GLY A C 1
ATOM 5022 O O . GLY A 1 621 ? 55.86161 -27.08538 11.65427 1.000 27.20682 646 GLY A O 1
ATOM 5023 N N . GLU A 1 622 ? 56.49068 -25.10587 10.80293 1.000 22.18033 647 GLU A N 1
ATOM 5024 C CA . GLU A 1 622 ? 56.86848 -25.65450 9.50222 1.000 22.05338 647 GLU A CA 1
ATOM 5025 C C . GLU A 1 622 ? 58.36682 -25.90447 9.38581 1.000 22.90689 647 GLU A C 1
ATOM 5026 O O . GLU A 1 622 ? 58.79154 -26.97500 8.94218 1.000 22.09999 647 GLU A O 1
ATOM 5032 N N . LEU A 1 623 ? 59.18383 -24.92067 9.74682 1.000 22.18999 648 LEU A N 1
ATOM 5033 C CA . LEU A 1 623 ? 60.62324 -25.07648 9.54798 1.000 24.04979 648 LEU A CA 1
ATOM 5034 C C . LEU A 1 623 ? 61.24005 -26.29647 10.24580 1.000 25.25659 648 LEU A C 1
ATOM 5035 O O . LEU A 1 623 ? 62.19654 -26.85143 9.68842 1.000 24.91280 648 LEU A O 1
ATOM 5040 N N . PRO A 1 624 ? 60.78459 -26.75377 11.42035 1.000 26.22599 649 PRO A N 1
ATOM 5041 C CA . PRO A 1 624 ? 61.37599 -27.97399 12.00473 1.000 25.72893 649 PRO A CA 1
ATOM 5042 C C . PRO A 1 624 ? 61.19482 -29.22536 11.15779 1.000 25.77170 649 PRO A C 1
ATOM 5043 O O . PRO A 1 624 ? 61.76211 -30.27392 11.50033 1.000 27.51494 649 PRO A O 1
ATOM 5047 N N . HIS A 1 625 ? 60.41771 -29.15422 10.08585 1.000 26.19038 650 HIS A N 1
ATOM 5048 C CA . HIS A 1 625 ? 60.25772 -30.27336 9.17542 1.000 26.53457 650 HIS A CA 1
ATOM 5049 C C . HIS A 1 625 ? 61.12384 -30.15185 7.93217 1.000 25.97819 650 HIS A C 1
ATOM 5050 O O . HIS A 1 625 ? 61.09284 -31.05103 7.09467 1.000 26.45155 650 HIS A O 1
ATOM 5057 N N . ILE A 1 626 ? 61.91627 -29.08820 7.81584 1.000 24.79239 651 ILE A N 1
ATOM 5058 C CA . ILE A 1 626 ? 62.68371 -28.77424 6.61361 1.000 23.43176 651 ILE A CA 1
ATOM 5059 C C . ILE A 1 626 ? 64.16004 -28.99607 6.90919 1.000 27.24782 651 ILE A C 1
ATOM 5060 O O . ILE A 1 626 ? 64.78330 -28.16687 7.57921 1.000 26.32774 651 ILE A O 1
ATOM 5065 N N . ASP A 1 627 ? 64.73961 -30.08062 6.37879 1.000 24.16529 652 ASP A N 1
ATOM 5066 C CA . ASP A 1 627 ? 66.15847 -30.37455 6.63768 1.000 29.25094 652 ASP A CA 1
ATOM 5067 C C . ASP A 1 627 ? 67.06873 -29.18299 6.34319 1.000 30.36762 652 ASP A C 1
ATOM 5068 O O . ASP A 1 627 ? 68.04974 -28.94628 7.05720 1.000 29.97930 652 ASP A O 1
ATOM 5073 N N . ALA A 1 628 ? 66.79456 -28.46734 5.24675 1.000 27.73566 653 ALA A N 1
ATOM 5074 C CA . ALA A 1 628 ? 67.65341 -27.36167 4.82500 1.000 28.73957 653 ALA A CA 1
ATOM 5075 C C . ALA A 1 628 ? 67.70909 -26.24600 5.85551 1.000 30.21426 653 ALA A C 1
ATOM 5076 O O . ALA A 1 628 ? 68.71264 -25.51777 5.93628 1.000 29.83601 653 ALA A O 1
ATOM 5078 N N . TRP A 1 629 ? 66.64184 -26.07369 6.62911 1.000 25.87889 654 TRP A N 1
ATOM 5079 C CA . TRP A 1 629 ? 66.64461 -25.04992 7.66920 1.000 27.84789 654 TRP A CA 1
ATOM 5080 C C . TRP A 1 629 ? 67.62659 -25.39461 8.79043 1.000 29.50953 654 TRP A C 1
ATOM 5081 O O . TRP A 1 629 ? 68.35398 -24.51579 9.27289 1.000 29.62983 654 TRP A O 1
ATOM 5092 N N . TYR A 1 630 ? 67.67381 -26.66569 9.21689 1.000 29.13903 655 TYR A N 1
ATOM 5093 C CA . TYR A 1 630 ? 68.66680 -27.08315 10.21028 1.000 30.57045 655 TYR A CA 1
ATOM 5094 C C . TYR A 1 630 ? 70.08248 -26.75991 9.74931 1.000 32.24480 655 TYR A C 1
ATOM 5095 O O . TYR A 1 630 ? 70.89697 -26.23796 10.52131 1.000 34.36540 655 TYR A O 1
ATOM 5104 N N . GLN A 1 631 ? 70.39473 -27.07871 8.48697 1.000 34.15351 656 GLN A N 1
ATOM 5105 C CA . GLN A 1 631 ? 71.72766 -26.81247 7.94846 1.000 41.73854 656 GLN A CA 1
ATOM 5106 C C . GLN A 1 631 ? 72.00414 -25.32000 7.85233 1.000 37.68380 656 GLN A C 1
ATOM 5107 O O . GLN A 1 631 ? 73.09580 -24.86701 8.20483 1.000 38.39304 656 GLN A O 1
ATOM 5113 N N . ALA A 1 632 ? 71.01187 -24.54206 7.41760 1.000 36.53556 657 ALA A N 1
ATOM 5114 C CA . ALA A 1 632 ? 71.20998 -23.11394 7.20209 1.000 33.99951 657 ALA A CA 1
ATOM 5115 C C . ALA A 1 632 ? 71.54560 -22.38518 8.49850 1.000 33.48739 657 ALA A C 1
ATOM 5116 O O . ALA A 1 632 ? 72.43619 -21.52357 8.51844 1.000 35.82380 657 ALA A O 1
ATOM 5118 N N . PHE A 1 633 ? 70.87876 -22.73429 9.59922 1.000 33.79223 658 PHE A N 1
ATOM 5119 C CA . PHE A 1 633 ? 71.06799 -22.02936 10.86531 1.000 35.81215 658 PHE A CA 1
ATOM 5120 C C . PHE A 1 633 ? 71.77841 -22.85266 11.93366 1.000 37.04671 658 PHE A C 1
ATOM 5121 O O . PHE A 1 633 ? 71.81086 -22.42602 13.09433 1.000 34.46327 658 PHE A O 1
ATOM 5129 N N . GLY A 1 634 ? 72.34435 -24.00522 11.58414 1.000 34.69720 659 GLY A N 1
ATOM 5130 C CA . GLY A 1 634 ? 73.10383 -24.78210 12.55722 1.000 35.33503 659 GLY A CA 1
ATOM 5131 C C . GLY A 1 634 ? 72.27019 -25.28729 13.71271 1.000 38.15874 659 GLY A C 1
ATOM 5132 O O . GLY A 1 634 ? 72.73272 -25.30707 14.86052 1.000 37.85023 659 GLY A O 1
ATOM 5133 N N . ILE A 1 635 ? 71.04782 -25.70973 13.42763 1.000 36.03795 660 ILE A N 1
ATOM 5134 C CA . ILE A 1 635 ? 70.12714 -26.15537 14.45662 1.000 36.71595 660 ILE A CA 1
ATOM 5135 C C . ILE A 1 635 ? 70.51248 -27.56739 14.86261 1.000 38.27168 660 ILE A C 1
ATOM 5136 O O . ILE A 1 635 ? 70.62759 -28.46200 14.01740 1.000 38.07608 660 ILE A O 1
ATOM 5141 N N . THR A 1 636 ? 70.68510 -27.78311 16.15387 1.000 39.71770 661 THR A N 1
ATOM 5142 C CA . THR A 1 636 ? 71.15536 -29.06559 16.63754 1.000 39.90369 661 THR A CA 1
ATOM 5143 C C . THR A 1 636 ? 70.09898 -29.72258 17.50717 1.000 42.78509 661 THR A C 1
ATOM 5144 O O . THR A 1 636 ? 69.04100 -29.15181 17.79173 1.000 40.45393 661 THR A O 1
ATOM 5148 N N . GLU A 1 637 ? 70.45633 -30.92820 17.96542 1.000 43.33699 662 GLU A N 1
ATOM 5149 C CA . GLU A 1 637 ? 69.65544 -31.70123 18.89767 1.000 45.95424 662 GLU A CA 1
ATOM 5150 C C . GLU A 1 637 ? 69.30809 -30.92873 20.15949 1.000 46.54667 662 GLU A C 1
ATOM 5151 O O . GLU A 1 637 ? 68.28475 -31.21512 20.79271 1.000 45.72591 662 GLU A O 1
ATOM 5157 N N . ASN A 1 638 ? 70.11855 -29.93495 20.51991 1.000 46.06974 663 ASN A N 1
ATOM 5158 C CA . ASN A 1 638 ? 69.92754 -29.15312 21.73172 1.000 47.71590 663 ASN A CA 1
ATOM 5159 C C . ASN A 1 638 ? 69.00748 -27.94834 21.55094 1.000 46.87514 663 ASN A C 1
ATOM 5160 O O . ASN A 1 638 ? 68.72723 -27.25747 22.53192 1.000 46.24006 663 ASN A O 1
ATOM 5165 N N . SER A 1 639 ? 68.53846 -27.67358 20.32422 1.000 42.62390 664 SER A N 1
ATOM 5166 C CA . SER A 1 639 ? 67.64556 -26.55611 20.03912 1.000 41.50279 664 SER A CA 1
ATOM 5167 C C . SER A 1 639 ? 66.20919 -26.90401 20.42129 1.000 38.00860 664 SER A C 1
ATOM 5168 O O . SER A 1 639 ? 65.74481 -28.01511 20.14824 1.000 38.20729 664 SER A O 1
ATOM 5171 N N . PRO A 1 640 ? 65.48374 -25.97959 21.05351 1.000 39.38256 665 PRO A N 1
ATOM 5172 C CA . PRO A 1 640 ? 64.08860 -26.27314 21.42879 1.000 38.35471 665 PRO A CA 1
ATOM 5173 C C . PRO A 1 640 ? 63.18220 -26.61121 20.25091 1.000 37.94645 665 PRO A C 1
ATOM 5174 O O . PRO A 1 640 ? 62.22888 -27.38525 20.42018 1.000 37.85247 665 PRO A O 1
ATOM 5178 N N . MET A 1 641 ? 63.42508 -26.03700 19.06711 1.000 36.40065 666 MET A N 1
ATOM 5179 C CA . MET A 1 641 ? 62.60409 -26.33894 17.89598 1.000 32.49956 666 MET A CA 1
ATOM 5180 C C . MET A 1 641 ? 63.01175 -27.62175 17.17840 1.000 33.81284 666 MET A C 1
ATOM 5181 O O . MET A 1 641 ? 62.33908 -28.01616 16.21728 1.000 30.96608 666 MET A O 1
ATOM 5186 N N . TYR A 1 642 ? 64.11832 -28.24688 17.56365 1.000 34.06934 667 TYR A N 1
ATOM 5187 C CA . TYR A 1 642 ? 64.59365 -29.42066 16.84174 1.000 33.29623 667 TYR A CA 1
ATOM 5188 C C . TYR A 1 642 ? 63.62055 -30.58486 16.97921 1.000 34.04004 667 TYR A C 1
ATOM 5189 O O . TYR A 1 642 ? 63.12494 -30.87052 18.06613 1.000 31.52915 667 TYR A O 1
ATOM 5198 N N . ILE A 1 643 ? 63.35298 -31.27375 15.87109 1.000 31.81149 668 ILE A N 1
ATOM 5199 C CA . ILE A 1 643 ? 62.76327 -32.60245 15.95960 1.000 36.69923 668 ILE A CA 1
ATOM 5200 C C . ILE A 1 643 ? 63.60623 -33.54378 15.11977 1.000 35.71851 668 ILE A C 1
ATOM 5201 O O . ILE A 1 643 ? 64.23820 -33.13961 14.13785 1.000 34.56122 668 ILE A O 1
ATOM 5206 N N . ALA A 1 644 ? 63.65487 -34.79930 15.55506 1.000 37.32079 669 ALA A N 1
ATOM 5207 C CA . ALA A 1 644 ? 64.53123 -35.78113 14.93565 1.000 39.47347 669 ALA A CA 1
ATOM 5208 C C . ALA A 1 644 ? 64.12533 -36.03141 13.49130 1.000 37.91711 669 ALA A C 1
ATOM 5209 O O . ALA A 1 644 ? 62.95176 -35.92285 13.12519 1.000 35.03400 669 ALA A O 1
ATOM 5211 N N . LYS A 1 645 ? 65.12277 -36.36575 12.66729 1.000 38.77985 670 LYS A N 1
ATOM 5212 C CA . LYS A 1 645 ? 64.88760 -36.57731 11.24108 1.000 38.81112 670 LYS A CA 1
ATOM 5213 C C . LYS A 1 645 ? 63.70284 -37.50624 10.99815 1.000 38.17662 670 LYS A C 1
ATOM 5214 O O . LYS A 1 645 ? 62.80627 -37.19699 10.20130 1.000 36.27208 670 LYS A O 1
ATOM 5220 N N . GLU A 1 646 ? 63.66876 -38.64332 11.69575 1.000 39.45715 671 GLU A N 1
ATOM 5221 C CA . GLU A 1 646 ? 62.62438 -39.63310 11.45315 1.000 41.00011 671 GLU A CA 1
ATOM 5222 C C . GLU A 1 646 ? 61.23049 -39.16590 11.87738 1.000 38.68920 671 GLU A C 1
ATOM 5223 O O . GLU A 1 646 ? 60.25216 -39.85627 11.56335 1.000 38.17278 671 GLU A O 1
ATOM 5229 N N . LYS A 1 647 ? 61.10539 -38.03550 12.58140 1.000 37.69283 672 LYS A N 1
ATOM 5230 C CA . LYS A 1 647 ? 59.79929 -37.48564 12.94182 1.000 35.73095 672 LYS A CA 1
ATOM 5231 C C . LYS A 1 647 ? 59.32845 -36.38003 12.01057 1.000 34.69065 672 LYS A C 1
ATOM 5232 O O . LYS A 1 647 ? 58.22977 -35.84375 12.20378 1.000 32.90228 672 LYS A O 1
ATOM 5238 N N . ARG A 1 648 ? 60.12520 -36.00150 11.02415 1.000 31.30315 673 ARG A N 1
ATOM 5239 C CA . ARG A 1 648 ? 59.71959 -34.87598 10.19242 1.000 31.94103 673 ARG A CA 1
ATOM 5240 C C . ARG A 1 648 ? 58.78548 -35.33947 9.08361 1.000 29.58589 673 ARG A C 1
ATOM 5241 O O . ARG A 1 648 ? 58.85340 -36.48053 8.61225 1.000 30.39313 673 ARG A O 1
ATOM 5249 N N . VAL A 1 649 ? 57.90582 -34.42639 8.67493 1.000 27.59164 674 VAL A N 1
ATOM 5250 C CA . VAL A 1 649 ? 56.98213 -34.70632 7.58333 1.000 28.59290 674 VAL A CA 1
ATOM 5251 C C . VAL A 1 649 ? 57.73607 -34.98424 6.27902 1.000 28.26730 674 VAL A C 1
ATOM 5252 O O . VAL A 1 649 ? 58.79054 -34.38683 5.99241 1.000 24.84999 674 VAL A O 1
ATOM 5256 N N . THR A 1 650 ? 57.18220 -35.89475 5.46768 1.000 27.38791 675 THR A N 1
ATOM 5257 C CA . THR A 1 650 ? 57.81679 -36.29316 4.21060 1.000 29.91252 675 THR A CA 1
ATOM 5258 C C . THR A 1 650 ? 56.85653 -36.28510 3.02500 1.000 29.73399 675 THR A C 1
ATOM 5259 O O . THR A 1 650 ? 57.12267 -36.97406 2.03617 1.000 31.96032 675 THR A O 1
ATOM 5263 N N . ILE A 1 651 ? 55.73983 -35.55486 3.11225 1.000 26.91406 676 ILE A N 1
ATOM 5264 C CA . ILE A 1 651 ? 54.65092 -35.69692 2.15122 1.000 24.93172 676 ILE A CA 1
ATOM 5265 C C . ILE A 1 651 ? 54.93841 -35.07565 0.77521 1.000 25.44037 676 ILE A C 1
ATOM 5266 O O . ILE A 1 651 ? 54.27963 -35.44531 -0.20561 1.000 26.90238 676 ILE A O 1
ATOM 5271 N N A TRP A 1 652 ? 55.88715 -34.14570 0.67296 0.464 23.13922 677 TRP A N 1
ATOM 5272 N N C TRP A 1 652 ? 55.87252 -34.13056 0.67615 0.536 23.13968 677 TRP A N 1
ATOM 5273 C CA A TRP A 1 652 ? 56.19740 -33.51140 -0.62256 0.464 23.14843 677 TRP A CA 1
ATOM 5274 C CA C TRP A 1 652 ? 56.19843 -33.49866 -0.61930 0.536 23.24957 677 TRP A CA 1
ATOM 5275 C C A TRP A 1 652 ? 57.70532 -33.51921 -0.88115 0.464 25.05351 677 TRP A C 1
ATOM 5276 C C C TRP A 1 652 ? 57.71472 -33.48284 -0.80319 0.536 25.06684 677 TRP A C 1
ATOM 5277 O O A TRP A 1 652 ? 58.13900 -33.45869 -2.03096 0.464 19.09163 677 TRP A O 1
ATOM 5278 O O C TRP A 1 652 ? 58.45701 -33.49614 0.17249 0.536 19.83128 677 TRP A O 1
ATOM 5299 N N . LEU B 1 1 ? 26.06846 -5.06927 -45.45483 1.000 82.00289 26 LEU B N 1
ATOM 5300 C CA . LEU B 1 1 ? 26.19455 -6.32347 -44.71520 1.000 75.35994 26 LEU B CA 1
ATOM 5301 C C . LEU B 1 1 ? 27.46778 -7.07119 -45.11712 1.000 73.86191 26 LEU B C 1
ATOM 5302 O O . LEU B 1 1 ? 28.55671 -6.49357 -45.21145 1.000 63.65339 26 LEU B O 1
ATOM 5307 N N . THR B 1 2 ? 27.31943 -8.37880 -45.32536 1.000 62.50662 27 THR B N 1
ATOM 5308 C CA . THR B 1 2 ? 28.32463 -9.15701 -46.03781 1.000 51.45840 27 THR B CA 1
ATOM 5309 C C . THR B 1 2 ? 27.63335 -9.84991 -47.20561 1.000 49.21713 27 THR B C 1
ATOM 5310 O O . THR B 1 2 ? 27.72192 -11.07430 -47.35114 1.000 48.14247 27 THR B O 1
ATOM 5314 N N . ASP B 1 3 ? 26.92404 -9.08608 -48.04238 1.000 47.26653 28 ASP B N 1
ATOM 5315 C CA . ASP B 1 3 ? 26.19694 -9.69442 -49.14871 1.000 44.54585 28 ASP B CA 1
ATOM 5316 C C . ASP B 1 3 ? 26.67496 -9.21867 -50.51962 1.000 42.45240 28 ASP B C 1
ATOM 5317 O O . ASP B 1 3 ? 25.97501 -9.42400 -51.51870 1.000 42.22663 28 ASP B O 1
ATOM 5322 N N . ASP B 1 4 ? 27.86376 -8.62128 -50.60849 1.000 41.36052 29 ASP B N 1
ATOM 5323 C CA . ASP B 1 4 ? 28.39411 -8.31377 -51.92895 1.000 39.48200 29 ASP B CA 1
ATOM 5324 C C . ASP B 1 4 ? 28.72290 -9.62197 -52.64878 1.000 36.34663 29 ASP B C 1
ATOM 5325 O O . ASP B 1 4 ? 29.05643 -10.62411 -52.01882 1.000 33.70634 29 ASP B O 1
ATOM 5330 N N . VAL B 1 5 ? 28.61568 -9.60394 -53.97972 1.000 33.34342 30 VAL B N 1
ATOM 5331 C CA . VAL B 1 5 ? 28.84172 -10.80392 -54.78577 1.000 34.15726 30 VAL B CA 1
ATOM 5332 C C . VAL B 1 5 ? 30.32793 -11.17031 -54.83868 1.000 32.31434 30 VAL B C 1
ATOM 5333 O O . VAL B 1 5 ? 30.68537 -12.34353 -55.05606 1.000 29.61347 30 VAL B O 1
ATOM 5337 N N . GLY B 1 6 ? 31.21216 -10.19757 -54.65224 1.000 29.23367 31 GLY B N 1
ATOM 5338 C CA . GLY B 1 6 ? 32.65065 -10.49210 -54.62051 1.000 29.28285 31 GLY B CA 1
ATOM 5339 C C . GLY B 1 6 ? 33.26792 -10.66468 -55.96943 1.000 30.21367 31 GLY B C 1
ATOM 5340 O O . GLY B 1 6 ? 34.26552 -10.00636 -56.28894 1.000 27.85142 31 GLY B O 1
ATOM 5341 N N . ILE B 1 7 ? 32.72376 -11.54494 -56.79997 1.000 28.96868 32 ILE B N 1
ATOM 5342 C CA . ILE B 1 7 ? 33.31433 -11.65710 -58.11164 1.000 30.10300 32 ILE B CA 1
ATOM 5343 C C . ILE B 1 7 ? 32.99932 -10.39960 -58.92479 1.000 33.48309 32 ILE B C 1
ATOM 5344 O O . ILE B 1 7 ? 32.05418 -9.63883 -58.64153 1.000 30.36959 32 ILE B O 1
ATOM 5349 N N . ARG B 1 8 ? 33.81841 -10.15690 -59.94105 1.000 33.30775 33 ARG B N 1
ATOM 5350 C CA . ARG B 1 8 ? 33.71543 -8.92763 -60.71412 1.000 33.37882 33 ARG B CA 1
ATOM 5351 C C . ARG B 1 8 ? 33.47646 -9.30473 -62.15960 1.000 33.90132 33 ARG B C 1
ATOM 5352 O O . ARG B 1 8 ? 34.25585 -10.05901 -62.74173 1.000 29.80680 33 ARG B O 1
ATOM 5360 N N . ILE B 1 9 ? 32.41564 -8.74446 -62.74421 1.000 30.60686 34 ILE B N 1
ATOM 5361 C CA . ILE B 1 9 ? 32.01737 -9.13034 -64.09114 1.000 31.36967 34 ILE B CA 1
ATOM 5362 C C . ILE B 1 9 ? 33.12115 -8.83650 -65.10781 1.000 34.28986 34 ILE B C 1
ATOM 5363 O O . ILE B 1 9 ? 33.23751 -9.53295 -66.13114 1.000 32.42697 34 ILE B O 1
ATOM 5368 N N . GLU B 1 10 ? 33.94447 -7.81066 -64.85260 1.000 34.85929 35 GLU B N 1
ATOM 5369 C CA . GLU B 1 10 ? 35.04186 -7.47663 -65.75913 1.000 36.13902 35 GLU B CA 1
ATOM 5370 C C . GLU B 1 10 ? 36.05670 -8.60616 -65.88753 1.000 36.86754 35 GLU B C 1
ATOM 5371 O O . GLU B 1 10 ? 36.78466 -8.64705 -66.88054 1.000 37.58453 35 GLU B O 1
ATOM 5377 N N . ASN B 1 11 ? 36.15515 -9.49384 -64.89261 1.000 35.62151 36 ASN B N 1
ATOM 5378 C CA . ASN B 1 11 ? 37.11610 -10.59980 -64.97538 1.000 34.69831 36 ASN B CA 1
ATOM 5379 C C . ASN B 1 11 ? 36.65857 -11.70841 -65.91077 1.000 35.14725 36 ASN B C 1
ATOM 5380 O O . ASN B 1 11 ? 37.49580 -12.49126 -66.38610 1.000 33.10737 36 ASN B O 1
ATOM 5385 N N . LEU B 1 12 ? 35.35898 -11.81659 -66.17018 1.000 34.28116 37 LEU B N 1
ATOM 5386 C CA . LEU B 1 12 ? 34.86843 -12.95451 -66.92460 1.000 33.97552 37 LEU B CA 1
ATOM 5387 C C . LEU B 1 12 ? 35.02003 -12.74161 -68.42156 1.000 35.48010 37 LEU B C 1
ATOM 5388 O O . LEU B 1 12 ? 35.22530 -11.62704 -68.90674 1.000 36.58231 37 LEU B O 1
ATOM 5393 N N . ASP B 1 13 ? 34.93162 -13.85211 -69.15470 1.000 34.62666 38 ASP B N 1
ATOM 5394 C CA . ASP B 1 13 ? 34.76814 -13.85602 -70.60973 1.000 36.74961 38 ASP B CA 1
ATOM 5395 C C . ASP B 1 13 ? 33.53074 -14.70465 -70.87942 1.000 35.92175 38 ASP B C 1
ATOM 5396 O O . ASP B 1 13 ? 33.63641 -15.91318 -71.08118 1.000 34.87296 38 ASP B O 1
ATOM 5401 N N . THR B 1 14 ? 32.35483 -14.08078 -70.90037 1.000 36.57317 39 THR B N 1
ATOM 5402 C CA . THR B 1 14 ? 31.12480 -14.86055 -70.99601 1.000 37.29712 39 THR B CA 1
ATOM 5403 C C . THR B 1 14 ? 30.82475 -15.38107 -72.40547 1.000 40.06510 39 THR B C 1
ATOM 5404 O O . THR B 1 14 ? 29.83435 -16.10057 -72.58267 1.000 40.30879 39 THR B O 1
ATOM 5408 N N . THR B 1 15 ? 31.66228 -15.10192 -73.39796 1.000 38.23041 40 THR B N 1
ATOM 5409 C CA . THR B 1 15 ? 31.49249 -15.78995 -74.67279 1.000 40.06452 40 THR B CA 1
ATOM 5410 C C . THR B 1 15 ? 32.10900 -17.17901 -74.67319 1.000 40.44859 40 THR B C 1
ATOM 5411 O O . THR B 1 15 ? 31.80069 -17.97466 -75.56644 1.000 40.19394 40 THR B O 1
ATOM 5415 N N . ALA B 1 16 ? 32.95823 -17.48552 -73.69428 1.000 38.62395 41 ALA B N 1
ATOM 5416 C CA . ALA B 1 16 ? 33.56446 -18.80257 -73.57271 1.000 36.77291 41 ALA B CA 1
ATOM 5417 C C . ALA B 1 16 ? 32.54928 -19.81808 -73.05644 1.000 39.46808 41 ALA B C 1
ATOM 5418 O O . ALA B 1 16 ? 31.57503 -19.46907 -72.38541 1.000 38.18145 41 ALA B O 1
ATOM 5420 N N . ASN B 1 17 ? 32.75405 -21.08323 -73.40205 1.000 36.41176 42 ASN B N 1
ATOM 5421 C CA . ASN B 1 17 ? 31.87997 -22.12738 -72.87745 1.000 38.55628 42 ASN B CA 1
ATOM 5422 C C . ASN B 1 17 ? 32.42656 -22.61223 -71.54100 1.000 35.26780 42 ASN B C 1
ATOM 5423 O O . ASN B 1 17 ? 33.59561 -23.01593 -71.47418 1.000 32.81663 42 ASN B O 1
ATOM 5428 N N . PRO B 1 18 ? 31.64107 -22.56980 -70.46436 1.000 33.35384 43 PRO B N 1
ATOM 5429 C CA . PRO B 1 18 ? 32.16399 -23.00677 -69.16940 1.000 31.68859 43 PRO B CA 1
ATOM 5430 C C . PRO B 1 18 ? 32.66459 -24.43594 -69.19746 1.000 32.75099 43 PRO B C 1
ATOM 5431 O O . PRO B 1 18 ? 33.62960 -24.74702 -68.49838 1.000 33.86439 43 PRO B O 1
ATOM 5435 N N . GLY B 1 19 ? 32.02943 -25.30910 -69.98747 1.000 33.68780 44 GLY B N 1
ATOM 5436 C CA . GLY B 1 19 ? 32.40118 -26.69088 -70.13208 1.000 31.96186 44 GLY B CA 1
ATOM 5437 C C . GLY B 1 19 ? 33.49674 -26.96393 -71.13622 1.000 32.38314 44 GLY B C 1
ATOM 5438 O O . GLY B 1 19 ? 33.86196 -28.12215 -71.33659 1.000 29.45560 44 GLY B O 1
ATOM 5439 N N . THR B 1 20 ? 34.00356 -25.93691 -71.80863 1.000 31.33376 45 THR B N 1
ATOM 5440 C CA . THR B 1 20 ? 35.13228 -26.10055 -72.71526 1.000 33.81166 45 THR B CA 1
ATOM 5441 C C . THR B 1 20 ? 36.43112 -25.59358 -72.10691 1.000 31.18374 45 THR B C 1
ATOM 5442 O O . THR B 1 20 ? 37.43243 -26.30324 -72.12210 1.000 30.84851 45 THR B O 1
ATOM 5446 N N . ASP B 1 21 ? 36.43185 -24.36506 -71.57629 1.000 30.67813 46 ASP B N 1
ATOM 5447 C CA . ASP B 1 21 ? 37.61710 -23.82235 -70.89822 1.000 30.07160 46 ASP B CA 1
ATOM 5448 C C . ASP B 1 21 ? 37.08662 -22.95677 -69.76164 1.000 30.77758 46 ASP B C 1
ATOM 5449 O O . ASP B 1 21 ? 36.81921 -21.76322 -69.93987 1.000 24.21707 46 ASP B O 1
ATOM 5454 N N . PHE B 1 22 ? 36.91588 -23.57288 -68.59209 1.000 29.02200 47 PHE B N 1
ATOM 5455 C CA . PHE B 1 22 ? 36.27910 -22.82889 -67.51752 1.000 27.24590 47 PHE B CA 1
ATOM 5456 C C . PHE B 1 22 ? 37.13705 -21.65808 -67.07171 1.000 26.27036 47 PHE B C 1
ATOM 5457 O O . PHE B 1 22 ? 36.62074 -20.59973 -66.69676 1.000 26.66335 47 PHE B O 1
ATOM 5465 N N . TYR B 1 23 ? 38.45240 -21.84380 -67.09064 1.000 25.51339 48 TYR B N 1
ATOM 5466 C CA . TYR B 1 23 ? 39.36806 -20.76823 -66.74940 1.000 26.83232 48 TYR B CA 1
ATOM 5467 C C . TYR B 1 23 ? 39.16878 -19.55937 -67.65021 1.000 29.02026 48 TYR B C 1
ATOM 5468 O O . TYR B 1 23 ? 39.15676 -18.42096 -67.16863 1.000 29.10433 48 TYR B O 1
ATOM 5477 N N . GLN B 1 24 ? 39.02105 -19.78020 -68.95791 1.000 27.90742 49 GLN B N 1
ATOM 5478 C CA . GLN B 1 24 ? 38.77865 -18.65930 -69.86286 1.000 31.21333 49 GLN B CA 1
ATOM 5479 C C . GLN B 1 24 ? 37.45622 -17.97546 -69.53720 1.000 30.72145 49 GLN B C 1
ATOM 5480 O O . GLN B 1 24 ? 37.37965 -16.74164 -69.44771 1.000 31.66471 49 GLN B O 1
ATOM 5486 N N . TYR B 1 25 ? 36.42387 -18.76978 -69.27410 1.000 29.36470 50 TYR B N 1
ATOM 5487 C CA . TYR B 1 25 ? 35.12278 -18.21523 -68.91326 1.000 30.09575 50 TYR B CA 1
ATOM 5488 C C . TYR B 1 25 ? 35.22289 -17.34633 -67.66140 1.000 32.06719 50 TYR B C 1
ATOM 5489 O O . TYR B 1 25 ? 34.70626 -16.21740 -67.62619 1.000 32.62255 50 TYR B O 1
ATOM 5498 N N . ALA B 1 26 ? 35.90742 -17.84569 -66.62641 1.000 26.49333 51 ALA B N 1
ATOM 5499 C CA . ALA B 1 26 ? 35.91717 -17.17954 -65.33777 1.000 31.48542 51 ALA B CA 1
ATOM 5500 C C . ALA B 1 26 ? 36.95212 -16.06384 -65.22892 1.000 32.71203 51 ALA B C 1
ATOM 5501 O O . ALA B 1 26 ? 36.81569 -15.20829 -64.35123 1.000 33.38542 51 ALA B O 1
ATOM 5503 N N . CYS B 1 27 ? 37.99552 -16.07810 -66.05749 1.00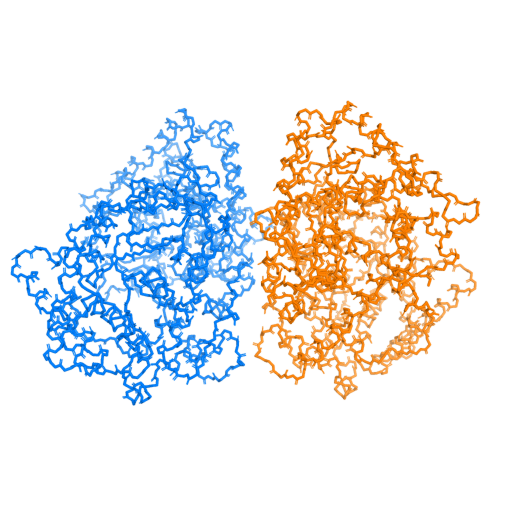0 31.97368 52 CYS B N 1
ATOM 5504 C CA . CYS B 1 27 ? 39.13575 -15.17993 -65.89874 1.000 31.90236 52 CYS B CA 1
ATOM 5505 C C . CYS B 1 27 ? 39.57559 -14.52000 -67.19077 1.000 32.72451 52 CYS B C 1
ATOM 5506 O O . CYS B 1 27 ? 40.53668 -13.73732 -67.16209 1.000 33.62892 52 CYS B O 1
ATOM 5509 N N . GLY B 1 28 ? 38.92485 -14.83173 -68.31372 1.000 31.88846 53 GLY B N 1
ATOM 5510 C CA . GLY B 1 28 ? 39.36761 -14.32056 -69.60089 1.000 37.49631 53 GLY B CA 1
ATOM 5511 C C . GLY B 1 28 ? 39.40229 -12.80827 -69.67174 1.000 41.02025 53 GLY B C 1
ATOM 5512 O O . GLY B 1 28 ? 40.24862 -12.23654 -70.36761 1.000 37.96234 53 GLY B O 1
ATOM 5513 N N . GLY B 1 29 ? 38.48548 -12.13529 -68.97312 1.000 36.65967 54 GLY B N 1
ATOM 5514 C CA . GLY B 1 29 ? 38.55307 -10.68156 -68.90785 1.000 37.12983 54 GLY B CA 1
ATOM 5515 C C . GLY B 1 29 ? 39.75584 -10.18528 -68.12372 1.000 41.02882 54 GLY B C 1
ATOM 5516 O O . GLY B 1 29 ? 40.43394 -9.24892 -68.54692 1.000 44.32801 54 GLY B O 1
ATOM 5517 N N . TRP B 1 30 ? 40.04061 -10.81210 -66.97478 1.000 39.95950 55 TRP B N 1
ATOM 5518 C CA . TRP B 1 30 ? 41.23343 -10.46701 -66.20219 1.000 40.42157 55 TRP B CA 1
ATOM 5519 C C . TRP B 1 30 ? 42.49119 -10.59968 -67.04934 1.000 45.15059 55 TRP B C 1
ATOM 5520 O O . TRP B 1 30 ? 43.38888 -9.75443 -66.97891 1.000 48.82377 55 TRP B O 1
ATOM 5531 N N . ILE B 1 31 ? 42.58611 -11.69056 -67.80645 1.000 41.55857 56 ILE B N 1
ATOM 5532 C CA . ILE B 1 31 ? 43.72753 -11.90584 -68.69703 1.000 48.21827 56 ILE B CA 1
ATOM 5533 C C . ILE B 1 31 ? 43.87231 -10.73502 -69.66728 1.000 51.22147 56 ILE B C 1
ATOM 5534 O O . ILE B 1 31 ? 44.95743 -10.14950 -69.79353 1.000 56.87056 56 ILE B O 1
ATOM 5539 N N . LYS B 1 32 ? 42.78460 -10.36841 -70.35437 1.000 49.65933 57 LYS B N 1
ATOM 5540 C CA . LYS B 1 32 ? 42.83246 -9.27045 -71.32281 1.000 54.11637 57 LYS B CA 1
ATOM 5541 C C . LYS B 1 32 ? 43.20233 -7.94884 -70.66440 1.000 54.21929 57 LYS B C 1
ATOM 5542 O O . LYS B 1 32 ? 43.83242 -7.09386 -71.29813 1.000 58.60011 57 LYS B O 1
ATOM 5548 N N . ASN B 1 33 ? 42.80270 -7.75162 -69.41551 1.000 52.57120 58 ASN B N 1
ATOM 5549 C CA . ASN B 1 33 ? 42.94020 -6.46342 -68.74644 1.000 56.49569 58 ASN B CA 1
ATOM 5550 C C . ASN B 1 33 ? 44.24111 -6.28394 -67.97190 1.000 59.20150 58 ASN B C 1
ATOM 5551 O O . ASN B 1 33 ? 44.44580 -5.20695 -67.40241 1.000 59.44099 58 ASN B O 1
ATOM 5556 N N . HIS B 1 34 ? 45.10163 -7.29862 -67.88835 1.000 59.82172 59 HIS B N 1
ATOM 5557 C CA . HIS B 1 34 ? 46.35884 -7.20849 -67.13829 1.000 64.30953 59 HIS B CA 1
ATOM 5558 C C . HIS B 1 34 ? 47.51593 -7.73627 -67.97468 1.000 71.77090 59 HIS B C 1
ATOM 5559 O O . HIS B 1 34 ? 48.07649 -8.79559 -67.67229 1.000 74.16084 59 HIS B O 1
ATOM 5566 N N . PRO B 1 35 ? 47.89966 -7.02563 -69.03746 1.000 75.38708 60 PRO B N 1
ATOM 5567 C CA . PRO B 1 35 ? 49.08394 -7.43943 -69.79912 1.000 73.32514 60 PRO B CA 1
ATOM 5568 C C . PRO B 1 35 ? 50.34153 -7.34778 -68.94657 1.000 78.96982 60 PRO B C 1
ATOM 5569 O O . PRO B 1 35 ? 50.42803 -6.55437 -68.00391 1.000 75.81132 60 PRO B O 1
ATOM 5573 N N . LEU B 1 36 ? 51.30206 -8.21527 -69.25827 1.000 83.82551 61 LEU B N 1
ATOM 5574 C CA . LEU B 1 36 ? 52.59691 -8.19187 -68.58907 1.000 85.13431 61 LEU B CA 1
ATOM 5575 C C . LEU B 1 36 ? 53.43614 -6.98585 -69.00726 1.000 82.00313 61 LEU B C 1
ATOM 5576 O O . LEU B 1 36 ? 53.45063 -6.58994 -70.17710 1.000 80.47963 61 LEU B O 1
ATOM 5581 N N . THR B 1 37 ? 54.13928 -6.40286 -68.03849 1.000 83.71128 62 THR B N 1
ATOM 5582 C CA . THR B 1 37 ? 55.05223 -5.29390 -68.30301 1.000 83.51547 62 THR B CA 1
ATOM 5583 C C . THR B 1 37 ? 56.45877 -5.83094 -68.57223 1.000 79.98554 62 THR B C 1
ATOM 5584 O O . THR B 1 37 ? 56.99152 -5.70402 -69.67461 1.000 80.35557 62 THR B O 1
ATOM 5588 N N . SER B 1 41 ? 57.49455 -11.85362 -66.14224 1.000 62.65600 66 SER B N 1
ATOM 5589 C CA . SER B 1 41 ? 57.45951 -13.28472 -66.46500 1.000 67.65747 66 SER B CA 1
ATOM 5590 C C . SER B 1 41 ? 56.09754 -13.92718 -66.16930 1.000 68.86821 66 SER B C 1
ATOM 5591 O O . SER B 1 41 ? 55.52378 -14.62488 -67.01892 1.000 61.74483 66 SER B O 1
ATOM 5594 N N . ARG B 1 42 ? 55.59856 -13.70769 -64.95274 1.000 75.94664 67 ARG B N 1
ATOM 5595 C CA . ARG B 1 42 ? 54.25303 -14.12664 -64.57714 1.000 71.33621 67 ARG B CA 1
ATOM 5596 C C . ARG B 1 42 ? 53.69097 -13.10451 -63.60032 1.000 69.64628 67 ARG B C 1
ATOM 5597 O O . ARG B 1 42 ? 54.37236 -12.70820 -62.65024 1.000 73.88400 67 ARG B O 1
ATOM 5605 N N . PHE B 1 43 ? 52.45755 -12.67177 -63.84351 1.000 61.20914 68 PHE B N 1
ATOM 5606 C CA . PHE B 1 43 ? 51.79170 -11.71832 -62.96593 1.000 60.29432 68 PHE B CA 1
ATOM 5607 C C . PHE B 1 43 ? 50.34641 -12.15800 -62.79820 1.000 59.20624 68 PHE B C 1
ATOM 5608 O O . PHE B 1 43 ? 49.59030 -12.19166 -63.77616 1.000 57.11983 68 PHE B O 1
ATOM 5616 N N . GLY B 1 44 ? 49.96854 -12.50216 -61.56620 1.000 60.45739 69 GLY B N 1
ATOM 5617 C CA . GLY B 1 44 ? 48.60954 -12.92542 -61.27758 1.000 58.93357 69 GLY B CA 1
ATOM 5618 C C . GLY B 1 44 ? 47.93515 -12.13143 -60.17340 1.000 57.84780 69 GLY B C 1
ATOM 5619 O O . GLY B 1 44 ? 48.49740 -11.15935 -59.66019 1.000 53.94047 69 GLY B O 1
ATOM 5620 N N . SER B 1 45 ? 46.72057 -12.53729 -59.79556 1.000 62.48533 70 SER B N 1
ATOM 5621 C CA . SER B 1 45 ? 45.97574 -11.79478 -58.78455 1.000 56.04005 70 SER B CA 1
ATOM 5622 C C . SER B 1 45 ? 46.64945 -11.85134 -57.41431 1.000 54.33354 70 SER B C 1
ATOM 5623 O O . SER B 1 45 ? 46.43175 -10.95174 -56.59247 1.000 56.22489 70 SER B O 1
ATOM 5626 N N . PHE B 1 46 ? 47.46111 -12.88130 -57.15447 1.000 52.12746 71 PHE B N 1
ATOM 5627 C CA . PHE B 1 46 ? 48.28465 -12.89638 -55.94964 1.000 54.52643 71 PHE B CA 1
ATOM 5628 C C . PHE B 1 46 ? 49.38041 -11.82900 -56.00600 1.000 55.92319 71 PHE B C 1
ATOM 5629 O O . PHE B 1 46 ? 49.69037 -11.20105 -54.98474 1.000 52.20663 71 PHE B O 1
ATOM 5637 N N . ASP B 1 47 ? 50.00851 -11.63819 -57.17716 1.000 56.32996 72 ASP B N 1
ATOM 5638 C CA . ASP B 1 47 ? 51.02927 -10.59526 -57.32554 1.000 54.76611 72 ASP B CA 1
ATOM 5639 C C . ASP B 1 47 ? 50.41650 -9.20173 -57.24712 1.000 51.79421 72 ASP B C 1
ATOM 5640 O O . ASP B 1 47 ? 51.02403 -8.27772 -56.69131 1.000 50.48049 72 ASP B O 1
ATOM 5645 N N . LYS B 1 48 ? 49.22641 -9.03097 -57.82581 1.000 52.26630 73 LYS B N 1
ATOM 5646 C CA . LYS B 1 48 ? 48.50800 -7.76666 -57.72037 1.000 51.98708 73 LYS B CA 1
ATOM 5647 C C . LYS B 1 48 ? 48.18043 -7.44687 -56.26481 1.000 53.21867 73 LYS B C 1
ATOM 5648 O O . LYS B 1 48 ? 48.33465 -6.29958 -55.82030 1.000 50.99639 73 LYS B O 1
ATOM 5654 N N . LEU B 1 49 ? 47.74453 -8.45925 -55.50208 1.000 50.57857 74 LEU B N 1
ATOM 5655 C CA . LEU B 1 49 ? 47.51615 -8.27737 -54.06988 1.000 51.05592 74 LEU B CA 1
ATOM 5656 C C . LEU B 1 49 ? 48.81505 -7.91856 -53.35932 1.000 50.36015 74 LEU B C 1
ATOM 5657 O O . LEU B 1 49 ? 48.84178 -7.01129 -52.51433 1.000 49.32003 74 LEU B O 1
ATOM 5662 N N . SER B 1 50 ? 49.90563 -8.61993 -53.68976 1.000 49.29119 75 SER B N 1
ATOM 5663 C CA . SER B 1 50 ? 51.19811 -8.27465 -53.10943 1.000 47.74358 75 SER B CA 1
ATOM 5664 C C . SER B 1 50 ? 51.53168 -6.81234 -53.36521 1.000 51.01707 75 SER B C 1
ATOM 5665 O O . SER B 1 50 ? 51.98240 -6.10666 -52.45359 1.000 48.30074 75 SER B O 1
ATOM 5668 N N . GLU B 1 51 ? 51.24414 -6.32501 -54.58253 1.000 51.73043 76 GLU B N 1
ATOM 5669 C CA . GLU B 1 51 ? 51.48419 -4.92160 -54.91169 1.000 53.71992 76 GLU B CA 1
ATOM 5670 C C . GLU B 1 51 ? 50.65138 -3.99523 -54.03956 1.000 49.71585 76 GLU B C 1
ATOM 5671 O O . GLU B 1 51 ? 51.18623 -3.08250 -53.40699 1.000 48.38280 76 GLU B O 1
ATOM 5677 N N . ASP B 1 52 ? 49.33121 -4.21419 -54.00881 1.000 49.52907 77 ASP B N 1
ATOM 5678 C CA . ASP B 1 52 ? 48.43697 -3.39854 -53.18911 1.000 50.33854 77 ASP B CA 1
ATOM 5679 C C . ASP B 1 52 ? 48.89049 -3.36997 -51.73354 1.000 47.76944 77 ASP B C 1
ATOM 5680 O O . ASP B 1 52 ? 48.78707 -2.34446 -51.05433 1.000 44.38059 77 ASP B O 1
ATOM 5685 N N . ASN B 1 53 ? 49.38982 -4.49495 -51.23885 1.000 44.80932 78 ASN B N 1
ATOM 5686 C CA . ASN B 1 53 ? 49.78097 -4.57438 -49.84039 1.000 44.81231 78 ASN B CA 1
ATOM 5687 C C . ASN B 1 53 ? 50.99329 -3.68792 -49.55520 1.000 42.58069 78 ASN B C 1
ATOM 5688 O O . ASN B 1 53 ? 51.08576 -3.08218 -48.48022 1.000 39.92689 78 ASN B O 1
ATOM 5693 N N . ARG B 1 54 ? 51.93461 -3.58874 -50.49933 1.000 42.54302 79 ARG B N 1
ATOM 5694 C CA . ARG B 1 54 ? 53.06824 -2.68734 -50.29412 1.000 40.72907 79 ARG B CA 1
ATOM 5695 C C . ARG B 1 54 ? 52.60306 -1.22650 -50.22819 1.000 38.96191 79 ARG B C 1
ATOM 5696 O O . ARG B 1 54 ? 53.13053 -0.42838 -49.44305 1.000 36.41952 79 ARG B O 1
ATOM 5704 N N . GLU B 1 55 ? 51.61114 -0.86091 -51.04522 1.000 37.92560 80 GLU B N 1
ATOM 5705 C CA . GLU B 1 55 ? 51.06438 0.49474 -50.99789 1.000 40.47236 80 GLU B CA 1
ATOM 5706 C C . GLU B 1 55 ? 50.26745 0.72537 -49.72022 1.000 36.31570 80 GLU B C 1
ATOM 5707 O O . GLU B 1 55 ? 50.24765 1.83949 -49.18813 1.000 34.42043 80 GLU B O 1
ATOM 5713 N N . GLN B 1 56 ? 49.58881 -0.31224 -49.22977 1.000 35.32890 81 GLN B N 1
ATOM 5714 C CA . GLN B 1 56 ? 48.88050 -0.21698 -47.95778 1.000 36.36038 81 GLN B CA 1
ATOM 5715 C C . GLN B 1 56 ? 49.83781 0.12145 -46.81958 1.000 33.57352 81 GLN B C 1
ATOM 5716 O O . GLN B 1 56 ? 49.55528 0.99129 -45.98705 1.000 30.99323 81 GLN B O 1
ATOM 5722 N N . LEU B 1 57 ? 50.97601 -0.57321 -46.75897 1.000 31.49575 82 LEU B N 1
ATOM 5723 C CA . LEU B 1 57 ? 51.95834 -0.29292 -45.71625 1.000 32.31639 82 LEU B CA 1
ATOM 5724 C C . LEU B 1 57 ? 52.54425 1.10468 -45.86065 1.000 29.77412 82 LEU B C 1
ATOM 5725 O O . LEU B 1 57 ? 52.78624 1.78466 -44.86167 1.000 29.33206 82 LEU B O 1
ATOM 5730 N N . LYS B 1 58 ? 52.81822 1.53148 -47.09299 1.000 29.39928 83 LYS B N 1
ATOM 5731 C CA . LYS B 1 58 ? 53.35690 2.86928 -47.31636 1.000 31.57189 83 LYS B CA 1
ATOM 5732 C C . LYS B 1 58 ? 52.41880 3.93930 -46.78529 1.000 32.23433 83 LYS B C 1
ATOM 5733 O O . LYS B 1 58 ? 52.84739 4.86681 -46.08537 1.000 32.98949 83 LYS B O 1
ATOM 5739 N N . SER B 1 59 ? 51.13520 3.86539 -47.15934 1.000 29.90621 84 SER B N 1
ATOM 5740 C CA . SER B 1 59 ? 50.19763 4.88208 -46.69574 1.000 30.79228 84 SER B CA 1
ATOM 5741 C C . SER B 1 59 ? 49.97866 4.78116 -45.18881 1.000 30.51811 84 SER B C 1
ATOM 5742 O O . SER B 1 59 ? 49.78106 5.80885 -44.52718 1.000 25.88518 84 SER B O 1
ATOM 5745 N N . LEU B 1 60 ? 50.00922 3.55763 -44.64804 1.000 26.53499 85 LEU B N 1
ATOM 5746 C CA . LEU B 1 60 ? 49.80352 3.35020 -43.21456 1.000 28.61405 85 LEU B CA 1
ATOM 5747 C C . LEU B 1 60 ? 50.90429 4.00954 -42.40118 1.000 26.97416 85 LEU B C 1
ATOM 5748 O O . LEU B 1 60 ? 50.63624 4.76822 -41.46893 1.000 26.39490 85 LEU B O 1
ATOM 5753 N N . ILE B 1 61 ? 52.15679 3.73208 -42.74520 1.000 24.13039 86 ILE B N 1
ATOM 5754 C CA . ILE B 1 61 ? 53.25623 4.29409 -41.97580 1.000 25.80186 86 ILE B CA 1
ATOM 5755 C C . ILE B 1 61 ? 53.28251 5.80895 -42.11098 1.000 24.60985 86 ILE B C 1
ATOM 5756 O O . ILE B 1 61 ? 53.51306 6.51882 -41.13547 1.000 24.12343 86 ILE B O 1
ATOM 5761 N N . GLU B 1 62 ? 53.05607 6.33803 -43.31443 1.000 24.44170 87 GLU B N 1
ATOM 5762 C CA . GLU B 1 62 ? 53.00984 7.78965 -43.46173 1.000 26.92382 87 GLU B CA 1
ATOM 5763 C C . GLU B 1 62 ? 51.86671 8.38749 -42.64428 1.000 27.45321 87 GLU B C 1
ATOM 5764 O O . GLU B 1 62 ? 52.01293 9.46600 -42.06368 1.000 25.52325 87 GLU B O 1
ATOM 5770 N N . GLU B 1 63 ? 50.72156 7.69963 -42.58446 1.000 26.46561 88 GLU B N 1
ATOM 5771 C CA . GLU B 1 63 ? 49.60926 8.20378 -41.77816 1.000 28.45906 88 GLU B CA 1
ATOM 5772 C C . GLU B 1 63 ? 49.97234 8.21972 -40.30077 1.000 26.43223 88 GLU B C 1
ATOM 5773 O O . GLU B 1 63 ? 49.67769 9.18299 -39.58533 1.000 24.52380 88 GLU B O 1
ATOM 5779 N N . ILE B 1 64 ? 50.61634 7.15277 -39.82961 1.000 23.63381 89 ILE B N 1
ATOM 5780 C CA . ILE B 1 64 ? 51.00853 7.06848 -38.42629 1.000 24.93309 89 ILE B CA 1
ATOM 5781 C C . ILE B 1 64 ? 51.97629 8.18772 -38.09660 1.000 26.25333 89 ILE B C 1
ATOM 5782 O O . ILE B 1 64 ? 51.82352 8.89897 -37.09165 1.000 25.50338 89 ILE B O 1
ATOM 5787 N N . ALA B 1 65 ? 52.97547 8.37304 -38.96570 1.000 23.19879 90 ALA B N 1
ATOM 5788 C CA . ALA B 1 65 ? 54.01337 9.36277 -38.72121 1.000 23.33263 90 ALA B CA 1
ATOM 5789 C C . ALA B 1 65 ? 53.49390 10.77261 -38.89448 1.000 24.03043 90 ALA B C 1
ATOM 5790 O O . ALA B 1 65 ? 54.15008 11.71390 -38.44322 1.000 25.58627 90 ALA B O 1
ATOM 5792 N N . GLY B 1 66 ? 52.32501 10.93829 -39.52083 1.000 23.36807 91 GLY B N 1
ATOM 5793 C CA . GLY B 1 66 ? 51.79193 12.26328 -39.76172 1.000 24.36491 91 GLY B CA 1
ATOM 5794 C C . GLY B 1 66 ? 51.20439 12.98701 -38.56504 1.000 27.66509 91 GLY B C 1
ATOM 5795 O O . GLY B 1 66 ? 50.74116 14.11976 -38.71788 1.000 28.97367 91 GLY B O 1
ATOM 5796 N N . LYS B 1 67 ? 51.18748 12.36489 -37.39036 1.000 25.75199 92 LYS B N 1
ATOM 5797 C CA . LYS B 1 67 ? 50.72592 12.98740 -36.15199 1.000 24.33462 92 LYS B CA 1
ATOM 5798 C C . LYS B 1 67 ? 51.59342 12.49890 -35.00422 1.000 24.93888 92 LYS B C 1
ATOM 5799 O O . LYS B 1 67 ? 52.18524 11.42216 -35.06288 1.000 26.24120 92 LYS B O 1
ATOM 5805 N N . GLU B 1 68 ? 51.64850 13.29365 -33.94002 1.000 22.06962 93 GLU B N 1
ATOM 5806 C CA . GLU B 1 68 ? 52.33654 12.86499 -32.73240 1.000 25.26091 93 GLU B CA 1
ATOM 5807 C C . GLU B 1 68 ? 51.37859 12.03459 -31.88818 1.000 24.61296 93 GLU B C 1
ATOM 5808 O O . GLU B 1 68 ? 50.20685 12.38649 -31.74674 1.000 25.98010 93 GLU B O 1
ATOM 5814 N N . HIS B 1 69 ? 51.88672 10.95137 -31.29728 1.000 23.37208 94 HIS B N 1
ATOM 5815 C CA . HIS B 1 69 ? 51.05817 10.02204 -30.54647 1.000 24.32300 94 HIS B CA 1
ATOM 5816 C C . HIS B 1 69 ? 51.46792 9.96507 -29.08405 1.000 24.01804 94 HIS B C 1
ATOM 5817 O O . HIS B 1 69 ? 52.56438 10.38572 -28.70548 1.000 23.95962 94 HIS B O 1
ATOM 5824 N N . GLU B 1 70 ? 50.56857 9.40629 -28.27279 1.000 24.93265 95 GLU B N 1
ATOM 5825 C CA . GLU B 1 70 ? 50.82676 9.22572 -26.84979 1.000 23.80843 95 GLU B CA 1
ATOM 5826 C C . GLU B 1 70 ? 52.13449 8.46303 -26.64395 1.000 25.92891 95 GLU B C 1
ATOM 5827 O O . GLU B 1 70 ? 52.34349 7.39855 -27.22297 1.000 22.93985 95 GLU B O 1
ATOM 5833 N N . HIS B 1 71 ? 53.00977 8.99834 -25.79607 1.000 24.84936 96 HIS B N 1
ATOM 5834 C CA . HIS B 1 71 ? 54.31311 8.37487 -25.62540 1.000 26.64692 96 HIS B CA 1
ATOM 5835 C C . HIS B 1 71 ? 54.17112 6.96614 -25.05647 1.000 24.34521 96 HIS B C 1
ATOM 5836 O O . HIS B 1 71 ? 53.37711 6.72867 -24.14287 1.000 25.86940 96 HIS B O 1
ATOM 5843 N N . GLY B 1 72 ? 54.90122 6.03648 -25.63699 1.000 22.42385 97 GLY B N 1
ATOM 5844 C CA . GLY B 1 72 ? 54.89823 4.65607 -25.20656 1.000 25.78568 97 GLY B CA 1
ATOM 5845 C C . GLY B 1 72 ? 53.96540 3.75308 -25.98569 1.000 26.35460 97 GLY B C 1
ATOM 5846 O O . GLY B 1 72 ? 54.07651 2.53440 -25.85943 1.000 25.17262 97 GLY B O 1
ATOM 5847 N N . THR B 1 73 ? 53.04691 4.30832 -26.77141 1.000 22.33528 98 THR B N 1
ATOM 5848 C CA . THR B 1 73 ? 52.15600 3.49506 -27.58922 1.000 24.69217 98 THR B CA 1
ATOM 5849 C C . THR B 1 73 ? 52.90632 3.02809 -28.82997 1.000 24.71046 98 THR B C 1
ATOM 5850 O O . THR B 1 73 ? 53.89606 3.63442 -29.22938 1.000 23.79583 98 THR B O 1
ATOM 5854 N N . VAL B 1 74 ? 52.43061 1.93231 -29.44312 1.000 24.12879 99 VAL B N 1
ATOM 5855 C CA . VAL B 1 74 ? 53.15183 1.45980 -30.62598 1.000 22.02144 99 VAL B CA 1
ATOM 5856 C C . VAL B 1 74 ? 53.06870 2.48452 -31.73916 1.000 22.68503 99 VAL B C 1
ATOM 5857 O O . VAL B 1 74 ? 53.99589 2.59196 -32.54318 1.000 24.51798 99 VAL B O 1
ATOM 5861 N N . ALA B 1 75 ? 51.97714 3.27536 -31.79839 1.000 21.66302 100 ALA B N 1
ATOM 5862 C CA . ALA B 1 75 ? 51.91438 4.30636 -32.84138 1.000 21.60517 100 ALA B CA 1
ATOM 5863 C C . ALA B 1 75 ? 53.03008 5.31814 -32.65893 1.000 21.22804 100 ALA B C 1
ATOM 5864 O O . ALA B 1 75 ? 53.62936 5.76023 -33.63878 1.000 20.95681 100 ALA B O 1
ATOM 5866 N N . GLN B 1 76 ? 53.32256 5.70077 -31.41339 1.000 20.59688 101 GLN B N 1
ATOM 5867 C CA . GLN B 1 76 ? 54.40081 6.65152 -31.16789 1.000 20.23502 101 GLN B CA 1
ATOM 5868 C C . GLN B 1 76 ? 55.74929 6.06142 -31.57173 1.000 21.18361 101 GLN B C 1
ATOM 5869 O O . GLN B 1 76 ? 56.60609 6.76518 -32.12581 1.000 21.84525 101 GLN B O 1
ATOM 5875 N N . LYS B 1 77 ? 55.95379 4.76648 -31.31385 1.000 19.99321 102 LYS B N 1
ATOM 5876 C CA . LYS B 1 77 ? 57.22779 4.14743 -31.65275 1.000 19.94364 102 LYS B CA 1
ATOM 5877 C C . LYS B 1 77 ? 57.43438 4.10148 -33.16611 1.000 21.21869 102 LYS B C 1
ATOM 5878 O O . LYS B 1 77 ? 58.52816 4.41100 -33.67157 1.000 20.34538 102 LYS B O 1
ATOM 5884 N N . ILE B 1 78 ? 56.39129 3.73826 -33.90376 1.000 20.74443 103 ILE B N 1
ATOM 5885 C CA . ILE B 1 78 ? 56.45719 3.67666 -35.36291 1.000 21.13278 103 ILE B CA 1
ATOM 5886 C C . ILE B 1 78 ? 56.64379 5.06556 -35.95011 1.000 21.04247 103 ILE B C 1
ATOM 5887 O O . ILE B 1 78 ? 57.49108 5.29251 -36.83400 1.000 21.23446 103 ILE B O 1
ATOM 5892 N N . GLY B 1 79 ? 55.79873 6.00485 -35.51560 1.000 20.91322 104 GLY B N 1
ATOM 5893 C CA . GLY B 1 79 ? 55.82856 7.34333 -36.08541 1.000 20.96054 104 GLY B CA 1
ATOM 5894 C C . GLY B 1 79 ? 57.14579 8.05447 -35.82900 1.000 21.27584 104 GLY B C 1
ATOM 5895 O O . GLY B 1 79 ? 57.71386 8.67941 -36.72089 1.000 20.78340 104 GLY B O 1
ATOM 5896 N N . ASP B 1 80 ? 57.62809 7.98346 -34.59145 1.000 21.80867 105 ASP B N 1
ATOM 5897 C CA . ASP B 1 80 ? 58.89627 8.64041 -34.28490 1.000 19.51946 105 ASP B CA 1
ATOM 5898 C C . ASP B 1 80 ? 60.05699 7.97909 -35.00333 1.000 22.31799 105 ASP B C 1
ATOM 5899 O O . ASP B 1 80 ? 61.00319 8.66924 -35.40740 1.000 23.31676 105 ASP B O 1
ATOM 5904 N N . LEU B 1 81 ? 60.05408 6.63969 -35.11516 1.000 20.37309 106 LEU B N 1
ATOM 5905 C CA . LEU B 1 81 ? 61.17765 6.00458 -35.79295 1.000 20.41867 106 LEU B CA 1
ATOM 5906 C C . LEU B 1 81 ? 61.20921 6.41949 -37.25111 1.000 22.56596 106 LEU B C 1
ATOM 5907 O O . LEU B 1 81 ? 62.27473 6.69260 -37.80405 1.000 21.63761 106 LEU B O 1
ATOM 5912 N N . TYR B 1 82 ? 60.03695 6.45382 -37.89830 1.000 21.33937 107 TYR B N 1
ATOM 5913 C CA . TYR B 1 82 ? 59.99766 6.89444 -39.28253 1.000 21.98368 107 TYR B CA 1
ATOM 5914 C C . TYR B 1 82 ? 60.48808 8.33249 -39.40482 1.000 21.95825 107 TYR B C 1
ATOM 5915 O O . TYR B 1 82 ? 61.29187 8.64165 -40.28513 1.000 22.47169 107 TYR B O 1
ATOM 5924 N N . ASN B 1 83 ? 59.99244 9.23241 -38.53035 1.000 21.44122 108 ASN B N 1
ATOM 5925 C CA . ASN B 1 83 ? 60.31066 10.65358 -38.69379 1.000 21.47920 108 ASN B CA 1
ATOM 5926 C C . ASN B 1 83 ? 61.77666 10.94608 -38.37613 1.000 24.17082 108 ASN B C 1
ATOM 5927 O O . ASN B 1 83 ? 62.36069 11.88378 -38.94193 1.000 22.01969 108 ASN B O 1
ATOM 5932 N N . ILE B 1 84 ? 62.38818 10.17458 -37.47160 1.000 23.78709 109 ILE B N 1
ATOM 5933 C CA . ILE B 1 84 ? 63.81805 10.39097 -37.24427 1.000 22.77437 109 ILE B CA 1
ATOM 5934 C C . ILE B 1 84 ? 64.64552 9.81019 -38.38133 1.000 21.79682 109 ILE B C 1
ATOM 5935 O O . ILE B 1 84 ? 65.69412 10.35776 -38.73584 1.000 23.62530 109 ILE B O 1
ATOM 5940 N N . ALA B 1 85 ? 64.18181 8.71214 -38.99347 1.000 21.84659 110 ALA B N 1
ATOM 5941 C CA . ALA B 1 85 ? 64.85285 8.18135 -40.17606 1.000 23.68222 110 ALA B CA 1
ATOM 5942 C C . ALA B 1 85 ? 64.82283 9.17072 -41.32455 1.000 23.46759 110 ALA B C 1
ATOM 5943 O O . ALA B 1 85 ? 65.72033 9.16680 -42.17743 1.000 24.25019 110 ALA B O 1
ATOM 5945 N N . MET B 1 86 ? 63.78777 10.00892 -41.37516 1.000 21.92220 111 MET B N 1
ATOM 5946 C CA . MET B 1 86 ? 63.61201 10.96340 -42.46233 1.000 25.06243 111 MET B CA 1
ATOM 5947 C C . MET B 1 86 ? 64.27044 12.32306 -42.19368 1.000 25.49447 111 MET B C 1
ATOM 5948 O O . MET B 1 86 ? 64.34085 13.14842 -43.11040 1.000 26.81664 111 MET B O 1
ATOM 5953 N N . ASP B 1 87 ? 64.73817 12.58258 -40.97154 1.000 21.04459 112 ASP B N 1
ATOM 5954 C CA . ASP B 1 87 ? 65.21231 13.90777 -40.56120 1.000 25.94375 112 ASP B CA 1
ATOM 5955 C C . ASP B 1 87 ? 66.65699 14.06948 -41.01550 1.000 25.95842 112 ASP B C 1
ATOM 5956 O O . ASP B 1 87 ? 67.60327 13.92803 -40.23688 1.000 23.93363 112 ASP B O 1
ATOM 5961 N N A SER B 1 88 ? 66.81354 14.41238 -42.30107 0.221 25.32491 113 SER B N 1
ATOM 5962 N N B SER B 1 88 ? 66.82623 14.40540 -42.30278 0.779 25.64525 113 SER B N 1
ATOM 5963 C CA A SER B 1 88 ? 68.13484 14.48389 -42.91892 0.221 25.54856 113 SER B CA 1
ATOM 5964 C CA B SER B 1 88 ? 68.16585 14.45273 -42.88047 0.779 25.70022 113 SER B CA 1
ATOM 5965 C C A SER B 1 88 ? 68.99477 15.58741 -42.31893 0.221 25.61324 113 SER B C 1
ATOM 5966 C C B SER B 1 88 ? 69.00666 15.59446 -42.32042 0.779 25.69918 113 SER B C 1
ATOM 5967 O O A SER B 1 88 ? 70.22132 15.43136 -42.24145 0.221 25.85782 113 SER B O 1
ATOM 5968 O O B SER B 1 88 ? 70.23893 15.47605 -42.28184 0.779 26.16750 113 SER B O 1
ATOM 5973 N N . THR B 1 89 ? 68.39725 16.70777 -41.91698 1.000 26.49657 114 THR B N 1
ATOM 5974 C CA . THR B 1 89 ? 69.17908 17.78853 -41.32229 1.000 25.96211 114 THR B CA 1
ATOM 5975 C C . THR B 1 89 ? 69.93649 17.29109 -40.09087 1.000 28.13506 114 THR B C 1
ATOM 5976 O O . THR B 1 89 ? 71.14260 17.51348 -39.95641 1.000 24.61177 114 THR B O 1
ATOM 5980 N N . LYS B 1 90 ? 69.24375 16.55374 -39.21211 1.000 24.44073 115 LYS B N 1
ATOM 5981 C CA . LYS B 1 90 ? 69.89922 16.03119 -38.01747 1.000 25.22022 115 LYS B CA 1
ATOM 5982 C C . LYS B 1 90 ? 70.91807 14.94254 -38.36215 1.000 25.81322 115 LYS B C 1
ATOM 5983 O O . LYS B 1 90 ? 72.02846 14.93773 -37.82080 1.000 25.06986 115 LYS B O 1
ATOM 5989 N N . LEU B 1 91 ? 70.55774 14.02273 -39.27030 1.000 23.76574 116 LEU B N 1
ATOM 5990 C CA . LEU B 1 91 ? 71.49899 12.97873 -39.68592 1.000 23.72400 116 LEU B CA 1
ATOM 5991 C C . LEU B 1 91 ? 72.79668 13.57576 -40.20798 1.000 26.98057 116 LEU B C 1
ATOM 5992 O O . LEU B 1 91 ? 73.87642 13.05712 -39.91691 1.000 22.94673 116 LEU B O 1
ATOM 5997 N N . ASN B 1 92 ? 72.71986 14.66901 -40.97594 1.000 23.56531 117 ASN B N 1
ATOM 5998 C CA . ASN B 1 92 ? 73.94790 15.20957 -41.55007 1.000 25.71346 117 ASN B CA 1
ATOM 5999 C C . ASN B 1 92 ? 74.74185 16.04926 -40.55576 1.000 28.96195 117 ASN B C 1
ATOM 6000 O O . ASN B 1 92 ? 75.97729 16.00156 -40.57300 1.000 29.24415 117 ASN B O 1
ATOM 6005 N N . ALA B 1 93 ? 74.06260 16.77031 -39.65557 1.000 26.01576 118 ALA B N 1
ATOM 6006 C CA . ALA B 1 93 ? 74.75838 17.51872 -38.61552 1.000 28.31341 118 ALA B CA 1
ATOM 6007 C C . ALA B 1 93 ? 75.43786 16.58360 -37.62250 1.000 30.10972 118 ALA B C 1
ATOM 6008 O O . ALA B 1 93 ? 76.52906 16.88303 -37.12701 1.000 29.98206 118 ALA B O 1
ATOM 6010 N N . ASP B 1 94 ? 74.78720 15.45877 -37.30161 1.000 25.73180 119 ASP B N 1
ATOM 6011 C CA . ASP B 1 94 ? 75.35434 14.49820 -36.35786 1.000 26.36002 119 ASP B CA 1
ATOM 6012 C C . ASP B 1 94 ? 76.56790 13.78053 -36.93103 1.000 28.14605 119 ASP B C 1
ATOM 6013 O O . ASP B 1 94 ? 77.45905 13.40063 -36.16856 1.000 26.07653 119 ASP B O 1
ATOM 6018 N N . GLY B 1 95 ? 76.59962 13.54375 -38.24685 1.000 24.80991 120 GLY B N 1
ATOM 6019 C CA . GLY B 1 95 ? 77.73873 12.86140 -38.84760 1.000 26.54660 120 GLY B CA 1
ATOM 6020 C C . GLY B 1 95 ? 77.93317 11.48241 -38.24077 1.000 26.89771 120 GLY B C 1
ATOM 6021 O O . GLY B 1 95 ? 76.98223 10.69904 -38.10142 1.000 22.71596 120 GLY B O 1
ATOM 6022 N N . THR B 1 96 ? 79.17662 11.17196 -37.86616 1.000 24.46797 121 THR B N 1
ATOM 6023 C CA . THR B 1 96 ? 79.48522 9.87720 -37.27578 1.000 22.96080 121 THR B CA 1
ATOM 6024 C C . THR B 1 96 ? 79.32485 9.84000 -35.77535 1.000 24.87274 121 THR B C 1
ATOM 6025 O O . THR B 1 96 ? 79.54064 8.78428 -35.19124 1.000 24.25014 121 THR B O 1
ATOM 6029 N N . SER B 1 97 ? 78.99056 10.95912 -35.12164 1.000 23.27210 122 SER B N 1
ATOM 6030 C CA . SER B 1 97 ? 78.95402 10.98051 -33.65770 1.000 23.68585 122 SER B CA 1
ATOM 6031 C C . SER B 1 97 ? 78.09927 9.88347 -32.98388 1.000 25.23885 122 SER B C 1
ATOM 6032 O O . SER B 1 97 ? 78.46270 9.44645 -31.88354 1.000 24.79574 122 SER B O 1
ATOM 6035 N N . PRO B 1 98 ? 76.97414 9.40893 -33.56054 1.000 23.78213 123 PRO B N 1
ATOM 6036 C CA . PRO B 1 98 ? 76.23754 8.34231 -32.85230 1.000 23.82548 123 PRO B CA 1
ATOM 6037 C C . PRO B 1 98 ? 77.03446 7.06683 -32.69211 1.000 24.21437 123 PRO B C 1
ATOM 6038 O O . PRO B 1 98 ? 76.68127 6.25710 -31.83230 1.000 23.31786 123 PRO B O 1
ATOM 6042 N N . LEU B 1 99 ? 78.07844 6.85185 -33.48740 1.000 22.93814 124 LEU B N 1
ATOM 6043 C CA . LEU B 1 99 ? 78.86439 5.62505 -33.36874 1.000 23.75011 124 LEU B CA 1
ATOM 6044 C C . LEU B 1 99 ? 80.10732 5.82786 -32.51403 1.000 25.70713 124 LEU B C 1
ATOM 6045 O O . LEU B 1 99 ? 80.82195 4.86989 -32.24719 1.000 22.89893 124 LEU B O 1
ATOM 6050 N N . LYS B 1 100 ? 80.35389 7.05179 -32.03965 1.000 23.85726 125 LYS B N 1
ATOM 6051 C CA . LYS B 1 100 ? 81.52741 7.29114 -31.20940 1.000 27.82119 125 LYS B CA 1
ATOM 6052 C C . LYS B 1 100 ? 81.55653 6.41005 -29.96018 1.000 27.55217 125 LYS B C 1
ATOM 6053 O O . LYS B 1 100 ? 82.64829 5.88973 -29.64110 1.000 26.49550 125 LYS B O 1
ATOM 6059 N N . PRO B 1 101 ? 80.45399 6.17008 -29.23380 1.000 28.57040 126 PRO B N 1
ATOM 6060 C CA . PRO B 1 101 ? 80.54532 5.24138 -28.08989 1.000 26.30095 126 PRO B CA 1
ATOM 6061 C C . PRO B 1 101 ? 81.06783 3.86092 -28.46835 1.000 26.70108 126 PRO B C 1
ATOM 6062 O O . PRO B 1 101 ? 81.92636 3.33771 -27.75312 1.000 25.03499 126 PRO B O 1
ATOM 6066 N N . TRP B 1 102 ? 80.59880 3.27675 -29.57598 1.000 22.85089 127 TRP B N 1
ATOM 6067 C CA . TRP B 1 102 ? 81.10245 1.96878 -29.98798 1.000 25.01768 127 TRP B CA 1
ATOM 6068 C C . TRP B 1 102 ? 82.56471 2.04417 -30.39181 1.000 25.17509 127 TRP B C 1
ATOM 6069 O O . TRP B 1 102 ? 83.36104 1.19268 -29.98589 1.000 22.55103 127 TRP B O 1
ATOM 6080 N N . LEU B 1 103 ? 82.94535 3.05469 -31.18626 1.000 21.41795 128 LEU B N 1
ATOM 6081 C CA . LEU B 1 103 ? 84.33796 3.12255 -31.64783 1.000 25.74080 128 LEU B CA 1
ATOM 6082 C C . LEU B 1 103 ? 85.30501 3.37453 -30.49129 1.000 25.43892 128 LEU B C 1
ATOM 6083 O O . LEU B 1 103 ? 86.38073 2.75526 -30.44026 1.000 26.27660 128 LEU B O 1
ATOM 6088 N N . ASP B 1 104 ? 84.91111 4.22338 -29.52886 1.000 26.22538 129 ASP B N 1
ATOM 6089 C CA . ASP B 1 104 ? 85.70534 4.44507 -28.31828 1.000 29.45270 129 ASP B CA 1
ATOM 6090 C C . ASP B 1 104 ? 85.82679 3.17815 -27.48636 1.000 28.36712 129 ASP B C 1
ATOM 6091 O O . ASP B 1 104 ? 86.90045 2.88093 -26.94124 1.000 26.69665 129 ASP B O 1
ATOM 6096 N N . LYS B 1 105 ? 84.72274 2.45386 -27.32572 1.000 27.02724 130 LYS B N 1
ATOM 6097 C CA . LYS B 1 105 ? 84.73891 1.21856 -26.54786 1.000 27.50349 130 LYS B CA 1
ATOM 6098 C C . LYS B 1 105 ? 85.71929 0.21756 -27.15123 1.000 26.92520 130 LYS B C 1
ATOM 6099 O O . LYS B 1 105 ? 86.51100 -0.40547 -26.43108 1.000 28.08121 130 LYS B O 1
ATOM 6105 N N . ILE B 1 106 ? 85.67321 0.05672 -28.47707 1.000 25.71953 131 ILE B N 1
ATOM 6106 C CA . ILE B 1 106 ? 86.58247 -0.86129 -29.16071 1.000 25.59262 131 ILE B CA 1
ATOM 6107 C C . ILE B 1 106 ? 88.02753 -0.42556 -28.97124 1.000 28.35732 131 ILE B C 1
ATOM 6108 O O . ILE B 1 106 ? 88.92212 -1.25870 -28.74513 1.000 26.93479 131 ILE B O 1
ATOM 6113 N N . ALA B 1 107 ? 88.28554 0.89081 -29.01293 1.000 27.04428 132 ALA B N 1
ATOM 6114 C CA . ALA B 1 107 ? 89.64683 1.36625 -28.82037 1.000 26.65487 132 ALA B CA 1
ATOM 6115 C C . ALA B 1 107 ? 90.16499 1.08762 -27.41578 1.000 30.27387 132 ALA B C 1
ATOM 6116 O O . ALA B 1 107 ? 91.37856 1.03030 -27.23206 1.000 32.01634 132 ALA B O 1
ATOM 6118 N N . THR B 1 108 ? 89.29255 0.88846 -26.42588 1.000 31.45751 133 THR B N 1
ATOM 6119 C CA . THR B 1 108 ? 89.82178 0.61032 -25.09288 1.000 31.54165 133 THR B CA 1
ATOM 6120 C C . THR B 1 108 ? 90.23168 -0.84272 -24.90891 1.000 35.59244 133 THR B C 1
ATOM 6121 O O . THR B 1 108 ? 90.81858 -1.16849 -23.87303 1.000 33.12483 133 THR B O 1
ATOM 6125 N N . LEU B 1 109 ? 89.91644 -1.72674 -25.85531 1.000 30.35090 134 LEU B N 1
ATOM 6126 C CA . LEU B 1 109 ? 90.34845 -3.11808 -25.74087 1.000 32.80813 134 LEU B CA 1
ATOM 6127 C C . LEU B 1 109 ? 91.85694 -3.20081 -25.70354 1.000 32.20706 134 LEU B C 1
ATOM 6128 O O . LEU B 1 109 ? 92.52456 -2.79182 -26.65682 1.000 30.94272 134 LEU B O 1
ATOM 6133 N N . ASN B 1 110 ? 92.40713 -3.77913 -24.63735 1.000 31.00280 135 ASN B N 1
ATOM 6134 C CA . ASN B 1 110 ? 93.84562 -3.94513 -24.58813 1.000 30.47405 135 ASN B CA 1
ATOM 6135 C C . ASN B 1 110 ? 94.24767 -5.33814 -24.10808 1.000 30.19584 135 ASN B C 1
ATOM 6136 O O . ASN B 1 110 ? 95.43719 -5.58917 -23.91370 1.000 29.03450 135 ASN B O 1
ATOM 6141 N N . ASP B 1 111 ? 93.29807 -6.27406 -24.03363 1.000 30.63239 136 ASP B N 1
ATOM 6142 C CA . ASP B 1 111 ? 93.53774 -7.60654 -23.49227 1.000 31.35130 136 ASP B CA 1
ATOM 6143 C C . ASP B 1 111 ? 92.59670 -8.55966 -24.22679 1.000 31.73122 136 ASP B C 1
ATOM 6144 O O . ASP B 1 111 ? 91.37705 -8.39992 -24.14386 1.000 30.73023 136 ASP B O 1
ATOM 6149 N N . LYS B 1 112 ? 93.15961 -9.53879 -24.95510 1.000 30.56554 137 LYS B N 1
ATOM 6150 C CA . LYS B 1 112 ? 92.33832 -10.49253 -25.71569 1.000 31.46256 137 LYS B CA 1
ATOM 6151 C C . LYS B 1 112 ? 91.37112 -11.25351 -24.82690 1.000 30.77560 137 LYS B C 1
ATOM 6152 O O . LYS B 1 112 ? 90.36784 -11.77549 -25.32322 1.000 30.24208 137 LYS B O 1
ATOM 6158 N N . ALA B 1 113 ? 91.66024 -11.35141 -23.53094 1.000 27.94470 138 ALA B N 1
ATOM 6159 C CA . ALA B 1 113 ? 90.71626 -11.98613 -22.61769 1.000 31.21955 138 ALA B CA 1
ATOM 6160 C C . ALA B 1 113 ? 89.41100 -11.20647 -22.54406 1.000 34.66354 138 ALA B C 1
ATOM 6161 O O . ALA B 1 113 ? 88.34933 -11.78129 -22.25634 1.000 33.35216 138 ALA B O 1
ATOM 6163 N N . GLU B 1 114 ? 89.46943 -9.89721 -22.79584 1.000 30.27184 139 GLU B N 1
ATOM 6164 C CA . GLU B 1 114 ? 88.26517 -9.07176 -22.78197 1.000 30.54252 139 GLU B CA 1
ATOM 6165 C C . GLU B 1 114 ? 87.31376 -9.46082 -23.91412 1.000 30.16235 139 GLU B C 1
ATOM 6166 O O . GLU B 1 114 ? 86.12456 -9.13355 -23.85898 1.000 31.76839 139 GLU B O 1
ATOM 6172 N N . LEU B 1 115 ? 87.80106 -10.16624 -24.93775 1.000 29.56292 140 LEU B N 1
ATOM 6173 C CA . LEU B 1 115 ? 86.94744 -10.44623 -26.08688 1.000 29.47666 140 LEU B CA 1
ATOM 6174 C C . LEU B 1 115 ? 85.74110 -11.30359 -25.72374 1.000 29.40685 140 LEU B C 1
ATOM 6175 O O . LEU B 1 115 ? 84.68912 -11.18970 -26.37114 1.000 31.39839 140 LEU B O 1
ATOM 6180 N N . SER B 1 116 ? 85.85297 -12.14543 -24.69087 1.000 27.12039 141 SER B N 1
ATOM 6181 C CA . SER B 1 116 ? 84.74679 -13.05298 -24.37770 1.000 29.35550 141 SER B CA 1
ATOM 6182 C C . SER B 1 116 ? 83.48244 -12.27099 -24.02913 1.000 33.42650 141 SER B C 1
ATOM 6183 O O . SER B 1 116 ? 82.39221 -12.58301 -24.52587 1.000 31.80066 141 SER B O 1
ATOM 6186 N N . THR B 1 117 ? 83.61059 -11.23009 -23.20495 1.000 28.50963 142 THR B N 1
ATOM 6187 C CA . THR B 1 117 ? 82.44769 -10.40060 -22.90240 1.000 32.63071 142 THR B CA 1
ATOM 6188 C C . THR B 1 117 ? 82.11047 -9.46574 -24.05413 1.000 29.96147 142 THR B C 1
ATOM 6189 O O . THR B 1 117 ? 80.93018 -9.27918 -24.38109 1.000 30.23304 142 THR B O 1
ATOM 6193 N N . PHE B 1 118 ? 83.13921 -8.91019 -24.70461 1.000 29.35484 143 PHE B N 1
ATOM 6194 C CA . PHE B 1 118 ? 82.95559 -7.85282 -25.70372 1.000 28.42803 143 PHE B CA 1
ATOM 6195 C C . PHE B 1 118 ? 82.23057 -8.34764 -26.95336 1.000 26.62235 143 PHE B C 1
ATOM 6196 O O . PHE B 1 118 ? 81.38503 -7.62996 -27.51790 1.000 23.31836 143 PHE B O 1
ATOM 6204 N N . LEU B 1 119 ? 82.58946 -9.53748 -27.44278 1.000 25.76013 144 LEU B N 1
ATOM 6205 C CA . LEU B 1 119 ? 81.91704 -10.09306 -28.62132 1.000 24.89990 144 LEU B CA 1
ATOM 6206 C C . LEU B 1 119 ? 80.44138 -10.29188 -28.34582 1.000 23.49870 144 LEU B C 1
ATOM 6207 O O . LEU B 1 119 ? 79.59615 -10.06588 -29.21642 1.000 25.90844 144 LEU B O 1
ATOM 6212 N N . ALA B 1 120 ? 80.11139 -10.68046 -27.11730 1.000 22.81169 145 ALA B N 1
ATOM 6213 C CA . ALA B 1 120 ? 78.71580 -10.87373 -26.75454 1.000 24.98367 145 ALA B CA 1
ATOM 6214 C C . ALA B 1 120 ? 77.98855 -9.54211 -26.71045 1.000 23.61611 145 ALA B C 1
ATOM 6215 O O . ALA B 1 120 ? 76.84393 -9.42914 -27.15508 1.000 24.86088 145 ALA B O 1
ATOM 6217 N N . GLU B 1 121 ? 78.66488 -8.50863 -26.20843 1.000 21.72613 146 GLU B N 1
ATOM 6218 C CA . GLU B 1 121 ? 78.04380 -7.18415 -26.19363 1.000 22.44995 146 GLU B CA 1
ATOM 6219 C C . GLU B 1 121 ? 77.78889 -6.68643 -27.61367 1.000 24.87708 146 GLU B C 1
ATOM 6220 O O . GLU B 1 121 ? 76.74719 -6.07140 -27.88885 1.000 24.32782 146 GLU B O 1
ATOM 6226 N N . MET B 1 122 ? 78.69483 -6.97361 -28.55260 1.000 21.78192 147 MET B N 1
ATOM 6227 C CA . MET B 1 122 ? 78.41744 -6.60668 -29.93727 1.000 21.89619 147 MET B CA 1
ATOM 6228 C C . MET B 1 122 ? 77.23517 -7.39352 -30.50301 1.000 25.89783 147 MET B C 1
ATOM 6229 O O . MET B 1 122 ? 76.43753 -6.85412 -31.28352 1.000 26.10924 147 MET B O 1
ATOM 6234 N N . LYS B 1 123 ? 77.12459 -8.67146 -30.15176 1.000 21.35545 148 LYS B N 1
ATOM 6235 C CA . LYS B 1 123 ? 75.99028 -9.47032 -30.61895 1.000 23.50703 148 LYS B CA 1
ATOM 6236 C C . LYS B 1 123 ? 74.66422 -8.86144 -30.17495 1.000 24.45656 148 LYS B C 1
ATOM 6237 O O . LYS B 1 123 ? 73.70666 -8.82733 -30.94780 1.000 26.09341 148 LYS B O 1
ATOM 6243 N N . LEU B 1 124 ? 74.58893 -8.37728 -28.93607 1.000 24.15252 149 LEU B N 1
ATOM 6244 C CA . LEU B 1 124 ? 73.34039 -7.81879 -28.43617 1.000 26.79899 149 LEU B CA 1
ATOM 6245 C C . LEU B 1 124 ? 72.93341 -6.56950 -29.20034 1.000 27.97949 149 LEU B C 1
ATOM 6246 O O . LEU B 1 124 ? 71.73874 -6.22853 -29.22056 1.000 27.28921 149 LEU B O 1
ATOM 6251 N N . SER B 1 125 ? 73.89295 -5.87151 -29.81628 1.000 23.87974 150 SER B N 1
ATOM 6252 C CA . SER B 1 125 ? 73.59042 -4.73418 -30.67282 1.000 27.33998 150 SER B CA 1
ATOM 6253 C C . SER B 1 125 ? 73.53883 -5.12556 -32.15006 1.000 28.97755 150 SER B C 1
ATOM 6254 O O . SER B 1 125 ? 73.60929 -4.25687 -33.02122 1.000 31.07179 150 SER B O 1
ATOM 6257 N N . GLY B 1 126 ? 73.40051 -6.41468 -32.44901 1.000 27.50001 151 GLY B N 1
ATOM 6258 C CA . GLY B 1 126 ? 73.10748 -6.82754 -33.80387 1.000 29.67604 151 GLY B CA 1
ATOM 6259 C C . GLY B 1 126 ? 74.30811 -7.01198 -34.70007 1.000 33.34247 151 GLY B C 1
ATOM 6260 O O . GLY B 1 126 ? 74.13532 -7.13263 -35.91707 1.000 32.71637 151 GLY B O 1
ATOM 6261 N N . MET B 1 127 ? 75.51490 -7.02402 -34.14813 1.000 28.07680 152 MET B N 1
ATOM 6262 C CA . MET B 1 127 ? 76.71368 -7.31130 -34.92681 1.000 29.55217 152 MET B CA 1
ATOM 6263 C C . MET B 1 127 ? 77.15159 -8.74498 -34.67109 1.000 29.76757 152 MET B C 1
ATOM 6264 O O . MET B 1 127 ? 76.85999 -9.32381 -33.61905 1.000 31.09813 152 MET B O 1
ATOM 6269 N N . SER B 1 128 ? 77.82174 -9.34526 -35.65050 1.000 26.47676 153 SER B N 1
ATOM 6270 C CA . SER B 1 128 ? 78.24600 -10.74189 -35.53633 1.000 29.18966 153 SER B CA 1
ATOM 6271 C C . SER B 1 128 ? 79.68996 -10.88362 -36.00240 1.000 26.96456 153 SER B C 1
ATOM 6272 O O . SER B 1 128 ? 79.96877 -11.49627 -37.03811 1.000 27.06019 153 SER B O 1
ATOM 6275 N N . PRO B 1 129 ? 80.63517 -10.31802 -35.26282 1.000 24.52390 154 PRO B N 1
ATOM 6276 C CA . PRO B 1 129 ? 82.04302 -10.55703 -35.59138 1.000 22.33850 154 PRO B CA 1
ATOM 6277 C C . PRO B 1 129 ? 82.39029 -12.03557 -35.41070 1.000 23.77163 154 PRO B C 1
ATOM 6278 O O . PRO B 1 129 ? 81.96458 -12.66489 -34.44768 1.000 24.35880 154 PRO B O 1
ATOM 6282 N N . PHE B 1 130 ? 83.15347 -12.57635 -36.36744 1.000 22.97463 155 PHE B N 1
ATOM 6283 C CA . PHE B 1 130 ? 83.73383 -13.92389 -36.33080 1.000 24.11816 155 PHE B CA 1
ATOM 6284 C C . PHE B 1 130 ? 82.72601 -15.04080 -36.58142 1.000 25.18828 155 PHE B C 1
ATOM 6285 O O . PHE B 1 130 ? 83.01956 -15.97680 -37.33571 1.000 25.61346 155 PHE B O 1
ATOM 6293 N N . PHE B 1 131 ? 81.55563 -14.97787 -35.95250 1.000 21.91115 156 PHE B N 1
ATOM 6294 C CA . PHE B 1 131 ? 80.56441 -16.04673 -36.08774 1.000 22.18806 156 PHE B CA 1
ATOM 6295 C C . PHE B 1 131 ? 79.24103 -15.51177 -35.58240 1.000 25.47376 156 PHE B C 1
ATOM 6296 O O . PHE B 1 131 ? 79.19410 -14.48636 -34.90796 1.000 23.05094 156 PHE B O 1
ATOM 6304 N N . SER B 1 132 ? 78.16537 -16.22771 -35.90096 1.000 26.16114 157 SER B N 1
ATOM 6305 C CA . SER B 1 132 ? 76.81865 -15.86674 -35.47671 1.000 30.44665 157 SER B CA 1
ATOM 6306 C C . SER B 1 132 ? 76.31630 -16.82682 -34.40778 1.000 29.21595 157 SER B C 1
ATOM 6307 O O . SER B 1 132 ? 76.81863 -17.94298 -34.26922 1.000 25.84831 157 SER B O 1
ATOM 6310 N N . VAL B 1 133 ? 75.31534 -16.37497 -33.63586 1.000 26.47773 158 VAL B N 1
ATOM 6311 C CA . VAL B 1 133 ? 74.61756 -17.25400 -32.70591 1.000 28.71488 158 VAL B CA 1
ATOM 6312 C C . VAL B 1 133 ? 73.12895 -16.99292 -32.85364 1.000 29.78689 158 VAL B C 1
ATOM 6313 O O . VAL B 1 133 ? 72.70542 -15.88454 -33.18500 1.000 29.08839 158 VAL B O 1
ATOM 6317 N N . TYR B 1 134 ? 72.32764 -18.01978 -32.59678 1.000 27.49934 159 TYR B N 1
ATOM 6318 C CA . TYR B 1 134 ? 70.88481 -17.83429 -32.72409 1.000 28.69970 159 TYR B CA 1
ATOM 6319 C C . TYR B 1 134 ? 70.19326 -18.90458 -31.89031 1.000 29.21961 159 TYR B C 1
ATOM 6320 O O . TYR B 1 134 ? 70.79151 -19.92048 -31.53894 1.000 30.64964 159 TYR B O 1
ATOM 6329 N N . VAL B 1 135 ? 68.93665 -18.64240 -31.54117 1.000 30.06845 160 VAL B N 1
ATOM 6330 C CA . VAL B 1 135 ? 68.12159 -19.57725 -30.77390 1.000 27.22328 160 VAL B CA 1
ATOM 6331 C C . VAL B 1 135 ? 66.87267 -19.88221 -31.57532 1.000 31.76149 160 VAL B C 1
ATOM 6332 O O . VAL B 1 135 ? 66.16104 -18.96054 -31.99440 1.000 32.83639 160 VAL B O 1
ATOM 6336 N N . ASP B 1 136 ? 66.59335 -21.17066 -31.77285 1.000 32.29693 161 ASP B N 1
ATOM 6337 C CA . ASP B 1 136 ? 65.40277 -21.58597 -32.49457 1.000 34.03224 161 ASP B CA 1
ATOM 6338 C C . ASP B 1 136 ? 65.09158 -23.02353 -32.09574 1.000 35.17670 161 ASP B C 1
ATOM 6339 O O . ASP B 1 136 ? 65.83982 -23.65530 -31.33623 1.000 31.47542 161 ASP B O 1
ATOM 6344 N N . ALA B 1 137 ? 63.96165 -23.53051 -32.59066 1.000 35.52119 162 ALA B N 1
ATOM 6345 C CA . ALA B 1 137 ? 63.56104 -24.90261 -32.30064 1.000 36.75439 162 ALA B CA 1
ATOM 6346 C C . ALA B 1 137 ? 64.65998 -25.89581 -32.67672 1.000 38.88178 162 ALA B C 1
ATOM 6347 O O . ALA B 1 137 ? 65.25318 -25.81318 -33.75695 1.000 39.35384 162 ALA B O 1
ATOM 6349 N N . ASP B 1 138 ? 64.93413 -26.82678 -31.76646 1.000 39.99322 163 ASP B N 1
ATOM 6350 C CA . ASP B 1 138 ? 65.90447 -27.89427 -31.99547 1.000 44.31254 163 ASP B CA 1
ATOM 6351 C C . ASP B 1 138 ? 65.40025 -28.83050 -33.09116 1.000 46.01250 163 ASP B C 1
ATOM 6352 O O . ASP B 1 138 ? 64.32795 -29.43214 -32.95666 1.000 47.83009 163 ASP B O 1
ATOM 6357 N N . VAL B 1 139 ? 66.18975 -28.98597 -34.16016 1.000 46.80046 164 VAL B N 1
ATOM 6358 C CA . VAL B 1 139 ? 65.74847 -29.81252 -35.28274 1.000 51.98059 164 VAL B CA 1
ATOM 6359 C C . VAL B 1 139 ? 65.63555 -31.27949 -34.89658 1.000 54.15655 164 VAL B C 1
ATOM 6360 O O . VAL B 1 139 ? 64.99267 -32.05623 -35.61189 1.000 58.66337 164 VAL B O 1
ATOM 6364 N N . MET B 1 140 ? 66.22942 -31.68274 -33.77585 1.000 52.87632 165 MET B N 1
ATOM 6365 C CA . MET B 1 140 ? 66.08832 -33.04457 -33.27404 1.000 54.71038 165 MET B CA 1
ATOM 6366 C C . MET B 1 140 ? 64.95036 -33.18454 -32.27535 1.000 54.14397 165 MET B C 1
ATOM 6367 O O . MET B 1 140 ? 64.56299 -34.30720 -31.95016 1.000 51.82863 165 MET B O 1
ATOM 6372 N N . ASP B 1 141 ? 64.37844 -32.07163 -31.82268 1.000 54.00721 166 ASP B N 1
ATOM 6373 C CA . ASP B 1 141 ? 63.40750 -32.08816 -30.72750 1.000 53.26150 166 ASP B CA 1
ATOM 6374 C C . ASP B 1 141 ? 62.56887 -30.81881 -30.87829 1.000 53.87397 166 ASP B C 1
ATOM 6375 O O . ASP B 1 141 ? 62.91772 -29.76793 -30.33229 1.000 51.94316 166 ASP B O 1
ATOM 6380 N N . SER B 1 142 ? 61.49429 -30.92283 -31.67037 1.000 53.61830 167 SER B N 1
ATOM 6381 C CA . SER B 1 142 ? 60.75192 -29.74157 -32.09837 1.000 55.17231 167 SER B CA 1
ATOM 6382 C C . SER B 1 142 ? 60.12511 -28.97838 -30.93276 1.000 49.87935 167 SER B C 1
ATOM 6383 O O . SER B 1 142 ? 59.72232 -27.82396 -31.11388 1.000 50.96964 167 SER B O 1
ATOM 6386 N N . LYS B 1 143 ? 60.03681 -29.57848 -29.74810 1.000 48.66937 168 LYS B N 1
ATOM 6387 C CA . LYS B 1 143 ? 59.46329 -28.89738 -28.59347 1.000 52.48632 168 LYS B CA 1
ATOM 6388 C C . LYS B 1 143 ? 60.48932 -28.17331 -27.72268 1.000 50.37428 168 LYS B C 1
ATOM 6389 O O . LYS B 1 143 ? 60.09339 -27.48616 -26.77307 1.000 49.11168 168 LYS B O 1
ATOM 6395 N N . LYS B 1 144 ? 61.77827 -28.26039 -28.03270 1.000 47.80072 169 LYS B N 1
ATOM 6396 C CA . LYS B 1 144 ? 62.79812 -27.56503 -27.26107 1.000 44.83634 169 LYS B CA 1
ATOM 6397 C C . LYS B 1 144 ? 63.51440 -26.55083 -28.13748 1.000 41.49629 169 LYS B C 1
ATOM 6398 O O . LYS B 1 144 ? 63.66252 -26.73788 -29.34978 1.000 40.00473 169 LYS B O 1
ATOM 6404 N N . ASN B 1 145 ? 63.92900 -25.45867 -27.51868 1.000 38.09372 170 ASN B N 1
ATOM 6405 C CA . ASN B 1 145 ? 64.80647 -24.50887 -28.17319 1.000 35.68550 170 ASN B CA 1
ATOM 6406 C C . ASN B 1 145 ? 66.24148 -24.91981 -27.91998 1.000 35.00174 170 ASN B C 1
ATOM 6407 O O . ASN B 1 145 ? 66.54949 -25.57409 -26.91912 1.000 35.83986 170 ASN B O 1
ATOM 6412 N N . ILE B 1 146 ? 67.12955 -24.51173 -28.82024 1.000 33.30883 171 ILE B N 1
ATOM 6413 C CA . ILE B 1 146 ? 68.55562 -24.73226 -28.62157 1.000 31.91109 171 ILE B CA 1
ATOM 6414 C C . ILE B 1 146 ? 69.31644 -23.50687 -29.12384 1.000 29.76474 171 ILE B C 1
ATOM 6415 O O . ILE B 1 146 ? 68.94724 -22.90395 -30.13321 1.000 28.64711 171 ILE B O 1
ATOM 6420 N N . PHE B 1 147 ? 70.35842 -23.13560 -28.37109 1.000 30.07011 172 PHE B N 1
ATOM 6421 C CA . PHE B 1 147 ? 71.31128 -22.09924 -28.73714 1.000 28.62080 172 PHE B CA 1
ATOM 6422 C C . PHE B 1 147 ? 72.34007 -22.70628 -29.68836 1.000 30.42289 172 PHE B C 1
ATOM 6423 O O . PHE B 1 147 ? 72.92556 -23.74990 -29.38621 1.000 29.48333 172 PHE B O 1
ATOM 6431 N N . SER B 1 148 ? 72.53044 -22.08021 -30.85035 1.000 30.42697 173 SER B N 1
ATOM 6432 C CA . SER B 1 148 ? 73.43558 -22.58483 -31.87461 1.000 30.79071 173 SER B CA 1
ATOM 6433 C C . SER B 1 148 ? 74.45325 -21.52226 -32.25113 1.000 31.49083 173 SER B C 1
ATOM 6434 O O . SER B 1 148 ? 74.11917 -20.32558 -32.31343 1.000 27.16438 173 SER B O 1
ATOM 6437 N N . THR B 1 149 ? 75.68979 -21.96301 -32.51217 1.000 30.08921 174 THR B N 1
ATOM 6438 C CA . THR B 1 149 ? 76.62904 -21.12061 -33.23475 1.000 28.41362 174 THR B CA 1
ATOM 6439 C C . THR B 1 149 ? 76.46279 -21.37638 -34.72691 1.000 30.33322 174 THR B C 1
ATOM 6440 O O . THR B 1 149 ? 75.95547 -22.41193 -35.15682 1.000 30.66474 174 THR B O 1
ATOM 6444 N N . TYR B 1 150 ? 76.87202 -20.39584 -35.51812 1.000 28.11063 175 TYR B N 1
ATOM 6445 C CA . TYR B 1 150 ? 76.80599 -20.51001 -36.96078 1.000 30.28857 175 TYR B CA 1
ATOM 6446 C C . TYR B 1 150 ? 78.00974 -19.79061 -37.55053 1.000 28.19257 175 TYR B C 1
ATOM 6447 O O . TYR B 1 150 ? 78.41332 -18.74864 -37.03443 1.000 29.07699 175 TYR B O 1
ATOM 6456 N N . GLN B 1 151 ? 78.55580 -20.32880 -38.64159 1.000 28.03758 176 GLN B N 1
ATOM 6457 C CA . GLN B 1 151 ? 79.66077 -19.67234 -39.32428 1.000 30.30759 176 GLN B CA 1
ATOM 6458 C C . GLN B 1 151 ? 79.23269 -18.28140 -39.77155 1.000 29.57812 176 GLN B C 1
ATOM 6459 O O . GLN B 1 151 ? 78.07304 -18.05043 -40.14697 1.000 27.15336 176 GLN B O 1
ATOM 6465 N N . GLY B 1 152 ? 80.16099 -17.33910 -39.70329 1.000 26.81074 177 GLY B N 1
ATOM 6466 C CA . GLY B 1 152 ? 79.76737 -15.98328 -40.05291 1.000 29.37516 177 GLY B CA 1
ATOM 6467 C C . GLY B 1 152 ? 80.94118 -15.04075 -40.15675 1.000 27.91628 177 GLY B C 1
ATOM 6468 O O . GLY B 1 152 ? 82.04588 -15.45890 -40.51940 1.000 27.86428 177 GLY B O 1
ATOM 6469 N N . GLY B 1 153 ? 80.70173 -13.76218 -39.85957 1.000 26.70432 178 GLY B N 1
ATOM 6470 C CA . GLY B 1 153 ? 81.75863 -12.76576 -39.78387 1.000 26.49546 178 GLY B CA 1
ATOM 6471 C C . GLY B 1 153 ? 82.14405 -12.08988 -41.08493 1.000 28.75728 178 GLY B C 1
ATOM 6472 O O . GLY B 1 153 ? 83.10781 -11.31247 -41.08343 1.000 26.79877 178 GLY B O 1
ATOM 6473 N N . LEU B 1 154 ? 81.44718 -12.37057 -42.19406 1.000 23.66388 179 LEU B N 1
ATOM 6474 C CA . LEU B 1 154 ? 81.81450 -11.85495 -43.51445 1.000 26.20545 179 LEU B CA 1
ATOM 6475 C C . LEU B 1 154 ? 80.93708 -10.67434 -43.89815 1.000 29.38941 179 LEU B C 1
ATOM 6476 O O . LEU B 1 154 ? 79.70024 -10.77685 -43.89461 1.000 30.98156 179 LEU B O 1
ATOM 6481 N N . SER B 1 155 ? 81.58092 -9.58549 -44.30611 1.000 26.42013 180 SER B N 1
ATOM 6482 C CA . SER B 1 155 ? 80.84563 -8.41787 -44.78937 1.000 27.19266 180 SER B CA 1
ATOM 6483 C C . SER B 1 155 ? 80.10295 -8.68977 -46.08866 1.000 29.16326 180 SER B C 1
ATOM 6484 O O . SER B 1 155 ? 79.07097 -8.05045 -46.35678 1.000 28.88826 180 SER B O 1
ATOM 6487 N N . LEU B 1 156 ? 80.62105 -9.59489 -46.91989 1.000 27.42742 181 LEU B N 1
ATOM 6488 C CA . LEU B 1 156 ? 80.04077 -9.86899 -48.22474 1.000 30.09578 181 LEU B CA 1
ATOM 6489 C C . LEU B 1 156 ? 79.03269 -11.00421 -48.18298 1.000 34.83670 181 LEU B C 1
ATOM 6490 O O . LEU B 1 156 ? 78.34318 -11.24367 -49.17817 1.000 35.93519 181 LEU B O 1
ATOM 6495 N N . GLY B 1 157 ? 78.93873 -11.70121 -47.06991 1.000 34.95502 182 GLY B N 1
ATOM 6496 C CA . GLY B 1 157 ? 77.93283 -12.72818 -46.89471 1.000 41.23112 182 GLY B CA 1
ATOM 6497 C C . GLY B 1 157 ? 78.35682 -14.07803 -47.39164 1.000 42.58969 182 GLY B C 1
ATOM 6498 O O . GLY B 1 157 ? 78.19723 -15.07409 -46.69217 1.000 53.90791 182 GLY B O 1
ATOM 6499 N N . GLN B 1 158 ? 78.94326 -14.13391 -48.57736 1.000 45.17966 183 GLN B N 1
ATOM 6500 C CA . GLN B 1 158 ? 79.20362 -15.39936 -49.24193 1.000 46.40609 183 GLN B CA 1
ATOM 6501 C C . GLN B 1 158 ? 80.70922 -15.62149 -49.36277 1.000 41.38411 183 GLN B C 1
ATOM 6502 O O . GLN B 1 158 ? 81.44855 -14.70499 -49.74010 1.000 40.19907 183 GLN B O 1
ATOM 6508 N N . ARG B 1 159 ? 81.16815 -16.82914 -49.03136 1.000 40.18274 184 ARG B N 1
ATOM 6509 C CA . ARG B 1 159 ? 82.61398 -17.06957 -49.01580 1.000 37.16690 184 ARG B CA 1
ATOM 6510 C C . ARG B 1 159 ? 83.23590 -16.90154 -50.39566 1.000 37.95879 184 ARG B C 1
ATOM 6511 O O . ARG B 1 159 ? 84.38917 -16.46301 -50.50379 1.000 37.85961 184 ARG B O 1
ATOM 6519 N N . ASP B 1 160 ? 82.48964 -17.21676 -51.46325 1.000 41.00744 185 ASP B N 1
ATOM 6520 C CA . ASP B 1 160 ? 83.09889 -17.25105 -52.78916 1.000 41.86658 185 ASP B CA 1
ATOM 6521 C C . ASP B 1 160 ? 83.63851 -15.88671 -53.19916 1.000 41.37224 185 ASP B C 1
ATOM 6522 O O . ASP B 1 160 ? 84.60349 -15.81005 -53.96496 1.000 43.15358 185 ASP B O 1
ATOM 6527 N N . TYR B 1 161 ? 83.03815 -14.80126 -52.70072 1.000 39.08883 186 TYR B N 1
ATOM 6528 C CA . TYR B 1 161 ? 83.56531 -13.47615 -53.01030 1.000 38.57605 186 TYR B CA 1
ATOM 6529 C C . TYR B 1 161 ? 85.01098 -13.30966 -52.55765 1.000 37.99125 186 TYR B C 1
ATOM 6530 O O . TYR B 1 161 ? 85.74914 -12.51087 -53.13960 1.000 37.91443 186 TYR B O 1
ATOM 6539 N N . TYR B 1 162 ? 85.43173 -14.02901 -51.51712 1.000 37.42167 187 TYR B N 1
ATOM 6540 C CA . TYR B 1 162 ? 86.78954 -13.85876 -51.01364 1.000 36.72978 187 TYR B CA 1
ATOM 6541 C C . TYR B 1 162 ? 87.79139 -14.78839 -51.66307 1.000 41.63079 187 TYR B C 1
ATOM 6542 O O . TYR B 1 162 ? 88.99522 -14.53426 -51.56292 1.000 40.90947 187 TYR B O 1
ATOM 6551 N N . LEU B 1 163 ? 87.32809 -15.82694 -52.34620 1.000 42.28078 188 LEU B N 1
ATOM 6552 C CA . LEU B 1 163 ? 88.16765 -16.95390 -52.73937 1.000 44.47248 188 LEU B CA 1
ATOM 6553 C C . LEU B 1 163 ? 88.29462 -17.13373 -54.24358 1.000 50.67238 188 LEU B C 1
ATOM 6554 O O . LEU B 1 163 ? 89.36442 -17.52154 -54.72271 1.000 50.66507 188 LEU B O 1
ATOM 6559 N N . GLU B 1 164 ? 87.23868 -16.86165 -55.00524 1.000 50.01274 189 GLU B N 1
ATOM 6560 C CA . GLU B 1 164 ? 87.26294 -17.11319 -56.44495 1.000 53.74414 189 GLU B CA 1
ATOM 6561 C C . GLU B 1 164 ? 88.18544 -16.14042 -57.16999 1.000 58.47319 189 GLU B C 1
ATOM 6562 O O . GLU B 1 164 ? 88.19942 -14.93915 -56.88932 1.000 57.39542 189 GLU B O 1
ATOM 6568 N N . GLU B 1 165 ? 88.93849 -16.66194 -58.13585 1.000 62.75361 190 GLU B N 1
ATOM 6569 C CA . GLU B 1 165 ? 90.00171 -15.89915 -58.77628 1.000 66.62374 190 GLU B CA 1
ATOM 6570 C C . GLU B 1 165 ? 89.61037 -15.33736 -60.14143 1.000 66.45495 190 GLU B C 1
ATOM 6571 O O . GLU B 1 165 ? 90.42871 -14.66234 -60.77600 1.000 65.03162 190 GLU B O 1
ATOM 6577 N N . ASP B 1 166 ? 88.37434 -15.55322 -60.58611 1.000 63.21843 191 ASP B N 1
ATOM 6578 C CA . ASP B 1 166 ? 87.94421 -15.01578 -61.86690 1.000 64.07468 191 ASP B CA 1
ATOM 6579 C C . ASP B 1 166 ? 87.98391 -13.49126 -61.84041 1.000 67.15200 191 ASP B C 1
ATOM 6580 O O . ASP B 1 166 ? 87.95304 -12.86251 -60.77954 1.000 63.81739 191 ASP B O 1
ATOM 6585 N N . GLU B 1 167 ? 88.05921 -12.88902 -63.03080 1.000 67.41312 192 GLU B N 1
ATOM 6586 C CA . GLU B 1 167 ? 88.24525 -11.44239 -63.08341 1.000 70.97016 192 GLU B CA 1
ATOM 6587 C C . GLU B 1 167 ? 87.02850 -10.68331 -62.56459 1.000 64.35561 192 GLU B C 1
ATOM 6588 O O . GLU B 1 167 ? 87.17317 -9.55755 -62.07474 1.000 64.28225 192 GLU B O 1
ATOM 6594 N N . SER B 1 168 ? 85.82902 -11.25889 -62.66245 1.000 59.88045 193 SER B N 1
ATOM 6595 C CA . SER B 1 168 ? 84.66202 -10.57497 -62.11242 1.000 56.31301 193 SER B CA 1
ATOM 6596 C C . SER B 1 168 ? 84.69906 -10.54073 -60.58572 1.000 55.32982 193 SER B C 1
ATOM 6597 O O . SER B 1 168 ? 84.45051 -9.49636 -59.97314 1.000 51.53625 193 SER B O 1
ATOM 6600 N N . THR B 1 169 ? 85.01492 -11.67011 -59.94480 1.000 55.68321 194 THR B N 1
ATOM 6601 C CA . THR B 1 169 ? 85.06046 -11.66953 -58.48470 1.000 54.23350 194 THR B CA 1
ATOM 6602 C C . THR B 1 169 ? 86.22006 -10.82612 -57.97178 1.000 52.43790 194 THR B C 1
ATOM 6603 O O . THR B 1 169 ? 86.09964 -10.15613 -56.93433 1.000 47.66708 194 THR B O 1
ATOM 6607 N N . MET B 1 170 ? 87.34711 -10.84540 -58.68624 1.000 52.85022 195 MET B N 1
ATOM 6608 C CA . MET B 1 170 ? 88.50662 -10.07128 -58.25625 1.000 54.91635 195 MET B CA 1
ATOM 6609 C C . MET B 1 170 ? 88.22023 -8.57766 -58.23060 1.000 51.17128 195 MET B C 1
ATOM 6610 O O . MET B 1 170 ? 88.73909 -7.85939 -57.37182 1.000 49.48572 195 MET B O 1
ATOM 6615 N N . LYS B 1 171 ? 87.45341 -8.07109 -59.18965 1.000 51.21925 196 LYS B N 1
ATOM 6616 C CA . LYS B 1 171 ? 87.14648 -6.64931 -59.13615 1.000 50.21254 196 LYS B CA 1
ATOM 6617 C C . LYS B 1 171 ? 86.23874 -6.33012 -57.95227 1.000 43.61606 196 LYS B C 1
ATOM 6618 O O . LYS B 1 171 ? 86.41746 -5.29940 -57.29529 1.000 43.80738 196 LYS B O 1
ATOM 6624 N N . ILE B 1 172 ? 85.25762 -7.19685 -57.66367 1.000 43.50724 197 ILE B N 1
ATOM 6625 C CA . ILE B 1 172 ? 84.41849 -6.98369 -56.48804 1.000 41.72159 197 ILE B CA 1
ATOM 6626 C C . ILE B 1 172 ? 85.27977 -6.91692 -55.23757 1.000 40.39452 197 ILE B C 1
ATOM 6627 O O . ILE B 1 172 ? 85.08110 -6.04982 -54.37638 1.000 36.25764 197 ILE B O 1
ATOM 6632 N N . ARG B 1 173 ? 86.25957 -7.81878 -55.12668 1.000 39.52677 198 ARG B N 1
ATOM 6633 C CA . ARG B 1 173 ? 87.22055 -7.76216 -54.02927 1.000 39.41599 198 ARG B CA 1
ATOM 6634 C C . ARG B 1 173 ? 87.97703 -6.44225 -54.02532 1.000 37.69640 198 ARG B C 1
ATOM 6635 O O . ARG B 1 173 ? 88.19373 -5.83766 -52.97069 1.000 35.74949 198 ARG B O 1
ATOM 6643 N N . ASN B 1 174 ? 88.43924 -6.00188 -55.19235 1.000 38.89242 199 ASN B N 1
ATOM 6644 C CA . ASN B 1 174 ? 89.18968 -4.75252 -55.23744 1.000 37.00535 199 ASN B CA 1
ATOM 6645 C C . ASN B 1 174 ? 88.29526 -3.55170 -54.93550 1.000 36.86892 199 ASN B C 1
ATOM 6646 O O . ASN B 1 174 ? 88.73898 -2.57973 -54.30935 1.000 33.42801 199 ASN B O 1
ATOM 6651 N N . GLU B 1 175 ? 87.02590 -3.60704 -55.34114 1.000 34.70750 200 GLU B N 1
ATOM 6652 C CA . GLU B 1 175 ? 86.09441 -2.55667 -54.94077 1.000 33.74282 200 GLU B CA 1
ATOM 6653 C C . GLU B 1 175 ? 85.84056 -2.57777 -53.44471 1.000 32.66042 200 GLU B C 1
ATOM 6654 O O . GLU B 1 175 ? 85.74971 -1.51471 -52.81736 1.000 27.44174 200 GLU B O 1
ATOM 6660 N N . PHE B 1 176 ? 85.73229 -3.77581 -52.85522 1.000 28.87894 201 PHE B N 1
ATOM 6661 C CA . PHE B 1 176 ? 85.54049 -3.86584 -51.40732 1.000 30.69405 201 PHE B CA 1
ATOM 6662 C C . PHE B 1 176 ? 86.73777 -3.30075 -50.66400 1.000 29.16104 201 PHE B C 1
ATOM 6663 O O . PHE B 1 176 ? 86.57359 -2.61651 -49.65300 1.000 29.66521 201 PHE B O 1
ATOM 6671 N N . LYS B 1 177 ? 87.95503 -3.59385 -51.12231 1.000 31.53276 202 LYS B N 1
ATOM 6672 C CA . LYS B 1 177 ? 89.12089 -3.02487 -50.45022 1.000 29.79307 202 LYS B CA 1
ATOM 6673 C C . LYS B 1 177 ? 89.07501 -1.50086 -50.46464 1.000 28.70596 202 LYS B C 1
ATOM 6674 O O . LYS B 1 177 ? 89.35541 -0.84899 -49.45508 1.000 27.01504 202 LYS B O 1
ATOM 6680 N N . ASN B 1 178 ? 88.77970 -0.91619 -51.62063 1.000 27.72847 203 ASN B N 1
ATOM 6681 C CA . ASN B 1 178 ? 88.65494 0.53144 -51.67751 1.000 30.22155 203 ASN B CA 1
ATOM 6682 C C . ASN B 1 178 ? 87.52090 1.01289 -50.77969 1.000 29.38345 203 ASN B C 1
ATOM 6683 O O . ASN B 1 178 ? 87.64309 2.04741 -50.12058 1.000 27.93530 203 ASN B O 1
ATOM 6688 N N . HIS B 1 179 ? 86.41059 0.27481 -50.74583 1.000 30.10270 204 HIS B N 1
ATOM 6689 C CA . HIS B 1 179 ? 85.28066 0.68844 -49.92189 1.000 25.73857 204 HIS B CA 1
ATOM 6690 C C . HIS B 1 179 ? 85.66913 0.75644 -48.44857 1.000 26.53925 204 HIS B C 1
ATOM 6691 O O . HIS B 1 179 ? 85.35460 1.73858 -47.76064 1.000 24.05386 204 HIS B O 1
ATOM 6698 N N . VAL B 1 180 ? 86.39164 -0.25520 -47.95445 1.000 26.55980 205 VAL B N 1
ATOM 6699 C CA . VAL B 1 180 ? 86.74327 -0.27951 -46.53738 1.000 25.81169 205 VAL B CA 1
ATOM 6700 C C . VAL B 1 180 ? 87.66244 0.89445 -46.19323 1.000 26.91239 205 VAL B C 1
ATOM 6701 O O . VAL B 1 180 ? 87.47708 1.56109 -45.16301 1.000 23.17917 205 VAL B O 1
ATOM 6705 N N . VAL B 1 181 ? 88.63772 1.20102 -47.05288 1.000 28.48441 206 VAL B N 1
ATOM 6706 C CA . VAL B 1 181 ? 89.52147 2.33510 -46.77482 1.000 26.85201 206 VAL B CA 1
ATOM 6707 C C . VAL B 1 181 ? 88.70941 3.62537 -46.71080 1.000 27.35264 206 VAL B C 1
ATOM 6708 O O . VAL B 1 181 ? 88.85922 4.43216 -45.78560 1.000 26.63550 206 VAL B O 1
ATOM 6712 N N . LYS B 1 182 ? 87.83854 3.82914 -47.70205 1.000 27.01283 207 LYS B N 1
ATOM 6713 C CA . LYS B 1 182 ? 86.99638 5.02730 -47.75053 1.000 28.09861 207 LYS B CA 1
ATOM 6714 C C . LYS B 1 182 ? 86.10466 5.16184 -46.51351 1.000 27.35240 207 LYS B C 1
ATOM 6715 O O . LYS B 1 182 ? 85.93290 6.27062 -45.98693 1.000 26.06211 207 LYS B O 1
ATOM 6721 N N . MET B 1 183 ? 85.52197 4.05731 -46.04686 1.000 26.55068 208 MET B N 1
ATOM 6722 C CA . MET B 1 183 ? 84.66176 4.11935 -44.86778 1.000 26.45845 208 MET B CA 1
ATOM 6723 C C . MET B 1 183 ? 85.46658 4.45249 -43.61243 1.000 24.34563 208 MET B C 1
ATOM 6724 O O . MET B 1 183 ? 85.06627 5.31703 -42.82439 1.000 26.23474 208 MET B O 1
ATOM 6729 N N . PHE B 1 184 ? 86.60453 3.78480 -43.39899 1.000 23.29372 209 PHE B N 1
ATOM 6730 C CA . PHE B 1 184 ? 87.43667 4.14955 -42.25381 1.000 24.60239 209 PHE B CA 1
ATOM 6731 C C . PHE B 1 184 ? 87.76483 5.63971 -42.28076 1.000 25.40710 209 PHE B C 1
ATOM 6732 O O . PHE B 1 184 ? 87.74595 6.31510 -41.24573 1.000 25.14053 209 PHE B O 1
ATOM 6740 N N . GLU B 1 185 ? 88.07430 6.16480 -43.46243 1.000 24.62727 210 GLU B N 1
ATOM 6741 C CA . GLU B 1 185 ? 88.42224 7.57770 -43.57292 1.000 27.78821 210 GLU B CA 1
ATOM 6742 C C . GLU B 1 185 ? 87.23475 8.48016 -43.27273 1.000 27.00004 210 GLU B C 1
ATOM 6743 O O . GLU B 1 185 ? 87.39833 9.57499 -42.70913 1.000 27.70860 210 GLU B O 1
ATOM 6749 N N . LEU B 1 186 ? 86.03350 8.05522 -43.65449 1.000 27.27786 211 LEU B N 1
ATOM 6750 C CA . LEU B 1 186 ? 84.86861 8.85242 -43.31237 1.000 24.62053 211 LEU B CA 1
ATOM 6751 C C . LEU B 1 186 ? 84.64700 8.91274 -41.80153 1.000 27.03239 211 LEU B C 1
ATOM 6752 O O . LEU B 1 186 ? 84.02068 9.86225 -41.31309 1.000 27.43121 211 LEU B O 1
ATOM 6757 N N . PHE B 1 187 ? 85.17692 7.95188 -41.04983 1.000 26.98450 212 PHE B N 1
ATOM 6758 C CA . PHE B 1 187 ? 85.06783 7.96213 -39.59470 1.000 27.21067 212 PHE B CA 1
ATOM 6759 C C . PHE B 1 187 ? 86.29771 8.57310 -38.92469 1.000 27.96400 212 PHE B C 1
ATOM 6760 O O . PHE B 1 187 ? 86.50433 8.39229 -37.71831 1.000 32.50119 212 PHE B O 1
ATOM 6768 N N . GLY B 1 188 ? 87.10171 9.31387 -39.67940 1.000 28.06323 213 GLY B N 1
ATOM 6769 C CA . GLY B 1 188 ? 88.19411 10.08972 -39.13461 1.000 28.25572 213 GLY B CA 1
ATOM 6770 C C . GLY B 1 188 ? 89.49883 9.35201 -38.95674 1.000 28.28461 213 GLY B C 1
ATOM 6771 O O . GLY B 1 188 ? 90.41488 9.91285 -38.35084 1.000 29.73914 213 GLY B O 1
ATOM 6772 N N . ILE B 1 189 ? 89.61973 8.12975 -39.46239 1.000 29.18038 214 ILE B N 1
ATOM 6773 C CA . ILE B 1 189 ? 90.87190 7.37688 -39.39979 1.000 27.59990 214 ILE B CA 1
ATOM 6774 C C . ILE B 1 189 ? 91.84069 7.95350 -40.46486 1.000 29.36311 214 ILE B C 1
ATOM 6775 O O . ILE B 1 189 ? 91.42787 8.07952 -41.62107 1.000 28.21628 214 ILE B O 1
ATOM 6780 N N . PRO B 1 190 ? 93.09069 8.28663 -40.10096 1.000 32.27879 215 PRO B N 1
ATOM 6781 C CA . PRO B 1 190 ? 94.01712 8.81649 -41.12099 1.000 32.42862 215 PRO B CA 1
ATOM 6782 C C . PRO B 1 190 ? 94.24110 7.80898 -42.23906 1.000 31.29585 215 PRO B C 1
ATOM 6783 O O . PRO B 1 190 ? 94.20495 6.59626 -42.02078 1.000 29.08735 215 PRO B O 1
ATOM 6787 N N . GLY B 1 191 ? 94.48430 8.32861 -43.45418 1.000 32.87017 216 GLY B N 1
ATOM 6788 C CA . GLY B 1 191 ? 94.58465 7.45381 -44.62139 1.000 31.39267 216 GLY B CA 1
ATOM 6789 C C . GLY B 1 191 ? 95.57178 6.31109 -44.45486 1.000 31.81714 216 GLY B C 1
ATOM 6790 O O . GLY B 1 191 ? 95.28388 5.17122 -44.82913 1.000 29.50998 216 GLY B O 1
ATOM 6791 N N . GLU B 1 192 ? 96.75762 6.60099 -43.90461 1.000 29.65275 217 GLU B N 1
ATOM 6792 C CA . GLU B 1 192 ? 97.75990 5.55823 -43.71337 1.000 34.22612 217 GLU B CA 1
ATOM 6793 C C . GLU B 1 192 ? 97.22571 4.46249 -42.80281 1.000 33.46342 217 GLU B C 1
ATOM 6794 O O . GLU B 1 192 ? 97.41181 3.27291 -43.06739 1.000 30.32413 217 GLU B O 1
ATOM 6800 N N . GLN B 1 193 ? 96.55367 4.85093 -41.72358 1.000 31.85062 218 GLN B N 1
ATOM 6801 C CA . GLN B 1 193 ? 95.98091 3.86050 -40.82008 1.000 32.92111 218 GLN B CA 1
ATOM 6802 C C . GLN B 1 193 ? 94.77880 3.15364 -41.45472 1.000 29.22341 218 GLN B C 1
ATOM 6803 O O . GLN B 1 193 ? 94.60079 1.94559 -41.26904 1.000 27.33829 218 GLN B O 1
ATOM 6809 N N . ALA B 1 194 ? 93.93574 3.88851 -42.19797 1.000 29.07426 219 ALA B N 1
ATOM 6810 C CA . ALA B 1 194 ? 92.81046 3.24722 -42.88979 1.000 27.43672 219 ALA B CA 1
ATOM 6811 C C . ALA B 1 194 ? 93.30431 2.17236 -43.85995 1.000 30.17772 219 ALA B C 1
ATOM 6812 O O . ALA B 1 194 ? 92.67838 1.11404 -43.98300 1.000 28.44511 219 ALA B O 1
ATOM 6814 N N . GLN B 1 195 ? 94.43715 2.41906 -44.54398 1.000 28.31031 220 GLN B N 1
ATOM 6815 C CA . GLN B 1 195 ? 95.03749 1.39407 -45.40728 1.000 30.49428 220 GLN B CA 1
ATOM 6816 C C . GLN B 1 195 ? 95.39094 0.15023 -44.60887 1.000 31.45335 220 GLN B C 1
ATOM 6817 O O . GLN B 1 195 ? 95.02366 -0.97016 -44.98680 1.000 30.99117 220 GLN B O 1
ATOM 6823 N N . ARG B 1 196 ? 96.13476 0.32508 -43.50705 1.000 29.78872 221 ARG B N 1
ATOM 6824 C CA . ARG B 1 196 ? 96.53783 -0.82514 -42.70752 1.000 32.76192 221 ARG B CA 1
ATOM 6825 C C . ARG B 1 196 ? 95.32340 -1.55109 -42.15016 1.000 29.89506 221 ARG B C 1
ATOM 6826 O O . ARG B 1 196 ? 95.30470 -2.79049 -42.09150 1.000 28.70687 221 ARG B O 1
ATOM 6834 N N . GLN B 1 197 ? 94.30376 -0.79377 -41.71637 1.000 26.97479 222 GLN B N 1
ATOM 6835 C CA . GLN B 1 197 ? 93.14067 -1.43101 -41.10672 1.000 27.81831 222 GLN B CA 1
ATOM 6836 C C . GLN B 1 197 ? 92.31900 -2.17044 -42.14130 1.000 27.33446 222 GLN B C 1
ATOM 6837 O O . GLN B 1 197 ? 91.77638 -3.24367 -41.84265 1.000 24.79437 222 GLN B O 1
ATOM 6843 N N . MET B 1 198 ? 92.24625 -1.63635 -43.36890 1.000 25.75702 223 MET B N 1
ATOM 6844 C CA . MET B 1 198 ? 91.60021 -2.38324 -44.43647 1.000 28.51194 223 MET B CA 1
ATOM 6845 C C . MET B 1 198 ? 92.30306 -3.71335 -44.66168 1.000 28.07573 223 MET B C 1
ATOM 6846 O O . MET B 1 198 ? 91.64009 -4.74211 -44.85288 1.000 24.53111 223 MET B O 1
ATOM 6851 N N . GLU B 1 199 ? 93.64785 -3.72648 -44.66011 1.000 26.75478 224 GLU B N 1
ATOM 6852 C CA . GLU B 1 199 ? 94.32292 -4.99830 -44.88389 1.000 28.49789 224 GLU B CA 1
ATOM 6853 C C . GLU B 1 199 ? 94.04653 -5.97709 -43.74738 1.000 29.29725 224 GLU B C 1
ATOM 6854 O O . GLU B 1 199 ? 93.90463 -7.17877 -43.99483 1.000 28.68127 224 GLU B O 1
ATOM 6860 N N . ASP B 1 200 ? 93.94542 -5.49504 -42.49811 1.000 28.05245 225 ASP B N 1
ATOM 6861 C CA . ASP B 1 200 ? 93.55125 -6.38566 -41.40210 1.000 27.44458 225 ASP B CA 1
ATOM 6862 C C . ASP B 1 200 ? 92.18633 -7.01170 -41.67483 1.000 27.29836 225 ASP B C 1
ATOM 6863 O O . ASP B 1 200 ? 91.97919 -8.21135 -41.44707 1.000 24.59009 225 ASP B O 1
ATOM 6868 N N . VAL B 1 201 ? 91.21662 -6.18180 -42.07348 1.000 25.74957 226 VAL B N 1
ATOM 6869 C CA . VAL B 1 201 ? 89.85305 -6.66059 -42.32726 1.000 25.41110 226 VAL B CA 1
ATOM 6870 C C . VAL B 1 201 ? 89.84625 -7.72218 -43.41970 1.000 27.46365 226 VAL B C 1
ATOM 6871 O O . VAL B 1 201 ? 89.22371 -8.78228 -43.26672 1.000 28.94851 226 VAL B O 1
ATOM 6875 N N . MET B 1 202 ? 90.51526 -7.44506 -44.55162 1.000 25.71179 227 MET B N 1
ATOM 6876 C CA . MET B 1 202 ? 90.54104 -8.42079 -45.64624 1.000 30.02823 227 MET B CA 1
ATOM 6877 C C . MET B 1 202 ? 91.21246 -9.71453 -45.21782 1.000 29.95115 227 MET B C 1
ATOM 6878 O O . MET B 1 202 ? 90.73806 -10.80159 -45.55938 1.000 31.43432 227 MET B O 1
ATOM 6883 N N . ARG B 1 203 ? 92.33188 -9.62056 -44.49471 1.000 25.56890 228 ARG B N 1
ATOM 6884 C CA . ARG B 1 203 ? 93.02689 -10.82875 -44.05889 1.000 33.03438 228 ARG B CA 1
ATOM 6885 C C . ARG B 1 203 ? 92.12090 -11.67825 -43.17139 1.000 28.59566 228 ARG B C 1
ATOM 6886 O O . ARG B 1 203 ? 92.00699 -12.89974 -43.35155 1.000 28.62667 228 ARG B O 1
ATOM 6894 N N . ILE B 1 204 ? 91.46786 -11.03780 -42.20758 1.000 26.89248 229 ILE B N 1
ATOM 6895 C CA . ILE B 1 204 ? 90.62593 -11.76700 -41.26950 1.000 26.57035 229 ILE B CA 1
ATOM 6896 C C . ILE B 1 204 ? 89.41139 -12.35481 -41.98207 1.000 27.26169 229 ILE B C 1
ATOM 6897 O O . ILE B 1 204 ? 89.11213 -13.54861 -41.84178 1.000 26.45578 229 ILE B O 1
ATOM 6902 N N . GLU B 1 205 ? 88.69345 -11.54541 -42.76223 1.000 26.45118 230 GLU B N 1
ATOM 6903 C CA . GLU B 1 205 ? 87.50624 -12.08505 -43.42267 1.000 26.66336 230 GLU B CA 1
ATOM 6904 C C . GLU B 1 205 ? 87.87225 -13.12870 -44.47601 1.000 29.03688 230 GLU B C 1
ATOM 6905 O O . GLU B 1 205 ? 87.08798 -14.04861 -44.72329 1.000 27.52455 230 GLU B O 1
ATOM 6911 N N . THR B 1 206 ? 89.05165 -13.01646 -45.10209 1.000 27.14399 231 THR B N 1
ATOM 6912 C CA . THR B 1 206 ? 89.42897 -14.03592 -46.07909 1.000 28.99274 231 THR B CA 1
ATOM 6913 C C . THR B 1 206 ? 89.68959 -15.36641 -45.39394 1.000 31.10807 231 THR B C 1
ATOM 6914 O O . THR B 1 206 ? 89.27426 -16.41379 -45.90060 1.000 35.39642 231 THR B O 1
ATOM 6918 N N . ARG B 1 207 ? 90.35621 -15.34732 -44.22911 1.000 28.69011 232 ARG B N 1
ATOM 6919 C CA . ARG B 1 207 ? 90.55945 -16.58105 -43.47253 1.000 32.50741 232 ARG B CA 1
ATOM 6920 C C . ARG B 1 207 ? 89.23943 -17.20098 -43.05507 1.000 32.06392 232 ARG B C 1
ATOM 6921 O O . ARG B 1 207 ? 89.06955 -18.42850 -43.11073 1.000 31.82743 232 ARG B O 1
ATOM 6929 N N . LEU B 1 208 ? 88.31983 -16.37987 -42.56281 1.000 27.64965 233 LEU B N 1
ATOM 6930 C CA . LEU B 1 208 ? 87.01533 -16.89857 -42.18308 1.000 29.94560 233 LEU B CA 1
ATOM 6931 C C . LEU B 1 208 ? 86.33396 -17.52984 -43.38619 1.000 30.23764 233 LEU B C 1
ATOM 6932 O O . LEU B 1 208 ? 85.83446 -18.66015 -43.31410 1.000 31.83446 233 LEU B O 1
ATOM 6937 N N . ALA B 1 209 ? 86.33932 -16.81653 -44.52138 1.000 29.63288 234 ALA B N 1
ATOM 6938 C CA . ALA B 1 209 ? 85.69134 -17.33459 -45.71904 1.000 30.76139 234 ALA B CA 1
ATOM 6939 C C . ALA B 1 209 ? 86.26391 -18.68735 -46.11987 1.000 34.14629 234 ALA B C 1
ATOM 6940 O O . ALA B 1 209 ? 85.50997 -19.61758 -46.43565 1.000 33.43204 234 ALA B O 1
ATOM 6942 N N . LYS B 1 210 ? 87.59750 -18.81902 -46.09637 1.000 33.47063 235 LYS B N 1
ATOM 6943 C CA . LYS B 1 210 ? 88.23551 -20.08054 -46.46364 1.000 37.07264 235 LYS B CA 1
ATOM 6944 C C . LYS B 1 210 ? 87.73410 -21.24783 -45.61642 1.000 34.84703 235 LYS B C 1
ATOM 6945 O O . LYS B 1 210 ? 87.63935 -22.37803 -46.10971 1.000 38.14919 235 LYS B O 1
ATOM 6951 N N . SER B 1 211 ? 87.42637 -21.00164 -44.34582 1.000 32.86627 236 SER B N 1
ATOM 6952 C CA . SER B 1 211 ? 87.00849 -22.04546 -43.42658 1.000 35.20331 236 SER B CA 1
ATOM 6953 C C . SER B 1 211 ? 85.51965 -22.36611 -43.48103 1.000 34.65275 236 SER B C 1
ATOM 6954 O O . SER B 1 211 ? 85.12302 -23.42359 -42.98058 1.000 36.31222 236 SER B O 1
ATOM 6957 N N . HIS B 1 212 ? 84.68960 -21.50572 -44.07369 1.000 34.10866 237 HIS B N 1
ATOM 6958 C CA . HIS B 1 212 ? 83.24687 -21.75120 -44.11205 1.000 34.80816 237 HIS B CA 1
ATOM 6959 C C . HIS B 1 212 ? 82.91161 -22.97945 -44.96359 1.000 35.07740 237 HIS B C 1
ATOM 6960 O O . HIS B 1 212 ? 83.64496 -23.33688 -45.88471 1.000 38.81036 237 HIS B O 1
ATOM 6967 N N . PHE B 1 213 ? 81.76693 -23.60414 -44.67274 1.000 36.15825 238 PHE B N 1
ATOM 6968 C CA . PHE B 1 213 ? 81.23122 -24.62422 -45.56891 1.000 38.66852 238 PHE B CA 1
ATOM 6969 C C . PHE B 1 213 ? 80.61261 -23.92734 -46.77479 1.000 40.85458 238 PHE B C 1
ATOM 6970 O O . PHE B 1 213 ? 80.09677 -22.81495 -46.65737 1.000 36.06866 238 PHE B O 1
ATOM 6978 N N . ASP B 1 214 ? 80.65995 -24.57395 -47.93879 1.000 41.64149 239 ASP B N 1
ATOM 6979 C CA . ASP B 1 214 ? 79.94571 -24.00220 -49.08263 1.000 44.22079 239 ASP B CA 1
ATOM 6980 C C . ASP B 1 214 ? 78.42954 -24.09161 -48.87584 1.000 46.63154 239 ASP B C 1
ATOM 6981 O O . ASP B 1 214 ? 77.93413 -24.84179 -48.02946 1.000 44.63992 239 ASP B O 1
ATOM 6986 N N . LYS B 1 215 ? 77.69062 -23.27449 -49.64060 1.000 49.82840 240 LYS B N 1
ATOM 6987 C CA . LYS B 1 215 ? 76.23807 -23.19436 -49.47390 1.000 51.81334 240 LYS B CA 1
ATOM 6988 C C . LYS B 1 215 ? 75.54779 -24.54469 -49.66918 1.000 54.83218 240 LYS B C 1
ATOM 6989 O O . LYS B 1 215 ? 74.47854 -24.78180 -49.09270 1.000 57.52938 240 LYS B O 1
ATOM 6995 N N . VAL B 1 216 ? 76.12544 -25.43251 -50.47996 1.000 53.46840 241 VAL B N 1
ATOM 6996 C CA . VAL B 1 216 ? 75.55661 -26.76945 -50.64368 1.000 55.94466 241 VAL B CA 1
ATOM 6997 C C . VAL B 1 216 ? 75.61593 -27.54197 -49.33030 1.000 53.56218 241 VAL B C 1
ATOM 6998 O O . VAL B 1 216 ? 74.64558 -28.19773 -48.92879 1.000 53.78264 241 VAL B O 1
ATOM 7002 N N . LYS B 1 217 ? 76.74553 -27.45928 -48.62918 1.000 50.74825 242 LYS B N 1
ATOM 7003 C CA . LYS B 1 217 ? 76.93452 -28.21083 -47.39715 1.000 47.26086 242 LYS B CA 1
ATOM 7004 C C . LYS B 1 217 ? 76.15825 -27.61465 -46.23079 1.000 45.76084 242 LYS B C 1
ATOM 7005 O O . LYS B 1 217 ? 75.86517 -28.33134 -45.27255 1.000 45.44093 242 LYS B O 1
ATOM 7011 N N . THR B 1 218 ? 75.78336 -26.33909 -46.29999 1.000 46.89797 243 THR B N 1
ATOM 7012 C CA . THR B 1 218 ? 75.07546 -25.72106 -45.19032 1.000 46.69001 243 THR B CA 1
ATOM 7013 C C . THR B 1 218 ? 73.56866 -25.92470 -45.24499 1.000 53.25471 243 THR B C 1
ATOM 7014 O O . THR B 1 218 ? 72.90124 -25.68042 -44.23648 1.000 53.28322 243 THR B O 1
ATOM 7018 N N . ARG B 1 219 ? 73.01025 -26.40326 -46.36039 1.000 58.87925 244 ARG B N 1
ATOM 7019 C CA . ARG B 1 219 ? 71.55340 -26.43189 -46.44089 1.000 71.15340 244 ARG B CA 1
ATOM 7020 C C . ARG B 1 219 ? 70.93590 -27.61920 -45.71454 1.000 79.01091 244 ARG B C 1
ATOM 7021 O O . ARG B 1 219 ? 69.75474 -27.55172 -45.35438 1.000 83.27277 244 ARG B O 1
ATOM 7029 N N . ASP B 1 220 ? 71.68796 -28.69925 -45.50111 1.000 74.83585 245 ASP B N 1
ATOM 7030 C CA . ASP B 1 220 ? 71.17065 -29.82209 -44.72850 1.000 76.56964 245 ASP B CA 1
ATOM 7031 C C . ASP B 1 220 ? 71.16844 -29.44739 -43.24792 1.000 77.98740 245 ASP B C 1
ATOM 7032 O O . ASP B 1 220 ? 72.23106 -29.46131 -42.61364 1.000 73.01506 245 ASP B O 1
ATOM 7037 N N . PRO B 1 221 ? 70.00850 -29.15362 -42.64677 1.000 86.01612 246 PRO B N 1
ATOM 7038 C CA . PRO B 1 221 ? 69.99668 -28.68792 -41.24728 1.000 84.55316 246 PRO B CA 1
ATOM 7039 C C . PRO B 1 221 ? 70.27430 -29.78762 -40.23211 1.000 82.14123 246 PRO B C 1
ATOM 7040 O O . PRO B 1 221 ? 70.52102 -29.47627 -39.05581 1.000 71.82842 246 PRO B O 1
ATOM 7044 N N . TYR B 1 222 ? 70.21149 -31.05314 -40.64494 1.000 84.15324 247 TYR B N 1
ATOM 7045 C CA . TYR B 1 222 ? 70.54468 -32.18722 -39.79435 1.000 82.03499 247 TYR B CA 1
ATOM 7046 C C . TYR B 1 222 ? 72.03830 -32.48490 -39.80328 1.000 75.77292 247 TYR B C 1
ATOM 7047 O O . TYR B 1 222 ? 72.55463 -33.05826 -38.83769 1.000 79.05051 247 TYR B O 1
ATOM 7056 N N . ALA B 1 223 ? 72.74186 -32.11527 -40.87717 1.000 72.31544 248 ALA B N 1
ATOM 7057 C CA . ALA B 1 223 ? 74.19709 -32.23816 -40.92639 1.000 63.26544 248 ALA B CA 1
ATOM 7058 C C . ALA B 1 223 ? 74.91694 -31.05602 -40.28435 1.000 59.43829 248 ALA B C 1
ATOM 7059 O O . ALA B 1 223 ? 76.10291 -31.17813 -39.96816 1.000 60.11692 248 ALA B O 1
ATOM 7061 N N . ASN B 1 224 ? 74.26111 -29.90100 -40.15831 1.000 56.68266 249 ASN B N 1
ATOM 7062 C CA . ASN B 1 224 ? 74.84399 -28.71195 -39.51937 1.000 46.59713 249 ASN B CA 1
ATOM 7063 C C . ASN B 1 224 ? 74.36827 -28.57666 -38.07210 1.000 43.56487 249 ASN B C 1
ATOM 7064 O O . ASN B 1 224 ? 73.78643 -27.57741 -37.66143 1.000 36.40811 249 ASN B O 1
ATOM 7069 N N . TYR B 1 225 ? 74.69150 -29.58916 -37.27479 1.000 37.53712 250 TYR B N 1
ATOM 7070 C CA . TYR B 1 225 ? 74.13281 -29.73573 -35.93644 1.000 37.95551 250 TYR B CA 1
ATOM 7071 C C . TYR B 1 225 ? 75.11499 -30.56325 -35.13788 1.000 37.87929 250 TYR B C 1
ATOM 7072 O O . TYR B 1 225 ? 75.44293 -31.68061 -35.54813 1.000 36.81912 250 TYR B O 1
ATOM 7081 N N . HIS B 1 226 ? 75.60770 -30.02190 -34.02626 1.000 35.28737 251 HIS B N 1
ATOM 7082 C CA . HIS B 1 226 ? 76.56635 -30.76581 -33.20431 1.000 36.40807 251 HIS B CA 1
ATOM 7083 C C . HIS B 1 226 ? 76.30745 -30.39099 -31.74698 1.000 36.50115 251 HIS B C 1
ATOM 7084 O O . HIS B 1 226 ? 76.85318 -29.40557 -31.24060 1.000 35.09879 251 HIS B O 1
ATOM 7091 N N . LYS B 1 227 ? 75.47885 -31.19172 -31.08256 1.000 35.09071 252 LYS B N 1
ATOM 7092 C CA . LYS B 1 227 ? 75.07748 -30.87036 -29.72159 1.000 36.42258 252 LYS B CA 1
ATOM 7093 C C . LYS B 1 227 ? 76.19967 -31.24201 -28.77251 1.000 38.15228 252 LYS B C 1
ATOM 7094 O O . LYS B 1 227 ? 76.73733 -32.35034 -28.84198 1.000 38.43903 252 LYS B O 1
ATOM 7100 N N . MET B 1 228 ? 76.55738 -30.31247 -27.89294 1.000 37.45913 253 MET B N 1
ATOM 7101 C CA . MET B 1 228 ? 77.62508 -30.55291 -26.93524 1.000 37.62471 253 MET B CA 1
ATOM 7102 C C . MET B 1 228 ? 77.41666 -29.63489 -25.73912 1.000 35.37483 253 MET B C 1
ATOM 7103 O O . MET B 1 228 ? 76.67511 -28.65199 -25.80985 1.000 36.71130 253 MET B O 1
ATOM 7108 N N . THR B 1 229 ? 78.08377 -29.96372 -24.63662 1.000 34.80005 254 THR B N 1
ATOM 7109 C CA . THR B 1 229 ? 77.97723 -29.14065 -23.44439 1.000 37.53635 254 THR B CA 1
ATOM 7110 C C . THR B 1 229 ? 78.79380 -27.86496 -23.63419 1.000 36.38439 254 THR B C 1
ATOM 7111 O O . THR B 1 229 ? 79.63946 -27.76988 -24.52753 1.000 34.13123 254 THR B O 1
ATOM 7115 N N . VAL B 1 230 ? 78.53825 -26.87443 -22.77233 1.000 34.76524 255 VAL B N 1
ATOM 7116 C CA . VAL B 1 230 ? 79.33699 -25.64986 -22.79908 1.000 36.35542 255 VAL B CA 1
ATOM 7117 C C . VAL B 1 230 ? 80.81152 -25.96954 -22.59022 1.000 37.16369 255 VAL B C 1
ATOM 7118 O O . VAL B 1 230 ? 81.68662 -25.39220 -23.24992 1.000 36.54986 255 VAL B O 1
ATOM 7122 N N . ASP B 1 231 ? 81.12271 -26.89027 -21.66999 1.000 37.85575 256 ASP B N 1
ATOM 7123 C CA . ASP B 1 231 ? 82.53705 -27.16445 -21.44397 1.000 38.70982 256 ASP B CA 1
ATOM 7124 C C . ASP B 1 231 ? 83.16052 -27.92061 -22.61092 1.000 38.00446 256 ASP B C 1
ATOM 7125 O O . ASP B 1 231 ? 84.36775 -27.80297 -22.83728 1.000 38.94704 256 ASP B O 1
ATOM 7130 N N . GLU B 1 232 ? 82.37014 -28.67391 -23.38328 1.000 37.70589 257 GLU B N 1
ATOM 7131 C CA . GLU B 1 232 ? 82.92460 -29.22857 -24.61913 1.000 36.14360 257 GLU B CA 1
ATOM 7132 C C . GLU B 1 232 ? 83.25143 -28.13208 -25.62377 1.000 36.26177 257 GLU B C 1
ATOM 7133 O O . GLU B 1 232 ? 84.27501 -28.20619 -26.31372 1.000 31.51894 257 GLU B O 1
ATOM 7139 N N . LEU B 1 233 ? 82.40160 -27.10797 -25.71851 1.000 33.57194 258 LEU B N 1
ATOM 7140 C CA . LEU B 1 233 ? 82.72266 -25.97479 -26.57487 1.000 34.89113 258 LEU B CA 1
ATOM 7141 C C . LEU B 1 233 ? 83.96294 -25.26028 -26.06337 1.000 34.95847 258 LEU B C 1
ATOM 7142 O O . LEU B 1 233 ? 84.78973 -24.78981 -26.85396 1.000 33.86407 258 LEU B O 1
ATOM 7147 N N . GLN B 1 234 ? 84.12608 -25.21351 -24.73562 1.000 35.69983 259 GLN B N 1
ATOM 7148 C CA . GLN B 1 234 ? 85.29534 -24.57021 -24.13743 1.000 36.04859 259 GLN B CA 1
ATOM 7149 C C . GLN B 1 234 ? 86.58818 -25.27269 -24.53561 1.000 36.95392 259 GLN B C 1
ATOM 7150 O O . GLN B 1 234 ? 87.63376 -24.62049 -24.64850 1.000 34.96092 259 GLN B O 1
ATOM 7156 N N . LYS B 1 235 ? 86.54156 -26.59060 -24.75534 1.000 33.89760 260 LYS B N 1
ATOM 7157 C CA . LYS B 1 235 ? 87.72171 -27.30458 -25.23937 1.000 39.17884 260 LYS B CA 1
ATOM 7158 C C . LYS B 1 235 ? 87.88659 -27.18930 -26.75277 1.000 39.97533 260 LYS B C 1
ATOM 7159 O O . LYS B 1 235 ? 89.00579 -27.30219 -27.26017 1.000 39.31305 260 LYS B O 1
ATOM 7165 N N . LEU B 1 236 ? 86.80137 -26.97286 -27.48851 1.000 35.82372 261 LEU B N 1
ATOM 7166 C CA . LEU B 1 236 ? 86.89969 -26.80424 -28.93555 1.000 36.10713 261 LEU B CA 1
ATOM 7167 C C . LEU B 1 236 ? 87.43662 -25.41657 -29.29419 1.000 35.67790 261 LEU B C 1
ATOM 7168 O O . LEU B 1 236 ? 88.21601 -25.26080 -30.24298 1.000 33.83119 261 LEU B O 1
ATOM 7173 N N . VAL B 1 237 ? 87.00271 -24.39713 -28.57050 1.000 31.47260 262 VAL B N 1
ATOM 7174 C CA . VAL B 1 237 ? 87.40410 -23.01829 -28.84885 1.000 32.63865 262 VAL B CA 1
ATOM 7175 C C . VAL B 1 237 ? 87.88382 -22.42827 -27.52971 1.000 32.68408 262 VAL B C 1
ATOM 7176 O O . VAL B 1 237 ? 87.14582 -21.67074 -26.87606 1.000 32.73888 262 VAL B O 1
ATOM 7180 N N . PRO B 1 238 ? 89.10478 -22.75740 -27.09650 1.000 32.40419 263 PRO B N 1
ATOM 7181 C CA . PRO B 1 238 ? 89.55899 -22.34172 -25.75982 1.000 32.88465 263 PRO B CA 1
ATOM 7182 C C . PRO B 1 238 ? 89.87929 -20.85342 -25.65974 1.000 34.35276 263 PRO B C 1
ATOM 7183 O O . PRO B 1 238 ? 89.98235 -20.33411 -24.54042 1.000 33.95224 263 PRO B O 1
ATOM 7187 N N . ASN B 1 239 ? 90.01611 -20.14765 -26.77973 1.000 32.62482 264 ASN B N 1
ATOM 7188 C CA . ASN B 1 239 ? 90.43803 -18.74960 -26.70725 1.000 32.26837 264 ASN B CA 1
ATOM 7189 C C . ASN B 1 239 ? 89.28658 -17.79141 -26.46148 1.000 33.61768 264 ASN B C 1
ATOM 7190 O O . ASN B 1 239 ? 89.51904 -16.57826 -26.34076 1.000 34.43071 264 ASN B O 1
ATOM 7195 N N . ILE B 1 240 ? 88.07256 -18.31159 -26.32326 1.000 30.19163 265 ILE B N 1
ATOM 7196 C CA . ILE B 1 240 ? 86.91373 -17.55799 -25.86834 1.000 32.78260 265 ILE B CA 1
ATOM 7197 C C . ILE B 1 240 ? 86.44751 -18.18674 -24.56711 1.000 34.80564 265 ILE B C 1
ATOM 7198 O O . ILE B 1 240 ? 86.27978 -19.41288 -24.49196 1.000 29.74175 265 ILE B O 1
ATOM 7203 N N . ASP B 1 241 ? 86.25066 -17.35879 -23.54159 1.000 33.78895 266 ASP B N 1
ATOM 7204 C CA . ASP B 1 241 ? 85.68583 -17.85642 -22.28565 1.000 35.05142 266 ASP B CA 1
ATOM 7205 C C . ASP B 1 241 ? 84.18340 -17.94886 -22.49151 1.000 33.35622 266 ASP B C 1
ATOM 7206 O O . ASP B 1 241 ? 83.47288 -16.94857 -22.41278 1.000 32.14649 266 ASP B O 1
ATOM 7211 N N . TRP B 1 242 ? 83.69005 -19.16028 -22.73466 1.000 30.97270 267 TRP B N 1
ATOM 7212 C CA . TRP B 1 242 ? 82.28879 -19.29385 -23.09845 1.000 31.43379 267 TRP B CA 1
ATOM 7213 C C . TRP B 1 242 ? 81.38424 -19.03979 -21.90619 1.000 31.39594 267 TRP B C 1
ATOM 7214 O O . TRP B 1 242 ? 80.25961 -18.55361 -22.08070 1.000 32.88119 267 TRP B O 1
ATOM 7225 N N . THR B 1 243 ? 81.86422 -19.30470 -20.68796 1.000 30.88805 268 THR B N 1
ATOM 7226 C CA . THR B 1 243 ? 81.04588 -18.97514 -19.52779 1.000 32.48561 268 THR B CA 1
ATOM 7227 C C . THR B 1 243 ? 80.77526 -17.46985 -19.47369 1.000 31.19350 268 THR B C 1
ATOM 7228 O O . THR B 1 243 ? 79.64315 -17.04743 -19.21413 1.000 33.45101 268 THR B O 1
ATOM 7232 N N . LYS B 1 244 ? 81.79809 -16.64604 -19.74129 1.000 30.50028 269 LYS B N 1
ATOM 7233 C CA . LYS B 1 244 ? 81.61258 -15.19212 -19.76414 1.000 32.20925 269 LYS B CA 1
ATOM 7234 C C . LYS B 1 244 ? 80.80405 -14.73690 -20.97487 1.000 30.36856 269 LYS B C 1
ATOM 7235 O O . LYS B 1 244 ? 79.99097 -13.80878 -20.87480 1.000 29.18426 269 LYS B O 1
ATOM 7241 N N . PHE B 1 245 ? 81.05929 -15.33774 -22.13930 1.000 29.86586 270 PHE B N 1
ATOM 7242 C CA . PHE B 1 245 ? 80.30965 -14.97316 -23.33475 1.000 29.80425 270 PHE B CA 1
ATOM 7243 C C . PHE B 1 245 ? 78.80571 -15.19395 -23.10960 1.000 29.22537 270 PHE B C 1
ATOM 7244 O O . PHE B 1 245 ? 77.99744 -14.28288 -23.31199 1.000 30.60749 270 PHE B O 1
ATOM 7252 N N . LEU B 1 246 ? 78.42682 -16.37352 -22.60676 1.000 28.20853 271 LEU B N 1
ATOM 7253 C CA . LEU B 1 246 ? 77.00683 -16.65966 -22.36165 1.000 30.79032 271 LEU B CA 1
ATOM 7254 C C . LEU B 1 246 ? 76.43384 -15.81205 -21.22722 1.000 31.18888 271 LEU B C 1
ATOM 7255 O O . LEU B 1 246 ? 75.25406 -15.42153 -21.27710 1.000 32.50745 271 LEU B O 1
ATOM 7260 N N . ALA B 1 247 ? 77.23250 -15.52760 -20.18944 1.000 30.99151 272 ALA B N 1
ATOM 7261 C CA . ALA B 1 247 ? 76.74863 -14.63854 -19.13498 1.000 31.48766 272 ALA B CA 1
ATOM 7262 C C . ALA B 1 247 ? 76.45952 -13.23495 -19.67866 1.000 33.13876 272 ALA B C 1
ATOM 7263 O O . ALA B 1 247 ? 75.49123 -12.58482 -19.26435 1.000 34.18058 272 ALA B O 1
ATOM 7265 N N . ALA B 1 248 ? 77.29799 -12.73836 -20.58955 1.000 29.22322 273 ALA B N 1
ATOM 7266 C CA . ALA B 1 248 ? 77.04017 -11.42426 -21.18100 1.000 31.21339 273 ALA B CA 1
ATOM 7267 C C . ALA B 1 248 ? 75.80309 -11.42867 -22.07281 1.000 31.65803 273 ALA B C 1
ATOM 7268 O O . ALA B 1 248 ? 75.16191 -10.38472 -22.23657 1.000 29.81444 273 ALA B O 1
ATOM 7270 N N . LEU B 1 249 ? 75.43244 -12.58452 -22.63080 1.000 28.71822 274 LEU B N 1
ATOM 7271 C CA . LEU B 1 249 ? 74.19053 -12.72611 -23.38343 1.000 30.55643 274 LEU B CA 1
ATOM 7272 C C . LEU B 1 249 ? 72.99681 -12.99747 -22.48916 1.000 33.70812 274 LEU B C 1
ATOM 7273 O O . LEU B 1 249 ? 71.85985 -12.96851 -22.97295 1.000 32.25340 274 LEU B O 1
ATOM 7278 N N . ASN B 1 250 ? 73.22862 -13.22152 -21.19769 1.000 33.50563 275 ASN B N 1
ATOM 7279 C CA . ASN B 1 250 ? 72.17719 -13.60256 -20.26358 1.000 37.32760 275 ASN B CA 1
ATOM 7280 C C . ASN B 1 250 ? 71.47281 -14.87789 -20.71803 1.000 39.08224 275 ASN B C 1
ATOM 7281 O O . ASN B 1 250 ? 70.24272 -14.98453 -20.66577 1.000 39.34684 275 ASN B O 1
ATOM 7286 N N . VAL B 1 251 ? 72.26737 -15.85901 -21.15422 1.000 35.94544 276 VAL B N 1
ATOM 7287 C CA . VAL B 1 251 ? 71.78648 -17.17025 -21.57710 1.000 38.20462 276 VAL B CA 1
ATOM 7288 C C . VAL B 1 251 ? 72.27411 -18.20014 -20.56210 1.000 38.02822 276 VAL B C 1
ATOM 7289 O O . VAL B 1 251 ? 73.47783 -18.28874 -20.29060 1.000 37.61495 276 VAL B O 1
ATOM 7293 N N . GLN B 1 252 ? 71.35480 -18.96136 -19.97910 1.000 40.76520 277 GLN B N 1
ATOM 7294 C CA . GLN B 1 252 ? 71.70753 -19.99242 -19.00037 1.000 42.46276 277 GLN B CA 1
ATOM 7295 C C . GLN B 1 252 ? 71.35753 -21.35424 -19.59327 1.000 41.84129 277 GLN B C 1
ATOM 7296 O O . GLN B 1 252 ? 70.18980 -21.75671 -19.61289 1.000 39.53381 277 GLN B O 1
ATOM 7302 N N . ILE B 1 253 ? 72.37602 -22.07613 -20.05723 1.000 38.87486 278 ILE B N 1
ATOM 7303 C CA . ILE B 1 253 ? 72.17216 -23.32806 -20.77170 1.000 39.76966 278 ILE B CA 1
ATOM 7304 C C . ILE B 1 253 ? 73.23874 -24.32160 -20.33619 1.000 38.20362 278 ILE B C 1
ATOM 7305 O O . ILE B 1 253 ? 74.31935 -23.94674 -19.87344 1.000 37.86042 278 ILE B O 1
ATOM 7310 N N . LYS B 1 254 ? 72.93340 -25.60516 -20.52017 1.000 38.92767 279 LYS B N 1
ATOM 7311 C CA . LYS B 1 254 ? 73.90302 -26.68380 -20.31267 1.000 41.55687 279 LYS B CA 1
ATOM 7312 C C . LYS B 1 254 ? 74.48046 -27.20506 -21.61495 1.000 38.89285 279 LYS B C 1
ATOM 7313 O O . LYS B 1 254 ? 75.62866 -27.65437 -21.65063 1.000 37.64254 279 LYS B O 1
ATOM 7319 N N . GLU B 1 255 ? 73.71026 -27.16271 -22.68326 1.000 38.91914 280 GLU B N 1
ATOM 7320 C CA . GLU B 1 255 ? 74.14725 -27.65745 -23.96917 1.000 37.86679 280 GLU B CA 1
ATOM 7321 C C . GLU B 1 255 ? 73.77125 -26.64660 -25.03585 1.000 36.11015 280 GLU B C 1
ATOM 7322 O O . GLU B 1 255 ? 72.97579 -25.72832 -24.81193 1.000 35.51879 280 GLU B O 1
ATOM 7328 N N . LEU B 1 256 ? 74.38761 -26.81157 -26.19072 1.000 33.82215 281 LEU B N 1
ATOM 7329 C CA . LEU B 1 256 ? 74.15881 -25.95064 -27.34054 1.000 31.67150 281 LEU B CA 1
ATOM 7330 C C . LEU B 1 256 ? 74.55157 -26.75455 -28.56560 1.000 32.64063 281 LEU B C 1
ATOM 7331 O O . LEU B 1 256 ? 75.01978 -27.88562 -28.45395 1.000 35.05161 281 LEU B O 1
ATOM 7336 N N . SER B 1 257 ? 74.38101 -26.16575 -29.73778 1.000 31.53794 282 SER B N 1
ATOM 7337 C CA . SER B 1 257 ? 74.78881 -26.82106 -30.96706 1.000 31.44758 282 SER B CA 1
ATOM 7338 C C . SER B 1 257 ? 75.81756 -25.94466 -31.66181 1.000 32.40240 282 SER B C 1
ATOM 7339 O O . SER B 1 257 ? 75.57537 -24.74935 -31.90102 1.000 29.19567 282 SER B O 1
ATOM 7342 N N . VAL B 1 258 ? 76.96190 -26.53342 -31.99001 1.000 30.55195 283 VAL B N 1
ATOM 7343 C CA . VAL B 1 258 ? 77.94226 -25.87210 -32.84347 1.000 30.89775 283 VAL B CA 1
ATOM 7344 C C . VAL B 1 258 ? 77.62315 -26.32427 -34.26565 1.000 31.87641 283 VAL B C 1
ATOM 7345 O O . VAL B 1 258 ? 77.94166 -27.44241 -34.65347 1.000 32.55935 283 VAL B O 1
ATOM 7349 N N . SER B 1 259 ? 76.98167 -25.45580 -35.04332 1.000 30.51613 284 SER B N 1
ATOM 7350 C CA . SER B 1 259 ? 76.45323 -25.89817 -36.33249 1.000 30.96987 284 SER B CA 1
ATOM 7351 C C . SER B 1 259 ? 77.55741 -26.38369 -37.24914 1.000 34.37749 284 SER B C 1
ATOM 7352 O O . SER B 1 259 ? 77.42985 -27.44441 -37.87856 1.000 34.36875 284 SER B O 1
ATOM 7355 N N . GLN B 1 260 ? 78.65399 -25.63697 -37.30834 1.000 30.31625 285 GLN B N 1
ATOM 7356 C CA . GLN B 1 260 ? 79.82320 -25.98787 -38.09924 1.000 34.44954 285 GLN B CA 1
ATOM 7357 C C . GLN B 1 260 ? 81.03147 -25.90463 -37.18951 1.000 32.39083 285 GLN B C 1
ATOM 7358 O O . GLN B 1 260 ? 81.38903 -24.81710 -36.73325 1.000 30.47059 285 GLN B O 1
ATOM 7364 N N . GLU B 1 261 ? 81.69140 -27.03835 -36.96057 1.000 32.19670 286 GLU B N 1
ATOM 7365 C CA . GLU B 1 261 ? 82.78094 -27.02373 -35.99694 1.000 29.80850 286 GLU B CA 1
ATOM 7366 C C . GLU B 1 261 ? 84.06476 -26.46627 -36.59756 1.000 31.62387 286 GLU B C 1
ATOM 7367 O O . GLU B 1 261 ? 84.79885 -25.73785 -35.92191 1.000 29.57786 286 GLU B O 1
ATOM 7373 N N . GLU B 1 262 ? 84.34889 -26.79289 -37.85555 1.000 30.47034 287 GLU B N 1
ATOM 7374 C CA . GLU B 1 262 ? 85.60767 -26.34247 -38.45849 1.000 31.70956 287 GLU B CA 1
ATOM 7375 C C . GLU B 1 262 ? 85.70733 -24.83245 -38.56453 1.000 33.04533 287 GLU B C 1
ATOM 7376 O O . GLU B 1 262 ? 86.81398 -24.29595 -38.31453 1.000 34.65574 287 GLU B O 1
ATOM 7382 N N . PRO B 1 263 ? 84.66243 -24.07768 -38.93320 1.000 31.56874 288 PRO B N 1
ATOM 7383 C CA . PRO B 1 263 ? 84.76492 -22.61139 -38.88188 1.000 30.01922 288 PRO B CA 1
ATOM 7384 C C . PRO B 1 263 ? 85.05590 -22.08858 -37.48132 1.000 31.53645 288 PRO B C 1
ATOM 7385 O O . PRO B 1 263 ? 85.81579 -21.12360 -37.34577 1.000 31.84232 288 PRO B O 1
ATOM 7389 N N . MET B 1 264 ? 84.51873 -22.72122 -36.42848 1.000 29.61369 289 MET B N 1
ATOM 7390 C CA . MET B 1 264 ? 84.81415 -22.27177 -35.06296 1.000 31.08222 289 MET B CA 1
ATOM 7391 C C . MET B 1 264 ? 86.27410 -22.53829 -34.68456 1.000 31.67134 289 MET B C 1
ATOM 7392 O O . MET B 1 264 ? 86.88324 -21.74346 -33.96032 1.000 30.93926 289 MET B O 1
ATOM 7397 N N . VAL B 1 265 ? 86.85264 -23.64838 -35.14531 1.000 32.55074 290 VAL B N 1
ATOM 7398 C CA . VAL B 1 265 ? 88.27128 -23.89039 -34.87867 1.000 34.06149 290 VAL B CA 1
ATOM 7399 C C . VAL B 1 265 ? 89.12413 -22.79963 -35.52191 1.000 39.30905 290 VAL B C 1
ATOM 7400 O O . VAL B 1 265 ? 90.12885 -22.35009 -34.95022 1.000 38.04724 290 VAL B O 1
ATOM 7404 N N . GLU B 1 266 ? 88.71514 -22.33014 -36.70614 1.000 33.05689 291 GLU B N 1
ATOM 7405 C CA . GLU B 1 266 ? 89.44598 -21.25153 -37.35701 1.000 35.08938 291 GLU B CA 1
ATOM 7406 C C . GLU B 1 266 ? 89.31822 -19.95133 -36.57987 1.000 32.24495 291 GLU B C 1
ATOM 7407 O O . GLU B 1 266 ? 90.29391 -19.20347 -36.46521 1.000 32.50201 291 GLU B O 1
ATOM 7413 N N . VAL B 1 267 ? 88.12566 -19.66989 -36.04455 1.000 30.98134 292 VAL B N 1
ATOM 7414 C CA . VAL B 1 267 ? 87.95196 -18.50086 -35.17503 1.000 30.08028 292 VAL B CA 1
ATOM 7415 C C . VAL B 1 267 ? 88.90084 -18.58598 -33.98531 1.000 32.79476 292 VAL B C 1
ATOM 7416 O O . VAL B 1 267 ? 89.50509 -17.58956 -33.56846 1.000 28.33160 292 VAL B O 1
ATOM 7420 N N . ASN B 1 268 ? 89.04611 -19.78219 -33.42413 1.000 28.05520 293 ASN B N 1
ATOM 7421 C CA . ASN B 1 268 ? 89.94693 -19.95277 -32.29104 1.000 31.91774 293 ASN B CA 1
ATOM 7422 C C . ASN B 1 268 ? 91.37757 -19.57666 -32.66211 1.000 31.07627 293 ASN B C 1
ATOM 7423 O O . ASN B 1 268 ? 92.06480 -18.88984 -31.89631 1.000 30.69091 293 ASN B O 1
ATOM 7428 N N . LYS B 1 269 ? 91.83505 -19.99971 -33.84668 1.000 31.92872 294 LYS B N 1
ATOM 7429 C CA . LYS B 1 269 ? 93.21841 -19.74053 -34.24641 1.000 35.00498 294 LYS B CA 1
ATOM 7430 C C . LYS B 1 269 ? 93.42501 -18.27076 -34.56879 1.000 33.43199 294 LYS B C 1
ATOM 7431 O O . LYS B 1 269 ? 94.49183 -17.71448 -34.28160 1.000 30.52706 294 LYS B O 1
ATOM 7437 N N . LEU B 1 270 ? 92.42798 -17.65536 -35.21559 1.000 33.87529 295 LEU B N 1
ATOM 7438 C CA . LEU B 1 270 ? 92.46275 -16.23384 -35.54723 1.000 33.90714 295 LEU B CA 1
ATOM 7439 C C . LEU B 1 270 ? 92.64935 -15.38312 -34.30846 1.000 32.96500 295 LEU B C 1
ATOM 7440 O O . LEU B 1 270 ? 93.43108 -14.42273 -34.31016 1.000 34.79019 295 LEU B O 1
ATOM 7445 N N . ILE B 1 271 ? 91.88267 -15.68154 -33.25874 1.000 27.71390 296 ILE B N 1
ATOM 7446 C CA . ILE B 1 271 ? 92.00481 -14.92022 -32.02644 1.000 31.33399 296 ILE B CA 1
ATOM 7447 C C . ILE B 1 271 ? 93.40640 -15.06135 -31.45273 1.000 32.79264 296 ILE B C 1
ATOM 7448 O O . ILE B 1 271 ? 93.99189 -14.09367 -30.95344 1.000 35.21403 296 ILE B O 1
ATOM 7453 N N . ALA B 1 272 ? 93.99014 -16.25772 -31.54412 1.000 28.54222 297 ALA B N 1
ATOM 7454 C CA . ALA B 1 272 ? 95.34027 -16.44180 -31.03002 1.000 31.77478 297 ALA B CA 1
ATOM 7455 C C . ALA B 1 272 ? 96.36826 -15.73976 -31.91144 1.000 33.61527 297 ALA B C 1
ATOM 7456 O O . ALA B 1 272 ? 97.27750 -15.07642 -31.40482 1.000 34.53692 297 ALA B O 1
ATOM 7458 N N . GLU B 1 273 ? 96.21716 -15.84303 -33.23446 1.000 30.37122 298 GLU B N 1
ATOM 7459 C CA . GLU B 1 273 ? 97.27501 -15.47005 -34.16089 1.000 33.71458 298 GLU B CA 1
ATOM 7460 C C . GLU B 1 273 ? 97.23242 -14.01325 -34.59873 1.000 32.81709 298 GLU B C 1
ATOM 7461 O O . GLU B 1 273 ? 98.28007 -13.45501 -34.92899 1.000 33.15156 298 GLU B O 1
ATOM 7467 N N . GLU B 1 274 ? 96.06723 -13.39331 -34.64723 1.000 31.61681 299 GLU B N 1
ATOM 7468 C CA . GLU B 1 274 ? 96.03934 -11.99031 -35.06806 1.000 30.26780 299 GLU B CA 1
ATOM 7469 C C . GLU B 1 274 ? 96.41900 -11.07589 -33.90233 1.000 31.76497 299 GLU B C 1
ATOM 7470 O O . GLU B 1 274 ? 95.98764 -11.29734 -32.77277 1.000 33.74297 299 GLU B O 1
ATOM 7476 N N . PRO B 1 275 ? 97.23501 -10.05285 -34.13267 1.000 31.19797 300 PRO B N 1
ATOM 7477 C CA . PRO B 1 275 ? 97.50181 -9.09665 -33.05401 1.000 30.18233 300 PRO B CA 1
ATOM 7478 C C . PRO B 1 275 ? 96.22557 -8.32764 -32.71843 1.000 30.61144 300 PRO B C 1
ATOM 7479 O O . PRO B 1 275 ? 95.32493 -8.17580 -33.54556 1.000 25.96838 300 PRO B O 1
ATOM 7483 N N . LEU B 1 276 ? 96.15193 -7.83482 -31.47662 1.000 29.10100 301 LEU B N 1
ATOM 7484 C CA . LEU B 1 276 ? 94.91544 -7.19175 -31.04444 1.000 30.51901 301 LEU B CA 1
ATOM 7485 C C . LEU B 1 276 ? 94.58639 -5.95605 -31.86824 1.000 29.12762 301 LEU B C 1
ATOM 7486 O O . LEU B 1 276 ? 93.40178 -5.65462 -32.07576 1.000 29.47633 301 LEU B O 1
ATOM 7491 N N . ASN B 1 277 ? 95.60344 -5.21764 -32.35224 1.000 30.99506 302 ASN B N 1
ATOM 7492 C CA . ASN B 1 277 ? 95.27250 -4.04213 -33.15817 1.000 29.91741 302 ASN B CA 1
ATOM 7493 C C . ASN B 1 277 ? 94.53218 -4.44406 -34.42932 1.000 30.69810 302 ASN B C 1
ATOM 7494 O O . ASN B 1 277 ? 93.63358 -3.71997 -34.87360 1.000 24.31705 302 ASN B O 1
ATOM 7499 N N . ALA B 1 278 ? 94.86709 -5.60831 -35.00047 1.000 24.82934 303 ALA B N 1
ATOM 7500 C CA . ALA B 1 278 ? 94.13952 -6.09818 -36.16934 1.000 27.47505 303 ALA B CA 1
ATOM 7501 C C . ALA B 1 278 ? 92.73522 -6.55439 -35.79152 1.000 25.08371 303 ALA B C 1
ATOM 7502 O O . ALA B 1 278 ? 91.78340 -6.32781 -36.54798 1.000 23.48291 303 ALA B O 1
ATOM 7504 N N . ILE B 1 279 ? 92.57332 -7.17771 -34.61496 1.000 23.54829 304 ILE B N 1
ATOM 7505 C CA . ILE B 1 279 ? 91.22569 -7.51894 -34.15515 1.000 22.84068 304 ILE B CA 1
ATOM 7506 C C . ILE B 1 279 ? 90.38063 -6.25156 -33.93769 1.000 22.57975 304 ILE B C 1
ATOM 7507 O O . ILE B 1 279 ? 89.20724 -6.20385 -34.32367 1.000 22.16340 304 ILE B O 1
ATOM 7512 N N . ARG B 1 280 ? 90.98628 -5.19278 -33.37318 1.000 25.70683 305 ARG B N 1
ATOM 7513 C CA . ARG B 1 280 ? 90.27074 -3.91858 -33.23033 1.000 23.76665 305 ARG B CA 1
ATOM 7514 C C . ARG B 1 280 ? 89.87703 -3.33984 -34.59207 1.000 24.30029 305 ARG B C 1
ATOM 7515 O O . ARG B 1 280 ? 88.82450 -2.68790 -34.71263 1.000 23.04799 305 ARG B O 1
ATOM 7523 N N . SER B 1 281 ? 90.74164 -3.46889 -35.60945 1.000 22.32612 306 SER B N 1
ATOM 7524 C CA . SER B 1 281 ? 90.35517 -3.00918 -36.95060 1.000 24.25099 306 SER B CA 1
ATOM 7525 C C . SER B 1 281 ? 89.09307 -3.71665 -37.40842 1.000 23.51365 306 SER B C 1
ATOM 7526 O O . SER B 1 281 ? 88.16589 -3.10283 -37.95823 1.000 20.36727 306 SER B O 1
ATOM 7529 N N . TYR B 1 282 ? 89.08625 -5.04078 -37.25197 1.000 21.01844 307 TYR B N 1
ATOM 7530 C CA . TYR B 1 282 ? 87.95063 -5.85262 -37.68308 1.000 21.11369 307 TYR B CA 1
ATOM 7531 C C . TYR B 1 282 ? 86.68179 -5.50259 -36.91348 1.000 22.83818 307 TYR B C 1
ATOM 7532 O O . TYR B 1 282 ? 85.61068 -5.36017 -37.50754 1.000 22.52808 307 TYR B O 1
ATOM 7541 N N . LEU B 1 283 ? 86.77362 -5.37799 -35.58071 1.000 21.17859 308 LEU B N 1
ATOM 7542 C CA . LEU B 1 283 ? 85.59153 -5.04009 -34.79074 1.000 21.34272 308 LEU B CA 1
ATOM 7543 C C . LEU B 1 283 ? 85.09377 -3.64320 -35.12627 1.000 20.34464 308 LEU B C 1
ATOM 7544 O O . LEU B 1 283 ? 83.88308 -3.40813 -35.21177 1.000 21.45616 308 LEU B O 1
ATOM 7549 N N . SER B 1 284 ? 86.02240 -2.70716 -35.33812 1.000 20.25151 309 SER B N 1
ATOM 7550 C CA . SER B 1 284 ? 85.62436 -1.36075 -35.73457 1.000 21.54032 309 SER B CA 1
ATOM 7551 C C . SER B 1 284 ? 84.89904 -1.37505 -37.06588 1.000 22.94284 309 SER B C 1
ATOM 7552 O O . SER B 1 284 ? 83.87866 -0.67472 -37.25238 1.000 20.25557 309 SER B O 1
ATOM 7555 N N . TRP B 1 285 ? 85.41313 -2.16298 -37.99871 1.000 20.11706 310 TRP B N 1
ATOM 7556 C CA . TRP B 1 285 ? 84.76099 -2.33438 -39.28212 1.000 21.43618 310 TRP B CA 1
ATOM 7557 C C . TRP B 1 285 ? 83.36164 -2.90674 -39.11410 1.000 21.77685 310 TRP B C 1
ATOM 7558 O O . TRP B 1 285 ? 82.39617 -2.41315 -39.73635 1.000 21.91133 310 TRP B O 1
ATOM 7569 N N . LYS B 1 286 ? 83.20987 -3.92872 -38.26255 1.000 21.45321 311 LYS B N 1
ATOM 7570 C CA . LYS B 1 286 ? 81.87766 -4.50088 -38.06960 1.000 21.52447 311 LYS B CA 1
ATOM 7571 C C . LYS B 1 286 ? 80.89928 -3.43947 -37.57225 1.000 20.61429 311 LYS B C 1
ATOM 7572 O O . LYS B 1 286 ? 79.74082 -3.39527 -38.00685 1.000 21.63663 311 LYS B O 1
ATOM 7578 N N . ALA B 1 287 ? 81.35272 -2.56925 -36.67356 1.000 18.68161 312 ALA B N 1
ATOM 7579 C CA . ALA B 1 287 ? 80.44862 -1.52047 -36.17180 1.000 21.78613 312 ALA B CA 1
ATOM 7580 C C . ALA B 1 287 ? 80.12792 -0.50242 -37.25879 1.000 20.53233 312 ALA B C 1
ATOM 7581 O O . ALA B 1 287 ? 78.96202 -0.09249 -37.41397 1.000 19.18911 312 ALA B O 1
ATOM 7583 N N . ILE B 1 288 ? 81.14644 -0.07824 -38.01058 1.000 21.12280 313 ILE B N 1
ATOM 7584 C CA . ILE B 1 288 ? 80.95064 0.87251 -39.10571 1.000 21.54992 313 ILE B CA 1
ATOM 7585 C C . ILE B 1 288 ? 80.02710 0.28489 -40.15894 1.000 21.10850 313 ILE B C 1
ATOM 7586 O O . ILE B 1 288 ? 79.06105 0.92672 -40.60207 1.000 21.86032 313 ILE B O 1
ATOM 7591 N N . ASP B 1 289 ? 80.29347 -0.96332 -40.56584 1.000 20.15168 314 ASP B N 1
ATOM 7592 C CA . ASP B 1 289 ? 79.49333 -1.59595 -41.60863 1.000 24.46605 314 ASP B CA 1
ATOM 7593 C C . ASP B 1 289 ? 78.03736 -1.74446 -41.16888 1.000 21.59947 314 ASP B C 1
ATOM 7594 O O . ASP B 1 289 ? 77.11682 -1.52646 -41.96216 1.000 24.43406 314 ASP B O 1
ATOM 7599 N N . HIS B 1 290 ? 77.80902 -2.01602 -39.87368 1.000 21.65927 315 HIS B N 1
ATOM 7600 C CA . HIS B 1 290 ? 76.44258 -2.15963 -39.36413 1.000 24.31596 315 HIS B CA 1
ATOM 7601 C C . HIS B 1 290 ? 75.72433 -0.81385 -39.28699 1.000 26.56900 315 HIS B C 1
ATOM 7602 O O . HIS B 1 290 ? 74.51454 -0.74231 -39.52689 1.000 22.90403 315 HIS B O 1
ATOM 7609 N N . ALA B 1 291 ? 76.44486 0.25756 -38.98607 1.000 21.75299 316 ALA B N 1
ATOM 7610 C CA . ALA B 1 291 ? 75.84034 1.57376 -38.79692 1.000 22.37679 316 ALA B CA 1
ATOM 7611 C C . ALA B 1 291 ? 75.70823 2.35577 -40.08858 1.000 22.18120 316 ALA B C 1
ATOM 7612 O O . ALA B 1 291 ? 75.05822 3.40698 -40.08030 1.000 19.94882 316 ALA B O 1
ATOM 7614 N N . ALA B 1 292 ? 76.23192 1.83410 -41.20297 1.000 19.37003 317 ALA B N 1
ATOM 7615 C CA . ALA B 1 292 ? 76.44298 2.65451 -42.40212 1.000 21.59146 317 ALA B CA 1
ATOM 7616 C C . ALA B 1 292 ? 75.13908 3.19272 -42.99274 1.000 24.85545 317 ALA B C 1
ATOM 7617 O O . ALA B 1 292 ? 75.14985 4.21780 -43.68361 1.000 25.50726 317 ALA B O 1
ATOM 7619 N N . SER B 1 293 ? 74.01824 2.51011 -42.78009 1.000 22.99525 318 SER B N 1
ATOM 7620 C CA . SER B 1 293 ? 72.74056 2.98443 -43.31073 1.000 25.97574 318 SER B CA 1
ATOM 7621 C C . SER B 1 293 ? 72.04848 3.98210 -42.40410 1.000 24.89716 318 SER B C 1
ATOM 7622 O O . SER B 1 293 ? 71.00869 4.53901 -42.79434 1.000 25.56320 318 SER B O 1
ATOM 7625 N N . TYR B 1 294 ? 72.56131 4.20455 -41.19401 1.000 19.13856 319 TYR B N 1
ATOM 7626 C CA . TYR B 1 294 ? 71.78436 4.90175 -40.17681 1.000 23.25135 319 TYR B CA 1
ATOM 7627 C C . TYR B 1 294 ? 72.37647 6.24848 -39.77801 1.000 20.49671 319 TYR B C 1
ATOM 7628 O O . TYR B 1 294 ? 72.05771 6.76107 -38.70023 1.000 21.38384 319 TYR B O 1
ATOM 7637 N N . LEU B 1 295 ? 73.24187 6.82020 -40.61613 1.000 21.75167 320 LEU B N 1
ATOM 7638 C CA . LEU B 1 295 ? 73.95780 8.03793 -40.25582 1.000 22.55766 320 LEU B CA 1
ATOM 7639 C C . LEU B 1 295 ? 73.76508 9.06900 -41.36206 1.000 22.18639 320 LEU B C 1
ATOM 7640 O O . LEU B 1 295 ? 72.67680 9.14693 -41.92494 1.000 23.76802 320 LEU B O 1
ATOM 7645 N N . SER B 1 296 ? 74.81557 9.79364 -41.73671 1.000 20.92346 321 SER B N 1
ATOM 7646 C CA . SER B 1 296 ? 74.73129 10.90379 -42.67428 1.000 24.90934 321 SER B CA 1
ATOM 7647 C C . SER B 1 296 ? 74.63039 10.43288 -44.12714 1.000 25.78390 321 SER B C 1
ATOM 7648 O O . SER B 1 296 ? 74.89580 9.27741 -44.46877 1.000 22.64365 321 SER B O 1
ATOM 7651 N N . ASP B 1 297 ? 74.28214 11.38463 -44.99943 1.000 25.73428 322 ASP B N 1
ATOM 7652 C CA . ASP B 1 297 ? 74.19504 11.11570 -46.43755 1.000 27.09726 322 ASP B CA 1
ATOM 7653 C C . ASP B 1 297 ? 75.52428 10.65310 -47.02245 1.000 28.14852 322 ASP B C 1
ATOM 7654 O O . ASP B 1 297 ? 75.55211 9.78638 -47.90491 1.000 27.27073 322 ASP B O 1
ATOM 7659 N N . GLU B 1 298 ? 76.62578 11.26928 -46.59300 1.000 26.43900 323 GLU B N 1
ATOM 7660 C CA . GLU B 1 298 ? 77.94379 10.92094 -47.12908 1.000 31.21922 323 GLU B CA 1
ATOM 7661 C C . GLU B 1 298 ? 78.27777 9.46727 -46.84991 1.000 28.43034 323 GLU B C 1
ATOM 7662 O O . GLU B 1 298 ? 78.86724 8.76771 -47.68763 1.000 25.25513 323 GLU B O 1
ATOM 7668 N N . ILE B 1 299 ? 77.95512 9.01347 -45.64263 1.000 24.39214 324 ILE B N 1
ATOM 7669 C CA . ILE B 1 299 ? 78.25447 7.64514 -45.25600 1.000 22.90507 324 ILE B CA 1
ATOM 7670 C C . ILE B 1 299 ? 77.32912 6.68285 -45.98037 1.000 25.27615 324 ILE B C 1
ATOM 7671 O O . ILE B 1 299 ? 77.76414 5.63555 -46.46407 1.000 22.63921 324 ILE B O 1
ATOM 7676 N N . TYR B 1 300 ? 76.04022 7.03694 -46.11005 1.000 23.33020 325 TYR B N 1
ATOM 7677 C CA . TYR B 1 300 ? 75.12495 6.18894 -46.86837 1.000 26.14109 325 TYR B CA 1
ATOM 7678 C C . TYR B 1 300 ? 75.54143 6.08801 -48.33875 1.000 25.20445 325 TYR B C 1
ATOM 7679 O O . TYR B 1 300 ? 75.47644 5.00427 -48.93972 1.000 25.47249 325 TYR B O 1
ATOM 7688 N N . ALA B 1 301 ? 75.95257 7.20718 -48.93948 1.000 24.93408 326 ALA B N 1
ATOM 7689 C CA . ALA B 1 301 ? 76.32930 7.19633 -50.35744 1.000 25.27668 326 ALA B CA 1
ATOM 7690 C C . ALA B 1 301 ? 77.50352 6.25779 -50.61856 1.000 25.06779 326 ALA B C 1
ATOM 7691 O O . ALA B 1 301 ? 77.52299 5.53410 -51.62012 1.000 26.70634 326 ALA B O 1
ATOM 7693 N N . GLN B 1 302 ? 78.49478 6.27156 -49.73409 1.000 24.55710 327 GLN B N 1
ATOM 7694 C CA . GLN B 1 302 ? 79.63793 5.37796 -49.90097 1.000 25.75252 327 GLN B CA 1
ATOM 7695 C C . GLN B 1 302 ? 79.20193 3.92757 -49.73703 1.000 26.35982 327 GLN B C 1
ATOM 7696 O O . GLN B 1 302 ? 79.55356 3.07179 -50.55209 1.000 25.40160 327 GLN B O 1
ATOM 7702 N N . ASN B 1 303 ? 78.38687 3.64759 -48.71941 1.000 24.65398 328 ASN B N 1
ATOM 7703 C CA . ASN B 1 303 ? 77.82626 2.31050 -48.57443 1.000 24.93965 328 ASN B CA 1
ATOM 7704 C C . ASN B 1 303 ? 77.10567 1.87084 -49.84436 1.000 27.33568 328 ASN B C 1
ATOM 7705 O O . ASN B 1 303 ? 77.33499 0.76515 -50.34053 1.000 26.55853 328 ASN B O 1
ATOM 7710 N N . PHE B 1 304 ? 76.23491 2.73683 -50.39993 1.000 23.81148 329 PHE B N 1
ATOM 7711 C CA . PHE B 1 304 ? 75.52216 2.38810 -51.62436 1.000 27.51358 329 PHE B CA 1
ATOM 7712 C C . PHE B 1 304 ? 76.48467 2.18004 -52.79879 1.000 29.19079 329 PHE B C 1
ATOM 7713 O O . PHE B 1 304 ? 76.22931 1.34772 -53.67495 1.000 29.08538 329 PHE B O 1
ATOM 7721 N N . GLU B 1 305 ? 77.56872 2.96030 -52.86754 1.000 28.07404 330 GLU B N 1
ATOM 7722 C CA . GLU B 1 305 ? 78.50221 2.77889 -53.97769 1.000 29.28039 330 GLU B CA 1
ATOM 7723 C C . GLU B 1 305 ? 78.99924 1.33750 -54.03971 1.000 29.61850 330 GLU B C 1
ATOM 7724 O O . GLU B 1 305 ? 79.16396 0.78258 -55.12594 1.000 30.13914 330 GLU B O 1
ATOM 7730 N N . PHE B 1 306 ? 79.22770 0.71166 -52.88743 1.000 24.04162 331 PHE B N 1
ATOM 7731 C CA . PHE B 1 306 ? 79.71249 -0.66463 -52.92492 1.000 27.26068 331 PHE B CA 1
ATOM 7732 C C . PHE B 1 306 ? 78.58444 -1.69132 -52.93023 1.000 27.32742 331 PHE B C 1
ATOM 7733 O O . PHE B 1 306 ? 78.48467 -2.50376 -53.85138 1.000 28.64182 331 PHE B O 1
ATOM 7741 N N . TYR B 1 307 ? 77.76797 -1.71446 -51.87337 1.000 25.82019 332 TYR B N 1
ATOM 7742 C CA . TYR B 1 307 ? 76.74130 -2.75039 -51.79234 1.000 27.35494 332 TYR B CA 1
ATOM 7743 C C . TYR B 1 307 ? 75.67041 -2.56522 -52.84321 1.000 32.33722 332 TYR B C 1
ATOM 7744 O O . TYR B 1 307 ? 75.12198 -3.55528 -53.35379 1.000 32.30561 332 TYR B O 1
ATOM 7753 N N . GLY B 1 308 ? 75.35234 -1.31594 -53.17462 1.000 30.96525 333 GLY B N 1
ATOM 7754 C CA . GLY B 1 308 ? 74.35483 -1.06874 -54.19431 1.000 31.99172 333 GLY B CA 1
ATOM 7755 C C . GLY B 1 308 ? 74.90709 -1.20191 -55.59702 1.000 33.55981 333 GLY B C 1
ATOM 7756 O O . GLY B 1 308 ? 74.46992 -2.06618 -56.36009 1.000 33.66514 333 GLY B O 1
ATOM 7757 N N . LYS B 1 309 ? 75.88887 -0.37272 -55.94607 1.000 32.16300 334 LYS B N 1
ATOM 7758 C CA . LYS B 1 309 ? 76.31270 -0.34492 -57.33862 1.000 33.43020 334 LYS B CA 1
ATOM 7759 C C . LYS B 1 309 ? 77.16959 -1.55297 -57.67094 1.000 34.79597 334 LYS B C 1
ATOM 7760 O O . LYS B 1 309 ? 76.91526 -2.24242 -58.66367 1.000 36.26189 334 LYS B O 1
ATOM 7766 N N . VAL B 1 310 ? 78.16952 -1.84525 -56.83779 1.000 32.40943 335 VAL B N 1
ATOM 7767 C CA . VAL B 1 310 ? 79.11692 -2.89356 -57.19713 1.000 33.02889 335 VAL B CA 1
ATOM 7768 C C . VAL B 1 310 ? 78.50968 -4.26947 -56.98927 1.000 32.79561 335 VAL B C 1
ATOM 7769 O O . VAL B 1 310 ? 78.54178 -5.10935 -57.89195 1.000 35.73123 335 VAL B O 1
ATOM 7773 N N . LEU B 1 311 ? 77.97438 -4.53224 -55.79994 1.000 31.54003 336 LEU B N 1
ATOM 7774 C CA . LEU B 1 311 ? 77.56229 -5.89610 -55.48020 1.000 34.59471 336 LEU B CA 1
ATOM 7775 C C . LEU B 1 311 ? 76.21669 -6.25499 -56.09932 1.000 39.33252 336 LEU B C 1
ATOM 7776 O O . LEU B 1 311 ? 76.02877 -7.39015 -56.54281 1.000 41.34916 336 LEU B O 1
ATOM 7781 N N . SER B 1 312 ? 75.29150 -5.30446 -56.17689 1.000 37.30841 337 SER B N 1
ATOM 7782 C CA . SER B 1 312 ? 73.93553 -5.60893 -56.60973 1.000 41.58544 337 SER B CA 1
ATOM 7783 C C . SER B 1 312 ? 73.59396 -5.11588 -58.00737 1.000 42.62140 337 SER B C 1
ATOM 7784 O O . SER B 1 312 ? 72.50265 -5.42026 -58.49463 1.000 45.43638 337 SER B O 1
ATOM 7787 N N . GLY B 1 313 ? 74.47727 -4.36324 -58.66168 1.000 39.84871 338 GLY B N 1
ATOM 7788 C CA . GLY B 1 313 ? 74.18003 -3.83024 -59.97218 1.000 40.31673 338 GLY B CA 1
ATOM 7789 C C . GLY B 1 313 ? 73.14377 -2.72235 -59.99694 1.000 41.06698 338 GLY B C 1
ATOM 7790 O O . GLY B 1 313 ? 72.62290 -2.39852 -61.07177 1.000 43.21654 338 GLY B O 1
ATOM 7791 N N . LYS B 1 314 ? 72.83743 -2.11432 -58.85222 1.000 38.80902 339 LYS B N 1
ATOM 7792 C CA . LYS B 1 314 ? 71.90392 -0.99328 -58.83685 1.000 39.23324 339 LYS B CA 1
ATOM 7793 C C . LYS B 1 314 ? 72.55677 0.23816 -59.44830 1.000 40.72475 339 LYS B C 1
ATOM 7794 O O . LYS B 1 314 ? 73.76485 0.43731 -59.34908 1.000 41.36938 339 LYS B O 1
ATOM 7800 N N . THR B 1 315 ? 71.75075 1.08505 -60.07546 1.000 41.70005 340 THR B N 1
ATOM 7801 C CA . THR B 1 315 ? 72.29230 2.30778 -60.66125 1.000 43.71290 340 THR B CA 1
ATOM 7802 C C . THR B 1 315 ? 71.95375 3.55844 -59.86562 1.000 44.97620 340 THR B C 1
ATOM 7803 O O . THR B 1 315 ? 72.74794 4.49772 -59.86237 1.000 45.88646 340 THR B O 1
ATOM 7807 N N . GLU B 1 316 ? 70.80635 3.57925 -59.17663 1.000 42.20424 341 GLU B N 1
ATOM 7808 C CA . GLU B 1 316 ? 70.32715 4.73119 -58.41897 1.000 43.03369 341 GLU B CA 1
ATOM 7809 C C . GLU B 1 316 ? 69.85802 4.28817 -57.04135 1.000 36.82007 341 GLU B C 1
ATOM 7810 O O . GLU B 1 316 ? 69.24746 3.22501 -56.89870 1.000 38.91778 341 GLU B O 1
ATOM 7816 N N . MET B 1 317 ? 70.12972 5.09940 -56.03072 1.000 33.17926 342 MET B N 1
ATOM 7817 C CA . MET B 1 317 ? 69.69085 4.68685 -54.71245 1.000 33.67683 342 MET B CA 1
ATOM 7818 C C . MET B 1 317 ? 68.19022 4.94918 -54.55986 1.000 35.64646 342 MET B C 1
ATOM 7819 O O . MET B 1 317 ? 67.59737 5.74204 -55.28670 1.000 33.02564 342 MET B O 1
ATOM 7824 N N . GLN B 1 318 ? 67.56956 4.20018 -53.65440 1.000 35.11469 343 GLN B N 1
ATOM 7825 C CA . GLN B 1 318 ? 66.14794 4.35203 -53.38921 1.000 39.62929 343 GLN B CA 1
ATOM 7826 C C . GLN B 1 318 ? 65.87974 5.68773 -52.69782 1.000 34.10463 343 GLN B C 1
ATOM 7827 O O . GLN B 1 318 ? 66.72411 6.18374 -51.95047 1.000 33.84268 343 GLN B O 1
ATOM 7833 N N . PRO B 1 319 ? 64.70264 6.27441 -52.90307 1.000 36.21579 344 PRO B N 1
ATOM 7834 C CA . PRO B 1 319 ? 64.36365 7.47408 -52.13084 1.000 34.04977 344 PRO B CA 1
ATOM 7835 C C . PRO B 1 319 ? 64.36867 7.14359 -50.64182 1.000 30.45616 344 PRO B C 1
ATOM 7836 O O . PRO B 1 319 ? 64.13229 6.00544 -50.23708 1.000 30.79805 344 PRO B O 1
ATOM 7840 N N . ARG B 1 320 ? 64.68800 8.15158 -49.82450 1.000 30.25188 345 ARG B N 1
ATOM 7841 C CA . ARG B 1 320 ? 64.80921 7.91208 -48.38871 1.000 28.93480 345 ARG B CA 1
ATOM 7842 C C . ARG B 1 320 ? 63.52393 7.33096 -47.79731 1.000 30.41183 345 ARG B C 1
ATOM 7843 O O . ARG B 1 320 ? 63.58564 6.47542 -46.90142 1.000 27.45176 345 ARG B O 1
ATOM 7851 N N . TRP B 1 321 ? 62.35500 7.78549 -48.27129 1.000 29.70650 346 TRP B N 1
ATOM 7852 C CA . TRP B 1 321 ? 61.10745 7.29416 -47.68884 1.000 29.67663 346 TRP B CA 1
ATOM 7853 C C . TRP B 1 321 ? 61.01115 5.78030 -47.81417 1.000 31.39787 346 TRP B C 1
ATOM 7854 O O . TRP B 1 321 ? 60.52211 5.11711 -46.90314 1.000 28.68503 346 TRP B O 1
ATOM 7865 N N . LYS B 1 322 ? 61.53618 5.21042 -48.89760 1.000 32.67165 347 LYS B N 1
ATOM 7866 C CA . LYS B 1 322 ? 61.48134 3.75940 -49.06361 1.000 31.87386 347 LYS B CA 1
ATOM 7867 C C . LYS B 1 322 ? 62.40094 3.05059 -48.07922 1.000 32.14720 347 LYS B C 1
ATOM 7868 O O . LYS B 1 322 ? 62.05990 1.97649 -47.55849 1.000 27.76868 347 LYS B O 1
ATOM 7874 N N . ARG B 1 323 ? 63.57444 3.63748 -47.80698 1.000 29.71591 348 ARG B N 1
ATOM 7875 C CA . ARG B 1 323 ? 64.52112 3.03572 -46.87368 1.000 31.73144 348 ARG B CA 1
ATOM 7876 C C . ARG B 1 323 ? 64.03415 3.17049 -45.43456 1.000 29.46092 348 ARG B C 1
ATOM 7877 O O . ARG B 1 323 ? 64.17355 2.24477 -44.63404 1.000 29.62002 348 ARG B O 1
ATOM 7885 N N . ALA B 1 324 ? 63.42476 4.30479 -45.10976 1.000 26.37015 349 ALA B N 1
ATOM 7886 C CA . ALA B 1 324 ? 62.87945 4.52224 -43.77626 1.000 26.96106 349 ALA B CA 1
ATOM 7887 C C . ALA B 1 324 ? 61.68490 3.61652 -43.49722 1.000 27.91385 349 ALA B C 1
ATOM 7888 O O . ALA B 1 324 ? 61.54549 3.10604 -42.38362 1.000 28.88312 349 ALA B O 1
ATOM 7890 N N . GLN B 1 325 ? 60.79193 3.43869 -44.47773 1.000 24.59977 350 GLN B N 1
ATOM 7891 C CA . GLN B 1 325 ? 59.66589 2.52792 -44.29164 1.000 27.76957 350 GLN B CA 1
ATOM 7892 C C . GLN B 1 325 ? 60.16113 1.10512 -44.09126 1.000 28.47818 350 GLN B C 1
ATOM 7893 O O . GLN B 1 325 ? 59.65336 0.38403 -43.22489 1.000 28.19108 350 GLN B O 1
ATOM 7899 N N . ALA B 1 326 ? 61.18568 0.69812 -44.85258 1.000 26.72436 351 ALA B N 1
ATOM 7900 C CA . ALA B 1 326 ? 61.75703 -0.63355 -44.66466 1.000 29.21473 351 ALA B CA 1
ATOM 7901 C C . ALA B 1 326 ? 62.34111 -0.78941 -43.25516 1.000 27.98861 351 ALA B C 1
ATOM 7902 O O . ALA B 1 326 ? 62.14687 -1.82378 -42.60655 1.000 28.59474 351 ALA B O 1
ATOM 7904 N N . SER B 1 327 ? 63.06251 0.22793 -42.76727 1.000 26.94275 352 SER B N 1
ATOM 7905 C CA . SER B 1 327 ? 63.57776 0.17600 -41.39501 1.000 29.50087 352 SER B CA 1
ATOM 7906 C C . SER B 1 327 ? 62.46648 -0.04448 -40.39154 1.000 26.23870 352 SER B C 1
ATOM 7907 O O . SER B 1 327 ? 62.58455 -0.88923 -39.49853 1.000 29.19206 352 SER B O 1
ATOM 7910 N N . VAL B 1 328 ? 61.37536 0.71953 -40.51212 1.000 26.94435 353 VAL B N 1
ATOM 7911 C CA . VAL B 1 328 ? 60.27247 0.60881 -39.57017 1.000 27.33622 353 VAL B CA 1
ATOM 7912 C C . VAL B 1 328 ? 59.60934 -0.75840 -39.68083 1.000 27.68655 353 VAL B C 1
ATOM 7913 O O . VAL B 1 328 ? 59.28650 -1.40093 -38.67279 1.000 25.47254 353 VAL B O 1
ATOM 7917 N N . ASN B 1 329 ? 59.36607 -1.20515 -40.90613 1.000 26.33009 354 ASN B N 1
ATOM 7918 C CA . ASN B 1 329 ? 58.70039 -2.48539 -41.10341 1.000 27.89445 354 ASN B CA 1
ATOM 7919 C C . ASN B 1 329 ? 59.60366 -3.63880 -40.68677 1.000 28.81575 354 ASN B C 1
ATOM 7920 O O . ASN B 1 329 ? 59.13268 -4.63550 -40.11968 1.000 30.80558 354 ASN B O 1
ATOM 7925 N N . ASP B 1 330 ? 60.90548 -3.51941 -40.93043 1.000 28.65785 355 ASP B N 1
ATOM 7926 C CA . ASP B 1 330 ? 61.78771 -4.62099 -40.58124 1.000 30.31551 355 ASP B CA 1
ATOM 7927 C C . ASP B 1 330 ? 62.11409 -4.64178 -39.09451 1.000 30.54943 355 ASP B C 1
ATOM 7928 O O . ASP B 1 330 ? 62.29974 -5.72350 -38.53004 1.000 35.34920 355 ASP B O 1
ATOM 7933 N N . CYS B 1 331 ? 62.20059 -3.48926 -38.42932 1.000 26.76332 356 CYS B N 1
ATOM 7934 C CA A CYS B 1 331 ? 62.60387 -3.50279 -37.03229 0.727 29.01315 356 CYS B CA 1
ATOM 7935 C CA B CYS B 1 331 ? 62.60355 -3.46611 -37.02458 0.273 29.04147 356 CYS B CA 1
ATOM 7936 C C . CYS B 1 331 ? 61.43109 -3.40637 -36.05664 1.000 28.97275 356 CYS B C 1
ATOM 7937 O O . CYS B 1 331 ? 61.58936 -3.77605 -34.88926 1.000 29.34045 356 CYS B O 1
ATOM 7942 N N . LEU B 1 332 ? 60.25290 -2.97888 -36.50247 1.000 25.55711 357 LEU B N 1
ATOM 7943 C CA . LEU B 1 332 ? 59.06384 -2.91442 -35.65640 1.000 27.31301 357 LEU B CA 1
ATOM 7944 C C . LEU B 1 332 ? 57.92874 -3.69448 -36.30711 1.000 26.11474 357 LEU B C 1
ATOM 7945 O O . LEU B 1 332 ? 56.79373 -3.22938 -36.37582 1.000 26.05643 357 LEU B O 1
ATOM 7950 N N . GLY B 1 333 ? 58.24865 -4.87165 -36.83968 1.000 23.55363 358 GLY B N 1
ATOM 7951 C CA . GLY B 1 333 ? 57.31431 -5.56147 -37.72689 1.000 28.81258 358 GLY B CA 1
ATOM 7952 C C . GLY B 1 333 ? 55.96009 -5.84008 -37.09696 1.000 25.89685 358 GLY B C 1
ATOM 7953 O O . GLY B 1 333 ? 54.91824 -5.47732 -37.65638 1.000 26.45548 358 GLY B O 1
ATOM 7954 N N . GLU B 1 334 ? 55.94420 -6.49299 -35.92450 1.000 26.25110 359 GLU B N 1
ATOM 7955 C CA . GLU B 1 334 ? 54.63224 -6.82831 -35.37038 1.000 25.01812 359 GLU B CA 1
ATOM 7956 C C . GLU B 1 334 ? 53.89637 -5.58989 -34.86923 1.000 26.79250 359 GLU B C 1
ATOM 7957 O O . GLU B 1 334 ? 52.66066 -5.53821 -34.92628 1.000 25.80607 359 GLU B O 1
ATOM 7963 N N . ALA B 1 335 ? 54.63328 -4.57008 -34.42542 1.000 22.32402 360 ALA B N 1
ATOM 7964 C CA . ALA B 1 335 ? 54.02062 -3.30982 -34.01666 1.000 25.95284 360 ALA B CA 1
ATOM 7965 C C . ALA B 1 335 ? 53.27156 -2.67556 -35.17778 1.000 24.28566 360 ALA B C 1
ATOM 7966 O O . ALA B 1 335 ? 52.12798 -2.23045 -35.03046 1.000 23.54967 360 ALA B O 1
ATOM 7968 N N . VAL B 1 336 ? 53.92153 -2.62285 -36.34480 1.000 24.64790 361 VAL B N 1
ATOM 7969 C CA . VAL B 1 336 ? 53.24282 -2.15635 -37.54302 1.000 24.90174 361 VAL B CA 1
ATOM 7970 C C . VAL B 1 336 ? 52.03820 -3.02991 -37.81766 1.000 24.14385 361 VAL B C 1
ATOM 7971 O O . VAL B 1 336 ? 50.97107 -2.53677 -38.18019 1.000 24.55492 361 VAL B O 1
ATOM 7975 N N . GLY B 1 337 ? 52.19788 -4.35945 -37.65640 1.000 22.59442 362 GLY B N 1
ATOM 7976 C CA . GLY B 1 337 ? 51.06547 -5.25991 -37.79705 1.000 22.68783 362 GLY B CA 1
ATOM 7977 C C . GLY B 1 337 ? 49.84187 -4.83623 -36.99107 1.000 26.26932 362 GLY B C 1
ATOM 7978 O O . GLY B 1 337 ? 48.70718 -4.96042 -37.45556 1.000 23.54942 362 GLY B O 1
ATOM 7979 N N . GLN B 1 338 ? 50.05443 -4.34222 -35.76540 1.000 24.41379 363 GLN B N 1
ATOM 7980 C CA . GLN B 1 338 ? 48.91772 -3.90400 -34.94827 1.000 26.02638 363 GLN B CA 1
ATOM 7981 C C . GLN B 1 338 ? 48.11147 -2.80451 -35.64094 1.000 26.68667 363 GLN B C 1
ATOM 7982 O O . GLN B 1 338 ? 46.87005 -2.82947 -35.66788 1.000 26.72454 363 GLN B O 1
ATOM 7988 N N . LEU B 1 339 ? 48.79673 -1.79721 -36.15704 1.000 26.54591 364 LEU B N 1
ATOM 7989 C CA . LEU B 1 339 ? 48.09905 -0.68533 -36.76977 1.000 27.77710 364 LEU B CA 1
ATOM 7990 C C . LEU B 1 339 ? 47.59976 -1.05492 -38.16404 1.000 26.98011 364 LEU B C 1
ATOM 7991 O O . LEU B 1 339 ? 46.56824 -0.53656 -38.61559 1.000 26.41151 364 LEU B O 1
ATOM 7996 N N . TYR B 1 340 ? 48.29586 -1.97323 -38.82839 1.000 25.30884 365 TYR B N 1
ATOM 7997 C CA . TYR B 1 340 ? 47.81887 -2.48853 -40.11014 1.000 26.71288 365 TYR B CA 1
ATOM 7998 C C . TYR B 1 340 ? 46.45059 -3.13886 -39.96096 1.000 27.77479 365 TYR B C 1
ATOM 7999 O O . TYR B 1 340 ? 45.51725 -2.82224 -40.71072 1.000 26.25055 365 TYR B O 1
ATOM 8008 N N . VAL B 1 341 ? 46.30867 -4.05002 -38.98017 1.000 26.21472 366 VAL B N 1
ATOM 8009 C CA . VAL B 1 341 ? 45.04223 -4.77009 -38.85046 1.000 27.82076 366 VAL B CA 1
ATOM 8010 C C . VAL B 1 341 ? 43.95480 -3.85883 -38.31002 1.000 28.12858 366 VAL B C 1
ATOM 8011 O O . VAL B 1 341 ? 42.79355 -3.99362 -38.69472 1.000 29.55512 366 VAL B O 1
ATOM 8015 N N . ALA B 1 342 ? 44.30410 -2.86627 -37.47881 1.000 27.64788 367 ALA B N 1
ATOM 8016 C CA . ALA B 1 342 ? 43.27940 -1.91597 -37.04385 1.000 29.65604 367 ALA B CA 1
ATOM 8017 C C . ALA B 1 342 ? 42.65293 -1.19016 -38.23138 1.000 30.87358 367 ALA B C 1
ATOM 8018 O O . ALA B 1 342 ? 41.44252 -0.89909 -38.22673 1.000 30.21421 367 ALA B O 1
ATOM 8020 N N . LYS B 1 343 ? 43.43765 -0.93672 -39.27060 1.000 28.31469 368 LYS B N 1
ATOM 8021 C CA . LYS B 1 343 ? 42.94894 -0.22906 -40.45213 1.000 32.75022 368 LYS B CA 1
ATOM 8022 C C . LYS B 1 343 ? 42.34088 -1.16541 -41.49610 1.000 33.94940 368 LYS B C 1
ATOM 8023 O O . LYS B 1 343 ? 41.34010 -0.81313 -42.13020 1.000 34.17160 368 LYS B O 1
ATOM 8029 N N . TYR B 1 344 ? 42.90864 -2.35559 -41.68634 1.000 31.67370 369 TYR B N 1
ATOM 8030 C CA . TYR B 1 344 ? 42.57905 -3.19203 -42.83371 1.000 33.37508 369 TYR B CA 1
ATOM 8031 C C . TYR B 1 344 ? 41.94041 -4.52439 -42.48487 1.000 35.36194 369 TYR B C 1
ATOM 8032 O O . TYR B 1 344 ? 41.43287 -5.18990 -43.39050 1.000 38.37664 369 TYR B O 1
ATOM 8041 N N . PHE B 1 345 ? 42.02714 -4.98556 -41.24310 1.000 34.09532 370 PHE B N 1
ATOM 8042 C CA . PHE B 1 345 ? 41.54028 -6.32068 -40.87887 1.000 30.60577 370 PHE B CA 1
ATOM 8043 C C . PHE B 1 345 ? 40.97931 -6.29293 -39.48111 1.000 30.27955 370 PHE B C 1
ATOM 8044 O O . PHE B 1 345 ? 41.59725 -6.79287 -38.51843 1.000 28.21756 370 PHE B O 1
ATOM 8052 N N . PRO B 1 346 ? 39.75895 -5.77597 -39.29454 1.000 30.56462 371 PRO B N 1
ATOM 8053 C CA . PRO B 1 346 ? 39.21001 -5.53596 -37.96554 1.000 31.56153 371 PRO B CA 1
ATOM 8054 C C . PRO B 1 346 ? 38.85035 -6.82791 -37.25137 1.000 30.13707 371 PRO B C 1
ATOM 8055 O O . PRO B 1 346 ? 38.84625 -7.91532 -37.85508 1.000 29.77019 371 PRO B O 1
ATOM 8059 N N . PRO B 1 347 ? 38.54226 -6.74195 -35.94961 1.000 28.36138 372 PRO B N 1
ATOM 8060 C CA . PRO B 1 347 ? 38.18142 -7.95406 -35.19052 1.000 28.50834 372 PRO B CA 1
ATOM 8061 C C . PRO B 1 347 ? 37.03360 -8.74623 -35.77845 1.000 30.17563 372 PRO B C 1
ATOM 8062 O O . PRO B 1 347 ? 37.03234 -9.98115 -35.64318 1.000 30.79821 372 PRO B O 1
ATOM 8066 N N . GLU B 1 348 ? 36.04448 -8.07854 -36.38870 1.000 29.18200 373 GLU B N 1
ATOM 8067 C CA . GLU B 1 348 ? 34.92962 -8.80071 -37.00084 1.000 29.83571 373 GLU B CA 1
ATOM 8068 C C . GLU B 1 348 ? 35.41145 -9.63137 -38.17401 1.000 31.44647 373 GLU B C 1
ATOM 8069 O O . GLU B 1 348 ? 34.88563 -10.72491 -38.42163 1.000 30.53666 373 GLU B O 1
ATOM 8075 N N . ALA B 1 349 ? 36.42621 -9.13510 -38.88466 1.000 29.13527 374 ALA B N 1
ATOM 8076 C CA . ALA B 1 349 ? 36.99552 -9.88029 -40.00047 1.000 30.24821 374 ALA B CA 1
ATOM 8077 C C . ALA B 1 349 ? 37.74989 -11.11130 -39.51031 1.000 29.86256 374 ALA B C 1
ATOM 8078 O O . ALA B 1 349 ? 37.57623 -12.20718 -40.05831 1.000 30.73620 374 ALA B O 1
ATOM 8080 N N . LYS B 1 350 ? 38.56270 -10.96679 -38.45526 1.000 28.64713 375 LYS B N 1
ATOM 8081 C CA . LYS B 1 350 ? 39.24485 -12.12952 -37.88492 1.000 28.29117 375 LYS B CA 1
ATOM 8082 C C . LYS B 1 350 ? 38.25137 -13.17083 -37.38029 1.000 29.56562 375 LYS B C 1
ATOM 8083 O O . LYS B 1 350 ? 38.46479 -14.37611 -37.55743 1.000 27.77822 375 LYS B O 1
ATOM 8089 N N . GLU B 1 351 ? 37.17393 -12.72349 -36.71908 1.000 28.47315 376 GLU B N 1
ATOM 8090 C CA . GLU B 1 351 ? 36.18859 -13.65332 -36.17550 1.000 32.31061 376 GLU B CA 1
ATOM 8091 C C . GLU B 1 351 ? 35.50036 -14.43570 -37.27872 1.000 31.33412 376 GLU B C 1
ATOM 8092 O O . GLU B 1 351 ? 35.27947 -15.64766 -37.14823 1.000 32.31708 376 GLU B O 1
ATOM 8098 N N . ARG B 1 352 ? 35.15336 -13.75423 -38.37108 1.000 28.70523 377 ARG B N 1
ATOM 8099 C CA . ARG B 1 352 ? 34.57652 -14.42923 -39.52591 1.000 30.37224 377 ARG B CA 1
ATOM 8100 C C . ARG B 1 352 ? 35.54058 -15.47399 -40.09661 1.000 27.74044 377 ARG B C 1
ATOM 8101 O O . ARG B 1 352 ? 35.12949 -16.59467 -40.41876 1.000 28.32897 377 ARG B O 1
ATOM 8109 N N . MET B 1 353 ? 36.82470 -15.12519 -40.22612 1.000 26.81113 378 MET B N 1
ATOM 8110 C CA . MET B 1 353 ? 37.78074 -16.07819 -40.79326 1.000 27.08081 378 MET B CA 1
ATOM 8111 C C . MET B 1 353 ? 38.05188 -17.23321 -39.84955 1.000 27.46440 378 MET B C 1
ATOM 8112 O O . MET B 1 353 ? 38.19927 -18.37800 -40.29629 1.000 29.32865 378 MET B O 1
ATOM 8117 N N . VAL B 1 354 ? 38.13103 -16.95962 -38.53958 1.000 28.22442 379 VAL B N 1
ATOM 8118 C CA . VAL B 1 354 ? 38.28829 -18.03915 -37.57033 1.000 27.99334 379 VAL B CA 1
ATOM 8119 C C . VAL B 1 354 ? 37.09550 -18.98330 -37.63196 1.000 31.40271 379 VAL B C 1
ATOM 8120 O O . VAL B 1 354 ? 37.25242 -20.20920 -37.58795 1.000 31.32164 379 VAL B O 1
ATOM 8124 N N . ASN B 1 355 ? 35.88329 -18.43238 -37.74294 1.000 29.48561 380 ASN B N 1
ATOM 8125 C CA . ASN B 1 355 ? 34.71657 -19.30471 -37.86126 1.000 29.61316 380 ASN B CA 1
ATOM 8126 C C . ASN B 1 355 ? 34.76217 -20.09336 -39.15579 1.000 30.29146 380 ASN B C 1
ATOM 8127 O O . ASN B 1 355 ? 34.35079 -21.26527 -39.19622 1.000 28.28856 380 ASN B O 1
ATOM 8132 N N . LEU B 1 356 ? 35.23934 -19.46054 -40.22622 1.000 28.11002 381 LEU B N 1
ATOM 8133 C CA . LEU B 1 356 ? 35.33328 -20.16598 -41.49672 1.000 25.84640 381 LEU B CA 1
ATOM 8134 C C . LEU B 1 356 ? 36.31588 -21.32815 -41.38641 1.000 29.14585 381 LEU B C 1
ATOM 8135 O O . LEU B 1 356 ? 36.02204 -22.43770 -41.84258 1.000 27.47710 381 LEU B O 1
ATOM 8140 N N . VAL B 1 357 ? 37.47826 -21.10142 -40.76270 1.000 26.39678 382 VAL B N 1
ATOM 8141 C CA . VAL B 1 357 ? 38.45204 -22.18624 -40.61273 1.000 28.32371 382 VAL B CA 1
ATOM 8142 C C . VAL B 1 357 ? 37.86907 -23.32442 -39.78416 1.000 29.46702 382 VAL B C 1
ATOM 8143 O O . VAL B 1 357 ? 38.00395 -24.50402 -40.14621 1.000 29.32613 382 VAL B O 1
ATOM 8147 N N . HIS B 1 358 ? 37.19548 -22.98636 -38.67488 1.000 29.54348 383 HIS B N 1
ATOM 8148 C CA . HIS B 1 358 ? 36.56560 -24.00723 -37.84547 1.000 31.31991 383 HIS B CA 1
ATOM 8149 C C . HIS B 1 358 ? 35.54626 -24.79159 -38.65315 1.000 29.62490 383 HIS B C 1
ATOM 8150 O O . HIS B 1 358 ? 35.42431 -26.01431 -38.50157 1.000 30.04996 383 HIS B O 1
ATOM 8157 N N . ASN B 1 359 ? 34.83488 -24.11841 -39.55460 1.000 29.89442 384 ASN B N 1
ATOM 8158 C CA . ASN B 1 359 ? 33.89815 -24.85176 -40.39280 1.000 29.41492 384 ASN B CA 1
ATOM 8159 C C . ASN B 1 359 ? 34.63379 -25.75117 -41.39020 1.000 29.76695 384 ASN B C 1
ATOM 8160 O O . ASN B 1 359 ? 34.19638 -26.87525 -41.65380 1.000 29.34499 384 ASN B O 1
ATOM 8165 N N . LEU B 1 360 ? 35.75854 -25.28299 -41.94380 1.000 28.18910 385 LEU B N 1
ATOM 8166 C CA . LEU B 1 360 ? 36.54215 -26.15054 -42.81898 1.000 28.54098 385 LEU B CA 1
ATOM 8167 C C . LEU B 1 360 ? 36.99514 -27.40438 -42.08340 1.000 28.20966 385 LEU B C 1
ATOM 8168 O O . LEU B 1 360 ? 36.89283 -28.52209 -42.61143 1.000 29.43879 385 LEU B O 1
ATOM 8173 N N . GLN B 1 361 ? 37.47760 -27.23637 -40.84980 1.000 29.44004 386 GLN B N 1
ATOM 8174 C CA . GLN B 1 361 ? 37.88644 -28.39068 -40.05345 1.000 29.82822 386 GLN B CA 1
ATOM 8175 C C . GLN B 1 361 ? 36.72336 -29.34345 -39.84823 1.000 31.54977 386 GLN B C 1
ATOM 8176 O O . GLN B 1 361 ? 36.88476 -30.56689 -39.93293 1.000 30.39824 386 GLN B O 1
ATOM 8182 N N . ASN B 1 362 ? 35.53482 -28.80380 -39.57958 1.000 30.80568 387 ASN B N 1
ATOM 8183 C CA . ASN B 1 362 ? 34.38902 -29.67263 -39.36140 1.000 31.80658 387 ASN B CA 1
ATOM 8184 C C . ASN B 1 362 ? 34.05776 -30.45490 -40.62561 1.000 33.98505 387 ASN B C 1
ATOM 8185 O O . ASN B 1 362 ? 33.79953 -31.66275 -40.56921 1.000 32.45182 387 ASN B O 1
ATOM 8190 N N . ALA B 1 363 ? 34.10475 -29.79316 -41.78764 1.000 32.17835 388 ALA B N 1
ATOM 8191 C CA . ALA B 1 363 ? 33.81200 -30.48426 -43.04290 1.000 30.95036 388 ALA B CA 1
ATOM 8192 C C . ALA B 1 363 ? 34.88276 -31.51699 -43.37375 1.000 31.42779 388 ALA B C 1
ATOM 8193 O O . ALA B 1 363 ? 34.56500 -32.62180 -43.82710 1.000 31.53595 388 ALA B O 1
ATOM 8195 N N . TYR B 1 364 ? 36.15572 -31.17493 -43.15893 1.000 29.77041 389 TYR B N 1
ATOM 8196 C CA . TYR B 1 364 ? 37.24068 -32.11983 -43.44139 1.000 30.42009 389 TYR B CA 1
ATOM 8197 C C . TYR B 1 364 ? 37.11524 -33.36870 -42.56687 1.000 31.15620 389 TYR B C 1
ATOM 8198 O O . TYR B 1 364 ? 37.31682 -34.48861 -43.03874 1.000 30.14152 389 TYR B O 1
ATOM 8207 N N . ALA B 1 365 ? 36.76216 -33.20044 -41.28685 1.000 32.60609 390 ALA B N 1
ATOM 8208 C CA . ALA B 1 365 ? 36.56568 -34.36878 -40.42718 1.000 35.81324 390 ALA B CA 1
ATOM 8209 C C . ALA B 1 365 ? 35.47809 -35.29608 -40.96516 1.000 36.00693 390 ALA B C 1
ATOM 8210 O O . ALA B 1 365 ? 35.62853 -36.52728 -40.94386 1.000 37.37514 390 ALA B O 1
ATOM 8212 N N . GLU B 1 366 ? 34.36374 -34.71846 -41.42767 1.000 34.70779 391 GLU B N 1
ATOM 8213 C CA . GLU B 1 366 ? 33.29029 -35.50088 -42.02709 1.000 36.02966 391 GLU B CA 1
ATOM 8214 C C . GLU B 1 366 ? 33.78346 -36.24751 -43.24899 1.000 36.69039 391 GLU B C 1
ATOM 8215 O O . GLU B 1 366 ? 33.43440 -37.41222 -43.46116 1.000 38.04603 391 GLU B O 1
ATOM 8221 N N . ARG B 1 367 ? 34.57926 -35.58238 -44.08546 1.000 33.43192 392 ARG B N 1
ATOM 8222 C CA . ARG B 1 367 ? 35.04081 -36.25662 -45.29072 1.000 34.28253 392 ARG B CA 1
ATOM 8223 C C . ARG B 1 367 ? 36.04203 -37.34382 -44.94808 1.000 32.01315 392 ARG B C 1
ATOM 8224 O O . ARG B 1 367 ? 36.05672 -38.39177 -45.59287 1.000 34.99804 392 ARG B O 1
ATOM 8232 N N . ILE B 1 368 ? 36.86945 -37.12169 -43.92548 1.000 32.33141 393 ILE B N 1
ATOM 8233 C CA . ILE B 1 368 ? 37.84214 -38.13053 -43.52187 1.000 35.24108 393 ILE B CA 1
ATOM 8234 C C . ILE B 1 368 ? 37.14840 -39.42991 -43.11598 1.000 36.41177 393 ILE B C 1
ATOM 8235 O O . ILE B 1 368 ? 37.60074 -40.53031 -43.46388 1.000 37.36314 393 ILE B O 1
ATOM 8240 N N . ARG B 1 369 ? 36.03150 -39.32416 -42.39427 1.000 36.62518 394 ARG B N 1
ATOM 8241 C CA . ARG B 1 369 ? 35.27492 -40.51140 -41.99467 1.000 40.34794 394 ARG B CA 1
ATOM 8242 C C . ARG B 1 369 ? 34.80022 -41.33334 -43.18256 1.000 40.58052 394 ARG B C 1
ATOM 8243 O O . ARG B 1 369 ? 34.56551 -42.54057 -43.03006 1.000 42.61856 394 ARG B O 1
ATOM 8251 N N . ASN B 1 370 ? 34.65100 -40.71903 -44.35780 1.000 38.76937 395 ASN B N 1
ATOM 8252 C CA . ASN B 1 370 ? 34.14126 -41.39833 -45.54247 1.000 40.64193 395 ASN B CA 1
ATOM 8253 C C . ASN B 1 370 ? 35.22441 -41.82705 -46.52665 1.000 38.24237 395 ASN B C 1
ATOM 8254 O O . ASN B 1 370 ? 34.88965 -42.35592 -47.59024 1.000 41.30162 395 ASN B O 1
ATOM 8259 N N . LEU B 1 371 ? 36.50278 -41.63100 -46.21215 1.000 36.26793 396 LEU B N 1
ATOM 8260 C CA . LEU B 1 371 ? 37.55153 -42.00386 -47.15997 1.000 35.50318 396 LEU B CA 1
ATOM 8261 C C . LEU B 1 371 ? 37.61104 -43.51511 -47.33820 1.000 37.14894 396 LEU B C 1
ATOM 8262 O O . LEU B 1 371 ? 37.35395 -44.27957 -46.41250 1.000 37.45824 396 LEU B O 1
ATOM 8267 N N . ASP B 1 372 ? 37.94858 -43.94406 -48.54769 1.000 35.66276 397 ASP B N 1
ATOM 8268 C CA . ASP B 1 372 ? 38.02165 -45.37318 -48.81907 1.000 39.27375 397 ASP B CA 1
ATOM 8269 C C . ASP B 1 372 ? 39.45251 -45.86348 -48.98064 1.000 40.40451 397 ASP B C 1
ATOM 8270 O O . ASP B 1 372 ? 39.67235 -46.97117 -49.48283 1.000 44.62424 397 ASP B O 1
ATOM 8275 N N . TRP B 1 373 ? 40.43545 -45.07081 -48.56817 1.000 37.61154 398 TRP B N 1
ATOM 8276 C CA . TRP B 1 373 ? 41.81770 -45.53605 -48.54956 1.000 37.15938 398 TRP B CA 1
ATOM 8277 C C . TRP B 1 373 ? 42.42596 -45.58022 -47.15777 1.000 37.95841 398 TRP B C 1
ATOM 8278 O O . TRP B 1 373 ? 43.52922 -46.11734 -47.00736 1.000 36.51551 398 TRP B O 1
ATOM 8289 N N . MET B 1 374 ? 41.74862 -45.03495 -46.14711 1.000 34.75138 399 MET B N 1
ATOM 8290 C CA . MET B 1 374 ? 42.21787 -45.01410 -44.76989 1.000 37.50463 399 MET B CA 1
ATOM 8291 C C . MET B 1 374 ? 41.45331 -46.04274 -43.94665 1.000 38.58743 399 MET B C 1
ATOM 8292 O O . MET B 1 374 ? 40.22152 -46.09971 -44.01691 1.000 39.03664 399 MET B O 1
ATOM 8297 N N . GLY B 1 375 ? 42.17915 -46.83937 -43.16827 1.000 41.66299 400 GLY B N 1
ATOM 8298 C CA . GLY B 1 375 ? 41.54271 -47.72691 -42.21439 1.000 39.67898 400 GLY B CA 1
ATOM 8299 C C . GLY B 1 375 ? 40.90028 -46.94432 -41.08006 1.000 45.22948 400 GLY B C 1
ATOM 8300 O O . GLY B 1 375 ? 41.11772 -45.74334 -40.90394 1.000 40.60301 400 GLY B O 1
ATOM 8301 N N . ASP B 1 376 ? 40.09581 -47.64886 -40.27601 1.000 43.58187 401 ASP B N 1
ATOM 8302 C CA . ASP B 1 376 ? 39.36480 -46.97042 -39.20529 1.000 43.28048 401 ASP B CA 1
ATOM 8303 C C . ASP B 1 376 ? 40.31626 -46.34429 -38.19253 1.000 42.89254 401 ASP B C 1
ATOM 8304 O O . ASP B 1 376 ? 40.10473 -45.20882 -37.75358 1.000 45.06904 401 ASP B O 1
ATOM 8309 N N . SER B 1 377 ? 41.38074 -47.05451 -37.82084 1.000 45.13505 402 SER B N 1
ATOM 8310 C CA . SER B 1 377 ? 42.30271 -46.49492 -36.83677 1.000 46.03249 402 SER B CA 1
ATOM 8311 C C . SER B 1 377 ? 43.05235 -45.28950 -37.39014 1.000 43.43913 402 SER B C 1
ATOM 8312 O O . SER B 1 377 ? 43.41188 -44.38239 -36.62775 1.000 41.70391 402 SER B O 1
ATOM 8315 N N . THR B 1 378 ? 43.30707 -45.25594 -38.70426 1.000 41.23196 403 THR B N 1
ATOM 8316 C CA . THR B 1 378 ? 44.00980 -44.11085 -39.27199 1.000 41.11371 403 THR B CA 1
ATOM 8317 C C . THR B 1 378 ? 43.09468 -42.89149 -39.32672 1.000 39.06725 403 THR B C 1
ATOM 8318 O O . THR B 1 378 ? 43.53393 -41.75890 -39.08212 1.000 38.85939 403 THR B O 1
ATOM 8322 N N . LYS B 1 379 ? 41.80961 -43.12071 -39.62196 1.000 40.04303 404 LYS B N 1
ATOM 8323 C CA . LYS B 1 379 ? 40.81843 -42.05072 -39.58378 1.000 39.60875 404 LYS B CA 1
ATOM 8324 C C . LYS B 1 379 ? 40.78908 -41.40060 -38.21398 1.000 40.88837 404 LYS B C 1
ATOM 8325 O O . LYS B 1 379 ? 40.78045 -40.16667 -38.10201 1.000 37.69317 404 LYS B O 1
ATOM 8331 N N . ALA B 1 380 ? 40.81821 -42.22025 -37.15963 1.000 39.45801 405 ALA B N 1
ATOM 8332 C CA . ALA B 1 380 ? 40.82777 -41.69646 -35.80137 1.000 41.12717 405 ALA B CA 1
ATOM 8333 C C . ALA B 1 380 ? 42.07352 -40.85920 -35.53665 1.000 41.95382 405 ALA B C 1
ATOM 8334 O O . ALA B 1 380 ? 41.98650 -39.76648 -34.96500 1.000 39.73799 405 ALA B O 1
ATOM 8336 N N . LYS B 1 381 ? 43.24998 -41.35098 -35.93123 1.000 39.77250 406 LYS B N 1
ATOM 8337 C CA . LYS B 1 381 ? 44.44938 -40.54426 -35.72794 1.000 39.14091 406 LYS B CA 1
ATOM 8338 C C . LYS B 1 381 ? 44.35842 -39.23840 -36.50643 1.000 40.51456 406 LYS B C 1
ATOM 8339 O O . LYS B 1 381 ? 44.77443 -38.18156 -36.01387 1.000 37.19275 406 LYS B O 1
ATOM 8345 N N . ALA B 1 382 ? 43.81909 -39.29620 -37.73170 1.000 38.21878 407 ALA B N 1
ATOM 8346 C CA . ALA B 1 382 ? 43.73093 -38.10536 -38.56819 1.000 36.94171 407 ALA B CA 1
ATOM 8347 C C . ALA B 1 382 ? 42.78951 -37.06719 -37.96325 1.000 37.23016 407 ALA B C 1
ATOM 8348 O O . ALA B 1 382 ? 43.15236 -35.89100 -37.82090 1.000 34.69098 407 ALA B O 1
ATOM 8350 N N . ILE B 1 383 ? 41.57803 -37.48574 -37.58671 1.000 37.93171 408 ILE B N 1
ATOM 8351 C CA . ILE B 1 383 ? 40.62721 -36.54264 -36.98971 1.000 38.86805 408 ILE B CA 1
ATOM 8352 C C . ILE B 1 383 ? 41.23108 -35.90646 -35.74532 1.000 40.21635 408 ILE B C 1
ATOM 8353 O O . ILE B 1 383 ? 41.07617 -34.70334 -35.50244 1.000 39.86836 408 ILE B O 1
ATOM 8358 N N . ASP B 1 384 ? 41.93974 -36.70314 -34.94295 1.000 40.80389 409 ASP B N 1
ATOM 8359 C CA . ASP B 1 384 ? 42.54542 -36.17848 -33.72440 1.000 42.16198 409 ASP B CA 1
ATOM 8360 C C . ASP B 1 384 ? 43.61963 -35.14058 -34.04570 1.000 40.01809 409 ASP B C 1
ATOM 8361 O O . ASP B 1 384 ? 43.68312 -34.08120 -33.40894 1.000 38.21465 409 ASP B O 1
ATOM 8366 N N . LYS B 1 385 ? 44.45881 -35.41455 -35.05484 1.000 38.31430 410 LYS B N 1
ATOM 8367 C CA . LYS B 1 385 ? 45.48484 -34.45066 -35.43936 1.000 37.91889 410 LYS B CA 1
ATOM 8368 C C . LYS B 1 385 ? 44.86573 -33.16515 -35.97649 1.000 36.95956 410 LYS B C 1
ATOM 8369 O O . LYS B 1 385 ? 45.36787 -32.06084 -35.71506 1.000 33.32864 410 LYS B O 1
ATOM 8375 N N . LEU B 1 386 ? 43.78309 -33.29809 -36.74485 1.000 35.46942 411 LEU B N 1
ATOM 8376 C CA . LEU B 1 386 ? 43.14112 -32.13469 -37.34513 1.000 35.87245 411 LEU B CA 1
ATOM 8377 C C . LEU B 1 386 ? 42.56825 -31.22084 -36.27472 1.000 35.43334 411 LEU B C 1
ATOM 8378 O O . LEU B 1 386 ? 42.73372 -29.99291 -36.33178 1.000 33.24197 411 LEU B O 1
ATOM 8383 N N . ASN B 1 387 ? 41.90485 -31.80065 -35.27838 1.000 37.41067 412 ASN B N 1
ATOM 8384 C CA . ASN B 1 387 ? 41.34061 -30.97016 -34.21651 1.000 36.90470 412 ASN B CA 1
ATOM 8385 C C . ASN B 1 387 ? 42.42435 -30.31378 -33.37169 1.000 38.07093 412 ASN B C 1
ATOM 8386 O O . ASN B 1 387 ? 42.15609 -29.29698 -32.71667 1.000 39.98367 412 ASN B O 1
ATOM 8391 N N . ALA B 1 388 ? 43.64957 -30.81869 -33.43129 1.000 36.59801 413 ALA B N 1
ATOM 8392 C CA . ALA B 1 388 ? 44.78231 -30.26166 -32.70617 1.000 38.28533 413 ALA B CA 1
ATOM 8393 C C . ALA B 1 388 ? 45.55492 -29.20769 -33.48521 1.000 37.86418 413 ALA B C 1
ATOM 8394 O O . ALA B 1 388 ? 46.58115 -28.73678 -32.98408 1.000 37.66786 413 ALA B O 1
ATOM 8396 N N . PHE B 1 389 ? 45.10205 -28.83052 -34.68839 1.000 36.71789 414 PHE B N 1
ATOM 8397 C CA . PHE B 1 389 ? 45.73871 -27.76420 -35.45008 1.000 35.89247 414 PHE B CA 1
ATOM 8398 C C . PHE B 1 389 ? 45.90841 -26.50824 -34.60378 1.000 38.44175 414 PHE B C 1
ATOM 8399 O O . PHE B 1 389 ? 44.99690 -26.11755 -33.87643 1.000 38.84887 414 PHE B O 1
ATOM 8407 N N . TYR B 1 390 ? 47.06831 -25.85956 -34.73237 1.000 40.04486 415 TYR B N 1
ATOM 8408 C CA . TYR B 1 390 ? 47.27310 -24.49617 -34.24062 1.000 43.10880 415 TYR B CA 1
ATOM 8409 C C . TYR B 1 390 ? 46.81691 -23.50399 -35.29845 1.000 39.51980 415 TYR B C 1
ATOM 8410 O O . TYR B 1 390 ? 47.48433 -23.31920 -36.31833 1.000 38.34757 415 TYR B O 1
ATOM 8419 N N . VAL B 1 391 ? 45.72091 -22.81495 -35.01791 1.000 35.85066 416 VAL B N 1
ATOM 8420 C CA . VAL B 1 391 ? 45.04420 -21.97963 -35.99805 1.000 35.70730 416 VAL B CA 1
ATOM 8421 C C . VAL B 1 391 ? 45.45672 -20.52998 -35.76976 1.000 34.72333 416 VAL B C 1
ATOM 8422 O O . VAL B 1 391 ? 45.06640 -19.91179 -34.77636 1.000 35.12670 416 VAL B O 1
ATOM 8426 N N . LYS B 1 392 ? 46.25219 -19.97855 -36.68009 1.000 33.70410 417 LYS B N 1
ATOM 8427 C CA . LYS B 1 392 ? 46.73900 -18.60820 -36.54923 1.000 33.66014 417 LYS B CA 1
ATOM 8428 C C . LYS B 1 392 ? 46.23343 -17.80079 -37.73412 1.000 33.00741 417 LYS B C 1
ATOM 8429 O O . LYS B 1 392 ? 46.76848 -17.91127 -38.84168 1.000 33.27026 417 LYS B O 1
ATOM 8435 N N . ILE B 1 393 ? 45.21413 -16.98077 -37.48460 1.000 28.03918 418 ILE B N 1
ATOM 8436 C CA . ILE B 1 393 ? 44.43137 -16.32476 -38.51727 1.000 31.02366 418 ILE B CA 1
ATOM 8437 C C . ILE B 1 393 ? 44.46799 -14.82406 -38.27354 1.000 28.20330 418 ILE B C 1
ATOM 8438 O O . ILE B 1 393 ? 44.12353 -14.36326 -37.17682 1.000 28.62981 418 ILE B O 1
ATOM 8443 N N . GLY B 1 394 ? 44.87439 -14.07019 -39.28299 1.000 28.66303 419 GLY B N 1
ATOM 8444 C CA . GLY B 1 394 ? 44.78106 -12.62015 -39.21942 1.000 27.29747 419 GLY B CA 1
ATOM 8445 C C . GLY B 1 394 ? 45.91570 -12.01440 -38.42354 1.000 28.22752 419 GLY B C 1
ATOM 8446 O O . GLY B 1 394 ? 46.84278 -11.43459 -38.99590 1.000 26.81844 419 GLY B O 1
ATOM 8447 N N . TYR B 1 395 ? 45.88206 -12.17716 -37.10616 1.000 28.02835 420 TYR B N 1
ATOM 8448 C CA . TYR B 1 395 ? 46.91708 -11.57989 -36.26812 1.000 29.82237 420 TYR B CA 1
ATOM 8449 C C . TYR B 1 395 ? 46.93753 -12.30089 -34.92676 1.000 28.11129 420 TYR B C 1
ATOM 8450 O O . TYR B 1 395 ? 45.98011 -13.00563 -34.58361 1.000 30.13981 420 TYR B O 1
ATOM 8459 N N . PRO B 1 396 ? 48.01539 -12.14433 -34.13764 1.000 30.30398 421 PRO B N 1
ATOM 8460 C CA . PRO B 1 396 ? 48.13691 -12.92157 -32.90157 1.000 32.09931 421 PRO B CA 1
ATOM 8461 C C . PRO B 1 396 ? 46.99471 -12.62780 -31.94515 1.000 32.06399 421 PRO B C 1
ATOM 8462 O O . PRO B 1 396 ? 46.50227 -11.50044 -31.86576 1.000 30.12670 421 PRO B O 1
ATOM 8466 N N . ASP B 1 397 ? 46.59098 -13.66856 -31.20998 1.000 33.82147 422 ASP B N 1
ATOM 8467 C CA . ASP B 1 397 ? 45.78272 -13.49022 -30.00973 1.000 36.21768 422 ASP B CA 1
ATOM 8468 C C . ASP B 1 397 ? 46.61415 -12.88164 -28.89361 1.000 35.52996 422 ASP B C 1
ATOM 8469 O O . ASP B 1 397 ? 46.07981 -12.18931 -28.02394 1.000 36.26246 422 ASP B O 1
ATOM 8474 N N . LYS B 1 398 ? 47.91182 -13.16111 -28.87940 1.000 31.74453 423 LYS B N 1
ATOM 8475 C CA . LYS B 1 398 ? 48.82079 -12.62980 -27.86551 1.000 31.86101 423 LYS B CA 1
ATOM 8476 C C . LYS B 1 398 ? 49.84600 -11.75407 -28.58286 1.000 30.86804 423 LYS B C 1
ATOM 8477 O O . LYS B 1 398 ? 50.82948 -12.26373 -29.12288 1.000 31.14670 423 LYS B O 1
ATOM 8483 N N . TRP B 1 399 ? 49.65524 -10.44055 -28.55125 1.000 27.49812 424 TRP B N 1
ATOM 8484 C CA . TRP B 1 399 ? 50.60624 -9.56269 -29.22527 1.000 27.87266 424 TRP B CA 1
ATOM 8485 C C . TRP B 1 399 ? 51.91606 -9.47513 -28.45469 1.000 28.18719 424 TRP B C 1
ATOM 8486 O O . TRP B 1 399 ? 51.92179 -9.38548 -27.22264 1.000 27.19745 424 TRP B O 1
ATOM 8497 N N . LYS B 1 400 ? 53.02359 -9.42588 -29.19813 1.000 24.84956 425 LYS B N 1
ATOM 8498 C CA . LYS B 1 400 ? 54.32538 -9.14231 -28.60720 1.000 30.34973 425 LYS B CA 1
ATOM 8499 C C . LYS B 1 400 ? 54.26676 -7.83551 -27.83078 1.000 25.34994 425 LYS B C 1
ATOM 8500 O O . LYS B 1 400 ? 53.76736 -6.82566 -28.32809 1.000 26.65020 425 LYS B O 1
ATOM 8506 N N . ASP B 1 401 ? 54.83163 -7.84575 -26.62599 1.000 26.66378 426 ASP B N 1
ATOM 8507 C CA . ASP B 1 401 ? 54.83098 -6.66806 -25.75933 1.000 26.99977 426 ASP B CA 1
ATOM 8508 C C . ASP B 1 401 ? 56.03257 -5.77631 -26.09039 1.000 26.85085 426 ASP B C 1
ATOM 8509 O O . ASP B 1 401 ? 57.18565 -6.19878 -25.93733 1.000 26.01316 426 ASP B O 1
ATOM 8514 N N . TYR B 1 402 ? 55.76375 -4.54410 -26.54002 1.000 22.09541 427 TYR B N 1
ATOM 8515 C CA . TYR B 1 402 ? 56.82378 -3.60391 -26.91703 1.000 24.84436 427 TYR B CA 1
ATOM 8516 C C . TYR B 1 402 ? 57.14448 -2.59554 -25.82205 1.000 24.83839 427 TYR B C 1
ATOM 8517 O O . TYR B 1 402 ? 57.85365 -1.61407 -26.07943 1.000 22.97562 427 TYR B O 1
ATOM 8526 N N . THR B 1 403 ? 56.65484 -2.82215 -24.60738 1.000 24.99293 428 THR B N 1
ATOM 8527 C CA . THR B 1 403 ? 56.82848 -1.85353 -23.53355 1.000 24.79705 428 THR B CA 1
ATOM 8528 C C . THR B 1 403 ? 58.29213 -1.51590 -23.29579 1.000 27.15033 428 THR B C 1
ATOM 8529 O O . THR B 1 403 ? 58.63716 -0.35202 -23.07050 1.000 27.06235 428 THR B O 1
ATOM 8533 N N . SER B 1 404 ? 59.16878 -2.52117 -23.33311 1.000 22.98138 429 SER B N 1
ATOM 8534 C CA . SER B 1 404 ? 60.57085 -2.28898 -23.01031 1.000 27.19014 429 SER B CA 1
ATOM 8535 C C . SER B 1 404 ? 61.36486 -1.64012 -24.14332 1.000 28.20042 429 SER B C 1
ATOM 8536 O O . SER B 1 404 ? 62.52038 -1.27850 -23.92615 1.000 27.44320 429 SER B O 1
ATOM 8539 N N . LEU B 1 405 ? 60.78325 -1.45486 -25.33103 1.000 23.90736 430 LEU B N 1
ATOM 8540 C CA . LEU B 1 405 ? 61.47396 -0.81467 -26.45128 1.000 23.27639 430 LEU B CA 1
ATOM 8541 C C . LEU B 1 405 ? 61.18226 0.68069 -26.39833 1.000 25.72190 430 LEU B C 1
ATOM 8542 O O . LEU B 1 405 ? 60.03834 1.09349 -26.58913 1.000 26.54298 430 LEU B O 1
ATOM 8547 N N . GLU B 1 406 ? 62.18744 1.49113 -26.09938 1.000 21.96470 431 GLU B N 1
ATOM 8548 C CA . GLU B 1 406 ? 61.97223 2.93350 -26.00945 1.000 25.64850 431 GLU B CA 1
ATOM 8549 C C . GLU B 1 406 ? 62.35433 3.56318 -27.33905 1.000 22.66890 431 GLU B C 1
ATOM 8550 O O . GLU B 1 406 ? 63.44534 3.32351 -27.85572 1.000 23.13929 431 GLU B O 1
ATOM 8556 N N . ILE B 1 407 ? 61.44550 4.33281 -27.92967 1.000 21.88182 432 ILE B N 1
ATOM 8557 C CA . ILE B 1 407 ? 61.76983 5.10176 -29.12426 1.000 24.12531 432 ILE B CA 1
ATOM 8558 C C . ILE B 1 407 ? 61.70354 6.56825 -28.73156 1.000 27.18795 432 ILE B C 1
ATOM 8559 O O . ILE B 1 407 ? 60.71164 7.02727 -28.14354 1.000 22.02557 432 ILE B O 1
ATOM 8564 N N . LYS B 1 408 ? 62.76927 7.29300 -29.00766 1.000 24.94704 433 LYS B N 1
ATOM 8565 C CA . LYS B 1 408 ? 62.74192 8.69712 -28.63390 1.000 28.96083 433 LYS B CA 1
ATOM 8566 C C . LYS B 1 408 ? 63.64870 9.45554 -29.59246 1.000 31.03758 433 LYS B C 1
ATOM 8567 O O . LYS B 1 408 ? 64.36082 8.85994 -30.40128 1.000 30.48255 433 LYS B O 1
ATOM 8573 N N . LYS B 1 409 ? 63.64606 10.78049 -29.48031 1.000 33.80680 434 LYS B N 1
ATOM 8574 C CA . LYS B 1 409 ? 64.30667 11.58504 -30.51265 1.000 34.12342 434 LYS B CA 1
ATOM 8575 C C . LYS B 1 409 ? 65.78132 11.88147 -30.20514 1.000 35.45140 434 LYS B C 1
ATOM 8576 O O . LYS B 1 409 ? 66.19846 13.03474 -30.25014 1.000 43.57238 434 LYS B O 1
ATOM 8582 N N . ASP B 1 410 ? 66.61081 10.87175 -29.90597 1.000 32.64735 435 ASP B N 1
ATOM 8583 C CA . ASP B 1 410 ? 68.03762 11.15376 -29.71824 1.000 31.29500 435 ASP B CA 1
ATOM 8584 C C . ASP B 1 410 ? 68.84335 11.00272 -31.01641 1.000 33.51614 435 ASP B C 1
ATOM 8585 O O . ASP B 1 410 ? 69.53630 11.93752 -31.42664 1.000 33.92874 435 ASP B O 1
ATOM 8590 N N . SER B 1 411 ? 68.77842 9.84436 -31.66916 1.000 29.17223 436 SER B N 1
ATOM 8591 C CA . SER B 1 411 ? 69.35698 9.68054 -32.99778 1.000 25.75570 436 SER B CA 1
ATOM 8592 C C . SER B 1 411 ? 68.73166 8.46037 -33.65139 1.000 24.11956 436 SER B C 1
ATOM 8593 O O . SER B 1 411 ? 68.22765 7.56088 -32.96908 1.000 25.53190 436 SER B O 1
ATOM 8596 N N . TYR B 1 412 ? 68.72782 8.47359 -34.98055 1.000 20.13841 437 TYR B N 1
ATOM 8597 C CA . TYR B 1 412 ? 68.24968 7.33083 -35.74263 1.000 18.85820 437 TYR B CA 1
ATOM 8598 C C . TYR B 1 412 ? 69.00198 6.06606 -35.32740 1.000 22.45941 437 TYR B C 1
ATOM 8599 O O . TYR B 1 412 ? 68.40163 5.03687 -34.99636 1.000 19.34692 437 TYR B O 1
ATOM 8608 N N . PHE B 1 413 ? 70.32507 6.15580 -35.27546 1.000 21.38852 438 PHE B N 1
ATOM 8609 C CA . PHE B 1 413 ? 71.11914 4.97269 -34.95981 1.000 19.57242 438 PHE B CA 1
ATOM 8610 C C . PHE B 1 413 ? 70.81364 4.45016 -33.55919 1.000 21.81380 438 PHE B C 1
ATOM 8611 O O . PHE B 1 413 ? 70.73524 3.23140 -33.34060 1.000 23.47309 438 PHE B O 1
ATOM 8619 N N . ALA B 1 414 ? 70.68861 5.34948 -32.58781 1.000 19.83337 439 ALA B N 1
ATOM 8620 C CA . ALA B 1 414 ? 70.42931 4.89845 -31.22993 1.000 24.39495 439 ALA B CA 1
ATOM 8621 C C . ALA B 1 414 ? 69.07935 4.19866 -31.13036 1.000 22.73633 439 ALA B C 1
ATOM 8622 O O . ALA B 1 414 ? 68.93680 3.25011 -30.35391 1.000 23.35347 439 ALA B O 1
ATOM 8624 N N . ASN B 1 415 ? 68.09118 4.64605 -31.91078 1.000 22.41325 440 ASN B N 1
ATOM 8625 C CA . ASN B 1 415 ? 66.79065 3.97177 -31.91568 1.000 22.28486 440 ASN B CA 1
ATOM 8626 C C . ASN B 1 415 ? 66.88083 2.60833 -32.58639 1.000 23.26821 440 ASN B C 1
ATOM 8627 O O . ASN B 1 415 ? 66.34182 1.62058 -32.07008 1.000 23.41861 440 ASN B O 1
ATOM 8632 N N . ILE B 1 416 ? 67.54086 2.54188 -33.75695 1.000 21.98812 441 ILE B N 1
ATOM 8633 C CA . ILE B 1 416 ? 67.79113 1.24944 -34.39362 1.000 21.98938 441 ILE B CA 1
ATOM 8634 C C . ILE B 1 416 ? 68.50896 0.31867 -33.42821 1.000 24.96547 441 ILE B C 1
ATOM 8635 O O . ILE B 1 416 ? 68.18235 -0.86984 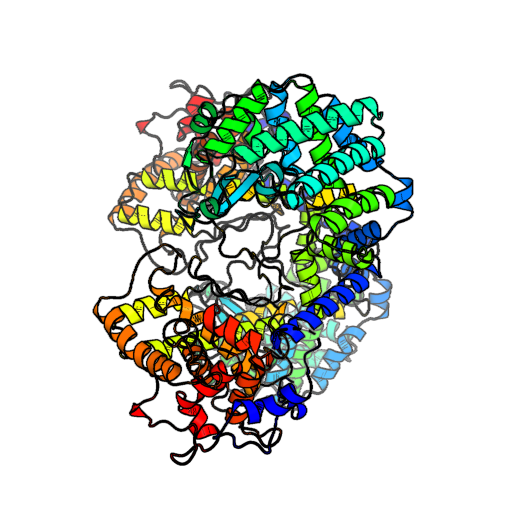-33.32953 1.000 22.82328 441 ILE B O 1
ATOM 8640 N N . GLU B 1 417 ? 69.48026 0.84756 -32.68044 1.000 21.83354 442 GLU B N 1
ATOM 8641 C CA . GLU B 1 417 ? 70.21009 -0.01338 -31.75630 1.000 23.72067 442 GLU B CA 1
ATOM 8642 C C . GLU B 1 417 ? 69.29272 -0.54405 -30.65545 1.000 24.40686 442 GLU B C 1
ATOM 8643 O O . GLU B 1 417 ? 69.36053 -1.73106 -30.31043 1.000 21.59182 442 GLU B O 1
ATOM 8649 N N . ARG B 1 418 ? 68.44528 0.31899 -30.07856 1.000 21.13477 443 ARG B N 1
ATOM 8650 C CA . ARG B 1 418 ? 67.51620 -0.15547 -29.04663 1.000 21.21602 443 ARG B CA 1
ATOM 8651 C C . ARG B 1 418 ? 66.57344 -1.21073 -29.60800 1.000 20.50617 443 ARG B C 1
ATOM 8652 O O . ARG B 1 418 ? 66.20379 -2.15451 -28.90972 1.000 20.54717 443 ARG B O 1
ATOM 8660 N N . ALA B 1 419 ? 66.16680 -1.04927 -30.86407 1.000 18.98211 444 ALA B N 1
ATOM 8661 C CA . ALA B 1 419 ? 65.24252 -1.98813 -31.48228 1.000 22.76272 444 ALA B CA 1
ATOM 8662 C C . ALA B 1 419 ? 65.91798 -3.33539 -31.72776 1.000 24.72372 444 ALA B C 1
ATOM 8663 O O . ALA B 1 419 ? 65.29717 -4.37826 -31.51193 1.000 21.55792 444 ALA B O 1
ATOM 8665 N N . VAL B 1 420 ? 67.18718 -3.32937 -32.15472 1.000 21.04723 445 VAL B N 1
ATOM 8666 C CA . VAL B 1 420 ? 67.91659 -4.59031 -32.33624 1.000 20.52400 445 VAL B CA 1
ATOM 8667 C C . VAL B 1 420 ? 68.18890 -5.24283 -30.98698 1.000 22.46690 445 VAL B C 1
ATOM 8668 O O . VAL B 1 420 ? 68.06201 -6.47842 -30.84796 1.000 23.07554 445 VAL B O 1
ATOM 8672 N N A GLN B 1 421 ? 68.58567 -4.46131 -29.97741 0.466 22.35253 446 GLN B N 1
ATOM 8673 N N B GLN B 1 421 ? 68.57056 -4.46207 -29.97609 0.534 22.32444 446 GLN B N 1
ATOM 8674 C CA A GLN B 1 421 ? 68.78975 -4.99455 -28.63047 0.466 23.74182 446 GLN B CA 1
ATOM 8675 C CA B GLN B 1 421 ? 68.78950 -5.00419 -28.63733 0.534 23.71493 446 GLN B CA 1
ATOM 8676 C C A GLN B 1 421 ? 67.53233 -5.68529 -28.12123 0.466 24.00279 446 GLN B C 1
ATOM 8677 C C B GLN B 1 421 ? 67.53277 -5.67976 -28.10648 0.534 23.99774 446 GLN B C 1
ATOM 8678 O O A GLN B 1 421 ? 67.60695 -6.77182 -27.53089 0.466 24.22346 446 GLN B O 1
ATOM 8679 O O B GLN B 1 421 ? 67.60839 -6.75161 -27.48916 0.534 24.08915 446 GLN B O 1
ATOM 8690 N N . PHE B 1 422 ? 66.37197 -5.05247 -28.33829 1.000 22.99491 447 PHE B N 1
ATOM 8691 C CA . PHE B 1 422 ? 65.09501 -5.65487 -27.96954 1.000 24.22966 447 PHE B CA 1
ATOM 8692 C C . PHE B 1 422 ? 64.87962 -6.98392 -28.69961 1.000 24.43647 447 PHE B C 1
ATOM 8693 O O . PHE B 1 422 ? 64.54513 -8.00088 -28.07387 1.000 25.05214 447 PHE B O 1
ATOM 8701 N N . ALA B 1 423 ? 65.11187 -7.01031 -30.01925 1.000 20.78718 448 ALA B N 1
ATOM 8702 C CA . ALA B 1 423 ? 64.90530 -8.24553 -30.77675 1.000 25.51107 448 ALA B CA 1
ATOM 8703 C C . ALA B 1 423 ? 65.88107 -9.33564 -30.33914 1.000 24.30218 448 ALA B C 1
ATOM 8704 O O . ALA B 1 423 ? 65.51545 -10.51872 -30.26289 1.000 22.52958 448 ALA B O 1
ATOM 8706 N N . MET B 1 424 ? 67.13373 -8.95937 -30.04878 1.000 22.67211 449 MET B N 1
ATOM 8707 C CA . MET B 1 424 ? 68.10762 -9.96004 -29.63283 1.000 24.58501 449 MET B CA 1
ATOM 8708 C C . MET B 1 424 ? 67.77795 -10.50143 -28.25692 1.000 26.33886 449 MET B C 1
ATOM 8709 O O . MET B 1 424 ? 67.97055 -11.69553 -27.99699 1.000 27.72924 449 MET B O 1
ATOM 8714 N N . ARG B 1 425 ? 67.34751 -9.62019 -27.34661 1.000 25.09312 450 ARG B N 1
ATOM 8715 C CA . ARG B 1 425 ? 66.93719 -10.05598 -26.01715 1.000 26.74302 450 ARG B CA 1
ATOM 8716 C C . ARG B 1 425 ? 65.76275 -11.02493 -26.12516 1.000 28.51877 450 ARG B C 1
ATOM 8717 O O . ARG B 1 425 ? 65.73455 -12.06486 -25.45815 1.000 31.50313 450 ARG B O 1
ATOM 8725 N N . GLU B 1 426 ? 64.81282 -10.72135 -27.00923 1.000 29.21342 451 GLU B N 1
ATOM 8726 C CA . GLU B 1 426 ? 63.63991 -11.57903 -27.14941 1.000 29.35479 451 GLU B CA 1
ATOM 8727 C C . GLU B 1 426 ? 64.02861 -12.96514 -27.63877 1.000 31.39397 451 GLU B C 1
ATOM 8728 O O . GLU B 1 426 ? 63.58218 -13.98089 -27.07796 1.000 30.24229 451 GLU B O 1
ATOM 8734 N N . MET B 1 427 ? 64.93637 -13.04646 -28.61198 1.000 26.87497 452 MET B N 1
ATOM 8735 C CA A MET B 1 427 ? 65.37917 -14.34121 -29.10897 0.460 29.29235 452 MET B CA 1
ATOM 8736 C CA B MET B 1 427 ? 65.36451 -14.34599 -29.10029 0.540 29.31945 452 MET B CA 1
ATOM 8737 C C . MET B 1 427 ? 66.22590 -15.08394 -28.08503 1.000 28.53913 452 MET B C 1
ATOM 8738 O O . MET B 1 427 ? 66.06952 -16.29538 -27.89541 1.000 29.08029 452 MET B O 1
ATOM 8747 N N . LEU B 1 428 ? 67.16519 -14.38731 -27.42595 1.000 25.99565 453 LEU B N 1
ATOM 8748 C CA . LEU B 1 428 ? 68.03220 -15.08561 -26.48377 1.000 26.54690 453 LEU B CA 1
ATOM 8749 C C . LEU B 1 428 ? 67.26326 -15.58552 -25.26395 1.000 30.05418 453 LEU B C 1
ATOM 8750 O O . LEU B 1 428 ? 67.59720 -16.64329 -24.71582 1.000 31.76758 453 LEU B O 1
ATOM 8755 N N . ASP B 1 429 ? 66.21146 -14.87611 -24.85327 1.000 29.77963 454 ASP B N 1
ATOM 8756 C CA . ASP B 1 429 ? 65.36861 -15.32435 -23.74577 1.000 33.39198 454 ASP B CA 1
ATOM 8757 C C . ASP B 1 429 ? 64.74227 -16.68746 -24.01492 1.000 34.70901 454 ASP B C 1
ATOM 8758 O O . ASP B 1 429 ? 64.35105 -17.37963 -23.06701 1.000 35.07780 454 ASP B O 1
ATOM 8763 N N . LYS B 1 430 ? 64.62319 -17.08364 -25.28440 1.000 32.95612 455 LYS B N 1
ATOM 8764 C CA . LYS B 1 430 ? 64.00049 -18.35900 -25.60581 1.000 33.09523 455 LYS B CA 1
ATOM 8765 C C . LYS B 1 430 ? 64.88475 -19.54425 -25.25879 1.000 37.83540 455 LYS B C 1
ATOM 8766 O O . LYS B 1 430 ? 64.37716 -20.66580 -25.16342 1.000 39.28570 455 LYS B O 1
ATOM 8772 N N . ALA B 1 431 ? 66.18994 -19.32989 -25.06781 1.000 34.59441 456 ALA B N 1
ATOM 8773 C CA . ALA B 1 431 ? 67.09581 -20.46799 -24.96147 1.000 38.47408 456 ALA B CA 1
ATOM 8774 C C . ALA B 1 431 ? 66.69207 -21.38440 -23.81494 1.000 45.09049 456 ALA B C 1
ATOM 8775 O O . ALA B 1 431 ? 66.83464 -22.60636 -23.91400 1.000 48.15545 456 ALA B O 1
ATOM 8777 N N . ALA B 1 432 ? 66.18279 -20.80724 -22.72664 1.000 51.23321 457 ALA B N 1
ATOM 8778 C CA . ALA B 1 432 ? 65.78414 -21.56500 -21.54875 1.000 68.75721 457 ALA B CA 1
ATOM 8779 C C . ALA B 1 432 ? 64.41028 -22.20957 -21.68003 1.000 68.73336 457 ALA B C 1
ATOM 8780 O O . ALA B 1 432 ? 64.09841 -23.12249 -20.90769 1.000 77.34816 457 ALA B O 1
ATOM 8782 N N . LYS B 1 433 ? 63.60060 -21.78835 -22.65021 1.000 53.60651 458 LYS B N 1
ATOM 8783 C CA . LYS B 1 433 ? 62.17537 -22.05935 -22.60649 1.000 49.95179 458 LYS B CA 1
ATOM 8784 C C . LYS B 1 433 ? 61.79286 -23.16725 -23.58248 1.000 52.27526 458 LYS B C 1
ATOM 8785 O O . LYS B 1 433 ? 62.49213 -23.42410 -24.56973 1.000 48.28289 458 LYS B O 1
ATOM 8791 N N . PRO B 1 434 ? 60.68391 -23.86031 -23.32897 1.000 54.57129 459 PRO B N 1
ATOM 8792 C CA . PRO B 1 434 ? 60.13626 -24.75903 -24.34847 1.000 49.36316 459 PRO B CA 1
ATOM 8793 C C . PRO B 1 434 ? 59.61175 -23.94935 -25.51734 1.000 46.30236 459 PRO B C 1
ATOM 8794 O O . PRO B 1 434 ? 59.34711 -22.75019 -25.40331 1.000 44.42431 459 PRO B O 1
ATOM 8798 N N . VAL B 1 435 ? 59.48240 -24.61685 -26.66382 1.000 45.92632 460 VAL B N 1
ATOM 8799 C CA . VAL B 1 435 ? 58.94631 -23.95752 -27.84390 1.000 49.33382 460 VAL B CA 1
ATOM 8800 C C . VAL B 1 435 ? 57.51060 -23.52867 -27.57385 1.000 51.30188 460 VAL B C 1
ATOM 8801 O O . VAL B 1 435 ? 56.69921 -24.30380 -27.05255 1.000 55.70014 460 VAL B O 1
ATOM 8805 N N . ASP B 1 436 ? 57.19805 -22.28294 -27.91545 1.000 51.63339 461 ASP B N 1
ATOM 8806 C CA . ASP B 1 436 ? 55.87551 -21.69489 -27.72328 1.000 55.85651 461 ASP B CA 1
ATOM 8807 C C . ASP B 1 436 ? 55.13519 -21.77663 -29.05332 1.000 59.61270 461 ASP B C 1
ATOM 8808 O O . ASP B 1 436 ? 55.49989 -21.10337 -30.02033 1.000 60.19042 461 ASP B O 1
ATOM 8813 N N . ARG B 1 437 ? 54.09120 -22.59382 -29.09701 1.000 65.55058 462 ARG B N 1
ATOM 8814 C CA . ARG B 1 437 ? 53.38864 -22.83874 -30.34497 1.000 71.06688 462 ARG B CA 1
ATOM 8815 C C . ARG B 1 437 ? 52.41363 -21.72231 -30.69591 1.000 69.35697 462 ARG B C 1
ATOM 8816 O O . ARG B 1 437 ? 51.81762 -21.76388 -31.77713 1.000 74.85959 462 ARG B O 1
ATOM 8824 N N . ASP B 1 438 ? 52.26204 -20.71740 -29.82862 1.000 65.85052 463 ASP B N 1
ATOM 8825 C CA . ASP B 1 438 ? 51.44348 -19.54017 -30.09924 1.000 64.99996 463 ASP B CA 1
ATOM 8826 C C . ASP B 1 438 ? 52.22071 -18.36711 -30.68180 1.000 64.94750 463 ASP B C 1
ATOM 8827 O O . ASP B 1 438 ? 51.59784 -17.39148 -31.11745 1.000 63.76249 463 ASP B O 1
ATOM 8832 N N . GLU B 1 439 ? 53.54971 -18.41827 -30.69777 1.000 64.94824 464 GLU B N 1
ATOM 8833 C CA . GLU B 1 439 ? 54.30877 -17.29742 -31.23305 1.000 61.84119 464 GLU B CA 1
ATOM 8834 C C . GLU B 1 439 ? 54.23618 -17.26084 -32.74986 1.000 54.07224 464 GLU B C 1
ATOM 8835 O O . GLU B 1 439 ? 54.33435 -18.28877 -33.42381 1.000 58.08499 464 GLU B O 1
ATOM 8841 N N . TRP B 1 440 ? 54.04641 -16.05996 -33.27617 1.000 50.20830 465 TRP B N 1
ATOM 8842 C CA . TRP B 1 440 ? 53.98309 -15.84293 -34.70746 1.000 47.66450 465 TRP B CA 1
ATOM 8843 C C . TRP B 1 440 ? 55.38835 -15.63604 -35.24672 1.000 52.83095 465 TRP B C 1
ATOM 8844 O O . TRP B 1 440 ? 56.18068 -14.88436 -34.67133 1.000 54.87696 465 TRP B O 1
ATOM 8855 N N . TYR B 1 441 ? 55.69794 -16.31991 -36.33796 1.000 54.31410 466 TYR B N 1
ATOM 8856 C CA . TYR B 1 441 ? 56.95093 -16.09191 -37.03826 1.000 56.96412 466 TYR B CA 1
ATOM 8857 C C . TYR B 1 441 ? 56.80307 -15.09531 -38.17485 1.000 53.53028 466 TYR B C 1
ATOM 8858 O O . TYR B 1 441 ? 57.79412 -14.46437 -38.55705 1.000 63.24792 466 TYR B O 1
ATOM 8867 N N . MET B 1 442 ? 55.59714 -14.91614 -38.70462 1.000 46.56353 467 MET B N 1
ATOM 8868 C CA . MET B 1 442 ? 55.33693 -13.86534 -39.67518 1.000 46.62447 467 MET B CA 1
ATOM 8869 C C . MET B 1 442 ? 54.54178 -12.73229 -39.03584 1.000 40.54976 467 MET B C 1
ATOM 8870 O O . MET B 1 442 ? 53.84535 -12.91613 -38.03473 1.000 39.42219 467 MET B O 1
ATOM 8875 N N . THR B 1 443 ? 54.66587 -11.55295 -39.62294 1.000 33.68635 468 THR B N 1
ATOM 8876 C CA . THR B 1 443 ? 53.88770 -10.41977 -39.16678 1.000 33.05434 468 THR B CA 1
ATOM 8877 C C . THR B 1 443 ? 52.51096 -10.46552 -39.81147 1.000 31.03724 468 THR B C 1
ATOM 8878 O O . THR B 1 443 ? 52.33315 -11.08017 -40.86901 1.000 32.50220 468 THR B O 1
ATOM 8882 N N . PRO B 1 444 ? 51.50989 -9.82027 -39.20131 1.000 29.19419 469 PRO B N 1
ATOM 8883 C CA . PRO B 1 444 ? 50.16298 -9.80827 -39.81569 1.000 27.25193 469 PRO B CA 1
ATOM 8884 C C . PRO B 1 444 ? 50.11871 -9.21559 -41.21958 1.000 30.38052 469 PRO B C 1
ATOM 8885 O O . PRO B 1 444 ? 49.23792 -9.58098 -42.01195 1.000 30.08655 469 PRO B O 1
ATOM 8889 N N . GLN B 1 445 ? 51.01234 -8.27816 -41.54732 1.000 28.89694 470 GLN B N 1
ATOM 8890 C CA . GLN B 1 445 ? 50.95895 -7.63995 -42.85178 1.000 29.50487 470 GLN B CA 1
ATOM 8891 C C . GLN B 1 445 ? 51.61936 -8.47514 -43.94137 1.000 32.16882 470 GLN B C 1
ATOM 8892 O O . GLN B 1 445 ? 51.64010 -8.04562 -45.09993 1.000 34.28835 470 GLN B O 1
ATOM 8898 N N . THR B 1 446 ? 52.16972 -9.63362 -43.60158 1.000 30.43287 471 THR B N 1
ATOM 8899 C CA . THR B 1 446 ? 52.80689 -10.49566 -44.58667 1.000 35.61481 471 THR B CA 1
ATOM 8900 C C . THR B 1 446 ? 51.76867 -11.06916 -45.54657 1.000 38.11063 471 THR B C 1
ATOM 8901 O O . THR B 1 446 ? 50.62411 -11.32663 -45.16233 1.000 33.97897 471 THR B O 1
ATOM 8905 N N . VAL B 1 447 ? 52.15905 -11.21172 -46.81540 1.000 38.57516 472 VAL B N 1
ATOM 8906 C CA . VAL B 1 447 ? 51.30138 -11.78948 -47.84430 1.000 42.86277 472 VAL B CA 1
ATOM 8907 C C . VAL B 1 447 ? 51.86024 -13.15271 -48.19792 1.000 51.32543 472 VAL B C 1
ATOM 8908 O O . VAL B 1 447 ? 52.44113 -13.35930 -49.27150 1.000 58.47355 472 VAL B O 1
ATOM 8912 N N . ASN B 1 448 ? 51.68825 -14.07917 -47.27585 1.000 45.46257 473 ASN B N 1
ATOM 8913 C CA . ASN B 1 448 ? 52.15355 -15.44122 -47.38698 1.000 49.67465 473 ASN B CA 1
ATOM 8914 C C . ASN B 1 448 ? 51.21561 -16.24412 -46.50304 1.000 49.23811 473 ASN B C 1
ATOM 8915 O O . ASN B 1 448 ? 50.39766 -15.67743 -45.77856 1.000 50.12576 473 ASN B O 1
ATOM 8920 N N . ALA B 1 449 ? 51.26750 -17.55933 -46.62391 1.000 40.49989 474 ALA B N 1
ATOM 8921 C CA . ALA B 1 449 ? 50.40311 -18.41445 -45.82359 1.000 37.49199 474 ALA B CA 1
ATOM 8922 C C . ALA B 1 449 ? 50.87473 -19.83875 -46.00241 1.000 37.02878 474 ALA B C 1
ATOM 8923 O O . ALA B 1 449 ? 51.28735 -20.21849 -47.09735 1.000 37.95444 474 ALA B O 1
ATOM 8925 N N . TYR B 1 450 ? 50.77383 -20.62821 -44.94313 1.000 35.48000 475 TYR B N 1
ATOM 8926 C CA . TYR B 1 450 ? 51.23609 -22.00571 -45.04543 1.000 36.06124 475 TYR B CA 1
ATOM 8927 C C . TYR B 1 450 ? 50.61182 -22.80608 -43.91941 1.000 35.61970 475 TYR B C 1
ATOM 8928 O O . TYR B 1 450 ? 50.22805 -22.26076 -42.88345 1.000 36.09398 475 TYR B O 1
ATOM 8937 N N . TYR B 1 451 ? 50.51653 -24.10978 -44.14575 1.000 34.96101 476 TYR B N 1
ATOM 8938 C CA . TYR B 1 451 ? 50.47900 -25.09449 -43.07780 1.000 33.32740 476 TYR B CA 1
ATOM 8939 C C . TYR B 1 451 ? 51.89439 -25.60899 -42.87105 1.000 36.13252 476 TYR B C 1
ATOM 8940 O O . TYR B 1 451 ? 52.60725 -25.88098 -43.83933 1.000 34.38248 476 TYR B O 1
ATOM 8949 N N . ASN B 1 452 ? 52.29978 -25.71811 -41.61241 1.000 36.17342 477 ASN B N 1
ATOM 8950 C CA . ASN B 1 452 ? 53.64315 -26.15394 -41.24546 1.000 42.42958 477 ASN B CA 1
ATOM 8951 C C . ASN B 1 452 ? 53.57825 -27.57240 -40.68670 1.000 43.40602 477 ASN B C 1
ATOM 8952 O O . ASN B 1 452 ? 53.10606 -27.76697 -39.55648 1.000 43.30710 477 ASN B O 1
ATOM 8957 N N . PRO B 1 453 ? 54.02510 -28.58573 -41.43481 1.000 44.65373 478 PRO B N 1
ATOM 8958 C CA . PRO B 1 453 ? 53.90341 -29.97006 -40.94463 1.000 44.52739 478 PRO B CA 1
ATOM 8959 C C . PRO B 1 453 ? 54.66751 -30.23889 -39.66111 1.000 49.01232 478 PRO B C 1
ATOM 8960 O O . PRO B 1 453 ? 54.27287 -31.12887 -38.89848 1.000 49.33841 478 PRO B O 1
ATOM 8964 N N . THR B 1 454 ? 55.77087 -29.52512 -39.41546 1.000 50.98061 479 THR B N 1
ATOM 8965 C CA . THR B 1 454 ? 56.60421 -29.77812 -38.24252 1.000 55.43613 479 THR B CA 1
ATOM 8966 C C . THR B 1 454 ? 56.08744 -29.10541 -36.97785 1.000 57.47691 479 THR B C 1
ATOM 8967 O O . THR B 1 454 ? 56.60733 -29.38297 -35.89309 1.000 63.48735 479 THR B O 1
ATOM 8971 N N . THR B 1 455 ? 55.09315 -28.23046 -37.08283 1.000 51.30959 480 THR B N 1
ATOM 8972 C CA . THR B 1 455 ? 54.49043 -27.61198 -35.91414 1.000 51.20889 480 THR B CA 1
ATOM 8973 C C . THR B 1 455 ? 52.98930 -27.82689 -35.85838 1.000 48.92322 480 THR B C 1
ATOM 8974 O O . THR B 1 455 ? 52.36770 -27.47302 -34.85167 1.000 44.43413 480 THR B O 1
ATOM 8978 N N . ASN B 1 456 ? 52.39678 -28.40279 -36.90766 1.000 46.18786 481 ASN B N 1
ATOM 8979 C CA . ASN B 1 456 ? 50.95791 -28.61899 -36.99646 1.000 41.57524 481 ASN B CA 1
ATOM 8980 C C . ASN B 1 456 ? 50.19405 -27.30636 -36.87058 1.000 40.31109 481 ASN B C 1
ATOM 8981 O O . ASN B 1 456 ? 49.09623 -27.26529 -36.31286 1.000 38.41440 481 ASN B O 1
ATOM 8986 N N . GLU B 1 457 ? 50.76763 -26.22627 -37.37601 1.000 39.44324 482 GLU B N 1
ATOM 8987 C CA . GLU B 1 457 ? 50.10318 -24.94013 -37.34197 1.000 43.29541 482 GLU B CA 1
ATOM 8988 C C . GLU B 1 457 ? 49.77189 -24.50032 -38.75957 1.000 39.42605 482 GLU B C 1
ATOM 8989 O O . GLU B 1 457 ? 50.49492 -24.79022 -39.72038 1.000 38.53464 482 GLU B O 1
ATOM 8995 N N . ILE B 1 458 ? 48.65553 -23.80562 -38.87719 1.000 36.76830 483 ILE B N 1
ATOM 8996 C CA . ILE B 1 458 ? 48.23606 -23.21245 -40.13245 1.000 36.48013 483 ILE B CA 1
ATOM 8997 C C . ILE B 1 458 ? 48.20782 -21.71095 -39.88695 1.000 35.95447 483 ILE B C 1
ATOM 8998 O O . ILE B 1 458 ? 47.55776 -21.24865 -38.94209 1.000 35.13628 483 ILE B O 1
ATOM 9003 N N . CYS B 1 459 ? 48.98199 -20.96084 -40.67353 1.000 34.10352 484 CYS B N 1
ATOM 9004 C CA A CYS B 1 459 ? 49.11618 -19.52237 -40.47959 0.638 35.30025 484 CYS B CA 1
ATOM 9005 C CA B CYS B 1 459 ? 49.14295 -19.52208 -40.48731 0.362 35.29100 484 CYS B CA 1
ATOM 9006 C C . CYS B 1 459 ? 48.66680 -18.80037 -41.73587 1.000 33.64662 484 CYS B C 1
ATOM 9007 O O . CYS B 1 459 ? 49.27075 -18.95246 -42.80707 1.000 33.61501 484 CYS B O 1
ATOM 9012 N N . PHE B 1 460 ? 47.60546 -18.01268 -41.60532 1.000 28.29058 485 PHE B N 1
ATOM 9013 C CA . PHE B 1 460 ? 47.10885 -17.16200 -42.68094 1.000 30.10859 485 PHE B CA 1
ATOM 9014 C C . PHE B 1 460 ? 47.01990 -15.73470 -42.15767 1.000 29.02452 485 PHE B C 1
ATOM 9015 O O . PHE B 1 460 ? 46.01123 -15.34984 -41.53664 1.000 29.23663 485 PHE B O 1
ATOM 9023 N N . PRO B 1 461 ? 48.03724 -14.92072 -42.40678 1.000 30.11505 486 PRO B N 1
ATOM 9024 C CA . PRO B 1 461 ? 48.03854 -13.54943 -41.89400 1.000 29.08419 486 PRO B CA 1
ATOM 9025 C C . PRO B 1 461 ? 47.05218 -12.66865 -42.63762 1.000 29.22392 486 PRO B C 1
ATOM 9026 O O . PRO B 1 461 ? 46.66796 -12.93598 -43.77935 1.000 28.74358 486 PRO B O 1
ATOM 9030 N N . ALA B 1 462 ? 46.71378 -11.54855 -41.98258 1.000 25.28584 487 ALA B N 1
ATOM 9031 C CA . ALA B 1 462 ? 45.81450 -10.55255 -42.56738 1.000 28.76092 487 ALA B CA 1
ATOM 9032 C C . ALA B 1 462 ? 46.25601 -10.09954 -43.95372 1.000 28.97003 487 ALA B C 1
ATOM 9033 O O . ALA B 1 462 ? 45.41255 -9.76490 -44.78500 1.000 25.02489 487 ALA B O 1
ATOM 9035 N N . GLY B 1 463 ? 47.56992 -10.06416 -44.22300 1.000 27.23418 488 GLY B N 1
ATOM 9036 C CA . GLY B 1 463 ? 48.03533 -9.57941 -45.52041 1.000 30.23848 488 GLY B CA 1
ATOM 9037 C C . GLY B 1 463 ? 47.47260 -10.37077 -46.69515 1.000 32.22589 488 GLY B C 1
ATOM 9038 O O . GLY B 1 463 ? 47.20785 -9.81499 -47.76158 1.000 32.97336 488 GLY B O 1
ATOM 9039 N N . ILE B 1 464 ? 47.30690 -11.68123 -46.53011 1.000 29.81611 489 ILE B N 1
ATOM 9040 C CA . ILE B 1 464 ? 46.75741 -12.46162 -47.63797 1.000 29.57635 489 ILE B CA 1
ATOM 9041 C C . ILE B 1 464 ? 45.23554 -12.49697 -47.61410 1.000 30.94989 489 ILE B C 1
ATOM 9042 O O . ILE B 1 464 ? 44.61144 -12.84197 -48.63324 1.000 29.72964 489 ILE B O 1
ATOM 9047 N N . LEU B 1 465 ? 44.61730 -12.13374 -46.49104 1.000 27.62630 490 LEU B N 1
ATOM 9048 C CA . LEU B 1 465 ? 43.16589 -12.15376 -46.36305 1.000 31.48492 490 LEU B CA 1
ATOM 9049 C C . LEU B 1 465 ? 42.57057 -10.84893 -46.91393 1.000 30.03970 490 LEU B C 1
ATOM 9050 O O . LEU B 1 465 ? 41.95512 -10.05185 -46.20241 1.000 32.07514 490 LEU B O 1
ATOM 9055 N N . GLN B 1 466 ? 42.80497 -10.63165 -48.21589 1.000 28.38473 491 GLN B N 1
ATOM 9056 C CA . GLN B 1 466 ? 42.27685 -9.49945 -48.98047 1.000 32.81696 491 GLN B CA 1
ATOM 9057 C C . GLN B 1 466 ? 41.81400 -9.99271 -50.34375 1.000 32.03622 491 GLN B C 1
ATOM 9058 O O . GLN B 1 466 ? 42.17701 -11.08955 -50.77118 1.000 29.45595 491 GLN B O 1
ATOM 9064 N N . TYR B 1 467 ? 41.05090 -9.15771 -51.06183 1.000 28.99871 492 TYR B N 1
ATOM 9065 C CA . TYR B 1 467 ? 40.68576 -9.49603 -52.43462 1.000 32.58111 492 TYR B CA 1
ATOM 9066 C C . TYR B 1 467 ? 41.94652 -9.83425 -53.22955 1.000 32.67061 492 TYR B C 1
ATOM 9067 O O . TYR B 1 467 ? 42.95005 -9.11767 -53.12038 1.000 33.33644 492 TYR B O 1
ATOM 9076 N N . PRO B 1 468 ? 41.94666 -10.91305 -54.03647 1.000 30.53112 493 PRO B N 1
ATOM 9077 C CA . PRO B 1 468 ? 40.82311 -11.79624 -54.41405 1.000 30.22239 493 PRO B CA 1
ATOM 9078 C C . PRO B 1 468 ? 40.61251 -13.03732 -53.54616 1.000 29.38935 493 PRO B C 1
ATOM 9079 O O . PRO B 1 468 ? 39.86297 -13.93566 -53.93944 1.000 26.67653 493 PRO B O 1
ATOM 9083 N N . PHE B 1 469 ? 41.26034 -13.13484 -52.38675 1.000 26.29699 494 PHE B N 1
ATOM 9084 C CA . PHE B 1 469 ? 41.14115 -14.29999 -51.51733 1.000 28.07060 494 PHE B CA 1
ATOM 9085 C C . PHE B 1 469 ? 39.98225 -14.16604 -50.54052 1.000 27.46391 494 PHE B C 1
ATOM 9086 O O . PHE B 1 469 ? 39.19973 -15.10408 -50.35725 1.000 27.60497 494 PHE B O 1
ATOM 9094 N N . PHE B 1 470 ? 39.89372 -13.01686 -49.88297 1.000 28.55008 495 PHE B N 1
ATOM 9095 C CA . PHE B 1 470 ? 38.89815 -12.77320 -48.84960 1.000 27.33249 495 PHE B CA 1
ATOM 9096 C C . PHE B 1 470 ? 38.40244 -11.33913 -48.97978 1.000 27.71562 495 PHE B C 1
ATOM 9097 O O . PHE B 1 470 ? 39.19884 -10.40670 -49.11491 1.000 28.34234 495 PHE B O 1
ATOM 9105 N N . ASP B 1 471 ? 37.08678 -11.18259 -48.95268 1.000 27.57076 496 ASP B N 1
ATOM 9106 C CA . ASP B 1 471 ? 36.43195 -9.87080 -48.97106 1.000 33.00154 496 ASP B CA 1
ATOM 9107 C C . ASP B 1 471 ? 35.44895 -9.86175 -47.81401 1.000 29.90852 496 ASP B C 1
ATOM 9108 O O . ASP B 1 471 ? 34.43425 -10.56570 -47.85568 1.000 30.51243 496 ASP B O 1
ATOM 9113 N N . MET B 1 472 ? 35.75570 -9.10453 -46.76183 1.000 30.21776 497 MET B N 1
ATOM 9114 C CA . MET B 1 472 ? 34.85906 -9.08317 -45.61265 1.000 33.08536 497 MET B CA 1
ATOM 9115 C C . MET B 1 472 ? 33.44418 -8.65872 -46.00164 1.000 35.38356 497 MET B C 1
ATOM 9116 O O . MET B 1 472 ? 32.47917 -9.11368 -45.38504 1.000 36.03520 497 MET B O 1
ATOM 9121 N N . ASN B 1 473 ? 33.29801 -7.83597 -47.04490 1.000 35.42662 498 ASN B N 1
ATOM 9122 C CA . ASN B 1 473 ? 31.98292 -7.37588 -47.48179 1.000 39.07694 498 ASN B CA 1
ATOM 9123 C C . ASN B 1 473 ? 31.23455 -8.36696 -48.36660 1.000 39.74538 498 ASN B C 1
ATOM 9124 O O . ASN B 1 473 ? 30.04733 -8.15238 -48.61598 1.000 39.11951 498 ASN B O 1
ATOM 9129 N N . ALA B 1 474 ? 31.87828 -9.42044 -48.85284 1.000 32.89520 499 ALA B N 1
ATOM 9130 C CA . ALA B 1 474 ? 31.24414 -10.35556 -49.77308 1.000 34.66265 499 ALA B CA 1
ATOM 9131 C C . ALA B 1 474 ? 30.62370 -11.54300 -49.01988 1.000 33.44450 499 ALA B C 1
ATOM 9132 O O . ALA B 1 474 ? 30.89101 -11.77288 -47.84001 1.000 35.25914 499 ALA B O 1
ATOM 9134 N N . ASP B 1 475 ? 29.79948 -12.31212 -49.73463 1.000 27.67289 500 ASP B N 1
ATOM 9135 C CA . ASP B 1 475 ? 29.01878 -13.39035 -49.14597 1.000 32.68138 500 ASP B CA 1
ATOM 9136 C C . ASP B 1 475 ? 29.84649 -14.67148 -48.99350 1.000 30.19836 500 ASP B C 1
ATOM 9137 O O . ASP B 1 475 ? 31.04398 -14.71453 -49.29934 1.000 28.77007 500 ASP B O 1
ATOM 9142 N N . ASP B 1 476 ? 29.20040 -15.74163 -48.50336 1.000 28.89200 501 ASP B N 1
ATOM 9143 C CA . ASP B 1 476 ? 29.95036 -16.97161 -48.22369 1.000 29.40255 501 ASP B CA 1
ATOM 9144 C C . ASP B 1 476 ? 30.35535 -17.70235 -49.49190 1.000 28.51449 501 ASP B C 1
ATOM 9145 O O . ASP B 1 476 ? 31.39574 -18.37513 -49.50701 1.000 27.10431 501 ASP B O 1
ATOM 9150 N N . ALA B 1 477 ? 29.55377 -17.61476 -50.55163 1.000 28.69391 502 ALA B N 1
ATOM 9151 C CA . ALA B 1 477 ? 29.94375 -18.23615 -51.81080 1.000 27.01168 502 ALA B CA 1
ATOM 9152 C C . ALA B 1 477 ? 31.29020 -17.71073 -52.27644 1.000 27.16169 502 ALA B C 1
ATOM 9153 O O . ALA B 1 477 ? 32.16759 -18.49031 -52.67807 1.000 25.76998 502 ALA B O 1
ATOM 9155 N N . PHE B 1 478 ? 31.48381 -16.39304 -52.22326 1.000 23.98913 503 PHE B N 1
ATOM 9156 C CA . PHE B 1 478 ? 32.76301 -15.85770 -52.66698 1.000 25.55182 503 PHE B CA 1
ATOM 9157 C C . PHE B 1 478 ? 33.89060 -16.30585 -51.74108 1.000 23.95366 503 PHE B C 1
ATOM 9158 O O . PHE B 1 478 ? 34.92127 -16.79259 -52.19814 1.000 23.81831 503 PHE B O 1
ATOM 9166 N N . ASN B 1 479 ? 33.69986 -16.15926 -50.43299 1.000 21.72876 504 ASN B N 1
ATOM 9167 C CA . ASN B 1 479 ? 34.81795 -16.38631 -49.52671 1.000 24.05240 504 ASN B CA 1
ATOM 9168 C C . ASN B 1 479 ? 35.14467 -17.87160 -49.39473 1.000 21.96553 504 ASN B C 1
ATOM 9169 O O . ASN B 1 479 ? 36.32061 -18.23645 -49.32232 1.000 23.50277 504 ASN B O 1
ATOM 9174 N N . TYR B 1 480 ? 34.13394 -18.74577 -49.41099 1.000 21.33771 505 TYR B N 1
ATOM 9175 C CA . TYR B 1 480 ? 34.44643 -20.17278 -49.38804 1.000 21.38313 505 TYR B CA 1
ATOM 9176 C C . TYR B 1 480 ? 35.09317 -20.60919 -50.69184 1.000 23.26477 505 TYR B C 1
ATOM 9177 O O . TYR B 1 480 ? 35.98852 -21.45929 -50.68929 1.000 22.83662 505 TYR B O 1
ATOM 9186 N N . GLY B 1 481 ? 34.64857 -20.05533 -51.82217 1.000 23.55356 506 GLY B N 1
ATOM 9187 C CA . GLY B 1 481 ? 35.23616 -20.45191 -53.09179 1.000 22.32306 506 GLY B CA 1
ATOM 9188 C C . GLY B 1 481 ? 36.68051 -20.00668 -53.24546 1.000 25.18416 506 GLY B C 1
ATOM 9189 O O . GLY B 1 481 ? 37.46875 -20.66418 -53.92608 1.000 20.64513 506 GLY B O 1
ATOM 9190 N N . ALA B 1 482 ? 37.04033 -18.89108 -52.62074 1.000 22.83683 507 ALA B N 1
ATOM 9191 C CA . ALA B 1 482 ? 38.37455 -18.31536 -52.73142 1.000 22.33610 507 ALA B CA 1
ATOM 9192 C C . ALA B 1 482 ? 39.25605 -18.72277 -51.54287 1.000 23.74924 507 ALA B C 1
ATOM 9193 O O . ALA B 1 482 ? 39.87989 -19.78949 -51.59085 1.000 23.59298 507 ALA B O 1
ATOM 9195 N N . ILE B 1 483 ? 39.29559 -17.92375 -50.46103 1.000 23.18818 508 ILE B N 1
ATOM 9196 C CA . ILE B 1 483 ? 40.18396 -18.27330 -49.34480 1.000 22.86984 508 ILE B CA 1
ATOM 9197 C C . ILE B 1 483 ? 39.85217 -19.64054 -48.74329 1.000 23.22070 508 ILE B C 1
ATOM 9198 O O . ILE B 1 483 ? 40.75610 -20.34920 -48.28410 1.000 21.81639 508 ILE B O 1
ATOM 9203 N N . GLY B 1 484 ? 38.57813 -20.04012 -48.72283 1.000 21.86191 509 GLY B N 1
ATOM 9204 C CA . GLY B 1 484 ? 38.22823 -21.33549 -48.13330 1.000 23.83787 509 GLY B CA 1
ATOM 9205 C C . GLY B 1 484 ? 38.90387 -22.51956 -48.80952 1.000 21.40277 509 GLY B C 1
ATOM 9206 O O . GLY B 1 484 ? 39.37756 -23.44175 -48.14064 1.000 23.61289 509 GLY B O 1
ATOM 9207 N N . VAL B 1 485 ? 38.93083 -22.52210 -50.14934 1.000 20.81063 510 VAL B N 1
ATOM 9208 C CA . VAL B 1 485 ? 39.62476 -23.56900 -50.89099 1.000 20.79716 510 VAL B CA 1
ATOM 9209 C C . VAL B 1 485 ? 41.11179 -23.52015 -50.60529 1.000 23.08880 510 VAL B C 1
ATOM 9210 O O . VAL B 1 485 ? 41.78314 -24.55604 -50.48576 1.000 21.89106 510 VAL B O 1
ATOM 9214 N N . VAL B 1 486 ? 41.66189 -22.31146 -50.54925 1.000 20.56707 511 VAL B N 1
ATOM 9215 C CA . VAL B 1 486 ? 43.09052 -22.15933 -50.30858 1.000 26.05281 511 VAL B CA 1
ATOM 9216 C C . VAL B 1 486 ? 43.46809 -22.73023 -48.94613 1.000 24.47031 511 VAL B C 1
ATOM 9217 O O . VAL B 1 486 ? 44.46187 -23.46025 -48.81049 1.000 24.94981 511 VAL B O 1
ATOM 9221 N N . ILE B 1 487 ? 42.67654 -22.41049 -47.91986 1.000 22.64539 512 ILE B N 1
ATOM 9222 C CA . ILE B 1 487 ? 42.96473 -22.92797 -46.58572 1.000 21.87670 512 ILE B CA 1
ATOM 9223 C C . ILE B 1 487 ? 42.74005 -24.43282 -46.54632 1.000 24.19560 512 ILE B C 1
ATOM 9224 O O . ILE B 1 487 ? 43.56330 -25.17954 -46.00310 1.000 25.31358 512 ILE B O 1
ATOM 9229 N N . GLY B 1 488 ? 41.63394 -24.90709 -47.12801 1.000 21.87482 513 GLY B N 1
ATOM 9230 C CA . GLY B 1 488 ? 41.41143 -26.34680 -47.18140 1.000 24.24265 513 GLY B CA 1
ATOM 9231 C C . GLY B 1 488 ? 42.54098 -27.08047 -47.86911 1.000 22.64513 513 GLY B C 1
ATOM 9232 O O . GLY B 1 488 ? 42.93598 -28.17607 -47.44728 1.000 25.36464 513 GLY B O 1
ATOM 9233 N N . HIS B 1 489 ? 43.08800 -26.48807 -48.93577 1.000 21.92408 514 HIS B N 1
ATOM 9234 C CA . HIS B 1 489 ? 44.27817 -27.03310 -49.59733 1.000 25.66842 514 HIS B CA 1
ATOM 9235 C C . HIS B 1 489 ? 45.43062 -27.22311 -48.59950 1.000 26.87260 514 HIS B C 1
ATOM 9236 O O . HIS B 1 489 ? 46.03096 -28.30451 -48.49442 1.000 23.39854 514 HIS B O 1
ATOM 9243 N N . GLU B 1 490 ? 45.76826 -26.16776 -47.86440 1.000 25.25723 515 GLU B N 1
ATOM 9244 C CA . GLU B 1 490 ? 46.83264 -26.26320 -46.87464 1.000 27.89452 515 GLU B CA 1
ATOM 9245 C C . GLU B 1 490 ? 46.52324 -27.29108 -45.79159 1.000 26.38390 515 GLU B C 1
ATOM 9246 O O . GLU B 1 490 ? 47.43510 -27.96323 -45.29637 1.000 27.64806 515 GLU B O 1
ATOM 9252 N N . MET B 1 491 ? 45.24791 -27.42133 -45.40246 1.000 23.41591 516 MET B N 1
ATOM 9253 C CA . MET B 1 491 ? 44.89062 -28.39573 -44.37774 1.000 26.76448 516 MET B CA 1
ATOM 9254 C C . MET B 1 491 ? 45.27635 -29.81422 -44.78304 1.000 27.04381 516 MET B C 1
ATOM 9255 O O . MET B 1 491 ? 45.71961 -30.60010 -43.93719 1.000 26.49104 516 MET B O 1
ATOM 9260 N N . THR B 1 492 ? 45.12789 -30.16088 -46.07032 1.000 24.58793 517 THR B N 1
ATOM 9261 C CA . THR B 1 492 ? 45.39731 -31.54084 -46.46881 1.000 23.14886 517 THR B CA 1
ATOM 9262 C C . THR B 1 492 ? 46.85763 -31.88613 -46.29666 1.000 27.05442 517 THR B C 1
ATOM 9263 O O . THR B 1 492 ? 47.20205 -33.07254 -46.29431 1.000 25.76446 517 THR B O 1
ATOM 9267 N N . HIS B 1 493 ? 47.72141 -30.88553 -46.16911 1.000 25.13893 518 HIS B N 1
ATOM 9268 C CA . HIS B 1 493 ? 49.13451 -31.17460 -45.95628 1.000 28.75101 518 HIS B CA 1
ATOM 9269 C C . HIS B 1 493 ? 49.43345 -31.73379 -44.57648 1.000 29.53913 518 HIS B C 1
ATOM 9270 O O . HIS B 1 493 ? 50.57541 -32.13118 -44.32907 1.000 33.32242 518 HIS B O 1
ATOM 9277 N N . GLY B 1 494 ? 48.46046 -31.76173 -43.68008 1.000 28.85937 519 GLY B N 1
ATOM 9278 C CA . GLY B 1 494 ? 48.68971 -32.50673 -42.46013 1.000 31.62976 519 GLY B CA 1
ATOM 9279 C C . GLY B 1 494 ? 48.46809 -33.99596 -42.60569 1.000 31.49319 519 GLY B C 1
ATOM 9280 O O . GLY B 1 494 ? 48.78804 -34.75498 -41.68486 1.000 31.38383 519 GLY B O 1
ATOM 9281 N N . PHE B 1 495 ? 47.97135 -34.43981 -43.76812 1.000 26.63417 520 PHE B N 1
ATOM 9282 C CA . PHE B 1 495 ? 47.42706 -35.78786 -43.88001 1.000 30.40523 520 PHE B CA 1
ATOM 9283 C C . PHE B 1 495 ? 47.77933 -36.48636 -45.18027 1.000 30.79755 520 PHE B C 1
ATOM 9284 O O . PHE B 1 495 ? 47.31848 -37.61351 -45.40075 1.000 31.14303 520 PHE B O 1
ATOM 9292 N N . ASP B 1 496 ? 48.56329 -35.85991 -46.04217 1.000 31.10342 521 ASP B N 1
ATOM 9293 C CA . ASP B 1 496 ? 48.91070 -36.42926 -47.32490 1.000 30.81419 521 ASP B CA 1
ATOM 9294 C C . ASP B 1 496 ? 50.25502 -37.15547 -47.19748 1.000 32.58555 521 ASP B C 1
ATOM 9295 O O . ASP B 1 496 ? 50.68472 -37.50468 -46.08539 1.000 32.66768 521 ASP B O 1
ATOM 9300 N N . ASP B 1 497 ? 50.93991 -37.37350 -48.32472 1.000 32.70247 522 ASP B N 1
ATOM 9301 C CA . ASP B 1 497 ? 52.18288 -38.14038 -48.27593 1.000 37.03252 522 ASP B CA 1
ATOM 9302 C C . ASP B 1 497 ? 53.26806 -37.42101 -47.47761 1.000 38.53577 522 ASP B C 1
ATOM 9303 O O . ASP B 1 497 ? 54.18146 -38.08086 -46.96366 1.000 39.36076 522 ASP B O 1
ATOM 9308 N N . GLN B 1 498 ? 53.15685 -36.09839 -47.32652 1.000 38.11509 523 GLN B N 1
ATOM 9309 C CA . GLN B 1 498 ? 54.03710 -35.32666 -46.44853 1.000 44.00661 523 GLN B CA 1
ATOM 9310 C C . GLN B 1 498 ? 53.56088 -35.34897 -44.99372 1.000 42.49535 523 GLN B C 1
ATOM 9311 O O . GLN B 1 498 ? 54.32709 -35.70811 -44.08817 1.000 38.82681 523 GLN B O 1
ATOM 9317 N N . GLY B 1 499 ? 52.29389 -34.98132 -44.75182 1.000 37.32146 524 GLY B N 1
ATOM 9318 C CA . GLY B 1 499 ? 51.78410 -34.86310 -43.39066 1.000 35.96145 524 GLY B CA 1
ATOM 9319 C C . GLY B 1 499 ? 51.72255 -36.17761 -42.63464 1.000 38.14036 524 GLY B C 1
ATOM 9320 O O . GLY B 1 499 ? 51.72058 -36.18014 -41.39531 1.000 36.87769 524 GLY B O 1
ATOM 9321 N N . ARG B 1 500 ? 51.67406 -37.29617 -43.34910 1.000 33.23570 525 ARG B N 1
ATOM 9322 C CA . ARG B 1 500 ? 51.63969 -38.58600 -42.65936 1.000 39.78160 525 ARG B CA 1
ATOM 9323 C C . ARG B 1 500 ? 52.95048 -38.93200 -41.95322 1.000 41.75952 525 ARG B C 1
ATOM 9324 O O . ARG B 1 500 ? 53.00326 -39.94428 -41.24138 1.000 43.44871 525 ARG B O 1
ATOM 9332 N N . GLN B 1 501 ? 54.00896 -38.15426 -42.15283 1.000 40.16169 526 GLN B N 1
ATOM 9333 C CA . GLN B 1 501 ? 55.27663 -38.42789 -41.49242 1.000 44.92788 526 GLN B CA 1
ATOM 9334 C C . GLN B 1 501 ? 55.38826 -37.76672 -40.12284 1.000 46.76975 526 GLN B C 1
ATOM 9335 O O . GLN B 1 501 ? 56.36920 -38.01495 -39.41424 1.000 48.90727 526 GLN B O 1
ATOM 9341 N N . PHE B 1 502 ? 54.40292 -36.96261 -39.71833 1.000 44.55971 527 PHE B N 1
ATOM 9342 C CA . PHE B 1 502 ? 54.46628 -36.20817 -38.47157 1.000 47.48268 527 PHE B CA 1
ATOM 9343 C C . PHE B 1 502 ? 53.23216 -36.48795 -37.63422 1.000 47.45916 527 PHE B C 1
ATOM 9344 O O . PHE B 1 502 ? 52.11414 -36.53080 -38.16268 1.000 42.21756 527 PHE B O 1
ATOM 9352 N N . ASP B 1 503 ? 53.43859 -36.64606 -36.32219 1.000 49.17485 528 ASP B N 1
ATOM 9353 C CA . ASP B 1 503 ? 52.33431 -36.72109 -35.38072 1.000 50.30747 528 ASP B CA 1
ATOM 9354 C C . ASP B 1 503 ? 51.81745 -35.31288 -35.09296 1.000 51.49471 528 ASP B C 1
ATOM 9355 O O . ASP B 1 503 ? 52.35491 -34.31871 -35.58329 1.000 50.14966 528 ASP B O 1
ATOM 9360 N N . LYS B 1 504 ? 50.79277 -35.21452 -34.24188 1.000 53.48720 529 LYS B N 1
ATOM 9361 C CA . LYS B 1 504 ? 50.20071 -33.90472 -33.97306 1.000 53.44096 529 LYS B CA 1
ATOM 9362 C C . LYS B 1 504 ? 51.11335 -32.98399 -33.16896 1.000 56.34378 529 LYS B C 1
ATOM 9363 O O . LYS B 1 504 ? 50.84014 -31.78119 -33.09400 1.000 54.68515 529 LYS B O 1
ATOM 9369 N N . ASP B 1 505 ? 52.19550 -33.49695 -32.59566 1.000 58.97056 530 ASP B N 1
ATOM 9370 C CA . ASP B 1 505 ? 53.15076 -32.65735 -31.88725 1.000 66.36353 530 ASP B CA 1
ATOM 9371 C C . ASP B 1 505 ? 54.31796 -32.21545 -32.76011 1.000 71.02928 530 ASP B C 1
ATOM 9372 O O . ASP B 1 505 ? 55.22095 -31.53334 -32.26414 1.000 74.55241 530 ASP B O 1
ATOM 9377 N N . GLY B 1 506 ? 54.32083 -32.59507 -34.03747 1.000 72.71806 531 GLY B N 1
ATOM 9378 C CA . GLY B 1 506 ? 55.33456 -32.18120 -34.98560 1.000 70.46299 531 GLY B CA 1
ATOM 9379 C C . GLY B 1 506 ? 56.61276 -32.98562 -34.99569 1.000 70.13553 531 GLY B C 1
ATOM 9380 O O . GLY B 1 506 ? 57.58018 -32.56101 -35.64093 1.000 76.04574 531 GLY B O 1
ATOM 9381 N N . ASN B 1 507 ? 56.65854 -34.12456 -34.31187 1.000 66.52123 532 ASN B N 1
ATOM 9382 C CA . ASN B 1 507 ? 57.82641 -34.99272 -34.34728 1.000 70.96083 532 ASN B CA 1
ATOM 9383 C C . ASN B 1 507 ? 57.63069 -36.10757 -35.38112 1.000 67.52208 532 ASN B C 1
ATOM 9384 O O . ASN B 1 507 ? 56.50688 -36.54523 -35.64900 1.000 61.21952 532 ASN B O 1
ATOM 9389 N N . LEU B 1 508 ? 58.74409 -36.56379 -35.96300 1.000 70.18580 533 LEU B N 1
ATOM 9390 C CA . LEU B 1 508 ? 58.70437 -37.50617 -37.08246 1.000 61.80831 533 LEU B CA 1
ATOM 9391 C C . LEU B 1 508 ? 58.19961 -38.88680 -36.66685 1.000 61.45722 533 LEU B C 1
ATOM 9392 O O . LEU B 1 508 ? 58.83100 -39.56730 -35.85578 1.000 69.94375 533 LEU B O 1
ATOM 9397 N N . LYS B 1 509 ? 57.07410 -39.30733 -37.25200 1.000 58.15731 534 LYS B N 1
ATOM 9398 C CA . LYS B 1 509 ? 56.49493 -40.63710 -37.07109 1.000 58.55691 534 LYS B CA 1
ATOM 9399 C C . LYS B 1 509 ? 55.50816 -40.89480 -38.20482 1.000 55.01855 534 LYS B C 1
ATOM 9400 O O . LYS B 1 509 ? 54.60405 -40.08102 -38.43833 1.000 57.75542 534 LYS B O 1
ATOM 9406 N N . ASP B 1 510 ? 55.65765 -42.03370 -38.88177 1.000 52.71411 535 ASP B N 1
ATOM 9407 C CA . ASP B 1 510 ? 54.77597 -42.43684 -39.97325 1.000 49.44629 535 ASP B CA 1
ATOM 9408 C C . ASP B 1 510 ? 53.56013 -43.13540 -39.37425 1.000 50.34852 535 ASP B C 1
ATOM 9409 O O . ASP B 1 510 ? 53.67712 -44.23590 -38.82691 1.000 50.00083 535 ASP B O 1
ATOM 9414 N N . TRP B 1 511 ? 52.39478 -42.49728 -39.45954 1.000 46.06548 536 TRP B N 1
ATOM 9415 C CA . TRP B 1 511 ? 51.18266 -43.04940 -38.86780 1.000 45.66745 536 TRP B CA 1
ATOM 9416 C C . TRP B 1 511 ? 50.22488 -43.65975 -39.89487 1.000 41.50912 536 TRP B C 1
ATOM 9417 O O . TRP B 1 511 ? 49.11620 -44.05705 -39.52315 1.000 45.10779 536 TRP B O 1
ATOM 9428 N N . TRP B 1 512 ? 50.62681 -43.76799 -41.16572 1.000 41.36741 537 TRP B N 1
ATOM 9429 C CA . TRP B 1 512 ? 49.87077 -44.55414 -42.13866 1.000 38.34294 537 TRP B CA 1
ATOM 9430 C C . TRP B 1 512 ? 50.25433 -46.03377 -42.05130 1.000 41.38883 537 TRP B C 1
ATOM 9431 O O . TRP B 1 512 ? 51.43530 -46.37626 -41.92038 1.000 42.18311 537 TRP B O 1
ATOM 9442 N N . THR B 1 513 ? 49.26640 -46.91552 -42.19998 1.000 39.92188 538 THR B N 1
ATOM 9443 C CA . THR B 1 513 ? 49.59098 -48.33230 -42.33812 1.000 41.73616 538 THR B CA 1
ATOM 9444 C C . THR B 1 513 ? 50.06147 -48.62320 -43.76613 1.000 43.16145 538 THR B C 1
ATOM 9445 O O . THR B 1 513 ? 50.02501 -47.76503 -44.65244 1.000 40.18651 538 THR B O 1
ATOM 9449 N N . ALA B 1 514 ? 50.53569 -49.85179 -43.98571 1.000 42.09675 539 ALA B N 1
ATOM 9450 C CA . ALA B 1 514 ? 50.93163 -50.24285 -45.33432 1.000 42.41463 539 ALA B CA 1
ATOM 9451 C C . ALA B 1 514 ? 49.73358 -50.21519 -46.27863 1.000 39.46644 539 ALA B C 1
ATOM 9452 O O . ALA B 1 514 ? 49.84728 -49.77916 -47.42740 1.000 40.27087 539 ALA B O 1
ATOM 9454 N N . SER B 1 515 ? 48.56568 -50.63661 -45.79471 1.000 39.96282 540 SER B N 1
ATOM 9455 C CA . SER B 1 515 ? 47.34359 -50.53203 -46.58427 1.000 39.29831 540 SER B CA 1
ATOM 9456 C C . SER B 1 515 ? 47.02145 -49.07421 -46.90160 1.000 37.78040 540 SER B C 1
ATOM 9457 O O . SER B 1 515 ? 46.66429 -48.73335 -48.03879 1.000 36.33195 540 SER B O 1
ATOM 9460 N N . ASP B 1 516 ? 47.12029 -48.20228 -45.89425 1.000 38.41023 541 ASP B N 1
ATOM 9461 C CA . ASP B 1 516 ? 46.85255 -46.78019 -46.12638 1.000 36.03615 541 ASP B CA 1
ATOM 9462 C C . ASP B 1 516 ? 47.72052 -46.22843 -47.25565 1.000 35.74054 541 ASP B C 1
ATOM 9463 O O . ASP B 1 516 ? 47.22152 -45.55065 -48.16431 1.000 33.32852 541 ASP B O 1
ATOM 9468 N N . ALA B 1 517 ? 49.03877 -46.47880 -47.18925 1.000 33.52095 542 ALA B N 1
ATOM 9469 C CA . ALA B 1 517 ? 49.94961 -45.93093 -48.19688 1.000 34.50636 542 ALA B CA 1
ATOM 9470 C C . ALA B 1 517 ? 49.64465 -46.49331 -49.58076 1.000 35.90855 542 ALA B C 1
ATOM 9471 O O . ALA B 1 517 ? 49.67064 -45.75999 -50.57477 1.000 33.45942 542 ALA B O 1
ATOM 9473 N N . GLU B 1 518 ? 49.36752 -47.79610 -49.66795 1.000 33.56948 543 GLU B N 1
ATOM 9474 C CA . GLU B 1 518 ? 49.03240 -48.40017 -50.95504 1.000 35.88500 543 GLU B CA 1
ATOM 9475 C C . GLU B 1 518 ? 47.78241 -47.79899 -51.57158 1.000 33.17275 543 GLU B C 1
ATOM 9476 O O . GLU B 1 518 ? 47.76287 -47.48373 -52.77286 1.000 30.94720 543 GLU B O 1
ATOM 9482 N N . LYS B 1 519 ? 46.70423 -47.68844 -50.78668 1.000 31.76851 544 LYS B N 1
ATOM 9483 C CA . LYS B 1 519 ? 45.44778 -47.21491 -51.35807 1.000 31.73691 544 LYS B CA 1
ATOM 9484 C C . LYS B 1 519 ? 45.50252 -45.72090 -51.67744 1.000 30.67017 544 LYS B C 1
ATOM 9485 O O . LYS B 1 519 ? 44.90003 -45.27156 -52.65884 1.000 30.17960 544 LYS B O 1
ATOM 9491 N N . PHE B 1 520 ? 46.22686 -44.94760 -50.87718 1.000 30.55713 545 PHE B N 1
ATOM 9492 C CA . PHE B 1 520 ? 46.44911 -43.54523 -51.21444 1.000 27.76002 545 PHE B CA 1
ATOM 9493 C C . PHE B 1 520 ? 47.12529 -43.41789 -52.56727 1.000 27.59661 545 PHE B C 1
ATOM 9494 O O . PHE B 1 520 ? 46.73049 -42.59775 -53.39623 1.000 27.91787 545 PHE B O 1
ATOM 9502 N N . GLN B 1 521 ? 48.17333 -44.20828 -52.79064 1.000 29.38699 546 GLN B N 1
ATOM 9503 C CA . GLN B 1 521 ? 48.89932 -44.11129 -54.05053 1.000 29.31819 546 GLN B CA 1
ATOM 9504 C C . GLN B 1 521 ? 48.02206 -44.54183 -55.21659 1.000 28.73259 546 GLN B C 1
ATOM 9505 O O . GLN B 1 521 ? 48.13253 -43.97233 -56.30811 1.000 27.55507 546 GLN B O 1
ATOM 9511 N N . GLU B 1 522 ? 47.13560 -45.52786 -55.01155 1.000 31.00865 547 GLU B N 1
ATOM 9512 C CA . GLU B 1 522 ? 46.14135 -45.86491 -56.03430 1.000 27.91844 547 GLU B CA 1
ATOM 9513 C C . GLU B 1 522 ? 45.26776 -44.65860 -56.37516 1.000 29.69754 547 GLU B C 1
ATOM 9514 O O . GLU B 1 522 ? 45.04968 -44.34064 -57.55595 1.000 26.59071 547 GLU B O 1
ATOM 9520 N N . ARG B 1 523 ? 44.72793 -43.98983 -55.34728 1.000 26.79752 548 ARG B N 1
ATOM 9521 C CA . ARG B 1 523 ? 43.88901 -42.81840 -55.60272 1.000 28.80504 548 ARG B CA 1
ATOM 9522 C C . ARG B 1 523 ? 44.69041 -41.70979 -56.26589 1.000 27.65006 548 ARG B C 1
ATOM 9523 O O . ARG B 1 523 ? 44.19114 -41.02484 -57.17076 1.000 26.32454 548 ARG B O 1
ATOM 9531 N N . ALA B 1 524 ? 45.94162 -41.52396 -55.82955 1.000 28.00581 549 ALA B N 1
ATOM 9532 C CA . ALA B 1 524 ? 46.75816 -40.43137 -56.35109 1.000 26.44941 549 ALA B CA 1
ATOM 9533 C C . ALA B 1 524 ? 47.11709 -40.64944 -57.81365 1.000 25.22606 549 ALA B C 1
ATOM 9534 O O . ALA B 1 524 ? 47.26040 -39.68471 -58.57445 1.000 23.83681 549 ALA B O 1
ATOM 9536 N N . LYS B 1 525 ? 47.29477 -41.90168 -58.22837 1.000 26.13214 550 LYS B N 1
ATOM 9537 C CA . LYS B 1 525 ? 47.65371 -42.15250 -59.62390 1.000 25.23344 550 LYS B CA 1
ATOM 9538 C C . LYS B 1 525 ? 46.56297 -41.69682 -60.58707 1.000 26.98367 550 LYS B C 1
ATOM 9539 O O . LYS B 1 525 ? 46.85184 -41.35157 -61.73591 1.000 26.15760 550 LYS B O 1
ATOM 9545 N N . VAL B 1 526 ? 45.30051 -41.71412 -60.15842 1.000 27.02747 551 VAL B N 1
ATOM 9546 C CA . VAL B 1 526 ? 44.24441 -41.17124 -61.00875 1.000 26.31476 551 VAL B CA 1
ATOM 9547 C C . VAL B 1 526 ? 44.53947 -39.71038 -61.36099 1.000 27.01681 551 VAL B C 1
ATOM 9548 O O . VAL B 1 526 ? 44.42149 -39.28393 -62.51993 1.000 24.23798 551 VAL B O 1
ATOM 9552 N N . MET B 1 527 ? 45.00162 -38.94534 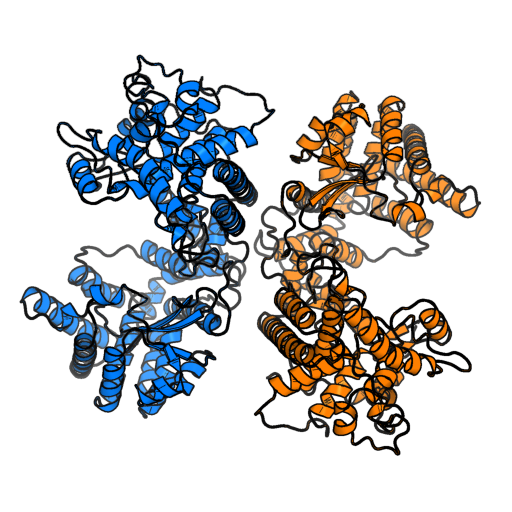-60.38311 1.000 21.66168 552 MET B N 1
ATOM 9553 C CA . MET B 1 527 ? 45.30942 -37.54186 -60.62751 1.000 24.43484 552 MET B CA 1
ATOM 9554 C C . MET B 1 527 ? 46.58579 -37.37275 -61.44305 1.000 25.30421 552 MET B C 1
ATOM 9555 O O . MET B 1 527 ? 46.62187 -36.55826 -62.37699 1.000 24.69578 552 MET B O 1
ATOM 9560 N N . SER B 1 528 ? 47.64310 -38.14431 -61.13387 1.000 22.23537 553 SER B N 1
ATOM 9561 C CA . SER B 1 528 ? 48.88147 -37.96103 -61.87573 1.000 23.72040 553 SER B CA 1
ATOM 9562 C C . SER B 1 528 ? 48.72872 -38.40364 -63.32704 1.000 25.18301 553 SER B C 1
ATOM 9563 O O . SER B 1 528 ? 49.28578 -37.76212 -64.22054 1.000 24.66780 553 SER B O 1
ATOM 9566 N N . ASP B 1 529 ? 48.00106 -39.50853 -63.58127 1.000 26.55768 554 ASP B N 1
ATOM 9567 C CA . ASP B 1 529 ? 47.71107 -39.90116 -64.96019 1.000 26.84059 554 ASP B CA 1
ATOM 9568 C C . ASP B 1 529 ? 46.93973 -38.81213 -65.68591 1.000 26.97271 554 ASP B C 1
ATOM 9569 O O . ASP B 1 529 ? 47.20035 -38.53586 -66.86846 1.000 29.17087 554 ASP B O 1
ATOM 9574 N N . PHE B 1 530 ? 45.95590 -38.21511 -65.01638 1.000 27.14095 555 PHE B N 1
ATOM 9575 C CA . PHE B 1 530 ? 45.17863 -37.16672 -65.66628 1.000 25.98743 555 PHE B CA 1
ATOM 9576 C C . PHE B 1 530 ? 46.08008 -36.00992 -66.08346 1.000 27.96800 555 PHE B C 1
ATOM 9577 O O . PHE B 1 530 ? 46.06676 -35.57729 -67.24332 1.000 28.79313 555 PHE B O 1
ATOM 9585 N N . PHE B 1 531 ? 46.91402 -35.52961 -65.16248 1.000 26.49641 556 PHE B N 1
ATOM 9586 C CA . PHE B 1 531 ? 47.75908 -34.39298 -65.50690 1.000 26.87291 556 PHE B CA 1
ATOM 9587 C C . PHE B 1 531 ? 48.83563 -34.76978 -66.51638 1.000 29.14972 556 PHE B C 1
ATOM 9588 O O . PHE B 1 531 ? 49.15430 -33.95918 -67.39505 1.000 29.42623 556 PHE B O 1
ATOM 9596 N N . ASP B 1 532 ? 49.35522 -36.00633 -66.44941 1.000 28.99912 557 ASP B N 1
ATOM 9597 C CA . ASP B 1 532 ? 50.28538 -36.48960 -67.46752 1.000 29.50767 557 ASP B CA 1
ATOM 9598 C C . ASP B 1 532 ? 49.72226 -36.35663 -68.88436 1.000 32.62002 557 ASP B C 1
ATOM 9599 O O . ASP B 1 532 ? 50.49030 -36.23647 -69.84384 1.000 33.51246 557 ASP B O 1
ATOM 9604 N N . ASN B 1 533 ? 48.40653 -36.43433 -69.05408 1.000 32.88404 558 ASN B N 1
ATOM 9605 C CA . ASN B 1 533 ? 47.82795 -36.35250 -70.39752 1.000 37.19525 558 ASN B CA 1
ATOM 9606 C C . ASN B 1 533 ? 47.52824 -34.92654 -70.84359 1.000 36.60222 558 ASN B C 1
ATOM 9607 O O . ASN B 1 533 ? 47.00068 -34.74177 -71.94749 1.000 37.32270 558 ASN B O 1
ATOM 9612 N N . ILE B 1 534 ? 47.83484 -33.92771 -70.02754 1.000 30.64683 559 ILE B N 1
ATOM 9613 C CA . ILE B 1 534 ? 47.61103 -32.53116 -70.37829 1.000 31.81904 559 ILE B CA 1
ATOM 9614 C C . ILE B 1 534 ? 48.83454 -31.97253 -71.08261 1.000 33.01221 559 ILE B C 1
ATOM 9615 O O . ILE B 1 534 ? 49.94097 -31.99067 -70.53262 1.000 30.97370 559 ILE B O 1
ATOM 9620 N N . GLU B 1 535 ? 48.62431 -31.40529 -72.26769 1.000 33.02358 560 GLU B N 1
ATOM 9621 C CA . GLU B 1 535 ? 49.63009 -30.59555 -72.95125 1.000 34.71813 560 GLU B CA 1
ATOM 9622 C C . GLU B 1 535 ? 49.48999 -29.14548 -72.49926 1.000 35.81637 560 GLU B C 1
ATOM 9623 O O . GLU B 1 535 ? 48.46379 -28.51026 -72.76187 1.000 35.99840 560 GLU B O 1
ATOM 9629 N N . VAL B 1 536 ? 50.49490 -28.63692 -71.77983 1.000 31.88804 561 VAL B N 1
ATOM 9630 C CA . VAL B 1 536 ? 50.49288 -27.24030 -71.33020 1.000 35.85714 561 VAL B CA 1
ATOM 9631 C C . VAL B 1 536 ? 50.98949 -26.28339 -72.40840 1.000 36.70303 561 VAL B C 1
ATOM 9632 O O . VAL B 1 536 ? 50.81540 -25.06059 -72.28702 1.000 36.30539 561 VAL B O 1
ATOM 9636 N N . ALA B 1 537 ? 51.63545 -26.82030 -73.43728 1.000 35.52629 562 ALA B N 1
ATOM 9637 C CA . ALA B 1 537 ? 52.16022 -26.09487 -74.57722 1.000 36.65257 562 ALA B CA 1
ATOM 9638 C C . ALA B 1 537 ? 52.33377 -27.08998 -75.70189 1.000 35.90105 562 ALA B C 1
ATOM 9639 O O . ALA B 1 537 ? 52.27977 -28.31562 -75.45815 1.000 37.04739 562 ALA B O 1
ATOM 9641 N N . PRO B 1 538 ? 52.51658 -26.63996 -76.94821 1.000 38.24445 563 PRO B N 1
ATOM 9642 C CA . PRO B 1 538 ? 52.65925 -27.59992 -78.04218 1.000 36.89884 563 PRO B CA 1
ATOM 9643 C C . PRO B 1 538 ? 53.75728 -28.61925 -77.80519 1.000 38.06957 563 PRO B C 1
ATOM 9644 O O . PRO B 1 538 ? 54.93132 -28.26350 -77.66912 1.000 36.71298 563 PRO B O 1
ATOM 9648 N N . GLY B 1 539 ? 53.37096 -29.89183 -77.76896 1.000 37.57512 564 GLY B N 1
ATOM 9649 C CA . GLY B 1 539 ? 54.31325 -30.98172 -77.57924 1.000 37.04637 564 GLY B CA 1
ATOM 9650 C C . GLY B 1 539 ? 54.92599 -31.08216 -76.19318 1.000 36.42673 564 GLY B C 1
ATOM 9651 O O . GLY B 1 539 ? 55.89633 -31.81471 -76.01385 1.000 37.94827 564 GLY B O 1
ATOM 9652 N N . VAL B 1 540 ? 54.36101 -30.41874 -75.19042 1.000 32.63397 565 VAL B N 1
ATOM 9653 C CA . VAL B 1 540 ? 54.92893 -30.41354 -73.83693 1.000 35.41019 565 VAL B CA 1
ATOM 9654 C C . VAL B 1 540 ? 53.83523 -30.76794 -72.83757 1.000 34.59238 565 VAL B C 1
ATOM 9655 O O . VAL B 1 540 ? 52.81738 -30.08233 -72.76586 1.000 33.15953 565 VAL B O 1
ATOM 9659 N N . HIS B 1 541 ? 54.04734 -31.82241 -72.05367 1.000 31.79717 566 HIS B N 1
ATOM 9660 C CA . HIS B 1 541 ? 53.03582 -32.28245 -71.10916 1.000 31.95864 566 HIS B CA 1
ATOM 9661 C C . HIS B 1 541 ? 53.31065 -31.79887 -69.68535 1.000 31.28881 566 HIS B C 1
ATOM 9662 O O . HIS B 1 541 ? 54.45254 -31.52664 -69.31169 1.000 30.76745 566 HIS B O 1
ATOM 9669 N N . ALA B 1 542 ? 52.24182 -31.65585 -68.90722 1.000 28.36204 567 ALA B N 1
ATOM 9670 C CA . ALA B 1 542 ? 52.39424 -31.38436 -67.47569 1.000 28.13639 567 ALA B CA 1
ATOM 9671 C C . ALA B 1 542 ? 53.11413 -32.55999 -66.81814 1.000 27.83400 567 ALA B C 1
ATOM 9672 O O . ALA B 1 542 ? 53.12316 -33.67648 -67.33021 1.000 26.24892 567 ALA B O 1
ATOM 9674 N N . ASN B 1 543 ? 53.75081 -32.28915 -65.68759 1.000 26.35187 568 ASN B N 1
ATOM 9675 C CA . ASN B 1 543 ? 54.48039 -33.29831 -64.93419 1.000 29.38329 568 ASN B CA 1
ATOM 9676 C C . ASN B 1 543 ? 53.52833 -33.73743 -63.82814 1.000 27.74094 568 ASN B C 1
ATOM 9677 O O . ASN B 1 543 ? 53.49002 -33.14395 -62.75217 1.000 27.96016 568 ASN B O 1
ATOM 9682 N N . GLY B 1 544 ? 52.73221 -34.77235 -64.12184 1.000 25.54939 569 GLY B N 1
ATOM 9683 C CA . GLY B 1 544 ? 51.65038 -35.15106 -63.21587 1.000 23.35457 569 GLY B CA 1
ATOM 9684 C C . GLY B 1 544 ? 52.12839 -35.69805 -61.88473 1.000 23.88272 569 GLY B C 1
ATOM 9685 O O . GLY B 1 544 ? 51.50841 -35.45697 -60.84491 1.000 23.15762 569 GLY B O 1
ATOM 9686 N N . LYS B 1 545 ? 53.23335 -36.44918 -61.87513 1.000 27.65405 570 LYS B N 1
ATOM 9687 C CA . LYS B 1 545 ? 53.71112 -36.95129 -60.59000 1.000 26.88604 570 LYS B CA 1
ATOM 9688 C C . LYS B 1 545 ? 54.41765 -35.86490 -59.79079 1.000 27.52273 570 LYS B C 1
ATOM 9689 O O . LYS B 1 545 ? 54.27646 -35.79923 -58.56405 1.000 29.51241 570 LYS B O 1
ATOM 9695 N N . PHE B 1 546 ? 55.18630 -35.01443 -60.47102 1.000 28.50084 571 PHE B N 1
ATOM 9696 C CA . PHE B 1 546 ? 55.95050 -33.96567 -59.79780 1.000 29.56978 571 PHE B CA 1
ATOM 9697 C C . PHE B 1 546 ? 55.03127 -32.94335 -59.12495 1.000 29.64221 571 PHE B C 1
ATOM 9698 O O . PHE B 1 546 ? 55.35975 -32.43199 -58.04973 1.000 30.10529 571 PHE B O 1
ATOM 9706 N N . THR B 1 547 ? 53.88027 -32.63473 -59.73080 1.000 24.56289 572 THR B N 1
ATOM 9707 C CA . THR B 1 547 ? 52.95466 -31.65737 -59.17760 1.000 26.98818 572 THR B CA 1
ATOM 9708 C C . THR B 1 547 ? 51.86949 -32.29502 -58.30716 1.000 25.51046 572 THR B C 1
ATOM 9709 O O . THR B 1 547 ? 50.95423 -31.59735 -57.85757 1.000 22.56636 572 THR B O 1
ATOM 9713 N N . LEU B 1 548 ? 51.99830 -33.58744 -58.00587 1.000 23.45594 573 LEU B N 1
ATOM 9714 C CA . LEU B 1 548 ? 50.91849 -34.32531 -57.35336 1.000 23.35737 573 LEU B CA 1
ATOM 9715 C C . LEU B 1 548 ? 50.62778 -33.78682 -55.95441 1.000 23.26374 573 LEU B C 1
ATOM 9716 O O . LEU B 1 548 ? 49.46266 -33.68884 -55.54303 1.000 21.06529 573 LEU B O 1
ATOM 9721 N N . GLY B 1 549 ? 51.65830 -33.45944 -55.18863 1.000 22.99066 574 GLY B N 1
ATOM 9722 C CA . GLY B 1 549 ? 51.39269 -32.91915 -53.86153 1.000 25.50911 574 GLY B CA 1
ATOM 9723 C C . GLY B 1 549 ? 50.46553 -31.71588 -53.92787 1.000 25.70161 574 GLY B C 1
ATOM 9724 O O . GLY B 1 549 ? 49.58429 -31.53599 -53.08582 1.000 25.98199 574 GLY B O 1
ATOM 9725 N N . GLU B 1 550 ? 50.61826 -30.90469 -54.95572 1.000 24.45885 575 GLU B N 1
ATOM 9726 C CA . GLU B 1 550 ? 49.80328 -29.70089 -55.05222 1.000 26.60798 575 GLU B CA 1
ATOM 9727 C C . GLU B 1 550 ? 48.46855 -29.94384 -55.73706 1.000 23.95119 575 GLU B C 1
ATOM 9728 O O . GLU B 1 550 ? 47.47963 -29.30763 -55.36956 1.000 23.38676 575 GLU B O 1
ATOM 9734 N N . THR B 1 551 ? 48.39375 -30.82976 -56.73745 1.000 20.73464 576 THR B N 1
ATOM 9735 C CA A THR B 1 551 ? 47.10842 -31.06862 -57.39605 0.939 21.59396 576 THR B CA 1
ATOM 9736 C CA B THR B 1 551 ? 47.10439 -31.05165 -57.38628 0.061 23.19173 576 THR B CA 1
ATOM 9737 C C . THR B 1 551 ? 46.14765 -31.83030 -56.47695 1.000 21.12740 576 THR B C 1
ATOM 9738 O O . THR B 1 551 ? 44.92815 -31.58312 -56.50236 1.000 20.67156 576 THR B O 1
ATOM 9745 N N . LEU B 1 552 ? 46.66610 -32.77171 -55.68288 1.000 21.65317 577 LEU B N 1
ATOM 9746 C CA . LEU B 1 552 ? 45.80265 -33.46944 -54.73035 1.000 20.56321 577 LEU B CA 1
ATOM 9747 C C . LEU B 1 552 ? 45.31522 -32.51360 -53.65564 1.000 21.52934 577 LEU B C 1
ATOM 9748 O O . LEU B 1 552 ? 44.17792 -32.63445 -53.17530 1.000 21.67478 577 LEU B O 1
ATOM 9753 N N . ALA B 1 553 ? 46.16462 -31.55939 -53.26048 1.000 21.10605 578 ALA B N 1
ATOM 9754 C CA . ALA B 1 553 ? 45.77012 -30.60722 -52.22676 1.000 22.19396 578 ALA B CA 1
ATOM 9755 C C . ALA B 1 553 ? 44.68888 -29.63298 -52.73362 1.000 22.49855 578 ALA B C 1
ATOM 9756 O O . ALA B 1 553 ? 43.79107 -29.25227 -51.97235 1.000 23.28949 578 ALA B O 1
ATOM 9758 N N . ASP B 1 554 ? 44.75972 -29.20871 -54.00937 1.000 21.08414 579 ASP B N 1
ATOM 9759 C CA A ASP B 1 554 ? 43.69504 -28.36195 -54.56436 0.685 22.91967 579 ASP B CA 1
ATOM 9760 C CA B ASP B 1 554 ? 43.69152 -28.35627 -54.52444 0.315 23.13489 579 ASP B CA 1
ATOM 9761 C C . ASP B 1 554 ? 42.39360 -29.13108 -54.66011 1.000 21.66828 579 ASP B C 1
ATOM 9762 O O . ASP B 1 554 ? 41.30414 -28.58577 -54.44554 1.000 21.52307 579 ASP B O 1
ATOM 9771 N N . TYR B 1 555 ? 42.47515 -30.41440 -55.03817 1.000 20.56278 580 TYR B N 1
ATOM 9772 C CA . TYR B 1 555 ? 41.28345 -31.24791 -55.06686 1.000 17.19619 580 TYR B CA 1
ATOM 9773 C C . TYR B 1 555 ? 40.66789 -31.27807 -53.68490 1.000 19.74413 580 TYR B C 1
ATOM 9774 O O . TYR B 1 555 ? 39.44920 -31.13157 -53.51837 1.000 22.14325 580 TYR B O 1
ATOM 9783 N N . GLY B 1 556 ? 41.50629 -31.48340 -52.67679 1.000 19.66792 581 GLY B N 1
ATOM 9784 C CA . GLY B 1 556 ? 41.00561 -31.53434 -51.31324 1.000 19.19240 581 GLY B CA 1
ATOM 9785 C C . GLY B 1 556 ? 40.38045 -30.22729 -50.90075 1.000 23.04760 581 GLY B C 1
ATOM 9786 O O . GLY B 1 556 ? 39.28660 -30.19172 -50.31091 1.000 23.02986 581 GLY B O 1
ATOM 9787 N N . GLY B 1 557 ? 41.06567 -29.12127 -51.19216 1.000 19.51450 582 GLY B N 1
ATOM 9788 C CA . GLY B 1 557 ? 40.52763 -27.82064 -50.82116 1.000 21.33070 582 GLY B CA 1
ATOM 9789 C C . GLY B 1 557 ? 39.16858 -27.56939 -51.45222 1.000 21.49927 582 GLY B C 1
ATOM 9790 O O . GLY B 1 557 ? 38.26712 -27.05678 -50.79545 1.000 20.91091 582 GLY B O 1
ATOM 9791 N N . LEU B 1 558 ? 39.01283 -27.93354 -52.73200 1.000 20.04702 583 LEU B N 1
ATOM 9792 C CA . LEU B 1 558 ? 37.71978 -27.79043 -53.39954 1.000 21.14300 583 LEU B CA 1
ATOM 9793 C C . LEU B 1 558 ? 36.64326 -28.59007 -52.67578 1.000 22.26342 583 LEU B C 1
ATOM 9794 O O . LEU B 1 558 ? 35.56458 -28.07636 -52.37886 1.000 21.75115 583 LEU B O 1
ATOM 9799 N N . GLN B 1 559 ? 36.91485 -29.85681 -52.38145 1.000 21.33357 584 GLN B N 1
ATOM 9800 C CA . GLN B 1 559 ? 35.87605 -30.67555 -51.75310 1.000 23.44284 584 GLN B CA 1
ATOM 9801 C C . GLN B 1 559 ? 35.62631 -30.26490 -50.30789 1.000 23.51222 584 GLN B C 1
ATOM 9802 O O . GLN B 1 559 ? 34.47612 -30.26365 -49.85103 1.000 23.95994 584 GLN B O 1
ATOM 9808 N N . ILE B 1 560 ? 36.68236 -29.92752 -49.55995 1.000 22.15484 585 ILE B N 1
ATOM 9809 C CA . ILE B 1 560 ? 36.48971 -29.54851 -48.15828 1.000 20.87849 585 ILE B CA 1
ATOM 9810 C C . ILE B 1 560 ? 35.71387 -28.24960 -48.08226 1.000 22.64208 585 ILE B C 1
ATOM 9811 O O . ILE B 1 560 ? 34.72366 -28.12951 -47.34445 1.000 24.90890 585 ILE B O 1
ATOM 9816 N N . SER B 1 561 ? 36.14778 -27.24769 -48.84961 1.000 23.09979 586 SER B N 1
ATOM 9817 C CA . SER B 1 561 ? 35.52090 -25.94023 -48.74494 1.000 22.80949 586 SER B CA 1
ATOM 9818 C C . SER B 1 561 ? 34.10428 -25.94912 -49.30365 1.000 23.49862 586 SER B C 1
ATOM 9819 O O . SER B 1 561 ? 33.22633 -25.28854 -48.74990 1.000 27.90719 586 SER B O 1
ATOM 9822 N N . TYR B 1 562 ? 33.86206 -26.67281 -50.40937 1.000 25.27808 587 TYR B N 1
ATOM 9823 C CA . TYR B 1 562 ? 32.50147 -26.75684 -50.95437 1.000 24.73327 587 TYR B CA 1
ATOM 9824 C C . TYR B 1 562 ? 31.54106 -27.37561 -49.94756 1.000 27.55185 587 TYR B C 1
ATOM 9825 O O . TYR B 1 562 ? 30.40264 -26.91278 -49.78781 1.000 25.58424 587 TYR B O 1
ATOM 9834 N N . GLN B 1 563 ? 31.97113 -28.44700 -49.28410 1.000 25.47008 588 GLN B N 1
ATOM 9835 C CA . GLN B 1 563 ? 31.10811 -29.06315 -48.28681 1.000 28.99489 588 GLN B CA 1
ATOM 9836 C C . GLN B 1 563 ? 30.89846 -28.14313 -47.08702 1.000 29.61864 588 GLN B C 1
ATOM 9837 O O . GLN B 1 563 ? 29.78285 -28.04646 -46.55926 1.000 29.80674 588 GLN B O 1
ATOM 9843 N N . ALA B 1 564 ? 31.96206 -27.47913 -46.62602 1.000 26.11021 589 ALA B N 1
ATOM 9844 C CA . ALA B 1 564 ? 31.80843 -26.50818 -45.54713 1.000 28.27875 589 ALA B CA 1
ATOM 9845 C C . ALA B 1 564 ? 30.84822 -25.39362 -45.94254 1.000 29.05595 589 ALA B C 1
ATOM 9846 O O . ALA B 1 564 ? 30.00798 -24.96687 -45.13791 1.000 29.91274 589 ALA B O 1
ATOM 9848 N N . PHE B 1 565 ? 30.94363 -24.92991 -47.18965 1.000 27.01024 590 PHE B N 1
ATOM 9849 C CA . PHE B 1 565 ? 30.07332 -23.86471 -47.69823 1.000 28.76989 590 PHE B CA 1
ATOM 9850 C C . PHE B 1 565 ? 28.60257 -24.28237 -47.65504 1.000 31.64860 590 PHE B C 1
ATOM 9851 O O . PHE B 1 565 ? 27.73426 -23.54204 -47.15303 1.000 29.50578 590 PHE B O 1
ATOM 9859 N N . LYS B 1 566 ? 28.30294 -25.47222 -48.17333 1.000 31.82564 591 LYS B N 1
ATOM 9860 C CA . LYS B 1 566 ? 26.92180 -25.94422 -48.18517 1.000 33.61822 591 LYS B CA 1
ATOM 9861 C C . LYS B 1 566 ? 26.38951 -26.10803 -46.76618 1.000 35.07380 591 LYS B C 1
ATOM 9862 O O . LYS B 1 566 ? 25.22923 -25.78389 -46.50110 1.000 36.39262 591 LYS B O 1
ATOM 9868 N N . ASN B 1 567 ? 27.23399 -26.56532 -45.83122 1.000 33.18742 592 ASN B N 1
ATOM 9869 C CA . ASN B 1 567 ? 26.82299 -26.61418 -44.42112 1.000 37.88104 592 ASN B CA 1
ATOM 9870 C C . ASN B 1 567 ? 26.56975 -25.21432 -43.86109 1.000 38.44899 592 ASN B C 1
ATOM 9871 O O . ASN B 1 567 ? 25.65082 -25.01260 -43.05271 1.000 38.80934 592 ASN B O 1
ATOM 9876 N N . ALA B 1 568 ? 27.40664 -24.24104 -44.23268 1.000 34.82749 593 ALA B N 1
ATOM 9877 C CA . ALA B 1 568 ? 27.25881 -22.89968 -43.66483 1.000 37.01946 593 ALA B CA 1
ATOM 9878 C C . ALA B 1 568 ? 26.00016 -22.20287 -44.16698 1.000 39.45836 593 ALA B C 1
ATOM 9879 O O . ALA B 1 568 ? 25.40766 -21.41288 -43.43159 1.000 42.02688 593 ALA B O 1
ATOM 9881 N N . ILE B 1 569 ? 25.57741 -22.46479 -45.40321 1.000 38.40538 594 ILE B N 1
ATOM 9882 C CA . ILE B 1 569 ? 24.40007 -21.79585 -45.95116 1.000 42.31199 594 ILE B CA 1
ATOM 9883 C C . ILE B 1 569 ? 23.15252 -22.66841 -45.86002 1.000 46.43712 594 ILE B C 1
ATOM 9884 O O . ILE B 1 569 ? 22.09835 -22.28609 -46.37831 1.000 48.01505 594 ILE B O 1
ATOM 9889 N N . ALA B 1 570 ? 23.24894 -23.83725 -45.22473 1.000 43.91763 595 ALA B N 1
ATOM 9890 C CA . ALA B 1 570 ? 22.09609 -24.71266 -45.07624 1.000 48.43145 595 ALA B CA 1
ATOM 9891 C C . ALA B 1 570 ? 20.93400 -23.96900 -44.41975 1.000 51.82350 595 ALA B C 1
ATOM 9892 O O . ALA B 1 570 ? 21.09528 -23.32271 -43.37953 1.000 47.79707 595 ALA B O 1
ATOM 9894 N N . GLY B 1 571 ? 19.75676 -24.07003 -45.02776 1.000 53.87565 596 GLY B N 1
ATOM 9895 C CA . GLY B 1 571 ? 18.58114 -23.44550 -44.45205 1.000 55.18987 596 GLY B CA 1
ATOM 9896 C C . GLY B 1 571 ? 18.54724 -21.93996 -44.57966 1.000 64.34832 596 GLY B C 1
ATOM 9897 O O . GLY B 1 571 ? 17.92350 -21.26511 -43.75504 1.000 70.40925 596 GLY B O 1
ATOM 9898 N N . LYS B 1 572 ? 19.20187 -21.39134 -45.59463 1.000 59.98330 597 LYS B N 1
ATOM 9899 C CA . LYS B 1 572 ? 19.08639 -19.98217 -45.91804 1.000 61.23816 597 LYS B CA 1
ATOM 9900 C C . LYS B 1 572 ? 18.57051 -19.86784 -47.34056 1.000 62.65137 597 LYS B C 1
ATOM 9901 O O . LYS B 1 572 ? 18.68252 -20.80179 -48.14096 1.000 58.71133 597 LYS B O 1
ATOM 9907 N N . THR B 1 573 ? 17.97377 -18.72201 -47.64048 1.000 60.40234 598 THR B N 1
ATOM 9908 C CA . THR B 1 573 ? 17.42054 -18.52019 -48.96811 1.000 65.61145 598 THR B CA 1
ATOM 9909 C C . THR B 1 573 ? 18.55688 -18.32660 -49.96690 1.000 67.25710 598 THR B C 1
ATOM 9910 O O . THR B 1 573 ? 19.43396 -17.47776 -49.77367 1.000 63.32578 598 THR B O 1
ATOM 9914 N N . LEU B 1 574 ? 18.56368 -19.14000 -51.01814 1.000 79.85057 599 LEU B N 1
ATOM 9915 C CA . LEU B 1 574 ? 19.51282 -18.92198 -52.10047 1.000 79.79032 599 LEU B CA 1
ATOM 9916 C C . LEU B 1 574 ? 19.08179 -17.70376 -52.90688 1.000 74.89408 599 LEU B C 1
ATOM 9917 O O . LEU B 1 574 ? 17.91538 -17.57975 -53.29735 1.000 74.84930 599 LEU B O 1
ATOM 9922 N N . GLU B 1 575 ? 20.02387 -16.79567 -53.13592 1.000 60.05099 600 GLU B N 1
ATOM 9923 C CA . GLU B 1 575 ? 19.79811 -15.60289 -53.93754 1.000 49.00854 600 GLU B CA 1
ATOM 9924 C C . GLU B 1 575 ? 20.79182 -15.57502 -55.08988 1.000 42.83174 600 GLU B C 1
ATOM 9925 O O . GLU B 1 575 ? 22.00210 -15.71803 -54.88129 1.000 40.57583 600 GLU B O 1
ATOM 9931 N N . ASN B 1 576 ? 20.27970 -15.42652 -56.30799 1.000 37.09401 601 ASN B N 1
ATOM 9932 C CA . ASN B 1 576 ? 21.16915 -15.23456 -57.44110 1.000 35.58238 601 ASN B CA 1
ATOM 9933 C C . ASN B 1 576 ? 21.74058 -13.82500 -57.42724 1.000 35.30590 601 ASN B C 1
ATOM 9934 O O . ASN B 1 576 ? 21.07577 -12.87125 -57.01485 1.000 35.97840 601 ASN B O 1
ATOM 9939 N N . LYS B 1 577 ? 22.99069 -13.70027 -57.86046 1.000 33.19828 602 LYS B N 1
ATOM 9940 C CA . LYS B 1 577 ? 23.64690 -12.40849 -57.98752 1.000 32.68251 602 LYS B CA 1
ATOM 9941 C C . LYS B 1 577 ? 24.42618 -12.39693 -59.29233 1.000 34.06359 602 LYS B C 1
ATOM 9942 O O . LYS B 1 577 ? 25.07824 -13.38396 -59.64189 1.000 33.94185 602 LYS B O 1
ATOM 9948 N N . LEU B 1 578 ? 24.34707 -11.27975 -60.01844 1.000 34.15242 603 LEU B N 1
ATOM 9949 C CA . LEU B 1 578 ? 24.93649 -11.17543 -61.36003 1.000 38.12674 603 LEU B CA 1
ATOM 9950 C C . LEU B 1 578 ? 24.46004 -12.28942 -62.28285 1.000 39.92275 603 LEU B C 1
ATOM 9951 O O . LEU B 1 578 ? 25.19414 -12.70913 -63.18452 1.000 42.60710 603 LEU B O 1
ATOM 9956 N N . GLY B 1 579 ? 23.26730 -12.83145 -62.02697 1.000 38.58759 604 GLY B N 1
ATOM 9957 C CA . GLY B 1 579 ? 22.78931 -13.94759 -62.82170 1.000 36.58171 604 GLY B CA 1
ATOM 9958 C C . GLY B 1 579 ? 23.40026 -15.29485 -62.50180 1.000 35.13749 604 GLY B C 1
ATOM 9959 O O . GLY B 1 579 ? 23.17856 -16.24175 -63.26180 1.000 34.30249 604 GLY B O 1
ATOM 9960 N N . PHE B 1 580 ? 24.18361 -15.40545 -61.42853 1.000 31.06340 605 PHE B N 1
ATOM 9961 C CA . PHE B 1 580 ? 24.84289 -16.64294 -61.02876 1.000 34.22478 605 PHE B CA 1
ATOM 9962 C C . PHE B 1 580 ? 24.24172 -17.17021 -59.73134 1.000 31.49617 605 PHE B C 1
ATOM 9963 O O . PHE B 1 580 ? 24.01831 -16.40466 -58.78835 1.000 29.78320 605 PHE B O 1
ATOM 9971 N N . THR B 1 581 ? 24.05012 -18.49173 -59.66217 1.000 30.73631 606 THR B N 1
ATOM 9972 C CA . THR B 1 581 ? 23.65565 -19.12810 -58.41613 1.000 29.29722 606 THR B CA 1
ATOM 9973 C C . THR B 1 581 ? 24.81182 -19.09537 -57.41504 1.000 28.84146 606 THR B C 1
ATOM 9974 O O . THR B 1 581 ? 25.96843 -18.88117 -57.78976 1.000 28.02527 606 THR B O 1
ATOM 9978 N N . PRO B 1 582 ? 24.52970 -19.30038 -56.12637 1.000 28.09344 607 PRO B N 1
ATOM 9979 C CA . PRO B 1 582 ? 25.64078 -19.34164 -55.16598 1.000 30.64076 607 PRO B CA 1
ATOM 9980 C C . PRO B 1 582 ? 26.69351 -20.36630 -55.52928 1.000 28.69924 607 PRO B C 1
ATOM 9981 O O . PRO B 1 582 ? 27.88281 -20.05287 -55.42883 1.000 25.62915 607 PRO B O 1
ATOM 9985 N N . ASP B 1 583 ? 26.28647 -21.57339 -55.97087 1.000 27.43047 608 ASP B N 1
ATOM 9986 C CA . ASP B 1 583 ? 27.25708 -22.60007 -56.35420 1.000 30.68019 608 ASP B CA 1
ATOM 9987 C C . ASP B 1 583 ? 28.10936 -22.14547 -57.52888 1.000 28.34263 608 ASP B C 1
ATOM 9988 O O . ASP B 1 583 ? 29.31364 -22.42590 -57.57009 1.000 27.14248 608 ASP B O 1
ATOM 9993 N N . GLN B 1 584 ? 27.50638 -21.45953 -58.50629 1.000 26.90782 609 GLN B N 1
ATOM 9994 C CA . GLN B 1 584 ? 28.30357 -20.96824 -59.62812 1.000 29.06408 609 GLN B CA 1
ATOM 9995 C C . GLN B 1 584 ? 29.31840 -19.94255 -59.15820 1.000 27.06600 609 GLN B C 1
ATOM 9996 O O . GLN B 1 584 ? 30.49176 -20.02632 -59.52416 1.000 26.92842 609 GLN B O 1
ATOM 10002 N N . ARG B 1 585 ? 28.90149 -19.02744 -58.27645 1.000 26.35668 610 ARG B N 1
ATOM 10003 C CA . ARG B 1 585 ? 29.81049 -18.02141 -57.72888 1.000 25.97467 610 ARG B CA 1
ATOM 10004 C C . ARG B 1 585 ? 30.95931 -18.65987 -56.95960 1.000 24.72376 610 ARG B C 1
ATOM 10005 O O . ARG B 1 585 ? 32.08803 -18.15688 -56.99087 1.000 21.88015 610 ARG B O 1
ATOM 10013 N N . PHE B 1 586 ? 30.69091 -19.76337 -56.26278 1.000 22.93095 611 PHE B N 1
ATOM 10014 C CA . PHE B 1 586 ? 31.75504 -20.48136 -55.55653 1.000 22.87370 611 PHE B CA 1
ATOM 10015 C C . PHE B 1 586 ? 32.91610 -20.80751 -56.50402 1.000 24.52766 611 PHE B C 1
ATOM 10016 O O . PHE B 1 586 ? 34.08502 -20.51122 -56.21293 1.000 23.36013 611 PHE B O 1
ATOM 10024 N N . PHE B 1 587 ? 32.61271 -21.41830 -57.65175 1.000 22.19341 612 PHE B N 1
ATOM 10025 C CA . PHE B 1 587 ? 33.65779 -21.82906 -58.59114 1.000 22.65310 612 PHE B CA 1
ATOM 10026 C C . PHE B 1 587 ? 34.25056 -20.65379 -59.36181 1.000 23.56277 612 PHE B C 1
ATOM 10027 O O . PHE B 1 587 ? 35.42709 -20.69062 -59.71577 1.000 21.20472 612 PHE B O 1
ATOM 10035 N N . LEU B 1 588 ? 33.47404 -19.59063 -59.60908 1.000 21.60321 613 LEU B N 1
ATOM 10036 C CA . LEU B 1 588 ? 34.05549 -18.40024 -60.22049 1.000 24.30128 613 LEU B CA 1
ATOM 10037 C C . LEU B 1 588 ? 35.05329 -17.72691 -59.28191 1.000 24.05101 613 LEU B C 1
ATOM 10038 O O . LEU B 1 588 ? 36.07231 -17.18226 -59.73464 1.000 24.82752 613 LEU B O 1
ATOM 10043 N N . ALA B 1 589 ? 34.76869 -17.73866 -57.97872 1.000 22.95484 614 ALA B N 1
ATOM 10044 C CA . ALA B 1 589 ? 35.69324 -17.15379 -57.01323 1.000 22.24532 614 ALA B CA 1
ATOM 10045 C C . ALA B 1 589 ? 36.94283 -18.00829 -56.88790 1.000 23.17174 614 ALA B C 1
ATOM 10046 O O . ALA B 1 589 ? 38.04340 -17.47896 -56.74197 1.000 21.40596 614 ALA B O 1
ATOM 10048 N N . TYR B 1 590 ? 36.77023 -19.33424 -56.90157 1.000 22.45331 615 TYR B N 1
ATOM 10049 C CA . TYR B 1 590 ? 37.91557 -20.24539 -56.93061 1.000 23.11260 615 TYR B CA 1
ATOM 10050 C C . TYR B 1 590 ? 38.84508 -19.91656 -58.08755 1.000 23.43451 615 TYR B C 1
ATOM 10051 O O . TYR B 1 590 ? 40.06727 -19.81047 -57.91532 1.000 26.25894 615 TYR B O 1
ATOM 10060 N N . ALA B 1 591 ? 38.28666 -19.78340 -59.29065 1.000 20.74776 616 ALA B N 1
ATOM 10061 C CA . ALA B 1 591 ? 39.13201 -19.51992 -60.45160 1.000 24.74950 616 ALA B CA 1
ATOM 10062 C C . ALA B 1 591 ? 39.83737 -18.17095 -60.33952 1.000 29.11407 616 ALA B C 1
ATOM 10063 O O . ALA B 1 591 ? 41.00148 -18.03459 -60.74823 1.000 28.43501 616 ALA B O 1
ATOM 10065 N N . GLY B 1 592 ? 39.16233 -17.17120 -59.76053 1.000 26.91447 617 GLY B N 1
ATOM 10066 C CA . GLY B 1 592 ? 39.75023 -15.84583 -59.65875 1.000 31.42394 617 GLY B CA 1
ATOM 10067 C C . GLY B 1 592 ? 41.00702 -15.81106 -58.81192 1.000 32.90447 617 GLY B C 1
ATOM 10068 O O . GLY B 1 592 ? 41.83857 -14.92097 -58.97272 1.000 35.67569 617 GLY B O 1
ATOM 10069 N N . VAL B 1 593 ? 41.15015 -16.76053 -57.88521 1.000 31.52435 618 VAL B N 1
ATOM 10070 C CA . VAL B 1 593 ? 42.35168 -16.84056 -57.06034 1.000 33.99473 618 VAL B CA 1
ATOM 10071 C C . VAL B 1 593 ? 43.58260 -17.12773 -57.91333 1.000 40.59270 618 VAL B C 1
ATOM 10072 O O . VAL B 1 593 ? 44.68949 -16.67078 -57.59349 1.000 35.36305 618 VAL B O 1
ATOM 10076 N N . TRP B 1 594 ? 43.40644 -17.84274 -59.02942 1.000 38.69380 619 TRP B N 1
ATOM 10077 C CA . TRP B 1 594 ? 44.50308 -18.24313 -59.91087 1.000 43.99574 619 TRP B CA 1
ATOM 10078 C C . TRP B 1 594 ? 44.57923 -17.44455 -61.20709 1.000 48.27834 619 TRP B C 1
ATOM 10079 O O . TRP B 1 594 ? 45.28124 -17.86246 -62.13515 1.000 49.16292 619 TRP B O 1
ATOM 10090 N N . ALA B 1 595 ? 43.85614 -16.33420 -61.31567 1.000 44.53044 620 ALA B N 1
ATOM 10091 C CA . ALA B 1 595 ? 43.98098 -15.47927 -62.48705 1.000 47.04324 620 ALA B CA 1
ATOM 10092 C C . ALA B 1 595 ? 45.43463 -15.05158 -62.66433 1.000 53.31711 620 ALA B C 1
ATOM 10093 O O . ALA B 1 595 ? 46.14255 -14.78961 -61.68575 1.000 51.29671 620 ALA B O 1
ATOM 10095 N N . GLY B 1 596 ? 45.89664 -15.03265 -63.91167 1.000 53.31849 621 GLY B N 1
ATOM 10096 C CA . GLY B 1 596 ? 47.27972 -14.67168 -64.16043 1.000 59.29154 621 GLY B CA 1
ATOM 10097 C C . GLY B 1 596 ? 47.62526 -14.64674 -65.63751 1.000 62.00460 621 GLY B C 1
ATOM 10098 O O . GLY B 1 596 ? 46.94926 -15.25995 -66.47518 1.000 53.67884 621 GLY B O 1
ATOM 10099 N N . ASN B 1 597 ? 48.69946 -13.91027 -65.93814 1.000 57.83112 622 ASN B N 1
ATOM 10100 C CA . ASN B 1 597 ? 49.34074 -13.89332 -67.24647 1.000 56.52928 622 ASN B CA 1
ATOM 10101 C C . ASN B 1 597 ? 50.73584 -14.47367 -67.08129 1.000 58.84534 622 ASN B C 1
ATOM 10102 O O . ASN B 1 597 ? 51.40506 -14.19488 -66.08376 1.000 58.52058 622 ASN B O 1
ATOM 10107 N N . ILE B 1 598 ? 51.16510 -15.29375 -68.04484 1.000 57.07188 623 ILE B N 1
ATOM 10108 C CA . ILE B 1 598 ? 52.44319 -16.00251 -67.96900 1.000 57.80386 623 ILE B CA 1
ATOM 10109 C C . ILE B 1 598 ? 53.09255 -15.99862 -69.34828 1.000 60.73763 623 ILE B C 1
ATOM 10110 O O . ILE B 1 598 ? 52.42780 -16.23809 -70.36274 1.000 60.61818 623 ILE B O 1
ATOM 10115 N N . ARG B 1 599 ? 54.39099 -15.70637 -69.38646 1.000 62.86968 624 ARG B N 1
ATOM 10116 C CA . ARG B 1 599 ? 55.11363 -15.73526 -70.64977 1.000 67.94885 624 ARG B CA 1
ATOM 10117 C C . ARG B 1 599 ? 55.32090 -17.17667 -71.11252 1.000 64.27939 624 ARG B C 1
ATOM 10118 O O . ARG B 1 599 ? 55.21445 -18.13332 -70.33434 1.000 58.31327 624 ARG B O 1
ATOM 10126 N N . ASP B 1 600 ? 55.57788 -17.32149 -72.41748 1.000 68.42634 625 ASP B N 1
ATOM 10127 C CA . ASP B 1 600 ? 55.80897 -18.64414 -72.98850 1.000 63.71052 625 ASP B CA 1
ATOM 10128 C C . ASP B 1 600 ? 57.02807 -19.29946 -72.35988 1.000 58.52081 625 ASP B C 1
ATOM 10129 O O . ASP B 1 600 ? 56.96978 -20.45256 -71.90856 1.000 53.58478 625 ASP B O 1
ATOM 10134 N N . GLU B 1 601 ? 58.14312 -18.57534 -72.30175 1.000 52.93802 626 GLU B N 1
ATOM 10135 C CA . GLU B 1 601 ? 59.30926 -19.16153 -71.65367 1.000 58.39586 626 GLU B CA 1
ATOM 10136 C C . GLU B 1 601 ? 59.04055 -19.44228 -70.17950 1.000 58.99891 626 GLU B C 1
ATOM 10137 O O . GLU B 1 601 ? 59.59751 -20.39183 -69.61696 1.000 61.92709 626 GLU B O 1
ATOM 10143 N N . GLU B 1 602 ? 58.16468 -18.66198 -69.54212 1.000 58.26108 627 GLU B N 1
ATOM 10144 C CA . GLU B 1 602 ? 57.87256 -18.93215 -68.13911 1.000 56.33810 627 GLU B CA 1
ATOM 10145 C C . GLU B 1 602 ? 57.03693 -20.19444 -67.97249 1.000 53.59889 627 GLU B C 1
ATOM 10146 O O . GLU B 1 602 ? 57.16117 -20.87423 -66.94748 1.000 55.19249 627 GLU B O 1
ATOM 10152 N N . ILE B 1 603 ? 56.19887 -20.53442 -68.96370 1.000 50.77640 628 ILE B N 1
ATOM 10153 C CA . ILE B 1 603 ? 55.43320 -21.78264 -68.89626 1.000 50.96649 628 ILE B CA 1
ATOM 10154 C C . ILE B 1 603 ? 56.36985 -22.97805 -68.90729 1.000 52.66516 628 ILE B C 1
ATOM 10155 O O . ILE B 1 603 ? 56.23988 -23.90059 -68.08830 1.000 52.04849 628 ILE B O 1
ATOM 10160 N N . LEU B 1 604 ? 57.36219 -22.96441 -69.79788 1.000 51.40751 629 LEU B N 1
ATOM 10161 C CA . LEU B 1 604 ? 58.29582 -24.07792 -69.86930 1.000 53.58700 629 LEU B CA 1
ATOM 10162 C C . LEU B 1 604 ? 59.10489 -24.18973 -68.58637 1.000 55.69697 629 LEU B C 1
ATOM 10163 O O . LEU B 1 604 ? 59.25933 -25.28218 -68.03036 1.000 55.66398 629 LEU B O 1
ATOM 10168 N N . ARG B 1 605 ? 59.61821 -23.05792 -68.09096 1.000 56.03852 630 ARG B N 1
ATOM 10169 C CA . ARG B 1 605 ? 60.49485 -23.10095 -66.92443 1.000 57.99787 630 ARG B CA 1
ATOM 10170 C C . ARG B 1 605 ? 59.74325 -23.60407 -65.69122 1.000 57.25263 630 ARG B C 1
ATOM 10171 O O . ARG B 1 605 ? 60.24134 -24.46514 -64.95857 1.000 57.76046 630 ARG B O 1
ATOM 10179 N N . ARG B 1 606 ? 58.53220 -23.08145 -65.44681 1.000 55.82248 631 ARG B N 1
ATOM 10180 C CA . ARG B 1 606 ? 57.76576 -23.50914 -64.27586 1.000 55.25891 631 ARG B CA 1
ATOM 10181 C C . ARG B 1 606 ? 57.31525 -24.96409 -64.40177 1.000 53.50337 631 ARG B C 1
ATOM 10182 O O . ARG B 1 606 ? 57.18877 -25.66426 -63.38878 1.000 50.86216 631 ARG B O 1
ATOM 10190 N N . THR B 1 607 ? 57.04048 -25.43493 -65.62299 1.000 51.15621 632 THR B N 1
ATOM 10191 C CA . THR B 1 607 ? 56.72957 -26.85286 -65.79817 1.000 51.00181 632 THR B CA 1
ATOM 10192 C C . THR B 1 607 ? 57.91239 -27.72563 -65.37335 1.000 52.11385 632 THR B C 1
ATOM 10193 O O . THR B 1 607 ? 57.72144 -28.77252 -64.73821 1.000 47.54936 632 THR B O 1
ATOM 10197 N N . LYS B 1 608 ? 59.14447 -27.26317 -65.62006 1.000 52.93147 633 LYS B N 1
ATOM 10198 C CA . LYS B 1 608 ? 60.32397 -28.01867 -65.17862 1.000 57.50154 633 LYS B CA 1
ATOM 10199 C C . LYS B 1 608 ? 60.51209 -27.99245 -63.66682 1.000 58.25132 633 LYS B C 1
ATOM 10200 O O . LYS B 1 608 ? 60.78515 -29.03106 -63.05432 1.000 57.13198 633 LYS B O 1
ATOM 10206 N N . THR B 1 609 ? 60.38458 -26.81964 -63.04781 1.000 59.42324 634 THR B N 1
ATOM 10207 C CA . THR B 1 609 ? 60.92596 -26.59892 -61.71326 1.000 59.64447 634 THR B CA 1
ATOM 10208 C C . THR B 1 609 ? 59.86991 -26.38995 -60.63497 1.000 58.31199 634 THR B C 1
ATOM 10209 O O . THR B 1 609 ? 60.17732 -26.57792 -59.45135 1.000 55.34534 634 THR B O 1
ATOM 10213 N N . ASP B 1 610 ? 58.64857 -26.00707 -61.00893 1.000 52.66138 635 ASP B N 1
ATOM 10214 C CA . ASP B 1 610 ? 57.63248 -25.58698 -60.04750 1.000 52.26055 635 ASP B CA 1
ATOM 10215 C C . ASP B 1 610 ? 56.77687 -26.78322 -59.62713 1.000 51.21495 635 ASP B C 1
ATOM 10216 O O . ASP B 1 610 ? 56.12807 -27.40228 -60.49068 1.000 49.18814 635 ASP B O 1
ATOM 10221 N N . PRO B 1 611 ? 56.74539 -27.14280 -58.33491 1.000 49.34967 636 PRO B N 1
ATOM 10222 C CA . PRO B 1 611 ? 55.84656 -28.22124 -57.87998 1.000 47.28650 636 PRO B CA 1
ATOM 10223 C C . PRO B 1 611 ? 54.36336 -27.85101 -57.89064 1.000 44.99831 636 PRO B C 1
ATOM 10224 O O . PRO B 1 611 ? 53.52931 -28.72837 -57.64394 1.000 39.57976 636 PRO B O 1
ATOM 10228 N N . HIS B 1 612 ? 54.00435 -26.59663 -58.14679 1.000 45.88328 637 HIS B N 1
ATOM 10229 C CA . HIS B 1 612 ? 52.60148 -26.22084 -58.27725 1.000 48.28328 637 HIS B CA 1
ATOM 10230 C C . HIS B 1 612 ? 52.20489 -26.28230 -59.74612 1.000 44.78979 637 HIS B C 1
ATOM 10231 O O . HIS B 1 612 ? 52.99029 -25.91334 -60.63143 1.000 43.90968 637 HIS B O 1
ATOM 10238 N N . ALA B 1 613 ? 50.98977 -26.75750 -60.00781 1.000 40.94388 638 ALA B N 1
ATOM 10239 C CA . ALA B 1 613 ? 50.52510 -26.67727 -61.38044 1.000 40.07567 638 ALA B CA 1
ATOM 10240 C C . ALA B 1 613 ? 50.35091 -25.21024 -61.76327 1.000 40.67974 638 ALA B C 1
ATOM 10241 O O . ALA B 1 613 ? 50.22206 -24.33059 -60.90528 1.000 36.76687 638 ALA B O 1
ATOM 10243 N N . LEU B 1 614 ? 50.40728 -24.95876 -63.07167 1.000 38.07679 639 LEU B N 1
ATOM 10244 C CA . LEU B 1 614 ? 50.13754 -23.64700 -63.64927 1.000 37.93276 639 LEU B CA 1
ATOM 10245 C C . LEU B 1 614 ? 48.72459 -23.16546 -63.29308 1.000 37.44763 639 LEU B C 1
ATOM 10246 O O . LEU B 1 614 ? 47.77415 -23.94893 -63.27934 1.000 37.18865 639 LEU B O 1
ATOM 10251 N N . GLY B 1 615 ? 48.58196 -21.85146 -63.06259 1.000 37.44962 640 GLY B N 1
ATOM 10252 C CA . GLY B 1 615 ? 47.28022 -21.24156 -62.80090 1.000 37.26027 640 GLY B CA 1
ATOM 10253 C C . GLY B 1 615 ? 46.11220 -21.76984 -63.62452 1.000 36.23675 640 GLY B C 1
ATOM 10254 O O . GLY B 1 615 ? 45.07788 -22.10403 -63.04161 1.000 35.35268 640 GLY B O 1
ATOM 10255 N N . LYS B 1 616 ? 46.26434 -21.89761 -64.95788 1.000 37.28684 641 LYS B N 1
ATOM 10256 C CA . LYS B 1 616 ? 45.15409 -22.35901 -65.80663 1.000 30.70498 641 LYS B CA 1
ATOM 10257 C C . LYS B 1 616 ? 44.77712 -23.80637 -65.51823 1.000 29.03214 641 LYS B C 1
ATOM 10258 O O . LYS B 1 616 ? 43.59670 -24.12900 -65.37944 1.000 23.85872 641 LYS B O 1
ATOM 10264 N N . TRP B 1 617 ? 45.76216 -24.70828 -65.45433 1.000 32.48861 642 TRP B N 1
ATOM 10265 C CA . TRP B 1 617 ? 45.44968 -26.10459 -65.18476 1.000 28.72636 642 TRP B CA 1
ATOM 10266 C C . TRP B 1 617 ? 45.20704 -26.36662 -63.70381 1.000 30.70439 642 TRP B C 1
ATOM 10267 O O . TRP B 1 617 ? 44.56376 -27.36940 -63.37627 1.000 26.83021 642 TRP B O 1
ATOM 10278 N N . ARG B 1 618 ? 45.58772 -25.44764 -62.80064 1.000 31.26689 643 ARG B N 1
ATOM 10279 C CA . ARG B 1 618 ? 45.04704 -25.52886 -61.44086 1.000 31.30951 643 ARG B CA 1
ATOM 10280 C C . ARG B 1 618 ? 43.54402 -25.39483 -61.41793 1.000 31.07449 643 ARG B C 1
ATOM 10281 O O . ARG B 1 618 ? 42.90099 -25.77691 -60.42923 1.000 32.74661 643 ARG B O 1
ATOM 10289 N N . VAL B 1 619 ? 42.96771 -24.81173 -62.46159 1.000 27.26398 644 VAL B N 1
ATOM 10290 C CA . VAL B 1 619 ? 41.52711 -24.70049 -62.55489 1.000 25.04363 644 VAL B CA 1
ATOM 10291 C C . VAL B 1 619 ? 41.00165 -25.75456 -63.51644 1.000 24.65359 644 VAL B C 1
ATOM 10292 O O . VAL B 1 619 ? 40.19679 -26.61290 -63.13478 1.000 22.65610 644 VAL B O 1
ATOM 10296 N N . ASP B 1 620 ? 41.46420 -25.71889 -64.76262 1.000 22.36469 645 ASP B N 1
ATOM 10297 C CA . ASP B 1 620 ? 40.85598 -26.58403 -65.76737 1.000 24.63625 645 ASP B CA 1
ATOM 10298 C C . ASP B 1 620 ? 41.19805 -28.05117 -65.53561 1.000 23.83654 645 ASP B C 1
ATOM 10299 O O . ASP B 1 620 ? 40.49607 -28.93174 -66.03834 1.000 21.05775 645 ASP B O 1
ATOM 10304 N N . GLY B 1 621 ? 42.27424 -28.33429 -64.82071 1.000 21.27755 646 GLY B N 1
ATOM 10305 C CA . GLY B 1 621 ? 42.57225 -29.72403 -64.52694 1.000 24.60771 646 GLY B CA 1
ATOM 10306 C C . GLY B 1 621 ? 41.94882 -30.23348 -63.24435 1.000 24.86155 646 GLY B C 1
ATOM 10307 O O . GLY B 1 621 ? 41.94606 -31.44430 -62.99544 1.000 25.55272 646 GLY B O 1
ATOM 10308 N N . GLU B 1 622 ? 41.43299 -29.33639 -62.40383 1.000 20.26029 647 GLU B N 1
ATOM 10309 C CA . GLU B 1 622 ? 40.82678 -29.73975 -61.14259 1.000 22.21785 647 GLU B CA 1
ATOM 10310 C C . GLU B 1 622 ? 39.31566 -29.89742 -61.24374 1.000 24.28980 647 GLU B C 1
ATOM 10311 O O . GLU B 1 622 ? 38.75893 -30.87997 -60.75771 1.000 21.86941 647 GLU B O 1
ATOM 10317 N N . LEU B 1 623 ? 38.63787 -28.91085 -61.82200 1.000 22.79919 648 LEU B N 1
ATOM 10318 C CA . LEU B 1 623 ? 37.17603 -28.93116 -61.78332 1.000 22.04570 648 LEU B CA 1
ATOM 10319 C C . LEU B 1 623 ? 36.54237 -30.16366 -62.43460 1.000 24.87617 648 LEU B C 1
ATOM 10320 O O . LEU B 1 623 ? 35.48723 -30.60095 -61.93305 1.000 26.04180 648 LEU B O 1
ATOM 10325 N N . PRO B 1 624 ? 37.08483 -30.77650 -63.49646 1.000 25.20545 649 PRO B N 1
ATOM 10326 C CA . PRO B 1 624 ? 36.46030 -32.00897 -64.01825 1.000 24.40652 649 PRO B CA 1
ATOM 10327 C C . PRO B 1 624 ? 36.43527 -33.14955 -63.02117 1.000 24.92600 649 PRO B C 1
ATOM 10328 O O . PRO B 1 624 ? 35.79394 -34.16707 -63.30818 1.000 26.48915 649 PRO B O 1
ATOM 10332 N N . HIS B 1 625 ? 37.10696 -33.03007 -61.87005 1.000 23.68997 650 HIS B N 1
ATOM 10333 C CA . HIS B 1 625 ? 37.05655 -34.08887 -60.86299 1.000 25.34440 650 HIS B CA 1
ATOM 10334 C C . HIS B 1 625 ? 36.07257 -33.77253 -59.75595 1.000 26.00880 650 HIS B C 1
ATOM 10335 O O . HIS B 1 625 ? 35.92050 -34.57583 -58.83600 1.000 24.60273 650 HIS B O 1
ATOM 10342 N N . ILE B 1 626 ? 35.39655 -32.62913 -59.83275 1.000 22.83741 651 ILE B N 1
ATOM 10343 C CA . ILE B 1 626 ? 34.53879 -32.14083 -58.75149 1.000 25.58186 651 ILE B CA 1
ATOM 10344 C C . ILE B 1 626 ? 33.08382 -32.29630 -59.18790 1.000 27.75706 651 ILE B C 1
ATOM 10345 O O . ILE B 1 626 ? 32.57837 -31.48840 -59.97780 1.000 28.45241 651 ILE B O 1
ATOM 10350 N N . ASP B 1 627 ? 32.38351 -33.29098 -58.63153 1.000 27.33933 652 ASP B N 1
ATOM 10351 C CA . ASP B 1 627 ? 30.98084 -33.49012 -58.98428 1.000 28.02334 652 ASP B CA 1
ATOM 10352 C C . ASP B 1 627 ? 30.16348 -32.19130 -58.86583 1.000 30.11616 652 ASP B C 1
ATOM 10353 O O . ASP B 1 627 ? 29.33311 -31.90340 -59.73291 1.000 27.25919 652 ASP B O 1
ATOM 10358 N N . ALA B 1 628 ? 30.38305 -31.39353 -57.80230 1.000 26.16472 653 ALA B N 1
ATOM 10359 C CA . ALA B 1 628 ? 29.56764 -30.19689 -57.60143 1.000 29.02413 653 ALA B CA 1
ATOM 10360 C C . ALA B 1 628 ? 29.71652 -29.18566 -58.73230 1.000 28.18536 653 ALA B C 1
ATOM 10361 O O . ALA B 1 628 ? 28.80115 -28.39006 -58.97583 1.000 28.65229 653 ALA B O 1
ATOM 10363 N N . TRP B 1 629 ? 30.86996 -29.16419 -59.40195 1.000 25.77413 654 TRP B N 1
ATOM 10364 C CA . TRP B 1 629 ? 31.06934 -28.23499 -60.50812 1.000 26.42780 654 TRP B CA 1
ATOM 10365 C C . TRP B 1 629 ? 30.20836 -28.60715 -61.70415 1.000 26.39710 654 TRP B C 1
ATOM 10366 O O . TRP B 1 629 ? 29.66560 -27.72797 -62.38161 1.000 26.56517 654 TRP B O 1
ATOM 10377 N N . TYR B 1 630 ? 30.11534 -29.90831 -62.01185 1.000 25.80523 655 TYR B N 1
ATOM 10378 C CA . TYR B 1 630 ? 29.23641 -30.36655 -63.08608 1.000 28.79831 655 TYR B CA 1
ATOM 10379 C C . TYR B 1 630 ? 27.81514 -29.89964 -62.85484 1.000 30.88800 655 TYR B C 1
ATOM 10380 O O . TYR B 1 630 ? 27.13530 -29.45035 -63.78433 1.000 29.77623 655 TYR B O 1
ATOM 10389 N N . GLN B 1 631 ? 27.34056 -30.04731 -61.61406 1.000 31.78694 656 GLN B N 1
ATOM 10390 C CA . GLN B 1 631 ? 25.96904 -29.68489 -61.28947 1.000 33.83638 656 GLN B CA 1
ATOM 10391 C C . GLN B 1 631 ? 25.78726 -28.17213 -61.32495 1.000 34.69224 656 GLN B C 1
ATOM 10392 O O . GLN B 1 631 ? 24.75721 -27.68290 -61.79522 1.000 34.74596 656 GLN B O 1
ATOM 10398 N N . ALA B 1 632 ? 26.78528 -27.41247 -60.84669 1.000 31.00757 657 ALA B N 1
ATOM 10399 C CA . ALA B 1 632 ? 26.63947 -25.95736 -60.78925 1.000 31.45363 657 ALA B CA 1
ATOM 10400 C C . ALA B 1 632 ? 26.50851 -25.34234 -62.18166 1.000 31.13912 657 ALA B C 1
ATOM 10401 O O . ALA B 1 632 ? 25.74080 -24.38983 -62.37382 1.000 32.04744 657 ALA B O 1
ATOM 10403 N N . PHE B 1 633 ? 27.25878 -25.84707 -63.15907 1.000 31.00842 658 PHE B N 1
ATOM 10404 C CA . PHE B 1 633 ? 27.26972 -25.25387 -64.49235 1.000 31.05286 658 PHE B CA 1
ATOM 10405 C C . PHE B 1 633 ? 26.59033 -26.11839 -65.54688 1.000 32.64643 658 PHE B C 1
ATOM 10406 O O . PHE B 1 633 ? 26.62998 -25.77132 -66.73427 1.000 32.71521 658 PHE B O 1
ATOM 10414 N N . GLY B 1 634 ? 25.90049 -27.17981 -65.14039 1.000 34.35645 659 GLY B N 1
ATOM 10415 C CA . GLY B 1 634 ? 25.15016 -27.99627 -66.08435 1.000 30.56625 659 GLY B CA 1
ATOM 10416 C C . GLY B 1 634 ? 26.02760 -28.69237 -67.09839 1.000 33.94411 659 GLY B C 1
ATOM 10417 O O . GLY B 1 634 ? 25.67813 -28.76611 -68.28002 1.000 33.52658 659 GLY B O 1
ATOM 10418 N N . ILE B 1 635 ? 27.17587 -29.18756 -66.66043 1.000 33.21463 660 ILE B N 1
ATOM 10419 C CA . ILE B 1 635 ? 28.14065 -29.83009 -67.53882 1.000 32.84929 660 ILE B CA 1
ATOM 10420 C C . ILE B 1 635 ? 27.66927 -31.25092 -67.83010 1.000 35.11699 660 ILE B C 1
ATOM 10421 O O . ILE B 1 635 ? 27.34962 -32.00730 -66.90588 1.000 34.27274 660 ILE B O 1
ATOM 10426 N N . THR B 1 636 ? 27.60903 -31.61358 -69.11122 1.000 34.65526 661 THR B N 1
ATOM 10427 C CA . THR B 1 636 ? 27.13910 -32.93175 -69.54566 1.000 37.16261 661 THR B CA 1
ATOM 10428 C C . THR B 1 636 ? 28.26410 -33.66861 -70.25887 1.000 38.06796 661 THR B C 1
ATOM 10429 O O . THR B 1 636 ? 29.34664 -33.12648 -70.49344 1.000 38.13789 661 THR B O 1
ATOM 10433 N N . GLU B 1 637 ? 27.98083 -34.91858 -70.63357 1.000 41.42776 662 GLU B N 1
ATOM 10434 C CA . GLU B 1 637 ? 28.96237 -35.72406 -71.35163 1.000 42.81852 662 GLU B CA 1
ATOM 10435 C C . GLU B 1 637 ? 29.38830 -35.07126 -72.67203 1.000 44.28889 662 GLU B C 1
ATOM 10436 O O . GLU B 1 637 ? 30.45052 -35.41156 -73.20343 1.000 46.59356 662 GLU B O 1
ATOM 10442 N N . ASN B 1 638 ? 28.60173 -34.13231 -73.21474 1.000 42.73008 663 ASN B N 1
ATOM 10443 C CA . ASN B 1 638 ? 29.00864 -33.44688 -74.44108 1.000 46.64517 663 ASN B CA 1
ATOM 10444 C C . ASN B 1 638 ? 29.96148 -32.28735 -74.18807 1.000 42.69260 663 ASN B C 1
ATOM 10445 O O . ASN B 1 638 ? 30.44687 -31.68600 -75.15088 1.000 45.64974 663 ASN B O 1
ATOM 10450 N N . SER B 1 639 ? 30.22247 -31.94117 -72.94505 1.000 37.84322 664 SER B N 1
ATOM 10451 C CA . SER B 1 639 ? 31.16238 -30.85176 -72.73959 1.000 36.48328 664 SER B CA 1
ATOM 10452 C C . SER B 1 639 ? 32.58590 -31.38211 -72.89961 1.000 33.54753 664 SER B C 1
ATOM 10453 O O . SER B 1 639 ? 32.89958 -32.45249 -72.38497 1.000 33.66047 664 SER B O 1
ATOM 10456 N N . PRO B 1 640 ? 33.46246 -30.64051 -73.57623 1.000 34.50657 665 PRO B N 1
ATOM 10457 C CA . PRO B 1 640 ? 34.84512 -31.13167 -73.75880 1.000 33.46771 665 PRO B CA 1
ATOM 10458 C C . PRO B 1 640 ? 35.59791 -31.41373 -72.45395 1.000 32.75617 665 PRO B C 1
ATOM 10459 O O . PRO B 1 640 ? 36.44142 -32.33170 -72.43208 1.000 29.95888 665 PRO B O 1
ATOM 10463 N N . MET B 1 641 ? 35.29897 -30.69199 -71.36456 1.000 30.71073 666 MET B N 1
ATOM 10464 C CA . MET B 1 641 ? 35.97622 -30.92318 -70.09102 1.000 29.65971 666 MET B CA 1
ATOM 10465 C C . MET B 1 641 ? 35.43477 -32.12248 -69.32534 1.000 31.02464 666 MET B C 1
ATOM 10466 O O . MET B 1 641 ? 36.06786 -32.54038 -68.35273 1.000 27.92142 666 MET B O 1
ATOM 10471 N N . TYR B 1 642 ? 34.30146 -32.68819 -69.74065 1.000 31.62272 667 TYR B N 1
ATOM 10472 C CA . TYR B 1 642 ? 33.67511 -33.76194 -68.98011 1.000 32.86117 667 TYR B CA 1
ATOM 10473 C C . TYR B 1 642 ? 34.58332 -34.98103 -68.92564 1.000 33.28396 667 TYR B C 1
ATOM 10474 O O . TYR B 1 642 ? 35.20517 -35.35855 -69.91873 1.000 30.67296 667 TYR B O 1
ATOM 10483 N N . ILE B 1 643 ? 34.67382 -35.59597 -67.74853 1.000 31.48448 668 ILE B N 1
ATOM 10484 C CA . ILE B 1 643 ? 35.17545 -36.95892 -67.67101 1.000 35.90391 668 ILE B CA 1
ATOM 10485 C C . ILE B 1 643 ? 34.16478 -37.78454 -66.88455 1.000 37.82131 668 ILE B C 1
ATOM 10486 O O . ILE B 1 643 ? 33.45030 -37.27411 -66.01906 1.000 32.16088 668 ILE B O 1
ATOM 10491 N N . ALA B 1 644 ? 34.08321 -39.06460 -67.22889 1.000 36.59231 669 ALA B N 1
ATOM 10492 C CA . ALA B 1 644 ? 33.05980 -39.91158 -66.62336 1.000 41.78133 669 ALA B CA 1
ATOM 10493 C C . ALA B 1 644 ? 33.28485 -40.02631 -65.11658 1.000 42.18127 669 ALA B C 1
ATOM 10494 O O . ALA B 1 644 ? 34.42283 -40.03791 -64.63215 1.000 37.06640 669 ALA B O 1
ATOM 10496 N N . LYS B 1 645 ? 32.16934 -40.13577 -64.38640 1.000 41.59945 670 LYS B N 1
ATOM 10497 C CA . LYS B 1 645 ? 32.18361 -40.16626 -62.92455 1.000 42.68788 670 LYS B CA 1
ATOM 10498 C C . LYS B 1 645 ? 33.22089 -41.15732 -62.39484 1.000 45.21395 670 LYS B C 1
ATOM 10499 O O . LYS B 1 645 ? 34.04034 -40.81976 -61.53065 1.000 39.83303 670 LYS B O 1
ATOM 10505 N N . GLU B 1 646 ? 33.22686 -42.37920 -62.93190 1.000 43.80927 671 GLU B N 1
ATOM 10506 C CA . GLU B 1 646 ? 34.14469 -43.40107 -62.43099 1.000 44.84973 671 GLU B CA 1
ATOM 10507 C C . GLU B 1 646 ? 35.60909 -43.08288 -62.70954 1.000 43.23620 671 GLU B C 1
ATOM 10508 O O . GLU B 1 646 ? 36.48089 -43.73436 -62.12725 1.000 42.63919 671 GLU B O 1
ATOM 10514 N N . LYS B 1 647 ? 35.90383 -42.07881 -63.53936 1.000 40.48734 672 LYS B N 1
ATOM 10515 C CA . LYS B 1 647 ? 37.27401 -41.67247 -63.81803 1.000 33.72812 672 LYS B CA 1
ATOM 10516 C C . LYS B 1 647 ? 37.73472 -40.47984 -62.97738 1.000 35.46063 672 LYS B C 1
ATOM 10517 O O . LYS B 1 647 ? 38.89710 -40.07248 -63.08799 1.000 31.47650 672 LYS B O 1
ATOM 10523 N N . ARG B 1 648 ? 36.86955 -39.92084 -62.14318 1.000 32.55489 673 ARG B N 1
ATOM 10524 C CA . ARG B 1 648 ? 37.23998 -38.74753 -61.36446 1.000 31.27253 673 ARG B CA 1
ATOM 10525 C C . ARG B 1 648 ? 37.98509 -39.14203 -60.09995 1.000 31.87127 673 ARG B C 1
ATOM 10526 O O . ARG B 1 648 ? 37.77570 -40.22160 -59.53332 1.000 26.89438 673 ARG B O 1
ATOM 10534 N N . VAL B 1 649 ? 38.86032 -38.23458 -59.65940 1.000 27.11529 674 VAL B N 1
ATOM 10535 C CA . VAL B 1 649 ? 39.63193 -38.43294 -58.44483 1.000 27.58937 674 VAL B CA 1
ATOM 10536 C C . VAL B 1 649 ? 38.69566 -38.52427 -57.23918 1.000 27.59036 674 VAL B C 1
ATOM 10537 O O . VAL B 1 649 ? 37.64256 -37.87370 -57.19372 1.000 28.53333 674 VAL B O 1
ATOM 10541 N N . THR B 1 650 ? 39.05087 -39.37054 -56.26740 1.000 27.46183 675 THR B N 1
ATOM 10542 C CA . THR B 1 650 ? 38.24327 -39.57433 -55.06614 1.000 27.09175 675 THR B CA 1
ATOM 10543 C C . THR B 1 650 ? 39.05862 -39.51811 -53.77901 1.000 27.61744 675 THR B C 1
ATOM 10544 O O . THR B 1 650 ? 38.61259 -40.03517 -52.74463 1.000 32.12574 675 THR B O 1
ATOM 10548 N N . ILE B 1 651 ? 40.23673 -38.90248 -53.80829 1.000 27.07137 676 ILE B N 1
ATOM 10549 C CA . ILE B 1 651 ? 41.17730 -39.07096 -52.70744 1.000 26.54974 676 ILE B CA 1
ATOM 10550 C C . ILE B 1 651 ? 40.78610 -38.32288 -51.41823 1.000 26.08689 676 ILE B C 1
ATOM 10551 O O . ILE B 1 651 ? 41.23746 -38.71093 -50.32742 1.000 27.17909 676 ILE B O 1
ATOM 10556 N N A TRP B 1 652 ? 39.97317 -37.26634 -51.51027 0.506 24.22296 677 TRP B N 1
ATOM 10557 N N B TRP B 1 652 ? 39.95517 -37.27906 -51.50046 0.494 24.30429 677 TRP B N 1
ATOM 10558 C CA A TRP B 1 652 ? 39.48321 -36.54317 -50.33246 0.506 25.81258 677 TRP B CA 1
ATOM 10559 C CA B TRP B 1 652 ? 39.50580 -36.55569 -50.30449 0.494 25.78714 677 TRP B CA 1
ATOM 10560 C C A TRP B 1 652 ? 37.96775 -36.36823 -50.42119 0.506 24.85234 677 TRP B C 1
ATOM 10561 C C B TRP B 1 652 ? 37.98325 -36.40056 -50.27215 0.494 24.85323 677 TRP B C 1
ATOM 10562 O O A TRP B 1 652 ? 37.40881 -36.32063 -51.51143 0.506 19.87517 677 TRP B O 1
ATOM 10563 O O B TRP B 1 652 ? 37.39737 -36.22473 -49.20313 0.494 21.27375 677 TRP B O 1
#

Organism: Tannerella forsythia (strain ATCC 43037 / JCM 10827 / CCUG 21028 A / KCTC 5666 / FDC 338) (NCBI:txid203275)

Radius of gyration: 35.75 Å; Cα contacts (8 Å, |Δi|>4): 2142; chains: 2; bounding box: 99×72×106 Å

Foldseek 3Di:
DDLLADPQQADCVDACLAFVLNGLGVSVQVVDDDPPVDQKDAPLNVLVVVLVVLLLVLLVVLLVDDDDFLALSNQSNLLLVQLVPQVVLAVCQCVVCVVVLVVLVPDDDLQCVQLVQLVVVLLPFHALWDKFWAADQQHRFAIFIEIGQDRALLGALCLLPDDDPLSVVLVVLVLVLQLVLCVSVVNDNVVSNVLSVLQSVLNNLLSVQDDGPVVLPDQVQLWAKDFQVVVCVLQVSHPNVSNCVSLVFDDGMHTYRRSRSSSSSSVCSVPPPSVSVSSSSSSSSSLVCQSFHHPVSVVSNCVNVPCSVPVHDDDDDSSVVSSCLSCVLVVQSSLVSSCVVQPDVVNQVVVVVLVVLLLVLLLVLLVVFPQADPVRSVQLNVLSVLAAEATAAAPDGDDCSQQGRDNDGSSVNSSSSSSVVSSVRSVSNPDTDDPRDDPDHQLDQDWAQDLQANYTHYHNSVCDPLAHDPPHDLLLNLLHVQLVSQLRSCCCPAPNNQQAGSRNHGDRPGDPSSVVVLVVLLVLQLVLQQPDAPDVVRGARSVLLSSRLVSSLRSVSSSVSSSCVVCPPHDWDADPNATSLRSSLSSNLSNLRMDRHPVRQVVCSVPPSHDHSSCSNLVRLLQPPSSCVRSVNDPPRPSHDDNVSHRDRD/DQAALLQDPQQADCVDACLAFVLNGLGVSVQVVDDPCFKDAQLNVLVVVLVVLLLVLLCVLLVDADDFLALSNQSNLLLVQLVPQVCQAVCQCVVCVVVLVVLVVDDDLQCCQLVQLVVVLLPFHALWHWFWDADPQHRFAIFIEIGQDHALLTALCLLPPDDPLSVVLVVLVLVLQLVLCVSVPDDSVVSNVLSVLQSVVNNLSSVQHDHPVQLPPQVQQWAKDFQVVVCVLQVSHPNVSNCVSLVFDDGIHTHRRSRSSSSSSVCSVPPDSVSVSSSSSSSSSSVCQSFHHPVSVVSNCVNVPCSVPVHDDDDPSSVVSSCLSCVLVVQSSLVSSCVVQPDPVNQVVVVVLVVLLLVLLLVLLVVFPQADPVLSVQLNVLSVLEAEAEAAAPDGDDCSQQGRDNDGSSVSSSSSSSVVSSVRSVSNPDTDDLRDDPHHLSDQDWAQDLQANYTHDHVSVCDPLAHDSSHDLLLNLLHVQLVSQLRSCCCPAPNNQQAGSRRHGDRPGDPSSVVVLVVLLVLQLVLQQPDDPDVPRGARSVLLSSRLVSSLRSVSSSVSSSCVVCPPHDWDDDPNATSLRSSLSSNLSNLRMDRDPVSQVVCSVPPSHDHSSCSRLVRLLQPPSSCVRSVPDPPRPSHDDNVSHRDRD

Secondary structure (DSSP, 8-state):
-B----GGG--TTS-TTT-HHHHHHHHHHHHS---SS-SEEEHHHHHHHHHHHHHHHHHHHHHTS---TTSHHHHHHHHHHHHH-HHHHHHHTTGGGHHHHHHHHT---GGGHHHHHHHHHHTT--SSEEEEEEEETTEEEEEEEEEEE---SSSSTHHHH--SHHHHHHHHHHHHHHHHHHHHTT--HHHHHHHHHHHHHHHHHHHHHSPPHHHH--TTTS--EEEHHHHHHHSTTS-HHHHHHHTT---SEEEES-HHHHHHHHHHHHHS-HHHHHHHHHHHHHHHHTTSS-HHHHHHHIIIIIIIIH---SPPPHHHHHHHHHHHHSHHHHHHHHHHHH--HHHHHHHHHHHHHHHHHHHHHHHT-SSS-HHHHHHHHHHHHT-EEEEES-SS----TT----SS-HHHHHHHHHHHHHHHHHGGGGSB--TTS-SS-TT----EEETTTTEEEEETTTSSTTT--TTB-HHHHIIIIIHHHHHHHHTTTSTTGGGB-TTS-B-----HHHHHHHHHHHHHHHHHHHT-EEETTEE--TTTTHHHHHHHHHHHHHHHHHHHHHTTTS----BTTB-HHHHHHHHHHHHT-EEE-HHHHHHHHHH-SSPPHHHHHHTTGGG-HHHHHHHT--TTSTT---GGGS----/---B--S-GGG--TTS-TTT-HHHHHHHHHHHH-----EEEHHHHHHHHHHHHHHHHHHHHHTS---TTSHHHHHHHHHHHHH-HHHHHHHTTGGGHHHHHHHHT---GGGHHHHHHHHHHTT--SSEEEEEEEETTEEEEEEEEEEE---TTSSTHHHH--SHHHHHHHHHHHHHHHHHHHHTT--HHHHHHHHHHHHHHHHHHHHHSPPHHHHS-TTTS--EEEHHHHHHHSTTS-HHHHHHHHT---SEEEES-HHHHHHHHHHHHHS-HHHHHHHHHHHHHHHHTTSS-HHHHHHHIIIIIIIIH---SPPPHHHHHHHHHHHHSHHHHHHHHHHHHS-HHHHHHHHHHHHHHHHHHHHHHHT-SSS-HHHHHHHHHHHHT-EEEEES-SSPPP-TT----SS-HHHHHHHHHHHHHHHHHHGGGSB--TT--SS-TT----EEETTTTEEEEETTTSSTTT--TTB-HHHHIIIIIHHHHHHHHTTTSTTGGGB-TTS-B-----HHHHHHHHHHHHHHHHHHHT-EEETTEE--TTTTHHHHHHHHHHHHHHHHHHHHHTTTS----BTTB-HHHHHHHHHHHHT-EEE-HHHHHHHHHH-SSPPTTHHHHTTGGG-HHHHHHHT--TTSTT---GGGS----